Protein AF-A0A6P0KBT5-F1 (afdb_monomer)

Mean predicted aligned error: 14.01 Å

Foldseek 3Di:
DDDDDDDDDDDDDDDDDDDDDDPDPPPPDPDDAFDFAFPPQFVWDWDDDPQEIEIDGGDAALVRQEGEGETCTAEHDASHEYEYEDAASYAAYEYAHQNLDEYHYQEEYYYDHYQYEYEYEAQQEYFHFANYEYHHNAAYAYENFQWWDAPHATDGNYDHGPRHNNDDDTWKGFQQFQFTYEYEANYAYEDDECHEYYYETQEYAHPYADYHANYEYEYFHDGHGWMWGDPDPRDTDDTDDDPDDDPPTDDDDHDDPLCVCVVPPNPGRQQWDQDPVRFIAGPPPRHTGDGQEYEAAYYYYQEYAHETAAEYEYELHDYEHLAEYHAYHQAEYAYEYALVGFAEDEHLHEYYHEGAAEYHYQTQRYPPHAAEHLAEYEYEYPHEYEQNAEHAHNEEYAYYYPVRHADEYEYQAEHAYHYAAEYGHEEYEYAAYHYAYLAAYAYEEYAHAFAHDLRRDPPPDPCSCLRRQFRAYHYHYNDPDTPDHGPDPHPDDYPDHGDPQYEYAYEEYEQEYPDFPGAGGAYHEYTLAEYEYEAYHQEFDDPPVGKHFGYEYHYEYNAEYEYDDDADARYETEILWFYEYAYEYQAEYEGAHHEFENANAEGYEYHEAYLAEYEYQEEETEYAQAYEEYHEYHVAEYANADAHQQTFYEQAYDDPLAHDPRWYEYAYAHQEYEQAYDLDDPNDSSSFSEAYTAEYHAHYQYYERAEAGEHEHQEEYAAHYEYEYPLHAYHYEYAEEYEHQAYEDCNYAYYYYYQYAYEHNHADVPDQHRYEPQEDYAYAHEYQQHDPDLVDRNWEWADCPDRDGHYYNGWHDYDPWIDGGDTGSAWDDTPRYTYHHPRDDDDDDDDDDDDDYDDDDDDDDDDDDDDDDDDDDDDDDDDDDDDDDDDDDDDDDDDDDDDDDDDDDDDDDDDDDDD

Secondary structure (DSSP, 8-state):
----------------------------PPP-----EE-SSS--EEEEETTEEEEE--EE-TTS-EEEEEEEE--B-TT-EEEEE--TT-SEEEEEE-SS--EEE-SEEEEESS--EEEEE-TT-EEE-TT-EEE-SS-EEEE--SEEEETTEEEESSS---GGG--S---EEEE-SSSPPEEEE-SEEE--TT--EEEEESEEEEEEEEEEEEEEEEEEE--TTEEEEESSSS-EEEEE----------PPPPPPHHHHHHSS-GGG-TTEEE-TTS-EEETTT--B--TT-EEEEEEEEEEEEEEESS-EEEES-EEEESS-EEEEESSEEEEE--SSS--EEEESS-EEEEETTEEEEE--SSTT-EEEESS-EEEE-SSEEEEES-EEESS-EEEE-TTSSBPPEEESS--EEEESS-EE---EEES--EEEESS-EE---EEE-SPPPTTTS-TT-TTHHHHHHS--EEEE-S-SS-TT-------S--SS---SS--EE---EE--B-STT-PPPPEEEEESS-EEE--EE--B---TTTPPPPPPEEEEESS-EEE--SSS-SEEEEESSPPPEEEEESS-EE-SEEEEEESSSB---EEEEESS-EE-SEEEEEESSB---EEEEESSEEE---SSTT-EEEE--SSSSS--TTPPPEEEE-SEEEE------TTSTT--SSEEESSEEEEEEEEEE-S-EEEEESS-EEEEEEEEESSPPEEEE-SS-EEEEEEE-TTS-EEEEESS-EEE-S-STTSSEEEE-SSS--EEEEE--S-S-GGGPPPEEESTT-TTSSEESSEEEETTEEE-SEEE-S-EEETTEEEEETT----PPP-PPP-----------------------------------------------------------------

Sequence (915 aa):
MTHNRQSNIGRKSCLVLAAFSLSGAMAIAPALAQTITPDGSTGTTVAPDGNRIDINGGQLSGDGANLFHSFSEFGIDSGQIANFLSSPELQNILSRVTGGNLSVINGLLQVTGGNPNLFLLNPAGIVFGPNAQLNLPASFTATTATGIGFDGNWFNAFGANDYATLVGSPNTFAFNTSEPGAIINSGQLSVNSGQNLSLLGGTVVSNGQLEASEGQITVASVEGNKLVRLSQEGLLLNLEIEPTTSQNTSVPNPLTLPELLTGGNAEHASSLQVNANGEVVITGSGVTVENGDVVANRVDSETALLSAANDLTLIESQLTTTRDLQLLAQDKVFVRDSVANPFVAQAGDSLYIQGNNGIDILALNHPQTAFQSGGELSLVSDGNISGDAHFASGGNFSILNLSGEPGNFFSLFDPIISVDGDVTFGPYTGVALKVEATGSITGGNITITGPDEAASIPATDPHFNELTTSPSLILQAGKTTLDNAPNLVNGFTPSGGPSLPASINVGSINTSSTIADINAGSVILGAPGNIAIGPIDANGFGDDQNITDGGQIFIDAGGNITVNNIGGVAIQSRGRNGGDITITAGGSMNLVDVFSVGNAGMGGNVTINAGGNISSDGIATRGNQGTGNIIITSGGSLDTSGNGDNGGIASCTNDTGFCVSGSGDITITAESLVLGGPTNNPNNPIDTGTLKGRNIILNSDSIQLTTAGPITSTGSTTINGNLTTQGQDLTINAQDDIQVSSIDAAGGNIAIETEGLFRATDTIDGTDNSISTNGVGSITITHGGGNEDPEEATPFTVGPNYNEENGTVGAIATGTTVIDEGVFFDEVQEGNIGLITQGNAPLQPPVNPPVEPPAETPGNETPVVENPGNETPVVENPGNETPVVENPGNETPVVENPGNETPVVENPGNETPVV

Structure (mmCIF, N/CA/C/O backbone):
data_AF-A0A6P0KBT5-F1
#
_entry.id   AF-A0A6P0KBT5-F1
#
loop_
_atom_site.group_PDB
_atom_site.id
_atom_site.type_symbol
_atom_site.label_atom_id
_atom_site.label_alt_id
_atom_site.label_comp_id
_atom_site.label_asym_id
_atom_site.label_entity_id
_atom_site.label_seq_id
_atom_site.pdbx_PDB_ins_code
_atom_site.Cartn_x
_atom_site.Cartn_y
_atom_site.Cartn_z
_atom_site.occupancy
_atom_site.B_iso_or_equiv
_atom_site.auth_seq_id
_atom_site.auth_comp_id
_atom_site.auth_asym_id
_atom_site.auth_atom_id
_atom_site.pdbx_PDB_model_num
ATOM 1 N N . MET A 1 1 ? -43.183 7.936 -41.997 1.00 39.72 1 MET A N 1
ATOM 2 C CA . MET A 1 1 ? -44.642 7.660 -41.918 1.00 39.72 1 MET A CA 1
ATOM 3 C C . MET A 1 1 ? -45.072 7.742 -40.458 1.00 39.72 1 MET A C 1
ATOM 5 O O . MET A 1 1 ? -44.205 7.727 -39.596 1.00 39.72 1 MET A O 1
ATOM 9 N N . THR A 1 2 ? -46.363 7.888 -40.165 1.00 34.88 2 THR A N 1
ATOM 10 C CA . THR A 1 2 ? -46.865 8.040 -38.789 1.00 34.88 2 THR A CA 1
ATOM 11 C C . THR A 1 2 ? -46.913 6.715 -38.026 1.00 34.88 2 THR A C 1
ATOM 13 O O . THR A 1 2 ? -47.413 5.724 -38.550 1.00 34.88 2 THR A O 1
ATOM 16 N N . HIS A 1 3 ? -46.530 6.739 -36.748 1.00 34.53 3 HIS A N 1
ATOM 17 C CA . HIS A 1 3 ? -47.453 6.456 -35.641 1.00 34.53 3 HIS A CA 1
ATOM 18 C C . HIS A 1 3 ? -46.965 7.152 -34.363 1.00 34.53 3 HIS A C 1
ATOM 20 O O . HIS A 1 3 ? -45.769 7.308 -34.154 1.00 34.53 3 HIS A O 1
ATOM 26 N N . ASN A 1 4 ? -47.901 7.640 -33.549 1.00 37.91 4 ASN A N 1
AT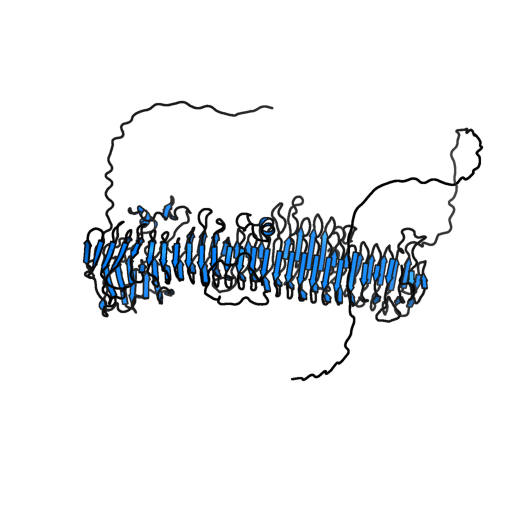OM 27 C CA . ASN A 1 4 ? -47.634 8.521 -32.412 1.00 37.91 4 ASN A CA 1
ATOM 28 C C . ASN A 1 4 ? -48.591 8.161 -31.265 1.00 37.91 4 ASN A C 1
ATOM 30 O O . ASN A 1 4 ? -49.785 7.988 -31.523 1.00 37.91 4 ASN A O 1
ATOM 34 N N . ARG A 1 5 ? -48.097 8.054 -30.023 1.00 33.75 5 ARG A N 1
ATOM 35 C CA . ARG A 1 5 ? -48.923 7.930 -28.807 1.00 33.75 5 ARG A CA 1
ATOM 36 C C . ARG A 1 5 ? -48.245 8.553 -27.585 1.00 33.75 5 ARG A C 1
ATOM 38 O O . ARG A 1 5 ? -47.552 7.876 -26.836 1.00 33.75 5 ARG A O 1
ATOM 45 N N . GLN A 1 6 ? -48.569 9.815 -27.320 1.00 38.72 6 GLN A N 1
ATOM 46 C CA . GLN A 1 6 ? -48.737 10.258 -25.933 1.00 38.72 6 GLN A CA 1
ATOM 47 C C . GLN A 1 6 ? -50.067 9.716 -25.378 1.00 38.72 6 GLN A C 1
ATOM 49 O O . GLN A 1 6 ? -50.999 9.444 -26.138 1.00 38.72 6 GLN A O 1
ATOM 54 N N . SER A 1 7 ? -50.179 9.622 -24.053 1.00 30.38 7 SER A N 1
ATOM 55 C CA . SER A 1 7 ? -51.456 9.481 -23.345 1.00 30.38 7 SER A CA 1
ATOM 56 C C . SER A 1 7 ? -51.443 10.374 -22.106 1.00 30.38 7 SER A C 1
ATOM 58 O O . SER A 1 7 ? -50.417 10.497 -21.443 1.00 30.38 7 SER A O 1
ATOM 60 N N . ASN A 1 8 ? -52.562 11.035 -21.823 1.00 33.28 8 ASN A N 1
ATOM 61 C CA . ASN A 1 8 ? -52.721 12.018 -20.749 1.00 33.28 8 ASN A CA 1
ATOM 62 C C . ASN A 1 8 ? -54.199 12.006 -20.287 1.00 33.28 8 ASN A C 1
ATOM 64 O O . ASN A 1 8 ? -55.031 11.402 -20.962 1.00 33.28 8 ASN A O 1
ATOM 68 N N . ILE A 1 9 ? -54.535 12.741 -19.215 1.00 32.25 9 ILE A N 1
ATOM 69 C CA . ILE A 1 9 ? -55.876 12.914 -18.601 1.00 32.25 9 ILE A CA 1
ATOM 70 C C . ILE A 1 9 ? -56.306 11.763 -17.662 1.00 32.25 9 ILE A C 1
ATOM 72 O O . ILE A 1 9 ? -56.277 10.595 -18.030 1.00 32.25 9 ILE A O 1
ATOM 76 N N . GLY A 1 10 ? -56.796 12.104 -16.454 1.00 30.20 10 GLY A N 1
ATOM 77 C CA . GLY A 1 10 ? -57.343 11.105 -15.509 1.00 30.20 10 GLY A CA 1
ATOM 78 C C . GLY A 1 10 ? -58.035 11.583 -14.213 1.00 30.20 10 GLY A C 1
ATOM 79 O O . GLY A 1 10 ? -58.545 10.753 -13.468 1.00 30.20 10 GLY A O 1
ATOM 80 N N . ARG A 1 11 ? -58.099 12.888 -13.901 1.00 38.94 11 ARG A N 1
ATOM 81 C CA . ARG A 1 11 ? -58.652 13.396 -12.619 1.00 38.94 11 ARG A CA 1
ATOM 82 C C . ARG A 1 11 ? -60.174 13.152 -12.484 1.00 38.94 11 ARG A C 1
ATOM 84 O O . ARG A 1 11 ? -60.944 13.805 -13.187 1.00 38.94 11 ARG A O 1
ATOM 91 N N . LYS A 1 12 ? -60.619 12.319 -11.529 1.00 30.83 12 LYS A N 1
ATOM 92 C CA . LYS A 1 12 ? -62.001 12.304 -10.986 1.00 30.83 12 LYS A CA 1
ATOM 93 C C . LYS A 1 12 ? -62.038 11.918 -9.502 1.00 30.83 12 LYS A C 1
ATOM 95 O O . LYS A 1 12 ? -61.217 11.135 -9.043 1.00 30.83 12 LYS A O 1
ATOM 100 N N . SER A 1 13 ? -63.006 12.474 -8.774 1.00 36.91 13 SER A N 1
ATOM 101 C CA . SER A 1 13 ? -63.163 12.325 -7.319 1.00 36.91 13 SER A CA 1
ATOM 102 C C . SER A 1 13 ? -64.113 11.185 -6.926 1.00 36.91 13 SER A C 1
ATOM 104 O O . SER A 1 13 ? -65.136 10.983 -7.580 1.00 36.91 13 SER A O 1
ATOM 106 N N . CYS A 1 14 ? -63.854 10.544 -5.783 1.00 29.83 14 CYS A N 1
ATOM 107 C CA . CYS A 1 14 ? -64.858 9.881 -4.939 1.00 29.83 14 CYS A CA 1
ATOM 108 C C . CYS A 1 14 ? -64.533 10.224 -3.476 1.00 29.83 14 CYS A C 1
ATOM 110 O O . CYS A 1 14 ? -63.399 10.063 -3.048 1.00 29.83 14 CYS A O 1
ATOM 112 N N . LEU A 1 15 ? -65.386 10.992 -2.799 1.00 28.94 15 LEU A N 1
ATOM 113 C CA . LEU A 1 15 ? -66.577 10.559 -2.049 1.00 28.94 15 LEU A CA 1
ATOM 114 C C . LEU A 1 15 ? -66.202 10.084 -0.633 1.00 28.94 15 LEU A C 1
ATOM 116 O O . LEU A 1 15 ? -65.696 8.984 -0.443 1.00 28.94 15 LEU A O 1
ATOM 120 N N . VAL A 1 16 ? -66.461 10.940 0.358 1.00 37.16 16 VAL A N 1
ATOM 121 C CA . VAL A 1 16 ? -66.246 10.639 1.781 1.00 37.16 16 VAL A CA 1
ATOM 122 C C . VAL A 1 16 ? -67.293 9.632 2.251 1.00 37.16 16 VAL A C 1
ATOM 124 O O . VAL A 1 16 ? -68.490 9.884 2.111 1.00 37.16 16 VAL A O 1
ATOM 127 N N . LEU A 1 17 ? -66.849 8.537 2.869 1.00 32.81 17 LEU A N 1
ATOM 128 C CA . LEU A 1 17 ? -67.711 7.629 3.621 1.00 32.81 17 LEU A CA 1
ATOM 129 C C . LEU A 1 17 ? -67.201 7.549 5.064 1.00 32.81 17 LEU A C 1
ATOM 131 O O . LEU A 1 17 ? -66.098 7.072 5.313 1.00 32.81 17 LEU A O 1
ATOM 135 N N . ALA A 1 18 ? -67.988 8.057 6.012 1.00 40.16 18 ALA A N 1
ATOM 136 C CA . ALA A 1 18 ? -67.625 8.035 7.424 1.00 40.16 18 ALA A CA 1
ATOM 137 C C . ALA A 1 18 ? -67.914 6.650 8.024 1.00 40.16 18 ALA A C 1
ATOM 139 O O . ALA A 1 18 ? -69.074 6.249 8.127 1.00 40.16 18 ALA A O 1
ATOM 140 N N . ALA A 1 19 ? -66.866 5.943 8.445 1.00 35.03 19 ALA A N 1
ATOM 141 C CA . ALA A 1 19 ? -66.969 4.715 9.224 1.00 35.03 19 ALA A CA 1
ATOM 142 C C . ALA A 1 19 ? -66.532 4.989 10.671 1.00 35.03 19 ALA A C 1
ATOM 144 O O . ALA A 1 19 ? -65.426 5.469 10.907 1.00 35.03 19 ALA A O 1
ATOM 145 N N . PHE A 1 20 ? -67.398 4.683 11.638 1.00 41.34 20 PHE A N 1
ATOM 146 C CA . PHE A 1 20 ? -67.051 4.710 13.061 1.00 41.34 20 PHE A CA 1
ATOM 147 C C . PHE A 1 20 ? -66.106 3.538 13.376 1.00 41.34 20 PHE A C 1
ATOM 149 O O . PHE A 1 20 ? -66.564 2.412 13.573 1.00 41.34 20 PHE A O 1
ATOM 156 N N . SER A 1 21 ? -64.799 3.790 13.451 1.00 36.00 21 SER A N 1
ATOM 157 C CA . SER A 1 21 ? -63.863 2.891 14.131 1.00 36.00 21 SER A CA 1
ATOM 158 C C . SER A 1 21 ? -63.903 3.174 15.635 1.00 36.00 21 SER A C 1
ATOM 160 O O . SER A 1 21 ? -63.678 4.293 16.092 1.00 36.00 21 SER A O 1
ATOM 162 N N . LEU A 1 22 ? -64.264 2.153 16.413 1.00 37.38 22 LEU A N 1
ATOM 163 C CA . LEU A 1 22 ? -64.411 2.250 17.862 1.00 37.38 22 LEU A CA 1
ATOM 164 C C . LEU A 1 22 ? -63.055 2.564 18.511 1.00 37.38 22 LEU A C 1
ATOM 166 O O . LEU A 1 22 ? -62.085 1.841 18.286 1.00 37.38 22 LEU A O 1
ATOM 170 N N . SER A 1 23 ? -62.994 3.610 19.337 1.00 38.59 23 SER A N 1
ATOM 171 C CA . SER A 1 23 ? -61.781 4.031 20.046 1.00 38.59 23 SER A CA 1
ATOM 172 C C . SER A 1 23 ? -61.433 3.067 21.188 1.00 38.59 23 SER A C 1
ATOM 174 O O . SER A 1 23 ? -61.650 3.362 22.365 1.00 38.59 23 SER A O 1
ATOM 176 N N . GLY A 1 24 ? -60.907 1.896 20.834 1.00 37.31 24 GLY A N 1
ATOM 177 C CA . GLY A 1 24 ? -60.247 1.001 21.773 1.00 37.31 24 GLY A CA 1
ATOM 178 C C . GLY A 1 24 ? -58.935 1.629 22.224 1.00 37.31 24 GLY A C 1
ATOM 179 O O . GLY A 1 24 ? -57.944 1.565 21.503 1.00 37.31 24 GLY A O 1
ATOM 180 N N . ALA A 1 25 ? -58.930 2.242 23.406 1.00 37.50 25 ALA A N 1
ATOM 181 C CA . ALA A 1 25 ? -57.693 2.653 24.050 1.00 37.50 25 ALA A CA 1
ATOM 182 C C . ALA A 1 25 ? -56.897 1.390 24.408 1.00 37.50 25 ALA A C 1
ATOM 184 O O . ALA A 1 25 ? -57.205 0.716 25.393 1.00 37.50 25 ALA A O 1
ATOM 185 N N . MET A 1 26 ? -55.889 1.059 23.597 1.00 36.88 26 MET A N 1
ATOM 186 C CA . MET A 1 26 ? -54.839 0.148 24.032 1.00 36.88 26 MET A CA 1
ATOM 187 C C . MET A 1 26 ? -54.154 0.802 25.227 1.00 36.88 26 MET A C 1
ATOM 189 O O . MET A 1 26 ? -53.477 1.820 25.087 1.00 36.88 26 MET A O 1
ATOM 193 N N . ALA A 1 27 ? -54.374 0.236 26.412 1.00 34.03 27 ALA A N 1
ATOM 194 C CA . ALA A 1 27 ? -53.553 0.550 27.562 1.00 34.03 27 ALA A CA 1
ATOM 195 C C . ALA A 1 27 ? -52.147 0.037 27.248 1.00 34.03 27 ALA A C 1
ATOM 197 O O . ALA A 1 27 ? -51.904 -1.168 27.296 1.00 34.03 27 ALA A O 1
ATOM 198 N N . ILE A 1 28 ? -51.250 0.955 26.886 1.00 34.72 28 ILE A N 1
ATOM 199 C CA . ILE A 1 28 ? -49.814 0.690 26.876 1.00 34.72 28 ILE A CA 1
ATOM 200 C C . ILE A 1 28 ? -49.486 0.258 28.305 1.00 34.72 28 ILE A C 1
ATOM 202 O O . ILE A 1 28 ? -49.637 1.048 29.241 1.00 34.72 28 ILE A O 1
ATOM 206 N N . ALA A 1 29 ? -49.137 -1.015 28.488 1.00 33.00 29 ALA A N 1
ATOM 207 C CA . ALA A 1 29 ? -48.610 -1.467 29.763 1.00 33.00 29 ALA A CA 1
ATOM 208 C C . ALA A 1 29 ? -47.319 -0.673 30.012 1.00 33.00 29 ALA A C 1
ATOM 210 O O . ALA A 1 29 ? -46.499 -0.596 29.094 1.00 33.00 29 ALA A O 1
ATOM 211 N N . PRO A 1 30 ? -47.138 -0.039 31.184 1.00 34.47 30 PRO A N 1
ATOM 212 C CA . PRO A 1 30 ? -45.896 0.663 31.459 1.00 34.47 30 PRO A CA 1
ATOM 213 C C . PRO A 1 30 ? -44.746 -0.340 31.357 1.00 34.47 30 PRO A C 1
ATOM 215 O O . PRO A 1 30 ? -44.825 -1.418 31.954 1.00 34.47 30 PRO A O 1
ATOM 218 N N . ALA A 1 31 ? -43.705 0.011 30.599 1.00 37.72 31 ALA A N 1
ATOM 219 C CA . ALA A 1 31 ? -42.464 -0.749 30.600 1.00 37.72 31 ALA A CA 1
ATOM 220 C C . ALA A 1 31 ? -41.984 -0.866 32.052 1.00 37.72 31 ALA A C 1
ATOM 222 O O . ALA A 1 31 ? -41.931 0.130 32.781 1.00 37.72 31 ALA A O 1
ATOM 223 N N . LEU A 1 32 ? -41.727 -2.094 32.501 1.00 39.34 32 LEU A N 1
ATOM 224 C CA . LEU A 1 32 ? -41.279 -2.331 33.865 1.00 39.34 32 LEU A CA 1
ATOM 225 C C . LEU A 1 32 ? -39.788 -2.007 33.931 1.00 39.34 32 LEU A C 1
ATOM 227 O O . LEU A 1 32 ? -38.974 -2.729 33.362 1.00 39.34 32 LEU A O 1
ATOM 231 N N . ALA A 1 33 ? -39.471 -0.906 34.614 1.00 51.06 33 ALA A N 1
ATOM 232 C CA . ALA A 1 33 ? -38.114 -0.490 34.953 1.00 51.06 33 ALA A CA 1
ATOM 233 C C . ALA A 1 33 ? -37.288 -1.664 35.499 1.00 51.06 33 ALA A C 1
ATOM 235 O O . ALA A 1 33 ? -37.761 -2.397 36.376 1.00 51.06 33 ALA A O 1
ATOM 236 N N . GLN A 1 34 ? -36.056 -1.830 35.012 1.00 65.31 34 GLN A N 1
ATOM 237 C CA . GLN A 1 34 ? -35.183 -2.891 35.503 1.00 65.31 34 GLN A CA 1
ATOM 238 C C . GLN A 1 34 ? -34.509 -2.449 36.804 1.00 65.31 34 GLN A C 1
ATOM 240 O O . GLN A 1 34 ? -33.591 -1.635 36.808 1.00 65.31 34 GLN A O 1
ATOM 245 N N . THR A 1 35 ? -34.969 -3.001 37.924 1.00 83.50 35 THR A N 1
ATOM 246 C CA . THR A 1 35 ? -34.517 -2.588 39.258 1.00 83.50 35 THR A CA 1
ATOM 247 C C . THR A 1 35 ? -33.162 -3.174 39.654 1.00 83.50 35 THR A C 1
ATOM 249 O O . THR A 1 35 ? -32.861 -4.326 39.351 1.00 83.50 35 THR A O 1
ATOM 252 N N . ILE A 1 36 ? -32.382 -2.424 40.440 1.00 93.12 36 ILE A N 1
ATOM 253 C CA . ILE A 1 36 ? -31.223 -2.965 41.164 1.00 93.12 36 ILE A CA 1
ATOM 254 C C . ILE A 1 36 ? -31.722 -3.763 42.376 1.00 93.12 36 ILE A C 1
ATOM 256 O O . ILE A 1 36 ? -32.193 -3.183 43.355 1.00 93.12 36 ILE A O 1
ATOM 260 N N . THR A 1 37 ? -31.594 -5.089 42.330 1.00 95.75 37 THR A N 1
ATOM 261 C CA . THR A 1 37 ? -32.063 -6.005 43.382 1.00 95.75 37 THR A CA 1
ATOM 262 C C . THR A 1 37 ? -30.922 -6.919 43.847 1.00 95.75 37 THR A C 1
ATOM 264 O O . THR A 1 37 ? -30.414 -7.696 43.038 1.00 95.75 37 THR A O 1
ATOM 267 N N . PRO A 1 38 ? -30.496 -6.876 45.128 1.00 96.06 38 PRO A N 1
ATOM 268 C CA . PRO A 1 38 ? -29.492 -7.794 45.678 1.00 96.06 38 PRO A CA 1
ATOM 269 C C . PRO A 1 38 ? -29.932 -9.263 45.625 1.00 96.06 38 PRO A C 1
ATOM 271 O O . PRO A 1 38 ? -31.089 -9.565 45.906 1.00 96.06 38 PRO A O 1
ATOM 274 N N . ASP A 1 39 ? -29.001 -10.192 45.387 1.00 93.38 39 ASP A N 1
ATOM 275 C CA . ASP A 1 39 ? -29.290 -11.638 45.492 1.00 93.38 39 ASP A CA 1
ATOM 276 C C . ASP A 1 39 ? -29.246 -12.164 46.945 1.00 93.38 39 ASP A C 1
ATOM 278 O O . ASP A 1 39 ? -29.591 -13.313 47.221 1.00 93.38 39 ASP A O 1
ATOM 282 N N . GLY A 1 40 ? -28.812 -11.320 47.888 1.00 92.31 40 GLY A N 1
ATOM 283 C CA . GLY A 1 40 ? -28.674 -11.633 49.311 1.00 92.31 40 GLY A CA 1
ATOM 284 C C . GLY A 1 40 ? -27.404 -12.408 49.695 1.00 92.31 40 GLY A C 1
ATOM 285 O O . GLY A 1 40 ? -27.125 -12.526 50.887 1.00 92.31 40 GLY A O 1
ATOM 286 N N . SER A 1 41 ? -26.596 -12.883 48.739 1.00 93.12 41 SER A N 1
ATOM 287 C CA . SER A 1 41 ? -25.416 -13.730 49.001 1.00 93.12 41 SER A CA 1
ATOM 288 C C . SER A 1 41 ? -24.237 -12.978 49.633 1.00 93.12 41 SER A C 1
ATOM 290 O O . SER A 1 41 ? -23.444 -13.575 50.358 1.00 93.12 41 SER A O 1
ATOM 292 N N . THR A 1 42 ? -24.135 -11.668 49.394 1.00 94.94 42 THR A N 1
ATOM 293 C CA . THR A 1 42 ? -23.050 -10.797 49.890 1.00 94.94 42 THR A CA 1
ATOM 294 C C . THR A 1 42 ? -23.459 -9.891 51.051 1.00 94.94 42 THR A C 1
ATOM 296 O O . THR A 1 42 ? -22.630 -9.153 51.570 1.00 94.94 42 THR A O 1
ATOM 299 N N . GLY A 1 43 ? -24.737 -9.868 51.444 1.00 94.75 43 GLY A N 1
ATOM 300 C CA . GLY A 1 43 ? -25.238 -8.827 52.352 1.00 94.75 43 GLY A CA 1
ATOM 301 C C . GLY A 1 43 ? -25.201 -7.414 51.745 1.00 94.75 43 GLY A C 1
ATOM 302 O O . GLY A 1 43 ? -25.178 -6.433 52.484 1.00 94.75 43 GLY A O 1
ATOM 303 N N . THR A 1 44 ? -25.174 -7.299 50.410 1.00 97.50 44 THR A N 1
ATOM 304 C CA . THR A 1 44 ? -25.343 -6.021 49.699 1.00 97.50 44 THR A CA 1
ATOM 305 C C . THR A 1 44 ? -26.696 -5.399 50.039 1.00 97.50 44 THR A C 1
ATOM 307 O O . THR A 1 44 ? -27.724 -6.077 50.015 1.00 97.50 44 THR A O 1
ATOM 310 N N . THR A 1 45 ? -26.698 -4.102 50.331 1.00 96.62 45 THR A N 1
ATOM 311 C CA . THR A 1 45 ? -27.896 -3.292 50.558 1.00 96.62 45 THR A CA 1
ATOM 312 C C . THR A 1 45 ? -28.042 -2.249 49.455 1.00 96.62 45 THR A C 1
ATOM 314 O O . THR A 1 45 ? -27.057 -1.759 48.908 1.00 96.62 45 THR A O 1
ATOM 317 N N . VAL A 1 46 ? -29.293 -1.942 49.113 1.00 96.25 46 VAL A N 1
ATOM 318 C CA . VAL A 1 46 ? -29.668 -0.986 48.066 1.00 96.25 46 VAL A CA 1
ATOM 319 C C . VAL A 1 46 ? -30.672 -0.009 48.669 1.00 96.25 46 VAL A C 1
ATOM 321 O O . VAL A 1 46 ? -31.697 -0.429 49.210 1.00 96.25 46 VAL A O 1
ATOM 324 N N . ALA A 1 47 ? -30.356 1.283 48.618 1.00 95.12 47 ALA A N 1
ATOM 325 C CA . ALA A 1 47 ? -31.094 2.353 49.279 1.00 95.12 47 ALA A CA 1
ATOM 326 C C . ALA A 1 47 ? -31.413 3.492 48.288 1.00 95.12 47 ALA A C 1
ATOM 328 O O . ALA A 1 47 ? -30.554 4.333 48.022 1.00 95.12 47 ALA A O 1
ATOM 329 N N . PRO A 1 48 ? -32.638 3.538 47.731 1.00 93.25 48 PRO A N 1
ATOM 330 C CA . PRO A 1 48 ? -33.071 4.642 46.876 1.00 93.25 48 PRO A CA 1
ATOM 331 C C . PRO A 1 48 ? -33.250 5.960 47.650 1.00 93.25 48 PRO A C 1
ATOM 333 O O . PRO A 1 48 ? -33.981 6.009 48.642 1.00 93.25 48 PRO A O 1
ATOM 336 N N . ASP A 1 49 ? -32.646 7.033 47.142 1.00 91.25 49 ASP A N 1
ATOM 337 C CA . ASP A 1 49 ? -32.838 8.431 47.537 1.00 91.25 49 ASP A CA 1
ATOM 338 C C . ASP A 1 49 ? -33.202 9.265 46.293 1.00 91.25 49 ASP A C 1
ATOM 340 O O . ASP A 1 49 ? -32.355 9.741 45.530 1.00 91.25 49 ASP A O 1
ATOM 344 N N . GLY A 1 50 ? -34.507 9.373 46.028 1.00 91.31 50 GLY A N 1
ATOM 345 C CA . GLY A 1 50 ? -35.027 9.981 44.802 1.00 91.31 50 GLY A CA 1
ATOM 346 C C . GLY A 1 50 ? -34.604 9.199 43.554 1.00 91.31 50 GLY A C 1
ATOM 347 O O . GLY A 1 50 ? -34.996 8.047 43.386 1.00 91.31 50 GLY A O 1
ATOM 348 N N . ASN A 1 51 ? -33.817 9.837 42.684 1.00 92.38 51 ASN A N 1
ATOM 349 C CA . ASN A 1 51 ? -33.250 9.223 41.477 1.00 92.38 51 ASN A CA 1
ATOM 350 C C . ASN A 1 51 ? -31.901 8.521 41.724 1.00 92.38 51 ASN A C 1
ATOM 352 O O . ASN A 1 51 ? -31.409 7.818 40.842 1.00 92.38 51 ASN A O 1
ATOM 356 N N . ARG A 1 52 ? -31.270 8.734 42.885 1.00 96.44 52 ARG A N 1
ATOM 357 C CA . ARG A 1 52 ? -30.013 8.079 43.254 1.00 96.44 52 ARG A CA 1
ATOM 358 C C . ARG A 1 52 ? -30.315 6.778 43.992 1.00 96.44 52 ARG A C 1
ATOM 360 O O . ARG A 1 52 ? -31.267 6.698 44.759 1.00 96.44 52 ARG A O 1
ATOM 367 N N . ILE A 1 53 ? -29.501 5.761 43.762 1.00 97.69 53 ILE A N 1
ATOM 368 C CA . ILE A 1 53 ? -29.618 4.435 44.356 1.00 97.69 53 ILE A CA 1
ATOM 369 C C . ILE A 1 53 ? -28.268 4.121 44.998 1.00 97.69 53 ILE A C 1
ATOM 371 O O . ILE A 1 53 ? -27.306 3.806 44.299 1.00 97.69 53 ILE A O 1
ATOM 375 N N . ASP A 1 54 ? -28.187 4.246 46.323 1.00 97.81 54 ASP A N 1
ATOM 376 C CA . ASP A 1 54 ? -26.962 3.957 47.068 1.00 97.81 54 ASP A CA 1
ATOM 377 C C . ASP A 1 54 ? -26.804 2.453 47.289 1.00 97.81 54 ASP A C 1
ATOM 379 O O . ASP A 1 54 ? -27.684 1.789 47.842 1.00 97.81 54 ASP A O 1
ATOM 383 N N . ILE A 1 55 ? -25.657 1.928 46.870 1.00 98.31 55 ILE A N 1
ATOM 384 C CA . ILE A 1 55 ? -25.250 0.533 47.012 1.00 98.31 55 ILE A CA 1
ATOM 385 C C . ILE A 1 55 ? -24.204 0.464 48.127 1.00 98.31 55 ILE A C 1
ATOM 387 O O . ILE A 1 55 ? -23.209 1.188 48.102 1.00 98.31 55 ILE A O 1
ATOM 391 N N . ASN A 1 56 ? -24.442 -0.382 49.128 1.00 96.19 56 ASN A N 1
ATOM 392 C CA . ASN A 1 56 ? -23.613 -0.506 50.331 1.00 96.19 56 ASN A CA 1
ATOM 393 C C . ASN A 1 56 ? -23.626 -1.970 50.830 1.00 96.19 56 ASN A C 1
ATOM 395 O O . ASN A 1 56 ? -24.159 -2.862 50.166 1.00 96.19 56 ASN A O 1
ATOM 399 N N . GLY A 1 57 ? -23.039 -2.254 51.993 1.00 95.81 57 GLY A N 1
ATOM 400 C CA . GLY A 1 57 ? -22.839 -3.620 52.476 1.00 95.81 57 GLY A CA 1
ATOM 401 C C . GLY A 1 57 ? -21.821 -4.353 51.603 1.00 95.81 57 GLY A C 1
ATOM 402 O O . GLY A 1 57 ? -20.809 -3.772 51.233 1.00 95.81 57 GLY A O 1
ATOM 403 N N . GLY A 1 58 ? -22.098 -5.611 51.261 1.00 96.25 58 GLY A N 1
ATOM 404 C CA . GLY A 1 58 ? -21.178 -6.460 50.495 1.00 96.25 58 GLY A CA 1
ATOM 405 C C . GLY A 1 58 ? -20.264 -7.309 51.388 1.00 96.25 58 GLY A C 1
ATOM 406 O O . GLY A 1 58 ? -20.408 -7.326 52.613 1.00 96.25 58 GLY A O 1
ATOM 407 N N . GLN A 1 59 ? -19.339 -8.052 50.775 1.00 97.81 59 GLN A N 1
ATOM 408 C CA . GLN A 1 59 ? -18.296 -8.822 51.474 1.00 97.81 59 GLN A CA 1
ATOM 409 C C . GLN A 1 59 ? -16.908 -8.302 51.118 1.00 97.81 59 GLN A C 1
ATOM 411 O O . GLN A 1 59 ? -16.669 -7.948 49.970 1.00 97.81 59 GLN A O 1
ATOM 416 N N . LEU A 1 60 ? -15.992 -8.296 52.086 1.00 97.62 60 LEU A N 1
ATOM 417 C CA . LEU A 1 60 ? -14.589 -7.941 51.869 1.00 97.62 60 LEU A CA 1
ATOM 418 C C . LEU A 1 60 ? -13.725 -9.190 51.661 1.00 97.62 60 LEU A C 1
ATOM 420 O O . LEU A 1 60 ? -14.018 -10.256 52.210 1.00 97.62 60 LEU A O 1
ATOM 424 N N . SER A 1 61 ? -12.634 -9.026 50.920 1.00 97.56 61 SER A N 1
ATOM 425 C CA . SER A 1 61 ? -11.517 -9.972 50.875 1.00 97.56 61 SER A CA 1
ATOM 426 C C . SER A 1 61 ? -10.775 -10.079 52.213 1.00 97.56 61 SER A C 1
ATOM 428 O O . SER A 1 61 ? -10.903 -9.224 53.091 1.00 97.56 61 SER A O 1
ATOM 430 N N . GLY A 1 62 ? -9.961 -11.129 52.382 1.00 95.81 62 GLY A N 1
ATOM 431 C CA . GLY A 1 62 ? -9.200 -11.368 53.618 1.00 95.81 62 GLY A CA 1
ATOM 432 C C . GLY A 1 62 ? -8.130 -10.312 53.941 1.00 95.81 62 GLY A C 1
ATOM 433 O O . GLY A 1 62 ? -7.714 -10.202 55.093 1.00 95.81 62 GLY A O 1
ATOM 434 N N . ASP A 1 63 ? -7.709 -9.528 52.945 1.00 94.62 63 ASP A N 1
ATOM 435 C CA . ASP A 1 63 ? -6.828 -8.358 53.066 1.00 94.62 63 ASP A CA 1
ATOM 436 C C . ASP A 1 63 ? -7.596 -7.023 53.185 1.00 94.62 63 ASP A C 1
ATOM 438 O O . ASP A 1 63 ? -7.000 -6.005 53.536 1.00 94.62 63 ASP A O 1
ATOM 442 N N . GLY A 1 64 ? -8.911 -7.024 52.937 1.00 95.69 64 GLY A N 1
ATOM 443 C CA . GLY A 1 64 ? -9.772 -5.841 52.924 1.00 95.69 64 GLY A CA 1
ATOM 444 C C . GLY A 1 64 ? -9.694 -4.978 51.658 1.00 95.69 64 GLY A C 1
ATOM 445 O O . GLY A 1 64 ? -10.365 -3.952 51.618 1.00 95.69 64 GLY A O 1
ATOM 446 N N . ALA A 1 65 ? -8.914 -5.360 50.640 1.00 96.19 65 ALA A N 1
ATOM 447 C CA . ALA A 1 65 ? -8.691 -4.544 49.440 1.00 96.19 65 ALA A CA 1
ATOM 448 C C . ALA A 1 65 ? -9.828 -4.623 48.401 1.00 96.19 65 ALA A C 1
ATOM 450 O O . ALA A 1 65 ? -10.019 -3.681 47.627 1.00 96.19 65 ALA A O 1
ATOM 451 N N . ASN A 1 66 ? -10.589 -5.722 48.378 1.00 97.75 66 ASN A N 1
ATOM 452 C CA . ASN A 1 66 ? -11.637 -5.984 47.392 1.00 97.75 66 ASN A CA 1
ATOM 453 C C . ASN A 1 66 ? -13.014 -6.053 48.064 1.00 97.75 66 ASN A C 1
ATOM 455 O O . ASN A 1 66 ? -13.194 -6.786 49.039 1.00 97.75 66 ASN A O 1
ATOM 459 N N . LEU A 1 67 ? -13.994 -5.332 47.513 1.00 98.19 67 LEU A N 1
ATOM 460 C CA . LEU A 1 67 ? -15.387 -5.339 47.964 1.00 98.19 67 LEU A CA 1
ATOM 461 C C . LEU A 1 67 ? -16.291 -6.017 46.929 1.00 98.19 67 LEU A C 1
ATOM 463 O O . LEU A 1 67 ? -16.359 -5.601 45.775 1.00 98.19 67 LEU A O 1
ATOM 467 N N . PHE A 1 68 ? -17.024 -7.043 47.355 1.00 98.44 68 PHE A N 1
ATOM 468 C CA . PHE A 1 68 ? -17.866 -7.874 46.501 1.00 98.44 68 PHE A CA 1
ATOM 469 C C . PHE A 1 68 ? -19.355 -7.603 46.726 1.00 98.44 68 PHE A C 1
ATOM 471 O O . PHE A 1 68 ? -19.881 -7.792 47.829 1.00 98.44 68 PHE A O 1
ATOM 478 N N . HIS A 1 69 ? -20.050 -7.247 45.646 1.00 98.50 69 HIS A N 1
ATOM 479 C CA . HIS A 1 69 ? -21.502 -7.110 45.579 1.00 98.50 69 HIS A CA 1
ATOM 480 C C . HIS A 1 69 ? -22.129 -8.200 44.709 1.00 98.50 69 HIS A C 1
ATOM 482 O O . HIS A 1 69 ? -21.486 -8.798 43.842 1.00 98.50 69 HIS A O 1
ATOM 488 N N . SER A 1 70 ? -23.405 -8.507 44.942 1.00 97.62 70 SER A N 1
ATOM 489 C CA . SER A 1 70 ? -24.127 -9.512 44.153 1.00 97.62 70 SER A CA 1
ATOM 490 C C . SER A 1 70 ? -25.614 -9.200 44.062 1.00 97.62 70 SER A C 1
ATOM 492 O O . SER A 1 70 ? -26.268 -8.904 45.066 1.00 97.62 70 SER A O 1
ATOM 494 N N . PHE A 1 71 ? -26.128 -9.274 42.840 1.00 97.75 71 PHE A N 1
ATOM 495 C CA . PHE A 1 71 ? -27.456 -8.825 42.451 1.00 97.75 71 PHE A CA 1
ATOM 496 C C . PHE A 1 71 ? -28.188 -9.933 41.703 1.00 97.75 71 PHE A C 1
ATOM 498 O O . PHE A 1 71 ? -27.585 -10.615 40.882 1.00 97.75 71 PHE A O 1
ATOM 505 N N . SER A 1 72 ? -29.488 -10.103 41.934 1.00 94.88 72 SER A N 1
ATOM 506 C CA . SER A 1 72 ? -30.318 -10.911 41.039 1.00 94.88 72 SER A CA 1
ATOM 507 C C . SER A 1 72 ? -30.595 -10.146 39.744 1.00 94.88 72 SER A C 1
ATOM 509 O O . SER A 1 72 ? -30.569 -10.737 38.669 1.00 94.88 72 SER A O 1
ATOM 511 N N . GLU A 1 73 ? -30.792 -8.829 39.847 1.00 94.19 73 GLU A N 1
ATOM 512 C CA . GLU A 1 73 ? -30.992 -7.910 38.724 1.00 94.19 73 GLU A CA 1
ATOM 513 C C . GLU A 1 73 ? -30.211 -6.616 38.957 1.00 94.19 73 GLU A C 1
ATOM 515 O O . GLU A 1 73 ? -30.144 -6.118 40.083 1.00 94.19 73 GLU A O 1
ATOM 520 N N . PHE A 1 74 ? -29.628 -6.064 37.894 1.00 96.44 74 PHE A N 1
ATOM 521 C CA . PHE A 1 74 ? -28.927 -4.784 37.925 1.00 96.44 74 PHE A CA 1
ATOM 522 C C . PHE A 1 74 ? -29.252 -4.018 36.643 1.00 96.44 74 PHE A C 1
ATOM 524 O O . PHE A 1 74 ? -28.764 -4.381 35.572 1.00 96.44 74 PHE A O 1
ATOM 531 N N . GLY A 1 75 ? -30.083 -2.985 36.766 1.00 94.62 75 GLY A N 1
ATOM 532 C CA . GLY A 1 75 ? -30.427 -2.049 35.699 1.00 94.62 75 GLY A CA 1
ATOM 533 C C . GLY A 1 75 ? -30.514 -0.618 36.233 1.00 94.62 75 GLY A C 1
ATOM 534 O O . GLY A 1 75 ? -30.603 -0.409 37.443 1.00 94.62 75 GLY A O 1
ATOM 535 N N . ILE A 1 76 ? -30.408 0.365 35.339 1.00 95.19 76 ILE A N 1
ATOM 536 C CA . ILE A 1 76 ? -30.382 1.799 35.662 1.00 95.19 76 ILE A CA 1
ATOM 537 C C . ILE A 1 76 ? -31.205 2.533 34.600 1.00 95.19 76 ILE A C 1
ATOM 539 O O . ILE A 1 76 ? -30.817 2.543 33.432 1.00 95.19 76 ILE A O 1
ATOM 543 N N . ASP A 1 77 ? -32.322 3.157 34.975 1.00 92.44 77 ASP A N 1
ATOM 544 C CA . ASP A 1 77 ? -33.157 3.899 34.020 1.00 92.44 77 ASP A CA 1
ATOM 545 C C . ASP A 1 77 ? -32.564 5.280 33.667 1.00 92.44 77 ASP A C 1
ATOM 547 O O . ASP A 1 77 ? -31.715 5.835 34.373 1.00 92.44 77 ASP A O 1
ATOM 551 N N . SER A 1 78 ? -33.091 5.896 32.604 1.00 92.69 78 SER A N 1
ATOM 552 C CA . SER A 1 78 ? -32.739 7.265 32.203 1.00 92.69 78 SER A CA 1
ATOM 553 C C . SER A 1 78 ? -32.948 8.279 33.328 1.00 92.69 78 SER A C 1
ATOM 555 O O . SER A 1 78 ? -34.057 8.475 33.829 1.00 92.69 78 SER A O 1
ATOM 557 N N . GLY A 1 79 ? -31.866 8.969 33.694 1.00 92.81 79 GLY A N 1
ATOM 558 C CA . GLY A 1 79 ? -31.845 9.955 34.775 1.00 92.81 79 GLY A CA 1
ATOM 559 C C . GLY A 1 79 ? -31.733 9.371 36.189 1.00 92.81 79 GLY A C 1
ATOM 560 O O . GLY A 1 79 ? -31.863 10.137 37.146 1.00 92.81 79 GLY A O 1
ATOM 561 N N . GLN A 1 80 ? -31.499 8.062 36.344 1.00 96.38 80 GLN A N 1
ATOM 562 C CA . GLN A 1 80 ? -31.078 7.461 37.614 1.00 96.38 80 GLN A CA 1
ATOM 563 C C . GLN A 1 80 ? -29.553 7.496 37.789 1.00 96.38 80 GLN A C 1
ATOM 565 O O . GLN A 1 80 ? -28.797 7.647 36.827 1.00 96.38 80 GLN A O 1
ATOM 570 N N . ILE A 1 81 ? -29.111 7.340 39.040 1.00 97.94 81 ILE A N 1
ATOM 571 C CA . ILE A 1 81 ? -27.700 7.210 39.422 1.00 97.94 81 ILE A CA 1
ATOM 572 C C . ILE A 1 81 ? -27.542 5.967 40.301 1.00 97.94 81 ILE A C 1
ATOM 574 O O . ILE A 1 81 ? -28.059 5.958 41.416 1.00 97.94 81 ILE A O 1
ATOM 578 N N . ALA A 1 82 ? -26.798 4.953 39.861 1.00 98.19 82 ALA A N 1
ATOM 579 C CA . ALA A 1 82 ? -26.358 3.867 40.737 1.00 98.19 82 ALA A CA 1
ATOM 580 C C . ALA A 1 82 ? -25.018 4.252 41.366 1.00 98.19 82 ALA A C 1
ATOM 582 O O . ALA A 1 82 ? -24.023 4.377 40.656 1.00 98.19 82 ALA A O 1
ATOM 583 N N . ASN A 1 83 ? -24.989 4.463 42.682 1.00 98.25 83 ASN A N 1
ATOM 584 C CA . ASN A 1 83 ? -23.809 4.944 43.394 1.00 98.25 83 ASN A CA 1
ATOM 585 C C . ASN A 1 83 ? -23.292 3.894 44.385 1.00 98.25 83 ASN A C 1
ATOM 587 O O . ASN A 1 83 ? -23.908 3.645 45.422 1.00 98.25 83 ASN A O 1
ATOM 591 N N . PHE A 1 84 ? -22.133 3.311 44.091 1.00 98.44 84 PHE A N 1
ATOM 592 C CA . PHE A 1 84 ? -21.418 2.432 45.010 1.00 98.44 84 PHE A CA 1
ATOM 593 C C . PHE A 1 84 ? -20.709 3.251 46.095 1.00 98.44 84 PHE A C 1
ATOM 595 O O . PHE A 1 84 ? -19.869 4.107 45.805 1.00 98.44 84 PHE A O 1
ATOM 602 N N . LEU A 1 85 ? -21.038 2.972 47.356 1.00 96.62 85 LEU A N 1
ATOM 603 C CA . LEU A 1 85 ? -20.407 3.593 48.516 1.00 96.62 85 LEU A CA 1
ATOM 604 C C . LEU A 1 85 ? -19.134 2.824 48.897 1.00 96.62 85 LEU A C 1
ATOM 606 O O . LEU A 1 85 ? -19.190 1.710 49.413 1.00 96.62 85 LEU A O 1
ATOM 610 N N . SER A 1 86 ? -17.992 3.455 48.643 1.00 94.94 86 SER A N 1
ATOM 611 C CA . SER A 1 86 ? -16.634 2.969 48.896 1.00 94.94 86 SER A CA 1
ATOM 612 C C . SER A 1 86 ? -16.039 3.584 50.166 1.00 94.94 86 SER A C 1
ATOM 614 O O . SER A 1 86 ? -16.477 4.637 50.633 1.00 94.94 86 SER A O 1
ATOM 616 N N . SER A 1 87 ? -14.961 2.983 50.666 1.00 92.56 87 SER A N 1
ATOM 617 C CA . SER A 1 87 ? -13.995 3.622 51.568 1.00 92.56 87 SER A CA 1
ATOM 618 C C . SER A 1 87 ? -12.610 3.762 50.899 1.00 92.56 87 SER A C 1
ATOM 620 O O . SER A 1 87 ? -12.401 3.175 49.832 1.00 92.56 87 SER A O 1
ATOM 622 N N . PRO A 1 88 ? -11.672 4.566 51.450 1.00 92.69 88 PRO A N 1
ATOM 623 C CA . PRO A 1 88 ? -10.371 4.837 50.822 1.00 92.69 88 PRO A CA 1
ATOM 624 C C . PRO A 1 88 ? -9.402 3.649 50.762 1.00 92.69 88 PRO A C 1
ATOM 626 O O . PRO A 1 88 ? -8.457 3.685 49.981 1.00 92.69 88 PRO A O 1
ATOM 629 N N . GLU A 1 89 ? -9.600 2.628 51.594 1.00 93.50 89 GLU A N 1
ATOM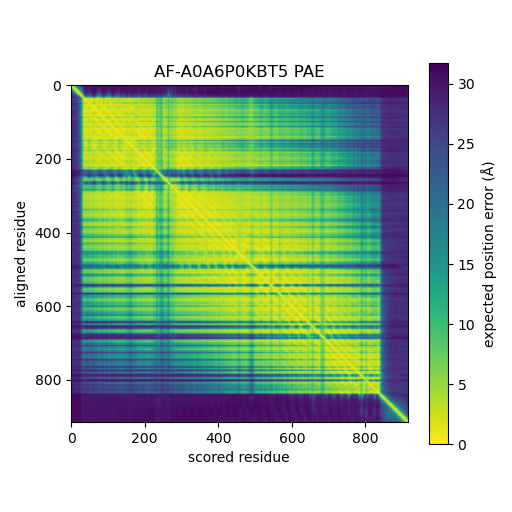 630 C CA . GLU A 1 89 ? -8.781 1.411 51.632 1.00 93.50 89 GLU A CA 1
ATOM 631 C C . GLU A 1 89 ? -9.113 0.381 50.534 1.00 93.50 89 GLU A C 1
ATOM 633 O O . GLU A 1 89 ? -8.356 -0.574 50.356 1.00 93.50 89 GLU A O 1
ATOM 638 N N . LEU A 1 90 ? -10.202 0.574 49.780 1.00 96.56 90 LEU A N 1
ATOM 639 C CA . LEU A 1 90 ? -10.596 -0.317 48.687 1.00 96.56 90 LEU A CA 1
ATOM 640 C C . LEU A 1 90 ? -9.810 -0.028 47.403 1.00 96.56 90 LEU A C 1
ATOM 642 O O . LEU A 1 90 ? -9.739 1.113 46.948 1.00 96.56 90 LEU A O 1
ATOM 646 N N . GLN A 1 91 ? -9.291 -1.092 46.790 1.00 96.31 91 GLN A N 1
ATOM 647 C CA . GLN A 1 91 ? -8.644 -1.079 45.475 1.00 96.31 91 GLN A CA 1
ATOM 648 C C . GLN A 1 91 ? -9.609 -1.493 44.362 1.00 96.31 91 GLN A C 1
ATOM 650 O O . GLN A 1 91 ? -9.537 -0.950 43.264 1.00 96.31 91 GLN A O 1
ATOM 655 N N . ASN A 1 92 ? -10.534 -2.423 44.631 1.00 97.50 92 ASN A N 1
ATOM 656 C CA . ASN A 1 92 ? -11.490 -2.905 43.633 1.00 97.50 92 ASN A CA 1
ATOM 657 C C . ASN A 1 92 ? -12.888 -3.105 44.238 1.00 97.50 92 ASN A C 1
ATOM 659 O O . ASN A 1 92 ? -13.041 -3.666 45.325 1.00 97.50 92 ASN A O 1
ATOM 663 N N . ILE A 1 93 ? -13.919 -2.712 43.493 1.00 98.50 93 ILE A N 1
ATOM 664 C CA . ILE A 1 93 ? -15.314 -3.094 43.715 1.00 98.50 93 ILE A CA 1
ATOM 665 C C . ILE A 1 93 ? -15.705 -4.067 42.604 1.00 98.50 93 ILE A C 1
ATOM 667 O O . ILE A 1 93 ? -15.619 -3.737 41.422 1.00 98.50 93 ILE A O 1
ATOM 671 N N . LEU A 1 94 ? -16.149 -5.267 42.971 1.00 98.50 94 LEU A N 1
ATOM 672 C CA . LEU A 1 94 ? -16.575 -6.302 42.034 1.00 98.50 94 LEU A CA 1
ATOM 673 C C . LEU A 1 94 ? -18.057 -6.616 42.222 1.00 98.50 94 LEU A C 1
ATOM 675 O O . LEU A 1 94 ? -18.493 -7.070 43.279 1.00 98.50 94 LEU A O 1
ATOM 679 N N . SER A 1 95 ? -18.841 -6.394 41.173 1.00 97.88 95 SER A N 1
ATOM 680 C CA . SER A 1 95 ? -20.277 -6.658 41.144 1.00 97.88 95 SER A CA 1
ATOM 681 C C . SER A 1 95 ? -20.595 -7.811 40.195 1.00 97.88 95 SER A C 1
ATOM 683 O O . SER A 1 95 ? -20.090 -7.848 39.075 1.00 97.88 95 SER A O 1
ATOM 685 N N . ARG A 1 96 ? -21.434 -8.759 40.636 1.00 97.00 96 ARG A N 1
ATOM 686 C CA . ARG A 1 96 ? -21.976 -9.834 39.784 1.00 97.00 96 ARG A CA 1
ATOM 687 C C . ARG A 1 96 ? -23.497 -9.802 39.710 1.00 97.00 96 ARG A C 1
ATOM 689 O O . ARG A 1 96 ? -24.153 -9.513 40.714 1.00 97.00 96 ARG A O 1
ATOM 696 N N . VAL A 1 97 ? -24.040 -10.172 38.555 1.00 96.38 97 VAL A N 1
ATOM 697 C CA . VAL A 1 97 ? -25.474 -10.410 38.343 1.00 96.38 97 VAL A CA 1
ATOM 698 C C . VAL A 1 97 ? -25.723 -11.912 38.212 1.00 96.38 97 VAL A C 1
ATOM 700 O O . VAL A 1 97 ? -25.026 -12.599 37.468 1.00 96.38 97 VAL A O 1
ATOM 703 N N . THR A 1 98 ? -26.686 -12.437 38.972 1.00 93.69 98 THR A N 1
ATOM 704 C CA . THR A 1 98 ? -26.859 -13.883 39.201 1.00 93.69 98 THR A CA 1
ATOM 705 C C . THR A 1 98 ? -28.237 -14.418 38.799 1.00 93.69 98 THR A C 1
ATOM 707 O O . THR A 1 98 ? -28.408 -15.632 38.700 1.00 93.69 98 THR A O 1
ATOM 710 N N . GLY A 1 99 ? -29.213 -13.545 38.513 1.00 87.62 99 GLY A N 1
ATOM 711 C CA . GLY A 1 99 ? -30.587 -13.934 38.159 1.00 87.62 99 GLY A CA 1
ATOM 712 C C . GLY A 1 99 ? -30.806 -14.370 36.705 1.00 87.62 99 GLY A C 1
ATOM 713 O O . GLY A 1 99 ? -31.908 -14.795 36.374 1.00 87.62 99 GLY A O 1
ATOM 714 N N . GLY A 1 100 ? -29.789 -14.277 35.840 1.00 85.44 100 GLY A N 1
ATOM 715 C CA . GLY A 1 100 ? -29.870 -14.672 34.424 1.00 85.44 100 GLY A CA 1
ATOM 716 C C . GLY A 1 100 ? -30.488 -13.630 33.481 1.00 85.44 100 GLY A C 1
ATOM 717 O O . GLY A 1 100 ? -30.541 -13.869 32.280 1.00 85.44 100 GLY A O 1
ATOM 718 N N . ASN A 1 101 ? -30.908 -12.471 33.996 1.00 87.12 101 ASN A N 1
ATOM 719 C CA . ASN A 1 101 ? -31.345 -11.332 33.188 1.00 87.12 101 ASN A CA 1
ATOM 720 C C . ASN A 1 101 ? -30.142 -10.447 32.808 1.00 87.12 101 ASN A C 1
ATOM 722 O O . ASN A 1 101 ? -29.276 -10.173 33.644 1.00 87.12 101 ASN A O 1
ATOM 726 N N . LEU A 1 102 ? -30.111 -9.969 31.559 1.00 88.62 102 LEU A N 1
ATOM 727 C CA . LEU A 1 102 ? -29.145 -8.973 31.068 1.00 88.62 102 LEU A CA 1
ATOM 728 C C . LEU A 1 102 ? -29.211 -7.659 31.870 1.00 88.62 102 LEU A C 1
ATOM 730 O O . LEU A 1 102 ? -30.225 -7.386 32.507 1.00 88.62 102 LEU A O 1
ATOM 734 N N . SER A 1 103 ? -28.174 -6.824 31.817 1.00 94.69 103 SER A N 1
ATOM 735 C CA . SER A 1 103 ? -28.150 -5.521 32.503 1.00 94.69 103 SER A CA 1
ATOM 736 C C . SER A 1 103 ? -28.377 -4.352 31.549 1.00 94.69 103 SER A C 1
ATOM 738 O O . SER A 1 103 ? -27.488 -4.036 30.763 1.00 94.69 103 SER A O 1
ATOM 740 N N . VAL A 1 104 ? -29.522 -3.668 31.647 1.00 93.25 104 VAL A N 1
ATOM 741 C CA . VAL A 1 104 ? -29.777 -2.404 30.934 1.00 93.25 104 VAL A CA 1
ATOM 742 C C . VAL A 1 104 ? -29.320 -1.227 31.794 1.00 93.25 104 VAL A C 1
ATOM 744 O O . VAL A 1 104 ? -29.928 -0.911 32.814 1.00 93.25 104 VAL A O 1
ATOM 747 N N . ILE A 1 105 ? -28.254 -0.553 31.373 1.00 95.75 105 ILE A N 1
ATOM 748 C CA . ILE A 1 105 ? -27.722 0.659 31.998 1.00 95.75 105 ILE A CA 1
ATOM 749 C C . ILE A 1 105 ? -27.991 1.823 31.050 1.00 95.75 105 ILE A C 1
ATOM 751 O O . ILE A 1 105 ? -27.331 1.962 30.033 1.00 95.75 105 ILE A O 1
ATOM 755 N N . ASN A 1 106 ? -28.958 2.674 31.364 1.00 94.38 106 ASN A N 1
ATOM 756 C CA . ASN A 1 106 ? -29.303 3.869 30.591 1.00 94.38 106 ASN A CA 1
ATOM 7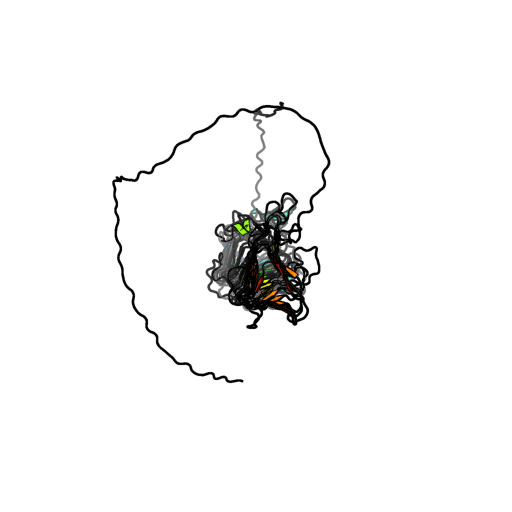57 C C . ASN A 1 106 ? -29.202 5.132 31.466 1.00 94.38 106 ASN A C 1
ATOM 759 O O . ASN A 1 106 ? -29.949 6.079 31.270 1.00 94.38 106 ASN A O 1
ATOM 763 N N . GLY A 1 107 ? -28.312 5.140 32.459 1.00 95.50 107 GLY A N 1
ATOM 764 C CA . GLY A 1 107 ? -28.109 6.255 33.385 1.00 95.50 107 GLY A CA 1
ATOM 765 C C . GLY A 1 107 ? -26.681 6.296 33.928 1.00 95.50 107 GLY A C 1
ATOM 766 O O . GLY A 1 107 ? -25.773 5.694 33.353 1.00 95.50 107 GLY A O 1
ATOM 767 N N . LEU A 1 108 ? -26.472 7.005 35.040 1.00 98.06 108 LEU A N 1
ATOM 768 C CA . LEU A 1 108 ? -25.135 7.232 35.589 1.00 98.06 108 LEU A CA 1
ATOM 769 C C . LEU A 1 108 ? -24.688 6.085 36.510 1.00 98.06 108 LEU A C 1
ATOM 771 O O . LEU A 1 108 ? -25.335 5.802 37.519 1.00 98.06 108 LEU A O 1
ATOM 775 N N . LEU A 1 109 ? -23.537 5.487 36.208 1.00 98.38 109 LEU A N 1
ATOM 776 C CA . LEU A 1 109 ? -22.824 4.567 37.092 1.00 98.38 109 LEU A CA 1
ATOM 777 C C . LEU A 1 109 ? -21.744 5.340 37.864 1.00 98.38 109 LEU A C 1
ATOM 779 O O . LEU A 1 109 ? -20.874 5.963 37.259 1.00 98.38 109 LEU A O 1
ATOM 783 N N . GLN A 1 110 ? -21.807 5.327 39.195 1.00 98.31 110 GLN A N 1
ATOM 784 C CA . GLN A 1 110 ? -20.978 6.159 40.068 1.00 98.31 110 GLN A CA 1
ATOM 785 C C . GLN A 1 110 ? -20.343 5.351 41.211 1.00 98.31 110 GLN A C 1
ATOM 787 O O . GLN A 1 110 ? -20.930 4.397 41.722 1.00 98.31 110 GLN A O 1
ATOM 792 N N . VAL A 1 111 ? -19.160 5.777 41.657 1.00 98.44 111 VAL A N 1
ATOM 793 C CA . VAL A 1 111 ? -18.540 5.352 42.924 1.00 98.44 111 VAL A CA 1
ATOM 794 C C . VAL A 1 111 ? -18.215 6.601 43.747 1.00 98.44 111 VAL A C 1
ATOM 796 O O . VAL A 1 111 ? -17.720 7.589 43.209 1.00 98.44 111 VAL A O 1
ATOM 799 N N . THR A 1 112 ? -18.459 6.575 45.059 1.00 97.06 112 THR A N 1
ATOM 800 C CA . THR A 1 112 ? -18.090 7.672 45.973 1.00 97.06 112 THR A CA 1
ATOM 801 C C . THR A 1 112 ? -17.475 7.162 47.276 1.00 97.06 112 THR A C 1
ATOM 803 O O . THR A 1 112 ? -17.864 6.120 47.786 1.00 97.06 112 THR A O 1
ATOM 806 N N . GLY A 1 113 ? -16.520 7.911 47.843 1.00 94.06 113 GLY A N 1
ATOM 807 C CA . GLY A 1 113 ? -15.913 7.625 49.158 1.00 94.06 113 GLY A CA 1
ATOM 808 C C . GLY A 1 113 ? -14.545 6.920 49.142 1.00 94.06 113 GLY A C 1
ATOM 809 O O . GLY A 1 113 ? -13.919 6.799 50.192 1.00 94.06 113 GLY A O 1
ATOM 810 N N . GLY A 1 114 ? -14.042 6.528 47.969 1.00 93.62 114 GLY A N 1
ATOM 811 C CA . GLY A 1 114 ? -12.713 5.937 47.773 1.00 93.62 114 GLY A CA 1
ATOM 812 C C . GLY A 1 114 ? -12.225 6.090 46.329 1.00 93.62 114 GLY A C 1
ATOM 813 O O . GLY A 1 114 ? -12.844 6.821 45.557 1.00 93.62 114 GLY A O 1
ATOM 814 N N . ASN A 1 115 ? -11.141 5.390 45.974 1.00 95.19 115 ASN A N 1
ATOM 815 C CA . ASN A 1 115 ? -10.595 5.332 44.610 1.00 95.19 115 ASN A CA 1
ATOM 816 C C . ASN A 1 115 ? -10.453 3.887 44.057 1.00 95.19 115 ASN A C 1
ATOM 818 O O . ASN A 1 115 ? -9.381 3.555 43.551 1.00 95.19 115 ASN A O 1
ATOM 822 N N . PRO A 1 116 ? -11.462 2.998 44.177 1.00 97.31 116 PRO A N 1
ATOM 823 C CA . PRO A 1 116 ? -11.360 1.650 43.636 1.00 97.31 116 PRO A CA 1
ATOM 824 C C . PRO A 1 116 ? -11.709 1.597 42.144 1.00 97.31 116 PRO A C 1
ATOM 826 O O . PRO A 1 116 ? -12.545 2.365 41.657 1.00 97.31 116 PRO A O 1
ATOM 829 N N . ASN A 1 117 ? -11.144 0.611 41.451 1.00 97.44 117 ASN A N 1
ATOM 830 C CA . ASN A 1 117 ? -11.626 0.164 40.144 1.00 97.44 117 ASN A CA 1
ATOM 831 C C . ASN A 1 117 ? -13.024 -0.466 40.281 1.00 97.44 117 ASN A C 1
ATOM 833 O O . ASN A 1 117 ? -13.337 -1.044 41.326 1.00 97.44 117 ASN A O 1
ATOM 837 N N . LEU A 1 118 ? -13.850 -0.423 39.232 1.00 98.19 118 LEU A N 1
ATOM 838 C CA . LEU A 1 118 ? -15.179 -1.050 39.224 1.00 98.19 118 LEU A CA 1
ATOM 839 C C . LEU A 1 118 ? -15.287 -2.146 38.154 1.00 98.19 118 LEU A C 1
ATOM 841 O O . LEU A 1 118 ? -15.142 -1.885 36.961 1.00 98.19 118 LEU A O 1
ATOM 845 N N . PHE A 1 119 ? -15.626 -3.361 38.588 1.00 98.31 119 PHE A N 1
ATOM 846 C CA . PHE A 1 119 ? -15.900 -4.513 37.729 1.00 98.31 119 PHE A CA 1
ATOM 847 C C . PHE A 1 119 ? -17.398 -4.849 37.739 1.00 98.31 119 PHE A C 1
ATOM 849 O O . PHE A 1 119 ? -18.003 -5.010 38.806 1.00 98.31 119 PHE A O 1
ATOM 856 N N . LEU A 1 120 ? -17.986 -5.007 36.552 1.00 98.50 120 LEU A N 1
ATOM 857 C CA . LEU A 1 120 ? -19.370 -5.427 36.332 1.00 98.50 120 LEU A CA 1
ATOM 858 C C . LEU A 1 120 ? -19.410 -6.742 35.542 1.00 98.50 120 LEU A C 1
ATOM 860 O O . LEU A 1 120 ? -19.091 -6.778 34.356 1.00 98.50 120 LEU A O 1
ATOM 864 N N . LEU A 1 121 ? -19.820 -7.814 36.219 1.00 98.19 121 LEU A N 1
ATOM 865 C CA . LEU A 1 121 ? -19.884 -9.183 35.709 1.00 98.19 121 LEU A CA 1
ATOM 866 C C . LEU A 1 121 ? -21.350 -9.596 35.485 1.00 98.19 121 LEU A C 1
ATOM 868 O O . LEU A 1 121 ? -22.052 -9.918 36.448 1.00 98.19 121 LEU A O 1
ATOM 872 N N . ASN A 1 122 ? -21.822 -9.617 34.234 1.00 96.62 122 ASN A N 1
ATOM 873 C CA . ASN A 1 122 ? -23.131 -10.191 33.890 1.00 96.62 122 ASN A CA 1
ATOM 874 C C . ASN A 1 122 ? -23.031 -11.142 32.681 1.00 96.62 122 ASN A C 1
ATOM 876 O O . ASN A 1 122 ? -23.049 -10.680 31.540 1.00 96.62 122 ASN A O 1
ATOM 880 N N . PRO A 1 123 ? -22.997 -12.470 32.905 1.00 95.25 123 PRO A N 1
ATOM 881 C CA . PRO A 1 123 ? -22.943 -13.467 31.834 1.00 95.25 123 PRO A CA 1
ATOM 882 C C . PRO A 1 123 ? -24.077 -13.371 30.808 1.00 95.25 123 PRO A C 1
ATOM 884 O O . PRO A 1 123 ? -23.876 -13.728 29.651 1.00 95.25 123 PRO A O 1
ATOM 887 N N . ALA A 1 124 ? -25.255 -12.878 31.208 1.00 91.81 124 ALA A N 1
ATOM 888 C CA . ALA A 1 124 ? -26.430 -12.774 30.343 1.00 91.81 124 ALA A CA 1
ATOM 889 C C . ALA A 1 124 ? -26.382 -11.588 29.357 1.00 91.81 124 ALA A C 1
ATOM 891 O O . ALA A 1 124 ? -27.254 -11.486 28.496 1.00 91.81 124 ALA A O 1
ATOM 892 N N . GLY A 1 125 ? -25.382 -10.706 29.468 1.00 93.38 125 GLY A N 1
ATOM 893 C CA . GLY A 1 125 ? -25.198 -9.543 28.597 1.00 93.38 125 GLY A CA 1
ATOM 894 C C . GLY A 1 125 ? -25.366 -8.197 29.305 1.00 93.38 125 GLY A C 1
ATOM 895 O O . GLY A 1 125 ? -25.973 -8.097 30.376 1.00 93.38 125 GLY A O 1
ATOM 896 N N . ILE A 1 126 ? -24.812 -7.143 28.701 1.00 95.31 126 ILE A N 1
ATOM 897 C CA . ILE A 1 126 ? -24.831 -5.768 29.226 1.00 95.31 126 ILE A CA 1
ATOM 898 C C . ILE A 1 126 ? -25.178 -4.802 28.084 1.00 95.31 126 ILE A C 1
ATOM 900 O O . ILE A 1 126 ? -24.574 -4.861 27.018 1.00 95.31 126 ILE A O 1
ATOM 904 N N . VAL A 1 127 ? -26.134 -3.900 28.304 1.00 94.56 127 VAL A N 1
ATOM 905 C CA . VAL A 1 127 ? -26.564 -2.880 27.337 1.00 94.56 127 VAL A CA 1
ATOM 906 C C . VAL A 1 127 ? -26.431 -1.499 27.969 1.00 94.56 127 VAL A C 1
ATOM 908 O O . VAL A 1 127 ? -27.245 -1.116 28.808 1.00 94.56 127 VAL A O 1
ATOM 911 N N . PHE A 1 128 ? -25.425 -0.738 27.547 1.00 95.94 128 PHE A N 1
ATOM 912 C CA . PHE A 1 128 ? -25.283 0.682 27.849 1.00 95.94 128 PHE A CA 1
ATOM 913 C C . PHE A 1 128 ? -26.109 1.493 26.836 1.00 95.94 128 PHE A C 1
ATOM 915 O O . PHE A 1 128 ? -25.721 1.637 25.678 1.00 95.94 128 PHE A O 1
ATOM 922 N N . GLY A 1 129 ? -27.278 1.979 27.253 1.00 93.19 129 GLY A N 1
ATOM 923 C CA . GLY A 1 129 ? -28.187 2.778 26.426 1.00 93.19 129 GLY A CA 1
ATOM 924 C C . GLY A 1 129 ? -27.708 4.223 26.192 1.00 93.19 129 GLY A C 1
ATOM 925 O O . GLY A 1 129 ? -26.698 4.638 26.759 1.00 93.19 129 GLY A O 1
ATOM 926 N N . PRO A 1 130 ? -28.439 5.032 25.401 1.00 91.50 130 PRO A N 1
ATOM 927 C CA . PRO A 1 130 ? -27.969 6.348 24.944 1.00 91.50 130 PRO A CA 1
ATOM 928 C C . PRO A 1 130 ? -27.674 7.397 26.029 1.00 91.50 130 PRO A C 1
ATOM 930 O O . PRO A 1 130 ? -26.972 8.365 25.756 1.00 91.50 130 PRO A O 1
ATOM 933 N N . ASN A 1 131 ? -28.189 7.229 27.252 1.00 94.38 131 ASN A N 1
ATOM 934 C CA . ASN A 1 131 ? -27.912 8.116 28.391 1.00 94.38 131 ASN A CA 1
ATOM 935 C C . ASN A 1 131 ? -26.963 7.467 29.422 1.00 94.38 131 ASN A C 1
ATOM 937 O O . ASN A 1 131 ? -26.821 7.979 30.533 1.00 94.38 131 ASN A O 1
ATOM 941 N N . ALA A 1 132 ? -26.337 6.333 29.084 1.00 96.94 132 ALA A N 1
ATOM 942 C CA . ALA A 1 132 ? -25.335 5.694 29.926 1.00 96.94 132 ALA A CA 1
ATOM 943 C C . ALA A 1 132 ? -24.098 6.586 30.066 1.00 96.94 132 ALA A C 1
ATOM 945 O O . ALA A 1 132 ? -23.540 7.051 29.069 1.00 96.94 132 ALA A O 1
ATOM 946 N N . GLN A 1 133 ? -23.680 6.800 31.312 1.00 98.06 133 GLN A N 1
ATOM 947 C CA . GLN A 1 133 ? -22.512 7.597 31.674 1.00 98.06 133 GLN A CA 1
ATOM 948 C C . GLN A 1 133 ? -21.771 6.949 32.843 1.00 98.06 133 GLN A C 1
ATOM 950 O O . GLN A 1 133 ? -22.370 6.245 33.662 1.00 98.06 133 GLN A O 1
ATOM 955 N N . LEU A 1 134 ? -20.477 7.235 32.951 1.00 98.50 134 LEU A N 1
ATOM 956 C CA . LEU A 1 134 ? -19.626 6.812 34.059 1.00 98.50 134 LEU A CA 1
ATOM 957 C C . LEU A 1 134 ? -19.177 8.042 34.867 1.00 98.50 134 LEU A C 1
ATOM 959 O O . LEU A 1 134 ? -18.902 9.104 34.316 1.00 98.50 134 LEU A O 1
ATOM 963 N N . ASN A 1 135 ? -19.105 7.902 36.188 1.00 97.7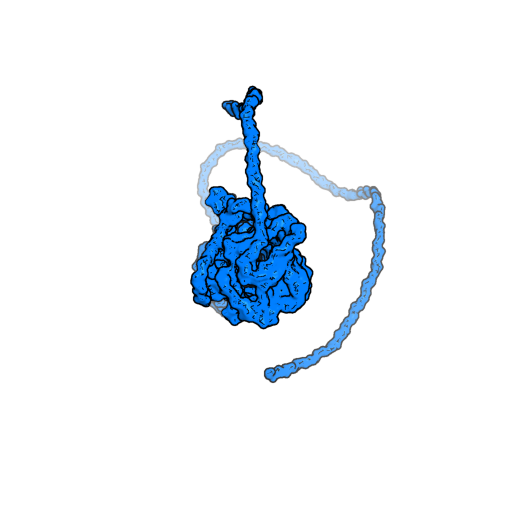5 135 ASN A N 1
ATOM 964 C CA . ASN A 1 135 ? -18.444 8.837 37.100 1.00 97.75 135 ASN A CA 1
ATOM 965 C C . ASN A 1 135 ? -17.697 8.004 38.144 1.00 97.75 135 ASN A C 1
ATOM 967 O O . ASN A 1 135 ? -18.160 7.786 39.268 1.00 97.75 135 ASN A O 1
ATOM 971 N N . LEU A 1 136 ? -16.586 7.437 37.685 1.00 97.50 136 LEU A N 1
ATOM 972 C CA . LEU A 1 136 ? -15.777 6.465 38.402 1.00 97.50 136 LEU A CA 1
ATOM 973 C C . LEU A 1 136 ? -14.416 7.096 38.722 1.00 97.50 136 LEU A C 1
ATOM 975 O O . LEU A 1 136 ? -13.886 7.831 37.891 1.00 97.50 136 LEU A O 1
ATOM 979 N N . PRO A 1 137 ? -13.862 6.874 39.925 1.00 95.69 137 PRO A N 1
ATOM 980 C CA . PRO A 1 137 ? -12.633 7.528 40.351 1.00 95.69 137 PRO A CA 1
ATOM 981 C C . PRO A 1 137 ? -11.398 6.873 39.706 1.00 95.69 137 PRO A C 1
ATOM 983 O O . PRO A 1 137 ? -10.474 7.586 39.317 1.00 95.69 137 PRO A O 1
ATOM 986 N N . ALA A 1 138 ? -11.440 5.549 39.513 1.00 96.62 138 ALA A N 1
ATOM 987 C CA . ALA A 1 138 ? -10.420 4.737 38.854 1.00 96.62 138 ALA A CA 1
ATOM 988 C C . ALA A 1 138 ? -11.006 3.933 37.663 1.00 96.62 138 ALA A C 1
ATOM 990 O O . ALA A 1 138 ? -12.064 4.285 37.135 1.00 96.62 138 ALA A O 1
ATOM 991 N N . SER A 1 139 ? -10.321 2.870 37.233 1.00 97.19 139 SER A N 1
ATOM 992 C CA . SER A 1 139 ? -10.598 2.119 35.996 1.00 97.19 139 SER A CA 1
ATOM 993 C C . SER A 1 139 ? -11.915 1.324 36.016 1.00 97.19 139 SER A C 1
ATOM 995 O O . SER A 1 139 ? -12.418 0.932 37.075 1.00 97.19 139 SER A O 1
ATOM 997 N N . PHE A 1 140 ? -12.468 1.040 34.829 1.00 98.19 140 PHE A N 1
ATOM 998 C CA . PHE A 1 140 ? -13.731 0.313 34.648 1.00 98.19 140 PHE A CA 1
ATOM 999 C C . PHE A 1 140 ? -13.573 -0.948 33.793 1.00 98.19 140 PHE A C 1
ATOM 1001 O O . PHE A 1 140 ? -12.889 -0.952 32.771 1.00 98.19 140 PHE A O 1
ATOM 1008 N N . THR A 1 141 ? -14.257 -2.027 34.175 1.00 97.94 141 THR A N 1
ATOM 1009 C CA . THR A 1 141 ? -14.355 -3.255 33.375 1.00 97.94 141 THR A CA 1
ATOM 1010 C C . THR A 1 141 ? -15.785 -3.785 33.368 1.00 97.94 141 THR A C 1
ATOM 1012 O O . THR A 1 141 ? -16.317 -4.160 34.412 1.00 97.94 141 THR A O 1
ATOM 1015 N N . ALA A 1 142 ? -16.390 -3.888 32.186 1.00 98.31 142 ALA A N 1
ATOM 1016 C CA . ALA A 1 142 ? -17.654 -4.587 31.973 1.00 98.31 142 ALA A CA 1
ATOM 1017 C C . ALA A 1 142 ? -17.398 -5.903 31.229 1.00 98.31 142 ALA A C 1
ATOM 1019 O O . ALA A 1 142 ? -16.678 -5.929 30.230 1.00 98.31 142 ALA A O 1
ATOM 1020 N N . THR A 1 143 ? -17.970 -7.009 31.707 1.00 97.69 143 THR A N 1
ATOM 1021 C CA . THR A 1 143 ? -17.717 -8.327 31.117 1.00 97.69 143 THR A CA 1
ATOM 1022 C C . THR A 1 143 ? -18.888 -9.302 31.245 1.00 97.69 143 THR A C 1
ATOM 1024 O O . THR A 1 143 ? -19.635 -9.294 32.227 1.00 97.69 143 THR A O 1
ATOM 1027 N N . THR A 1 144 ? -19.016 -10.179 30.246 1.00 96.81 144 THR A N 1
ATOM 1028 C CA . THR A 1 144 ? -19.966 -11.304 30.225 1.00 96.81 144 THR A CA 1
ATOM 1029 C C . THR A 1 144 ? -19.293 -12.653 30.503 1.00 96.81 144 THR A C 1
ATOM 1031 O O . THR A 1 144 ? -19.877 -13.717 30.290 1.00 96.81 144 THR A O 1
ATOM 1034 N N . ALA A 1 145 ? -18.071 -12.625 31.045 1.00 95.38 145 ALA A N 1
ATOM 1035 C CA . ALA A 1 145 ? -17.416 -13.800 31.600 1.00 95.38 145 ALA A CA 1
ATOM 1036 C C . ALA A 1 145 ? -18.281 -14.470 32.685 1.00 95.38 145 ALA A C 1
ATOM 1038 O O . ALA A 1 145 ? -19.068 -13.838 33.386 1.00 95.38 145 ALA A O 1
ATOM 1039 N N . THR A 1 146 ? -18.084 -15.770 32.882 1.00 94.06 146 THR A N 1
ATOM 1040 C CA . THR A 1 146 ? -18.716 -16.549 33.962 1.00 94.06 146 THR A CA 1
ATOM 1041 C C . THR A 1 146 ? -17.998 -16.411 35.310 1.00 94.06 146 THR A C 1
ATOM 1043 O O . THR A 1 146 ? -18.560 -16.780 36.344 1.00 94.06 146 THR A O 1
ATOM 1046 N N . GLY A 1 147 ? -16.775 -15.872 35.326 1.00 94.25 147 GLY A N 1
ATOM 1047 C CA . GLY A 1 147 ? -16.011 -15.614 36.544 1.00 94.25 147 GLY A CA 1
ATOM 1048 C C . GLY A 1 147 ? -14.727 -14.817 36.307 1.00 94.25 147 GLY A C 1
ATOM 1049 O O . GLY A 1 147 ? -14.213 -14.770 35.188 1.00 94.25 147 GLY A O 1
ATOM 1050 N N . ILE A 1 148 ? -14.227 -14.203 37.382 1.00 95.69 148 ILE A N 1
ATOM 1051 C CA . ILE A 1 148 ? -13.019 -13.363 37.427 1.00 95.69 148 ILE A CA 1
ATOM 1052 C C . ILE A 1 148 ? -11.999 -14.002 38.385 1.00 95.69 148 ILE A C 1
ATOM 1054 O O . ILE A 1 148 ? -12.358 -14.406 39.492 1.00 95.69 148 ILE A O 1
ATOM 1058 N N . GLY A 1 149 ? -10.746 -14.132 37.957 1.00 91.94 149 GLY A N 1
ATOM 1059 C CA . GLY A 1 149 ? -9.685 -14.873 38.641 1.00 91.94 149 GLY A CA 1
ATOM 1060 C C . GLY A 1 149 ? -8.738 -14.000 39.470 1.00 91.94 149 GLY A C 1
ATOM 1061 O O . GLY A 1 149 ? -8.366 -12.903 39.050 1.00 91.94 149 GLY A O 1
ATOM 1062 N N . PHE A 1 150 ? -8.336 -14.541 40.624 1.00 91.56 150 PHE A N 1
ATOM 1063 C CA . PHE A 1 150 ? -7.409 -13.974 41.612 1.00 91.56 150 PHE A CA 1
ATOM 1064 C C . PHE A 1 150 ? -6.388 -15.053 42.021 1.00 91.56 150 PHE A C 1
ATOM 1066 O O . PHE A 1 150 ? -6.665 -15.869 42.904 1.00 91.56 150 PHE A O 1
ATOM 1073 N N . ASP A 1 151 ? -5.240 -15.113 41.342 1.00 81.56 151 ASP A N 1
ATOM 1074 C CA . ASP A 1 151 ? -4.099 -16.002 41.648 1.00 81.56 151 ASP A CA 1
ATOM 1075 C C . ASP A 1 151 ? -4.473 -17.469 41.974 1.00 81.56 151 ASP A C 1
ATOM 1077 O O . ASP A 1 151 ? -3.960 -18.097 42.902 1.00 81.56 151 ASP A O 1
ATOM 1081 N N . GLY A 1 152 ? -5.395 -18.027 41.180 1.00 79.56 152 GLY A N 1
ATOM 1082 C CA . GLY A 1 152 ? -5.898 -19.404 41.296 1.00 79.56 152 GLY A CA 1
ATOM 1083 C C . GLY A 1 152 ? -7.237 -19.556 42.030 1.00 79.56 152 GLY A C 1
ATOM 1084 O O . GLY A 1 152 ? -7.837 -20.629 41.973 1.00 79.56 152 GLY A O 1
ATOM 1085 N N . ASN A 1 153 ? -7.739 -18.498 42.670 1.00 91.19 153 ASN A N 1
ATOM 1086 C CA . ASN A 1 153 ? -9.104 -18.407 43.197 1.00 91.19 153 ASN A CA 1
ATOM 1087 C C . ASN A 1 153 ? -10.039 -17.726 42.179 1.00 91.19 153 ASN A C 1
ATOM 1089 O O . ASN A 1 153 ? -9.577 -17.046 41.264 1.00 91.19 153 ASN A O 1
ATOM 1093 N N . TRP A 1 154 ? -11.357 -17.881 42.350 1.00 92.81 154 TRP A N 1
ATOM 1094 C CA . TRP A 1 154 ? -12.364 -17.403 41.392 1.00 92.81 154 TRP A CA 1
ATOM 1095 C C . TRP A 1 154 ? -13.545 -16.689 42.059 1.00 92.81 154 TRP A C 1
ATOM 1097 O O . TRP A 1 154 ? -14.227 -17.254 42.916 1.00 92.81 154 TRP A O 1
ATOM 1107 N N . PHE A 1 155 ? -13.836 -15.473 41.597 1.00 96.00 155 PHE A N 1
ATOM 1108 C CA . PHE A 1 155 ? -15.109 -14.781 41.781 1.00 96.00 155 PHE A CA 1
ATOM 1109 C C . PHE A 1 155 ? -16.075 -15.223 40.676 1.00 96.00 155 PHE A C 1
ATOM 1111 O O . PHE A 1 155 ? -16.082 -14.675 39.575 1.00 96.00 155 PHE A O 1
ATOM 1118 N N . ASN A 1 156 ? -16.872 -16.252 40.949 1.00 94.19 156 ASN A N 1
ATOM 1119 C CA . ASN A 1 156 ? -17.819 -16.825 39.995 1.00 94.19 156 ASN A CA 1
ATOM 1120 C C . ASN A 1 156 ? -19.120 -16.011 39.958 1.00 94.19 156 ASN A C 1
ATOM 1122 O O . ASN A 1 156 ? -19.650 -15.627 41.009 1.00 94.19 156 ASN A O 1
ATOM 1126 N N . ALA A 1 157 ? -19.697 -15.832 38.769 1.00 92.38 157 ALA A N 1
ATOM 1127 C CA . ALA A 1 157 ? -21.042 -15.284 38.608 1.00 92.38 157 ALA A CA 1
ATOM 1128 C C . ALA A 1 157 ? -22.097 -16.211 39.241 1.00 92.38 157 ALA A C 1
ATOM 1130 O O . ALA A 1 157 ? -22.972 -15.751 39.970 1.00 92.38 157 ALA A O 1
ATOM 1131 N N . PHE A 1 158 ? -21.963 -17.528 39.055 1.00 89.38 158 PHE A N 1
ATOM 1132 C CA . PHE A 1 158 ? -22.911 -18.527 39.557 1.00 89.38 158 PHE A CA 1
ATOM 1133 C C . PHE A 1 158 ? -22.318 -19.386 40.677 1.00 89.38 158 PHE A C 1
ATOM 1135 O O . PHE A 1 158 ? -21.153 -19.773 40.636 1.00 89.38 158 PHE A O 1
ATOM 1142 N N . GLY A 1 159 ? -23.146 -19.727 41.667 1.00 87.00 159 GLY A N 1
ATOM 1143 C CA . GLY A 1 159 ? -22.731 -20.497 42.841 1.00 87.00 159 GLY A CA 1
ATOM 1144 C C . GLY A 1 159 ? -22.183 -19.637 43.987 1.00 87.00 159 GLY A C 1
ATOM 1145 O O . GLY A 1 159 ? -22.376 -18.417 44.034 1.00 87.00 159 GLY A O 1
ATOM 1146 N N . ALA A 1 160 ? -21.543 -20.301 44.950 1.00 88.56 160 ALA A N 1
ATOM 1147 C CA . ALA A 1 160 ? -20.926 -19.671 46.115 1.00 88.56 160 ALA A CA 1
ATOM 1148 C C . ALA A 1 160 ? -19.454 -19.325 45.845 1.00 88.56 160 ALA A C 1
ATOM 1150 O O . ALA A 1 160 ? -18.755 -20.084 45.179 1.00 88.56 160 ALA A O 1
ATOM 1151 N N . ASN A 1 161 ? -18.988 -18.216 46.421 1.00 93.38 161 ASN A N 1
ATOM 1152 C CA . ASN A 1 161 ? -17.592 -17.781 46.393 1.00 93.38 161 ASN A CA 1
ATOM 1153 C C . ASN A 1 161 ? -17.041 -17.735 47.824 1.00 93.38 161 ASN A C 1
ATOM 1155 O O . ASN A 1 161 ? -17.771 -17.370 48.748 1.00 93.38 161 ASN A O 1
ATOM 1159 N N . ASP A 1 162 ? -15.761 -18.062 48.000 1.00 94.44 162 ASP A N 1
ATOM 1160 C CA . ASP A 1 162 ? -15.044 -17.831 49.258 1.00 94.44 162 ASP A CA 1
ATOM 1161 C C . ASP A 1 162 ? -14.369 -16.457 49.200 1.00 94.44 162 ASP A C 1
ATOM 1163 O O . ASP A 1 162 ? -13.213 -16.319 48.810 1.00 94.44 162 ASP A O 1
ATOM 1167 N N . TYR A 1 163 ? -15.129 -15.410 49.531 1.00 95.81 163 TYR A N 1
ATOM 1168 C CA . TYR A 1 163 ? -14.669 -14.022 49.405 1.00 95.81 163 TYR A CA 1
ATOM 1169 C C . TYR A 1 163 ? -13.351 -13.756 50.142 1.00 95.81 163 TYR A C 1
ATOM 1171 O O . TYR A 1 163 ? -12.543 -12.958 49.675 1.00 95.81 163 TYR A O 1
ATOM 1179 N N . ALA A 1 164 ? -13.086 -14.468 51.243 1.00 95.31 164 ALA A N 1
ATOM 1180 C CA . ALA A 1 164 ? -11.877 -14.288 52.035 1.00 95.31 164 ALA A CA 1
ATOM 1181 C C . ALA A 1 164 ? -10.587 -14.679 51.286 1.00 95.31 164 ALA A C 1
ATOM 1183 O O . ALA A 1 164 ? -9.527 -14.155 51.633 1.00 95.31 164 ALA A O 1
ATOM 1184 N N . THR A 1 165 ? -10.653 -15.550 50.268 1.00 94.94 165 THR A N 1
ATOM 1185 C CA . THR A 1 165 ? -9.483 -15.956 49.463 1.00 94.94 165 THR A CA 1
ATOM 1186 C C . THR A 1 165 ? -9.265 -15.106 48.209 1.00 94.94 165 THR A C 1
ATOM 1188 O O . THR A 1 165 ? -8.221 -15.228 47.573 1.00 94.94 165 THR A O 1
ATOM 1191 N N . LEU A 1 166 ? -10.202 -14.216 47.868 1.00 95.81 166 LEU A N 1
ATOM 1192 C CA . LEU A 1 166 ? -10.133 -13.326 46.702 1.00 95.81 166 LEU A CA 1
ATOM 1193 C C . LEU A 1 166 ? -9.327 -12.053 47.023 1.00 95.81 166 LEU A C 1
ATOM 1195 O O . LEU A 1 166 ? -9.848 -10.938 47.012 1.00 95.81 166 LEU A O 1
ATOM 1199 N N . VAL A 1 167 ? -8.061 -12.253 47.389 1.00 94.56 167 VAL A N 1
ATOM 1200 C CA . VAL A 1 167 ? -7.077 -11.216 47.750 1.00 94.56 167 VAL A CA 1
ATOM 1201 C C . VAL A 1 167 ? -6.234 -10.797 46.540 1.00 94.56 167 VAL A C 1
ATOM 1203 O O . VAL A 1 167 ? -6.108 -11.560 45.583 1.00 94.56 167 VAL A O 1
ATOM 1206 N N . GLY A 1 168 ? -5.637 -9.603 46.582 1.00 91.44 168 GLY A N 1
ATOM 1207 C CA . GLY A 1 168 ? -4.870 -9.054 45.450 1.00 91.44 168 GLY A CA 1
ATOM 1208 C C . GLY A 1 168 ? -5.736 -8.597 44.264 1.00 91.44 168 GLY A C 1
ATOM 1209 O O . GLY A 1 168 ? -6.940 -8.390 44.411 1.00 91.44 168 GLY A O 1
ATOM 1210 N N . SER A 1 169 ? -5.127 -8.404 43.091 1.00 89.75 169 SER A N 1
ATOM 1211 C CA . SER A 1 169 ? -5.800 -7.819 41.917 1.00 89.75 169 SER A CA 1
ATOM 1212 C C . SER A 1 169 ? -6.438 -8.867 40.988 1.00 89.75 169 SER A C 1
ATOM 1214 O O . SER A 1 169 ? -5.837 -9.920 40.762 1.00 89.75 169 SER A O 1
ATOM 1216 N N . PRO A 1 170 ? -7.599 -8.571 40.369 1.00 91.88 170 PRO A N 1
ATOM 1217 C CA . PRO A 1 170 ? -8.139 -9.356 39.257 1.00 91.88 170 PRO A CA 1
ATOM 1218 C C . PRO A 1 170 ? -7.164 -9.426 38.073 1.00 91.88 170 PRO A C 1
ATOM 1220 O O . PRO A 1 170 ? -6.632 -8.395 37.666 1.00 91.88 170 PRO A O 1
ATOM 1223 N N . ASN A 1 171 ? -6.956 -10.611 37.485 1.00 86.44 171 ASN A N 1
ATOM 1224 C CA . ASN A 1 171 ? -6.053 -10.765 36.326 1.00 86.44 171 ASN A CA 1
ATOM 1225 C C . ASN A 1 171 ? -6.526 -11.735 35.225 1.00 86.44 171 ASN A C 1
ATOM 1227 O O . ASN A 1 171 ? -5.938 -11.765 34.142 1.00 86.44 171 ASN A O 1
ATOM 1231 N N . THR A 1 172 ? -7.583 -12.517 35.465 1.00 89.94 172 THR A N 1
ATOM 1232 C CA . THR A 1 172 ? -8.066 -13.541 34.522 1.00 89.94 172 THR A CA 1
ATOM 1233 C C . THR A 1 172 ? -9.592 -13.503 34.395 1.00 89.94 172 THR A C 1
ATOM 1235 O O . THR A 1 172 ? -10.284 -13.255 35.379 1.00 89.94 172 THR A O 1
ATOM 1238 N N . PHE A 1 173 ? -10.132 -13.804 33.216 1.00 92.56 173 PHE A N 1
ATOM 1239 C CA . PHE A 1 173 ? -11.567 -13.913 32.938 1.00 92.56 173 PHE A CA 1
ATOM 1240 C C . PHE A 1 173 ? -11.876 -15.281 32.317 1.00 92.56 173 PHE A C 1
ATOM 1242 O O . PHE A 1 173 ? -11.154 -15.735 31.429 1.00 92.56 173 PHE A O 1
ATOM 1249 N N . ALA A 1 174 ? -12.936 -15.948 32.782 1.00 91.75 174 ALA A N 1
ATOM 1250 C CA . ALA A 1 174 ? -13.316 -17.284 32.314 1.00 91.75 174 ALA A CA 1
ATOM 1251 C C . ALA A 1 174 ? -14.688 -17.290 31.636 1.00 91.75 174 ALA A C 1
ATOM 1253 O O . ALA A 1 174 ? -15.709 -17.017 32.272 1.00 91.75 174 ALA A O 1
ATOM 1254 N N . PHE A 1 175 ? -14.729 -17.670 30.363 1.00 91.31 175 PHE A N 1
ATOM 1255 C CA . PHE A 1 175 ? -15.929 -17.683 29.528 1.00 91.31 175 PHE A CA 1
ATOM 1256 C C . PHE A 1 175 ? -16.461 -19.120 29.392 1.00 91.31 175 PHE A C 1
ATOM 1258 O O . PHE A 1 175 ? -16.443 -19.704 28.319 1.00 91.31 175 PHE A O 1
ATOM 1265 N N . ASN A 1 176 ? -16.914 -19.729 30.497 1.00 86.31 176 ASN A N 1
ATOM 1266 C CA . ASN A 1 176 ? -17.303 -21.151 30.560 1.00 86.31 176 ASN A CA 1
ATOM 1267 C C . ASN A 1 176 ? -18.688 -21.485 29.943 1.00 86.31 176 ASN A C 1
ATOM 1269 O O . ASN A 1 176 ? -19.293 -22.493 30.308 1.00 86.31 176 ASN A O 1
ATOM 1273 N N . THR A 1 177 ? -19.222 -20.649 29.049 1.00 84.00 177 THR A N 1
ATOM 1274 C CA . THR A 1 177 ? -20.381 -20.975 28.194 1.00 84.00 177 THR A CA 1
ATOM 1275 C C . THR A 1 177 ? -19.909 -21.336 26.784 1.00 84.00 177 THR A C 1
ATOM 1277 O O . THR A 1 177 ? -18.777 -21.036 26.420 1.00 84.00 177 THR A O 1
ATOM 1280 N N . SER A 1 178 ? -20.760 -21.968 25.968 1.00 84.50 178 SER A N 1
ATOM 1281 C CA . SER A 1 178 ? -20.495 -22.137 24.526 1.00 84.50 178 SER A CA 1
ATOM 1282 C C . SER A 1 178 ? -20.622 -20.823 23.753 1.00 84.50 178 SER A C 1
ATOM 1284 O O . SER A 1 178 ? -19.845 -20.566 22.843 1.00 84.50 178 SER A O 1
ATOM 1286 N N . GLU A 1 179 ? -21.578 -19.993 24.158 1.00 86.19 179 GLU A N 1
ATOM 1287 C CA . GLU A 1 179 ? -21.871 -18.664 23.625 1.00 86.19 179 GLU A CA 1
ATOM 1288 C C . GLU A 1 179 ? -21.934 -17.713 24.835 1.00 86.19 179 GLU A C 1
ATOM 1290 O O . GLU A 1 179 ? -22.780 -17.909 25.718 1.00 86.19 179 GLU A O 1
ATOM 1295 N N . PRO A 1 180 ? -20.993 -16.767 24.999 1.00 91.50 180 PRO A N 1
ATOM 1296 C CA . PRO A 1 180 ? -21.065 -15.764 26.063 1.00 91.50 180 PRO A CA 1
ATOM 1297 C C . PRO A 1 180 ? -21.943 -14.570 25.674 1.00 91.50 180 PRO A C 1
ATOM 1299 O O . PRO A 1 180 ? -22.102 -14.261 24.498 1.00 91.50 180 PRO A O 1
ATOM 1302 N N . GLY A 1 181 ? -22.506 -13.869 26.663 1.00 92.00 181 GLY A N 1
ATOM 1303 C CA . GLY A 1 181 ? -23.417 -12.752 26.402 1.00 92.00 181 GLY A CA 1
ATOM 1304 C C . GLY A 1 181 ? -22.760 -11.600 25.632 1.00 92.00 181 GLY A C 1
ATOM 1305 O O . GLY A 1 181 ? -21.549 -11.373 25.728 1.00 92.00 181 GLY A O 1
ATOM 1306 N N . ALA A 1 182 ? -23.567 -10.832 24.904 1.00 93.69 182 ALA A N 1
ATOM 1307 C CA . ALA A 1 182 ? -23.104 -9.642 24.196 1.00 93.69 182 ALA A CA 1
ATOM 1308 C C . ALA A 1 182 ? -22.966 -8.416 25.122 1.00 93.69 182 ALA A C 1
ATOM 1310 O O . ALA A 1 182 ? -23.686 -8.280 26.117 1.00 93.69 182 ALA A O 1
ATOM 1311 N N . ILE A 1 183 ? -22.075 -7.494 24.754 1.00 96.06 183 ILE A N 1
ATOM 1312 C CA . ILE A 1 183 ? -22.030 -6.129 25.293 1.00 96.06 183 ILE A CA 1
ATOM 1313 C C . ILE A 1 183 ? -22.440 -5.165 24.178 1.00 96.06 183 ILE A C 1
ATOM 1315 O O . ILE A 1 183 ? -21.818 -5.148 23.119 1.00 96.06 183 ILE A O 1
ATOM 1319 N N . ILE A 1 184 ? -23.458 -4.340 24.412 1.00 94.50 184 ILE A N 1
ATOM 1320 C CA . ILE A 1 184 ? -23.859 -3.256 23.504 1.00 94.50 184 ILE A CA 1
ATOM 1321 C C . ILE A 1 184 ? -23.618 -1.921 24.212 1.00 94.50 184 ILE A C 1
ATOM 1323 O O . ILE A 1 184 ? -24.036 -1.749 25.355 1.00 94.50 184 ILE A O 1
ATOM 1327 N N . ASN A 1 185 ? -22.982 -0.963 23.540 1.00 95.31 185 ASN A N 1
ATOM 1328 C CA . ASN A 1 185 ? -22.845 0.418 23.992 1.00 95.31 185 ASN A CA 1
ATOM 1329 C C . ASN A 1 185 ? -23.370 1.403 22.941 1.00 95.31 185 ASN A C 1
ATOM 1331 O O . ASN A 1 185 ? -22.949 1.388 21.787 1.00 95.31 185 ASN A O 1
ATOM 1335 N N . SER A 1 186 ? -24.275 2.280 23.370 1.00 93.50 186 SER A N 1
ATOM 1336 C CA . SER A 1 186 ? -24.811 3.436 22.640 1.00 93.50 186 SER A CA 1
ATOM 1337 C C . SER A 1 186 ? -24.657 4.753 23.426 1.00 93.50 186 SER A C 1
ATOM 1339 O O . SER A 1 186 ? -25.142 5.783 22.967 1.00 93.50 186 SER A O 1
ATOM 1341 N N . GLY A 1 187 ? -24.024 4.730 24.606 1.00 94.06 187 GLY A N 1
ATOM 1342 C CA . GLY A 1 187 ? -23.829 5.889 25.486 1.00 94.06 187 GLY A CA 1
ATOM 1343 C C . GLY A 1 187 ? -22.427 6.505 25.401 1.00 94.06 187 GLY A C 1
ATOM 1344 O O . GLY A 1 187 ? -21.710 6.328 24.414 1.00 94.06 187 GLY A O 1
ATOM 1345 N N . GLN A 1 188 ? -22.025 7.230 26.450 1.00 95.94 188 GLN A N 1
ATOM 1346 C CA . GLN A 1 188 ? -20.695 7.837 26.571 1.00 95.94 188 GLN A CA 1
ATOM 1347 C C . GLN A 1 188 ? -19.969 7.251 27.787 1.00 95.94 188 GLN A C 1
ATOM 1349 O O . GLN A 1 188 ? -20.225 7.630 28.932 1.00 95.94 188 GLN A O 1
ATOM 1354 N N . LEU A 1 189 ? -19.060 6.309 27.535 1.00 98.44 189 LEU A N 1
ATOM 1355 C CA . LEU A 1 189 ? -18.269 5.647 28.568 1.00 98.44 189 LEU A CA 1
ATOM 1356 C C . LEU A 1 189 ? -16.896 6.328 28.643 1.00 98.44 189 LEU A C 1
ATOM 1358 O O . LEU A 1 189 ? -16.012 6.024 27.849 1.00 98.44 189 LEU A O 1
ATOM 1362 N N . SER A 1 190 ? -16.755 7.271 29.577 1.00 98.19 190 SER A N 1
ATOM 1363 C CA . SER A 1 190 ? -15.519 8.027 29.837 1.00 98.19 190 SER A CA 1
ATOM 1364 C C . SER A 1 190 ? -14.978 7.710 31.235 1.00 98.19 190 SER A C 1
ATOM 1366 O O . SER A 1 190 ? -15.752 7.619 32.192 1.00 98.19 190 SER A O 1
ATOM 1368 N N . VAL A 1 191 ? -13.666 7.515 31.361 1.00 98.00 191 VAL A N 1
ATOM 1369 C CA . VAL A 1 191 ? -12.957 7.353 32.645 1.00 98.00 191 VAL A CA 1
ATOM 1370 C C . VAL A 1 191 ? -11.971 8.506 32.867 1.00 98.00 191 VAL A C 1
ATOM 1372 O O . VAL A 1 191 ? -11.606 9.214 31.933 1.00 98.00 191 VAL A O 1
ATOM 1375 N N . ASN A 1 192 ? -11.554 8.731 34.117 1.00 96.00 192 ASN A N 1
ATOM 1376 C CA . ASN A 1 192 ? -10.607 9.807 34.441 1.00 96.00 192 ASN A CA 1
ATOM 1377 C C . ASN A 1 192 ? -9.247 9.618 33.745 1.00 96.00 192 ASN A C 1
ATOM 1379 O O . ASN A 1 192 ? -8.854 8.495 33.437 1.00 96.00 192 ASN A O 1
ATOM 1383 N N . SER A 1 193 ? -8.490 10.714 33.610 1.00 96.38 193 SER A N 1
ATOM 1384 C CA . SER A 1 193 ? -7.111 10.687 33.100 1.00 96.38 193 SER A CA 1
ATOM 1385 C C . SER A 1 193 ? -6.255 9.628 33.806 1.00 96.38 193 SER A C 1
ATOM 1387 O O . SER A 1 193 ? -6.254 9.551 35.041 1.00 96.38 193 SER A O 1
ATOM 1389 N N . GLY A 1 194 ? -5.523 8.822 33.038 1.00 95.44 194 GLY A N 1
ATOM 1390 C CA . GLY A 1 194 ? -4.665 7.765 33.576 1.00 95.44 194 GLY A CA 1
ATOM 1391 C C . GLY A 1 194 ? -5.399 6.485 33.984 1.00 95.44 194 GLY A C 1
ATOM 1392 O O . GLY A 1 194 ? -4.838 5.706 34.752 1.00 95.44 194 GLY A O 1
ATOM 1393 N N . GLN A 1 195 ? -6.657 6.292 33.568 1.00 96.75 195 GLN A N 1
ATOM 1394 C CA . GLN A 1 195 ? -7.478 5.125 33.913 1.00 96.75 195 GLN A CA 1
ATOM 1395 C C . GLN A 1 195 ? -7.898 4.335 32.674 1.00 96.75 195 GLN A C 1
ATOM 1397 O O . GLN A 1 195 ? -8.033 4.883 31.585 1.00 96.75 195 GLN A O 1
ATOM 1402 N N . ASN A 1 196 ? -8.146 3.041 32.862 1.00 96.19 196 ASN A N 1
ATOM 1403 C CA . ASN A 1 196 ? -8.430 2.100 31.785 1.00 96.19 196 ASN A CA 1
ATOM 1404 C C . ASN A 1 196 ? -9.926 1.768 31.679 1.00 96.19 196 ASN A C 1
ATOM 1406 O O . ASN A 1 196 ? -10.664 1.765 32.672 1.00 96.19 196 ASN A O 1
ATOM 1410 N N . LEU A 1 197 ? -10.361 1.436 30.464 1.00 97.75 197 LEU A N 1
ATOM 1411 C CA . LEU A 1 197 ? -11.739 1.092 30.119 1.00 97.75 197 LEU A CA 1
ATOM 1412 C C . LEU A 1 197 ? -11.762 -0.225 29.332 1.00 97.75 197 LEU A C 1
ATOM 1414 O O . LEU A 1 197 ? -11.273 -0.298 28.208 1.00 97.75 197 LEU A O 1
ATOM 1418 N N . SER A 1 198 ? -12.326 -1.281 29.921 1.00 97.19 198 SER A N 1
ATOM 1419 C CA . SER A 1 198 ? -12.349 -2.624 29.324 1.00 97.19 198 SER A CA 1
ATOM 1420 C C . SER A 1 198 ? -13.768 -3.156 29.100 1.00 97.19 198 SER A C 1
ATOM 1422 O O . SER A 1 198 ? -14.575 -3.196 30.031 1.00 97.19 198 SER A O 1
ATOM 1424 N N . LEU A 1 199 ? -14.058 -3.618 27.880 1.00 98.06 199 LEU A N 1
ATOM 1425 C CA . LEU A 1 199 ? -15.311 -4.275 27.489 1.00 98.06 199 LEU A CA 1
ATOM 1426 C C . LEU A 1 199 ? -14.997 -5.684 26.960 1.00 98.06 199 LEU A C 1
ATOM 1428 O O . LEU A 1 199 ? -14.476 -5.825 25.856 1.00 98.06 199 LEU A O 1
ATOM 1432 N N . LEU A 1 200 ? -15.297 -6.720 27.750 1.00 96.62 200 LEU A N 1
ATOM 1433 C CA . LEU A 1 200 ? -14.903 -8.113 27.476 1.00 96.62 200 LEU A CA 1
ATOM 1434 C C . LEU A 1 200 ? -16.143 -9.021 27.358 1.00 96.62 200 LEU A C 1
ATOM 1436 O O . LEU A 1 200 ? -16.644 -9.530 28.370 1.00 96.62 200 LEU A O 1
ATOM 1440 N N . GLY A 1 201 ? -16.666 -9.182 26.140 1.00 95.69 201 GLY A N 1
ATOM 1441 C CA . GLY A 1 201 ? -17.922 -9.893 25.849 1.00 95.69 201 GLY A CA 1
ATOM 1442 C C . GLY A 1 201 ? -17.745 -11.189 25.047 1.00 95.69 201 GLY A C 1
ATOM 1443 O O . GLY A 1 201 ? -16.635 -11.543 24.676 1.00 95.69 201 GLY A O 1
ATOM 1444 N N . GLY A 1 202 ? -18.844 -11.878 24.719 1.00 93.88 202 GLY A N 1
ATOM 1445 C CA . GLY A 1 202 ? -18.857 -12.885 23.640 1.00 93.88 202 GLY A CA 1
ATOM 1446 C C . GLY A 1 202 ? -18.977 -12.247 22.251 1.00 93.88 202 GLY A C 1
ATOM 1447 O O . GLY A 1 202 ? -18.497 -12.778 21.260 1.00 93.88 202 GLY A O 1
ATOM 1448 N N . THR A 1 203 ? -19.586 -11.063 22.195 1.00 94.81 203 THR A N 1
ATOM 1449 C CA . THR A 1 203 ? -19.684 -10.144 21.047 1.00 94.81 203 THR A CA 1
ATOM 1450 C C . THR A 1 203 ? -19.735 -8.731 21.628 1.00 94.81 203 THR A C 1
ATOM 1452 O O . THR A 1 203 ? -20.357 -8.552 22.684 1.00 94.81 203 THR A O 1
ATOM 1455 N N . VAL A 1 204 ? -19.099 -7.731 21.009 1.00 96.75 204 VAL A N 1
ATOM 1456 C CA . VAL A 1 204 ? -19.108 -6.353 21.542 1.00 96.75 204 VAL A CA 1
ATOM 1457 C C . VAL A 1 204 ? -19.430 -5.323 20.463 1.00 96.75 204 VAL A C 1
ATOM 1459 O O . VAL A 1 204 ? -18.675 -5.155 19.516 1.00 96.75 204 VAL A O 1
ATOM 1462 N N . VAL A 1 205 ? -20.527 -4.580 20.632 1.00 95.19 205 VAL A N 1
ATOM 1463 C CA . VAL A 1 205 ? -20.966 -3.527 19.702 1.00 95.19 205 VAL A CA 1
ATOM 1464 C C . VAL A 1 205 ? -20.992 -2.178 20.414 1.00 95.19 205 VAL A C 1
ATOM 1466 O O . VAL A 1 205 ? -21.948 -1.864 21.119 1.00 95.19 205 VAL A O 1
ATOM 1469 N N . SER A 1 206 ? -19.962 -1.356 20.221 1.00 95.06 206 SER A N 1
ATOM 1470 C CA . SER A 1 206 ? -19.879 0.012 20.743 1.00 95.06 206 SER A CA 1
ATOM 1471 C C . SER A 1 206 ? -20.092 1.053 19.645 1.00 95.06 206 SER A C 1
ATOM 1473 O O . SER A 1 206 ? -19.141 1.582 19.073 1.00 95.06 206 SER A O 1
ATOM 1475 N N . ASN A 1 207 ? -21.357 1.394 19.396 1.00 88.25 207 ASN A N 1
ATOM 1476 C CA . ASN A 1 207 ? -21.740 2.542 18.568 1.00 88.25 207 ASN A CA 1
ATOM 1477 C C . ASN A 1 207 ? -21.837 3.854 19.382 1.00 88.25 207 ASN A C 1
ATOM 1479 O O . ASN A 1 207 ? -22.077 4.923 18.825 1.00 88.25 207 ASN A O 1
ATOM 1483 N N . GLY A 1 208 ? -21.689 3.773 20.706 1.00 90.94 208 GLY A N 1
ATOM 1484 C CA . GLY A 1 208 ? -21.411 4.910 21.578 1.00 90.94 208 GLY A CA 1
ATOM 1485 C C . GLY A 1 208 ? -19.929 5.301 21.571 1.00 90.94 208 GLY A C 1
ATOM 1486 O O . GLY A 1 208 ? -19.110 4.690 20.882 1.00 90.94 208 GLY A O 1
ATOM 1487 N N . GLN A 1 209 ? -19.576 6.296 22.385 1.00 95.94 209 GLN A N 1
ATOM 1488 C CA . GLN A 1 209 ? -18.186 6.710 22.589 1.00 95.94 209 GLN A CA 1
ATOM 1489 C C . GLN A 1 209 ? -17.537 5.934 23.740 1.00 95.94 209 GLN A C 1
ATOM 1491 O O . GLN A 1 209 ? -18.154 5.748 24.794 1.00 95.94 209 GLN A O 1
ATOM 1496 N N . LEU A 1 210 ? -16.273 5.562 23.539 1.00 98.56 210 LEU A N 1
ATOM 1497 C CA . LEU A 1 210 ? -15.327 5.114 24.558 1.00 98.56 210 LEU A CA 1
ATOM 1498 C C . LEU A 1 210 ? -14.219 6.174 24.699 1.00 98.56 210 LEU A C 1
ATOM 1500 O O . LEU A 1 210 ? -13.699 6.645 23.689 1.00 98.56 210 LEU A O 1
ATOM 1504 N N . GLU A 1 211 ? -13.885 6.572 25.926 1.00 98.44 211 GLU A N 1
ATOM 1505 C CA . GLU A 1 211 ? -12.945 7.669 26.211 1.00 98.44 211 GLU A CA 1
ATOM 1506 C C . GLU A 1 211 ? -12.083 7.335 27.447 1.00 98.44 211 GLU A C 1
ATOM 1508 O O . GLU A 1 211 ? -12.613 7.033 28.519 1.00 98.44 211 GLU A O 1
ATOM 1513 N N . ALA A 1 212 ? -10.756 7.351 27.297 1.00 97.81 212 ALA A N 1
ATOM 1514 C CA . ALA A 1 212 ? -9.788 7.041 28.354 1.00 97.81 212 ALA A CA 1
ATOM 1515 C C . ALA A 1 212 ? -8.490 7.847 28.158 1.00 97.81 212 ALA A C 1
ATOM 1517 O O . ALA A 1 212 ? -7.447 7.316 27.765 1.00 97.81 212 ALA A O 1
ATOM 1518 N N . SER A 1 213 ? -8.563 9.160 28.385 1.00 95.50 213 SER A N 1
ATOM 1519 C CA . SER A 1 213 ? -7.418 10.072 28.252 1.00 95.50 213 SER A CA 1
ATOM 1520 C C . SER A 1 213 ? -6.230 9.612 29.110 1.00 95.50 213 SER A C 1
ATOM 1522 O O . SER A 1 213 ? -6.413 9.230 30.263 1.00 95.50 213 SER A O 1
ATOM 1524 N N . GLU A 1 214 ? -5.008 9.643 28.565 1.00 94.81 214 GLU A N 1
ATOM 1525 C CA . GLU A 1 214 ? -3.790 9.158 29.257 1.00 94.81 214 GLU A CA 1
ATOM 1526 C C . GLU A 1 214 ? -3.895 7.690 29.759 1.00 94.81 214 GLU A C 1
ATOM 1528 O O . GLU A 1 214 ? -3.185 7.302 30.681 1.00 94.81 214 GLU A O 1
ATOM 1533 N N . GLY A 1 215 ? -4.807 6.882 29.200 1.00 95.75 215 GLY A N 1
ATOM 1534 C CA . GLY A 1 215 ? -5.071 5.496 29.603 1.00 95.75 215 GLY A CA 1
ATOM 1535 C C . GLY A 1 215 ? -5.409 4.573 28.425 1.00 95.75 215 GLY A C 1
ATOM 1536 O O . GLY A 1 215 ? -5.298 4.956 27.258 1.00 95.75 215 GLY A O 1
ATOM 1537 N N . GLN A 1 216 ? -5.797 3.329 28.720 1.00 95.94 216 GLN A N 1
ATOM 1538 C CA . GLN A 1 216 ? -6.011 2.277 27.719 1.00 95.94 216 GLN A CA 1
ATOM 1539 C C . GLN A 1 216 ? -7.487 1.883 27.550 1.00 95.94 216 GLN A C 1
ATOM 1541 O O . GLN A 1 216 ? -8.204 1.641 28.526 1.00 95.94 216 GLN A O 1
ATOM 1546 N N . ILE A 1 217 ? -7.919 1.739 26.292 1.00 98.06 217 ILE A N 1
ATOM 1547 C CA . ILE A 1 217 ? -9.198 1.121 25.911 1.00 98.06 217 ILE A CA 1
ATOM 1548 C C . ILE A 1 217 ? -8.946 -0.302 25.403 1.00 98.06 217 ILE A C 1
ATOM 1550 O O . ILE A 1 217 ? -8.215 -0.494 24.435 1.00 98.06 217 ILE A O 1
ATOM 1554 N N . THR A 1 218 ? -9.605 -1.292 26.005 1.00 96.75 218 THR A N 1
ATOM 1555 C CA . THR A 1 218 ? -9.547 -2.696 25.562 1.00 96.75 218 THR A CA 1
ATOM 1556 C C . THR A 1 218 ? -10.958 -3.194 25.259 1.00 96.75 218 THR A C 1
ATOM 1558 O O . THR A 1 218 ? -11.766 -3.386 26.169 1.00 96.75 218 THR A O 1
ATOM 1561 N N . VAL A 1 219 ? -11.268 -3.423 23.984 1.00 97.94 219 VAL A N 1
ATOM 1562 C CA . VAL A 1 219 ? -12.541 -4.006 23.537 1.00 97.94 219 VAL A CA 1
ATOM 1563 C C . VAL A 1 219 ? -12.250 -5.370 22.936 1.00 97.94 219 VAL A C 1
ATOM 1565 O O . VAL A 1 219 ? -11.568 -5.459 21.918 1.00 97.94 219 VAL A O 1
ATOM 1568 N N . ALA A 1 220 ? -12.767 -6.431 23.550 1.00 96.25 220 ALA A N 1
ATOM 1569 C CA . ALA A 1 220 ? -12.564 -7.784 23.052 1.00 96.25 220 ALA A CA 1
ATOM 1570 C C . ALA A 1 220 ? -13.845 -8.616 23.091 1.00 96.25 220 ALA A C 1
ATOM 1572 O O . ALA A 1 220 ? -14.555 -8.653 24.103 1.00 96.25 220 ALA A O 1
ATOM 1573 N N . SER A 1 221 ? -14.102 -9.328 21.999 1.00 95.75 221 SER A N 1
ATOM 1574 C CA . SER A 1 221 ? -14.971 -10.500 22.006 1.00 95.75 221 SER A CA 1
ATOM 1575 C C . SER A 1 221 ? -14.141 -11.756 22.291 1.00 95.75 221 SER A C 1
ATOM 1577 O O . SER A 1 221 ? -12.950 -11.831 21.988 1.00 95.75 221 SER A O 1
ATOM 1579 N N . VAL A 1 222 ? -14.757 -12.742 22.937 1.00 92.50 222 VAL A N 1
ATOM 1580 C CA . VAL A 1 222 ? -14.080 -13.942 23.434 1.00 92.50 222 VAL A CA 1
ATOM 1581 C C . VAL A 1 222 ? -14.933 -15.165 23.120 1.00 92.50 222 VAL A C 1
ATOM 1583 O O . VAL A 1 222 ? -16.108 -15.219 23.484 1.00 92.50 222 VAL A O 1
ATOM 1586 N N . GLU A 1 223 ? -14.340 -16.165 22.467 1.00 88.81 223 GLU A N 1
ATOM 1587 C CA . GLU A 1 223 ? -15.022 -17.433 22.196 1.00 88.81 223 GLU A CA 1
ATOM 1588 C C . GLU A 1 223 ? -15.451 -18.147 23.489 1.00 88.81 223 GLU A C 1
ATOM 1590 O O . GLU A 1 223 ? -14.819 -18.042 24.547 1.00 88.81 223 GLU A O 1
ATOM 1595 N N . GLY A 1 224 ? -16.494 -18.968 23.382 1.00 86.81 224 GLY A N 1
ATOM 1596 C CA . GLY A 1 224 ? -16.906 -19.848 24.464 1.00 86.81 224 GLY A CA 1
ATOM 1597 C C . GLY A 1 224 ? -15.851 -20.893 24.848 1.00 86.81 224 GLY A C 1
ATOM 1598 O O . GLY A 1 224 ? -15.105 -21.415 24.019 1.00 86.81 224 GLY A O 1
ATOM 1599 N N . ASN A 1 225 ? -15.850 -21.266 26.127 1.00 86.50 225 ASN A N 1
ATOM 1600 C CA . ASN A 1 225 ? -14.933 -22.202 26.786 1.00 86.50 225 ASN A CA 1
ATOM 1601 C C . ASN A 1 225 ? -13.459 -21.743 26.836 1.00 86.50 225 ASN A C 1
ATOM 1603 O O . ASN A 1 225 ? -12.559 -22.582 26.917 1.00 86.50 225 ASN A O 1
ATOM 1607 N N . LYS A 1 226 ? -13.197 -20.427 26.812 1.00 86.06 226 LYS A N 1
ATOM 1608 C CA . LYS A 1 226 ? -11.839 -19.851 26.861 1.00 86.06 226 LYS A CA 1
ATOM 1609 C C . LYS A 1 226 ? -11.491 -19.166 28.186 1.00 86.06 226 LYS A C 1
ATOM 1611 O O . LYS A 1 226 ? -12.361 -18.730 28.947 1.00 86.06 226 LYS A O 1
ATOM 1616 N N . LEU A 1 227 ? -10.183 -19.052 28.426 1.00 84.94 227 LEU A N 1
ATOM 1617 C CA . LEU A 1 227 ? -9.574 -18.239 29.478 1.00 84.94 227 LEU A CA 1
ATOM 1618 C C . LEU A 1 227 ? -8.820 -17.063 28.847 1.00 84.94 227 LEU A C 1
ATOM 1620 O O . LEU A 1 227 ? -8.022 -17.248 27.927 1.00 84.94 227 LEU A O 1
ATOM 1624 N N . VAL A 1 228 ? -9.049 -15.864 29.379 1.00 85.25 228 VAL A N 1
ATOM 1625 C CA . VAL A 1 228 ? -8.374 -14.626 28.969 1.00 85.25 228 VAL A CA 1
ATOM 1626 C C . VAL A 1 228 ? -7.575 -14.083 30.146 1.00 85.25 228 VAL A C 1
ATOM 1628 O O . VAL A 1 228 ? -8.136 -13.873 31.221 1.00 85.25 228 VAL A O 1
ATOM 1631 N N . ARG A 1 229 ? -6.274 -13.842 29.949 1.00 82.38 229 ARG A N 1
ATOM 1632 C CA . ARG A 1 229 ? -5.379 -13.255 30.958 1.00 82.38 229 ARG A CA 1
ATOM 1633 C C . ARG A 1 229 ? -4.916 -11.859 30.546 1.00 82.38 229 ARG A C 1
ATOM 1635 O O . ARG A 1 229 ? -4.434 -11.677 29.427 1.00 82.38 229 ARG A O 1
ATOM 1642 N N . LEU A 1 230 ? -4.977 -10.923 31.490 1.00 72.44 230 LEU A N 1
ATOM 1643 C CA . LEU A 1 230 ? -4.263 -9.648 31.420 1.00 72.44 230 LEU A CA 1
ATOM 1644 C C . LEU A 1 230 ? -2.882 -9.833 32.066 1.00 72.44 230 LEU A C 1
ATOM 1646 O O . LEU A 1 230 ? -2.795 -10.315 33.196 1.00 72.44 230 LEU A O 1
ATOM 1650 N N . SER A 1 231 ? -1.793 -9.490 31.371 1.00 58.19 231 SER A N 1
ATOM 1651 C CA . SER A 1 231 ? -0.427 -9.642 31.923 1.00 58.19 231 SER A CA 1
ATOM 1652 C C . SER A 1 231 ? 0.085 -8.421 32.679 1.00 58.19 231 SER A C 1
ATOM 1654 O O . SER A 1 231 ? 1.036 -8.518 33.453 1.00 58.19 231 SER A O 1
ATOM 1656 N N . GLN A 1 232 ? -0.527 -7.278 32.398 1.00 50.50 232 GLN A N 1
ATOM 1657 C CA . GLN A 1 232 ? -0.384 -5.965 33.016 1.00 50.50 232 GLN A CA 1
ATOM 1658 C C . GLN A 1 232 ? -1.708 -5.223 32.768 1.00 50.50 232 GLN A C 1
ATOM 1660 O O . GLN A 1 232 ? -2.595 -5.756 32.100 1.00 50.50 232 GLN A O 1
ATOM 1665 N N . GLU A 1 233 ? -1.889 -4.040 33.351 1.00 46.41 233 GLU A N 1
ATOM 1666 C CA . GLU A 1 233 ? -3.179 -3.339 33.356 1.00 46.41 233 GLU A CA 1
ATOM 1667 C C . GLU A 1 233 ? -3.644 -2.980 31.929 1.00 46.41 233 GLU A C 1
ATOM 1669 O O . GLU A 1 233 ? -3.163 -2.021 31.337 1.00 46.41 233 GLU A O 1
ATOM 1674 N N . GLY A 1 234 ? -4.582 -3.772 31.390 1.00 44.94 234 GLY A N 1
ATOM 1675 C CA . GLY A 1 234 ? -5.229 -3.590 30.080 1.00 44.94 234 GLY A CA 1
ATOM 1676 C C . GLY A 1 234 ? -4.740 -4.520 28.952 1.00 44.94 234 GLY A C 1
ATOM 1677 O O . GLY A 1 234 ? -5.547 -4.911 28.102 1.00 44.94 234 GLY A O 1
ATOM 1678 N N . LEU A 1 235 ? -3.473 -4.956 28.980 1.00 53.28 235 LEU A N 1
ATOM 1679 C CA . LEU A 1 235 ? -2.859 -5.746 27.901 1.00 53.28 235 LEU A CA 1
ATOM 1680 C C . LEU A 1 235 ? -3.222 -7.242 27.955 1.00 53.28 235 LEU A C 1
ATOM 1682 O O . LEU A 1 235 ? -2.873 -7.957 28.901 1.00 53.28 235 LEU A O 1
ATOM 1686 N N . LEU A 1 236 ? -3.863 -7.724 26.885 1.00 57.41 236 LEU A N 1
ATOM 1687 C CA . LEU A 1 236 ? -4.159 -9.137 26.619 1.00 57.41 236 LEU A CA 1
ATOM 1688 C C . LEU A 1 236 ? -2.887 -9.861 26.143 1.00 57.41 236 LEU A C 1
ATOM 1690 O O . LEU A 1 236 ? -2.338 -9.492 25.110 1.00 57.41 236 LEU A O 1
ATOM 1694 N N . LEU A 1 237 ? -2.423 -10.897 26.859 1.00 55.00 237 LEU A N 1
ATOM 1695 C CA . LEU A 1 237 ? -1.147 -11.568 26.522 1.00 55.00 237 LEU A CA 1
ATOM 1696 C C . LEU A 1 237 ? -1.285 -12.976 25.928 1.00 55.00 237 LEU A C 1
ATOM 1698 O O . LEU A 1 237 ? -0.377 -13.424 25.237 1.00 55.00 237 LEU A O 1
ATOM 1702 N N . ASN A 1 238 ? -2.365 -13.709 26.213 1.00 51.44 238 ASN A N 1
ATOM 1703 C CA . ASN A 1 238 ? -2.616 -15.018 25.601 1.00 51.44 238 ASN A CA 1
ATOM 1704 C C . ASN A 1 238 ? -4.075 -15.468 25.762 1.00 51.44 238 ASN A C 1
ATOM 1706 O O . ASN A 1 238 ? -4.690 -15.252 26.811 1.00 51.44 238 ASN A O 1
ATOM 1710 N N . LEU A 1 239 ? -4.571 -16.176 24.744 1.00 54.84 239 LEU A N 1
ATOM 1711 C CA . LEU A 1 239 ? -5.800 -16.967 24.787 1.00 54.84 239 LEU A CA 1
ATOM 1712 C C . LEU A 1 239 ? -5.439 -18.398 25.214 1.00 54.84 239 LEU A C 1
ATOM 1714 O O . LEU A 1 239 ? -4.895 -19.169 24.427 1.00 54.84 239 LEU A O 1
ATOM 1718 N N . GLU A 1 240 ? -5.694 -18.754 26.472 1.00 54.19 240 GLU A N 1
ATOM 1719 C CA . GLU A 1 240 ? -5.267 -20.044 27.028 1.00 54.19 240 GLU A CA 1
ATOM 1720 C C . GLU A 1 240 ? -6.377 -21.102 26.916 1.00 54.19 240 GLU A C 1
ATOM 1722 O O . GLU A 1 240 ? -7.548 -20.836 27.207 1.00 54.19 240 GLU A O 1
ATOM 1727 N N . ILE A 1 241 ? -6.006 -22.323 26.511 1.00 50.41 241 ILE A N 1
ATOM 1728 C CA . ILE A 1 241 ? -6.922 -23.463 26.383 1.00 50.41 241 ILE A CA 1
ATOM 1729 C C . ILE A 1 241 ? -6.604 -24.506 27.455 1.00 50.41 241 ILE A C 1
ATOM 1731 O O . ILE A 1 241 ? -5.626 -25.240 27.343 1.00 50.41 241 ILE A O 1
ATOM 1735 N N . GLU A 1 242 ? -7.453 -24.546 28.480 1.00 46.31 242 GLU A N 1
ATOM 1736 C CA . GLU A 1 242 ? -8.104 -25.733 29.067 1.00 46.31 242 GLU A CA 1
ATOM 1737 C C . GLU A 1 242 ? -8.811 -25.262 30.358 1.00 46.31 242 GLU A C 1
ATOM 1739 O O . GLU A 1 242 ? -8.135 -24.858 31.311 1.00 46.31 242 GLU A O 1
ATOM 1744 N N . PRO A 1 243 ? -10.157 -25.247 30.431 1.00 46.44 243 PRO A N 1
ATOM 1745 C CA . PRO A 1 243 ? -10.858 -24.733 31.604 1.00 46.44 243 PRO A CA 1
ATOM 1746 C C . PRO A 1 243 ? -10.593 -25.618 32.831 1.00 46.44 243 PRO A C 1
ATOM 1748 O O . PRO A 1 243 ? -10.840 -26.827 32.820 1.00 46.44 243 PRO A O 1
ATOM 1751 N N . THR A 1 244 ? -10.128 -25.016 33.930 1.00 43.56 244 THR A N 1
ATOM 1752 C CA . THR A 1 244 ? -9.782 -25.732 35.168 1.00 43.56 244 THR A CA 1
ATOM 1753 C C . THR A 1 244 ? -11.020 -26.295 35.873 1.00 43.56 244 THR A C 1
ATOM 1755 O O . THR A 1 244 ? -11.550 -25.677 36.792 1.00 43.56 244 THR A O 1
ATOM 1758 N N . THR A 1 245 ? -11.455 -27.484 35.442 1.00 41.94 245 THR A N 1
ATOM 1759 C CA . THR A 1 245 ? -12.478 -28.354 36.052 1.00 41.94 245 THR A CA 1
ATOM 1760 C C . THR A 1 245 ? -13.697 -27.614 36.603 1.00 41.94 245 THR A C 1
ATOM 1762 O O . THR A 1 245 ? -13.742 -27.248 37.779 1.00 41.94 245 THR A O 1
ATOM 1765 N N . SER A 1 246 ? -14.717 -27.459 35.761 1.00 41.22 246 SER A N 1
ATOM 1766 C CA . SER A 1 246 ? -15.990 -26.829 36.109 1.00 41.22 246 SER A CA 1
ATOM 1767 C C . SER A 1 246 ? -16.569 -27.330 37.441 1.00 41.22 246 SER A C 1
ATOM 1769 O O . SER A 1 246 ? -16.902 -28.506 37.617 1.00 41.22 246 SER A O 1
ATOM 1771 N N . GLN A 1 247 ? -16.765 -26.393 38.376 1.00 45.03 247 GLN A N 1
ATOM 1772 C CA . GLN A 1 247 ? -17.799 -26.542 39.400 1.00 45.03 247 GLN A CA 1
ATOM 1773 C C . GLN A 1 247 ? -19.119 -26.823 38.673 1.00 45.03 247 GLN A C 1
ATOM 1775 O O . GLN A 1 247 ? -19.442 -26.157 37.693 1.00 45.03 247 GLN A O 1
ATOM 1780 N N . ASN A 1 248 ? -19.862 -27.833 39.123 1.00 42.34 248 ASN A N 1
ATOM 1781 C CA . ASN A 1 248 ? -21.000 -28.382 38.380 1.00 42.34 248 ASN A CA 1
ATOM 1782 C C . ASN A 1 248 ? -22.278 -27.540 38.583 1.00 42.34 248 ASN A C 1
ATOM 1784 O O . ASN A 1 248 ? -23.303 -28.032 39.060 1.00 42.34 248 ASN A O 1
ATOM 1788 N N . THR A 1 249 ? -22.180 -26.240 38.303 1.00 54.16 249 THR A N 1
ATOM 1789 C CA . THR A 1 249 ? -23.268 -25.263 38.343 1.00 54.16 249 THR A CA 1
ATOM 1790 C C . THR A 1 249 ? -23.924 -25.159 36.969 1.00 54.16 249 THR A C 1
ATOM 1792 O O . THR A 1 249 ? -23.259 -25.032 35.945 1.00 54.16 249 THR A O 1
ATOM 1795 N N . SER A 1 250 ? -25.256 -25.194 36.935 1.00 60.06 250 SER A N 1
ATOM 1796 C CA . SER A 1 250 ? -26.022 -24.945 35.714 1.00 60.06 250 SER A CA 1
ATOM 1797 C C . SER A 1 250 ? -25.972 -23.456 35.369 1.00 60.06 250 SER A C 1
ATOM 1799 O O . SER A 1 250 ? -26.777 -22.675 35.881 1.00 60.06 250 SER A O 1
ATOM 1801 N N . VAL A 1 251 ? -25.010 -23.068 34.535 1.00 67.31 251 VAL A N 1
ATOM 1802 C CA . VAL A 1 251 ? -24.942 -21.729 33.942 1.00 67.31 251 VAL A CA 1
ATOM 1803 C C . VAL A 1 251 ? -26.151 -21.545 33.009 1.00 67.31 251 VAL A C 1
ATOM 1805 O O . VAL A 1 251 ? -26.361 -22.396 32.144 1.00 67.31 251 VAL A O 1
ATOM 1808 N N . PRO A 1 252 ? -26.972 -20.490 33.168 1.00 70.06 252 PRO A N 1
ATOM 1809 C CA . PRO A 1 252 ? -27.992 -20.139 32.185 1.00 70.06 252 PRO A CA 1
ATOM 1810 C C . PRO A 1 252 ? -27.334 -19.727 30.865 1.00 70.06 252 PRO A C 1
ATOM 1812 O O . PRO A 1 252 ? -26.384 -18.943 30.876 1.00 70.06 252 PRO A O 1
ATOM 1815 N N . ASN A 1 253 ? -27.857 -20.205 29.734 1.00 74.31 253 ASN A N 1
ATOM 1816 C CA . ASN A 1 253 ? -27.473 -19.661 28.434 1.00 74.31 253 ASN A CA 1
ATOM 1817 C C . ASN A 1 253 ? -27.898 -18.178 28.355 1.00 74.31 253 ASN A C 1
ATOM 1819 O O . ASN A 1 253 ? -29.022 -17.864 28.764 1.00 74.31 253 ASN A O 1
ATOM 1823 N N . PRO A 1 254 ? -27.046 -17.280 27.829 1.00 79.44 254 PRO A N 1
ATOM 1824 C CA . PRO A 1 254 ? -27.443 -15.916 27.482 1.00 79.44 254 PRO A CA 1
ATOM 1825 C C . PRO A 1 254 ? -28.538 -15.894 26.404 1.00 79.44 254 PRO A C 1
ATOM 1827 O O . PRO A 1 254 ? -28.784 -16.896 25.732 1.00 79.44 254 PRO A O 1
ATOM 1830 N N . LEU A 1 255 ? -29.176 -14.736 26.218 1.00 78.06 255 LEU A N 1
ATOM 1831 C CA . LEU A 1 255 ? -30.029 -14.496 25.050 1.00 78.06 255 LEU A CA 1
ATOM 1832 C C . LEU A 1 255 ? -29.165 -14.311 23.797 1.00 78.06 255 LEU A C 1
ATOM 1834 O O . LEU A 1 255 ? -28.107 -13.682 23.864 1.00 78.06 255 LEU A O 1
ATOM 1838 N N . THR A 1 256 ? -29.642 -14.795 22.651 1.00 80.12 256 THR A N 1
ATOM 1839 C CA . THR A 1 256 ? -28.989 -14.528 21.359 1.00 80.12 256 THR A CA 1
ATOM 1840 C C . THR A 1 256 ? -29.112 -13.048 20.971 1.00 80.12 256 THR A C 1
ATOM 1842 O O . THR A 1 256 ? -30.004 -12.339 21.442 1.00 80.12 256 THR A O 1
ATOM 1845 N N . LEU A 1 257 ? -28.243 -12.553 20.081 1.00 79.56 257 LEU A N 1
ATOM 1846 C CA . LEU A 1 257 ? -28.262 -11.143 19.661 1.00 79.56 257 LEU A CA 1
ATOM 1847 C C . LEU A 1 257 ? -29.613 -10.706 19.025 1.00 79.56 257 LEU A C 1
ATOM 1849 O O . LEU A 1 257 ? -30.098 -9.628 19.380 1.00 79.56 257 LEU A O 1
ATOM 1853 N N . PRO A 1 258 ? -30.308 -11.523 18.196 1.00 79.12 258 PRO A N 1
ATOM 1854 C CA . PRO A 1 258 ? -31.676 -11.220 17.759 1.00 79.12 258 PRO A CA 1
ATOM 1855 C C . PRO A 1 258 ? -32.700 -11.176 18.903 1.00 79.12 258 PRO A C 1
ATOM 1857 O O . PRO A 1 258 ? -33.589 -10.323 18.896 1.00 79.12 258 PRO A O 1
ATOM 1860 N N . GLU A 1 259 ? -32.603 -12.063 19.899 1.00 78.06 259 GLU A N 1
ATOM 1861 C CA . GLU A 1 259 ? -33.499 -12.069 21.067 1.00 78.06 259 GLU A CA 1
ATOM 1862 C C . GLU A 1 259 ? -33.254 -10.862 21.980 1.00 78.06 259 GLU A C 1
ATOM 1864 O O . GLU A 1 259 ? -34.208 -10.279 22.488 1.00 78.06 259 GLU A O 1
ATOM 1869 N N . LEU A 1 260 ? -32.002 -10.423 22.131 1.00 75.56 260 LEU A N 1
ATOM 1870 C CA . LEU A 1 260 ? -31.643 -9.199 22.850 1.00 75.56 260 LEU A CA 1
ATOM 1871 C C . LEU A 1 260 ? -32.272 -7.953 22.199 1.00 75.56 260 LEU A C 1
ATOM 1873 O O . LEU A 1 260 ? -32.783 -7.078 22.898 1.00 75.56 260 LEU A O 1
ATOM 1877 N N . LEU A 1 261 ? -32.294 -7.900 20.863 1.00 72.62 261 LEU A N 1
ATOM 1878 C CA . LEU A 1 261 ? -32.869 -6.791 20.090 1.00 72.62 261 LEU A CA 1
ATOM 1879 C C . LEU A 1 261 ? -34.397 -6.857 19.928 1.00 72.62 261 LEU A C 1
ATOM 1881 O O . LEU A 1 261 ? -35.019 -5.836 19.645 1.00 72.62 261 LEU A O 1
ATOM 1885 N N . THR A 1 262 ? -35.029 -8.020 20.112 1.00 66.50 262 THR A N 1
ATOM 1886 C CA . THR A 1 262 ? -36.490 -8.194 19.942 1.00 66.50 262 THR A CA 1
ATOM 1887 C C . THR A 1 262 ? -37.249 -8.462 21.247 1.00 66.50 262 THR A C 1
ATOM 1889 O O . THR A 1 262 ? -38.467 -8.287 21.292 1.00 66.50 262 THR A O 1
ATOM 1892 N N . GLY A 1 263 ? -36.553 -8.807 22.334 1.00 55.31 263 GLY A N 1
ATOM 1893 C CA . GLY A 1 263 ? -37.092 -9.289 23.613 1.00 55.31 263 GLY A CA 1
ATOM 1894 C C . GLY A 1 263 ? -37.847 -8.279 24.490 1.00 55.31 263 GLY A C 1
ATOM 1895 O O . GLY A 1 263 ? -38.049 -8.536 25.674 1.00 55.31 263 GLY A O 1
ATOM 1896 N N . GLY A 1 264 ? -38.284 -7.141 23.942 1.00 51.72 264 GLY A N 1
ATOM 1897 C CA . GLY A 1 264 ? -39.252 -6.241 24.589 1.00 51.72 264 GLY A CA 1
ATOM 1898 C C . GLY A 1 264 ? -38.713 -4.937 25.193 1.00 51.72 264 GLY A C 1
ATOM 1899 O O . GLY A 1 264 ? -39.526 -4.070 25.493 1.00 51.72 264 GLY A O 1
ATOM 1900 N N . ASN A 1 265 ? -37.391 -4.745 25.298 1.00 48.69 265 ASN A N 1
ATOM 1901 C CA . ASN A 1 265 ? -36.756 -3.490 25.766 1.00 48.69 265 ASN A CA 1
ATOM 1902 C C . ASN A 1 265 ? -35.927 -2.777 24.667 1.00 48.69 265 ASN A C 1
ATOM 1904 O O . ASN A 1 265 ? -35.024 -1.990 24.957 1.00 48.69 265 ASN A O 1
ATOM 1908 N N . ALA A 1 266 ? -36.257 -3.043 23.398 1.00 45.38 266 ALA A N 1
ATOM 1909 C CA . ALA A 1 266 ? -35.474 -2.733 22.195 1.00 45.38 266 ALA A CA 1
ATOM 1910 C C . ALA A 1 266 ? -35.117 -1.249 21.941 1.00 45.38 266 ALA A C 1
ATOM 1912 O O . ALA A 1 266 ? -34.242 -0.969 21.127 1.00 45.38 266 ALA A O 1
ATOM 1913 N N . GLU A 1 267 ? -35.741 -0.286 22.630 1.00 52.09 267 GLU A N 1
ATOM 1914 C CA . GLU A 1 267 ? -35.529 1.161 22.408 1.00 52.09 267 GLU A CA 1
ATOM 1915 C C . GLU A 1 267 ? -34.106 1.668 22.756 1.00 52.09 267 GLU A C 1
ATOM 1917 O O . GLU A 1 267 ? -33.803 2.843 22.565 1.00 52.09 267 GLU A O 1
ATOM 1922 N N . HIS A 1 268 ? -33.224 0.796 23.257 1.00 53.00 268 HIS A N 1
ATOM 1923 C CA . HIS A 1 268 ? -31.905 1.145 23.797 1.00 53.00 268 HIS A CA 1
ATOM 1924 C C . HIS A 1 268 ? -30.717 0.884 22.855 1.00 53.00 268 HIS A C 1
ATOM 1926 O O . HIS A 1 268 ? -29.616 1.334 23.160 1.00 53.00 268 HIS A O 1
ATOM 1932 N N . ALA A 1 269 ? -30.916 0.173 21.740 1.00 55.50 269 ALA A N 1
ATOM 1933 C CA . ALA A 1 269 ? -29.847 -0.275 20.839 1.00 55.50 269 ALA A CA 1
ATOM 1934 C C . ALA A 1 269 ? -30.064 0.220 19.396 1.00 55.50 269 ALA A C 1
ATOM 1936 O O . ALA A 1 269 ? -30.062 -0.561 18.450 1.00 55.50 269 ALA A O 1
ATOM 1937 N N . SER A 1 270 ? -30.281 1.528 19.212 1.00 61.53 270 SER A N 1
ATOM 1938 C CA . SER A 1 270 ? -30.693 2.120 17.924 1.00 61.53 270 SER A CA 1
ATOM 1939 C C . SER A 1 270 ? -29.702 1.935 16.760 1.00 61.53 270 SER A C 1
ATOM 1941 O O . SER A 1 270 ? -30.072 2.139 15.604 1.00 61.53 270 SER A O 1
ATOM 1943 N N . SER A 1 271 ? -28.457 1.550 17.046 1.00 67.94 271 SER A N 1
ATOM 1944 C CA . SER A 1 271 ? -27.427 1.219 16.054 1.00 67.94 271 SER A CA 1
ATOM 1945 C C . SER A 1 271 ? -27.553 -0.179 15.441 1.00 67.94 271 SER A C 1
ATOM 1947 O O . SER A 1 271 ? -26.860 -0.461 14.467 1.00 67.94 271 SER A O 1
ATOM 1949 N N . LEU A 1 272 ? -28.408 -1.051 15.982 1.00 79.69 272 LEU A N 1
ATOM 1950 C CA . LEU A 1 272 ? -28.649 -2.398 15.467 1.00 79.69 272 LEU A CA 1
ATOM 1951 C C . LEU A 1 272 ? -30.132 -2.606 15.146 1.00 79.69 272 LEU A C 1
ATOM 1953 O O . LEU A 1 272 ? -31.021 -2.097 15.827 1.00 79.69 272 LEU A O 1
ATOM 1957 N N . GLN A 1 273 ? -30.400 -3.431 14.139 1.00 81.94 273 GLN A N 1
ATOM 1958 C CA . GLN A 1 273 ? -31.743 -3.870 13.770 1.00 81.94 273 GLN A CA 1
ATOM 1959 C C . GLN A 1 273 ? -31.724 -5.349 13.365 1.00 81.94 273 GLN A C 1
ATOM 1961 O O . GLN A 1 273 ? -30.730 -5.844 12.839 1.00 81.94 273 GLN A O 1
ATOM 1966 N N . VAL A 1 274 ? -32.837 -6.055 13.573 1.00 83.50 274 VAL A N 1
ATOM 1967 C CA . VAL A 1 274 ? -33.035 -7.400 13.011 1.00 83.50 274 VAL A CA 1
ATOM 1968 C C . VAL A 1 274 ? -33.711 -7.255 11.651 1.00 83.50 274 VAL A C 1
ATOM 1970 O O . VAL A 1 274 ? -34.762 -6.617 11.542 1.00 83.50 274 VAL A O 1
ATOM 1973 N N . ASN A 1 275 ? -33.099 -7.807 10.605 1.00 82.06 275 ASN A N 1
ATOM 1974 C CA . ASN A 1 275 ? -33.580 -7.672 9.234 1.00 82.06 275 ASN A CA 1
ATOM 1975 C C . ASN A 1 275 ? -34.719 -8.669 8.907 1.00 82.06 275 ASN A C 1
ATOM 1977 O O . ASN A 1 275 ? -35.165 -9.453 9.746 1.00 82.06 275 ASN A O 1
ATOM 1981 N N . ALA A 1 276 ? -35.207 -8.656 7.661 1.00 81.81 276 ALA A N 1
ATOM 1982 C CA . ALA A 1 276 ? -36.319 -9.510 7.227 1.00 81.81 276 ALA A CA 1
ATOM 1983 C C . ALA A 1 276 ? -36.008 -11.025 7.195 1.00 81.81 276 ALA A C 1
ATOM 1985 O O . ALA A 1 276 ? -36.945 -11.823 7.136 1.00 81.81 276 ALA A O 1
ATOM 1986 N N . ASN A 1 277 ? -34.730 -11.417 7.244 1.00 82.50 277 ASN A N 1
ATOM 1987 C CA . ASN A 1 277 ? -34.279 -12.809 7.312 1.00 82.50 277 ASN A CA 1
ATOM 1988 C C . ASN A 1 277 ? -34.141 -13.305 8.766 1.00 82.50 277 ASN A C 1
ATOM 1990 O O . ASN A 1 277 ? -34.111 -14.512 8.995 1.00 82.50 277 ASN A O 1
ATOM 1994 N N . GLY A 1 278 ? -34.079 -12.388 9.740 1.00 80.19 278 GLY A N 1
ATOM 1995 C CA . GLY A 1 278 ? -33.768 -12.675 11.145 1.00 80.19 278 GLY A CA 1
ATOM 1996 C C . GLY A 1 278 ? -32.306 -12.420 11.536 1.00 80.19 278 GLY A C 1
ATOM 1997 O O . GLY A 1 278 ? -31.941 -12.665 12.683 1.00 80.19 278 GLY A O 1
ATOM 1998 N N . GLU A 1 279 ? -31.482 -11.917 10.614 1.00 85.56 279 GLU A N 1
ATOM 1999 C CA . GLU A 1 279 ? -30.074 -11.580 10.857 1.00 85.56 279 GLU A CA 1
ATOM 2000 C C . GLU A 1 279 ? -29.977 -10.225 11.580 1.00 85.56 279 GLU A C 1
ATOM 2002 O O . GLU A 1 279 ? -30.764 -9.310 11.309 1.00 85.56 279 GLU A O 1
ATOM 2007 N N . VAL A 1 280 ? -29.010 -10.072 12.490 1.00 84.56 280 VAL A N 1
ATOM 2008 C CA . VAL A 1 280 ? -28.690 -8.765 13.084 1.00 84.56 280 VAL A CA 1
ATOM 2009 C C . VAL A 1 280 ? -27.825 -7.989 12.106 1.00 84.56 280 VAL A C 1
ATOM 2011 O O . VAL A 1 280 ? -26.829 -8.521 11.624 1.00 84.56 280 VAL A O 1
ATOM 2014 N N . VAL A 1 281 ? -28.183 -6.735 11.836 1.00 85.94 281 VAL A N 1
ATOM 2015 C CA . VAL A 1 281 ? -27.390 -5.829 11.002 1.00 85.94 281 VAL A CA 1
ATOM 2016 C C . VAL A 1 281 ? -27.226 -4.459 11.655 1.00 85.94 281 VAL A C 1
ATOM 2018 O O . VAL A 1 281 ? -28.098 -3.998 12.399 1.00 85.94 281 VAL A O 1
ATOM 2021 N N . ILE A 1 282 ? -26.131 -3.778 11.327 1.00 81.38 282 ILE A N 1
ATOM 2022 C CA . ILE A 1 282 ? -25.896 -2.379 11.687 1.00 81.38 282 ILE A CA 1
ATOM 2023 C C . ILE A 1 282 ? -26.915 -1.490 10.956 1.00 81.38 282 ILE A C 1
ATOM 2025 O O . ILE A 1 282 ? -27.141 -1.607 9.745 1.00 81.38 282 ILE A O 1
ATOM 2029 N N . THR A 1 283 ? -27.565 -0.596 11.702 1.00 75.56 283 THR A N 1
ATOM 2030 C CA . THR A 1 283 ? -28.546 0.359 11.176 1.00 75.56 283 THR A CA 1
ATOM 2031 C C . THR A 1 283 ? -27.868 1.321 10.199 1.00 75.56 283 THR A C 1
ATOM 2033 O O . THR A 1 283 ? -26.913 2.003 10.550 1.00 75.56 283 THR A O 1
ATOM 2036 N N . GLY A 1 284 ? -28.385 1.409 8.971 1.00 72.88 284 GLY A N 1
ATOM 2037 C CA . GLY A 1 284 ? -27.860 2.290 7.920 1.00 72.88 284 GLY A CA 1
ATOM 2038 C C . GLY A 1 284 ? -26.987 1.563 6.898 1.00 72.88 284 GLY A C 1
ATOM 2039 O O . GLY A 1 284 ? -27.315 1.603 5.715 1.00 72.88 284 GLY A O 1
ATOM 2040 N N . SER A 1 285 ? -25.940 0.853 7.334 1.00 75.06 285 SER A N 1
ATOM 2041 C CA . SER A 1 285 ? -25.042 0.119 6.425 1.00 75.06 285 SER A CA 1
ATOM 2042 C C . SER A 1 285 ? -25.581 -1.249 5.995 1.00 75.06 285 SER A C 1
ATOM 2044 O O . SER A 1 285 ? -25.310 -1.691 4.883 1.00 75.06 285 SER A O 1
ATOM 2046 N N . GLY A 1 286 ? -26.355 -1.927 6.852 1.00 77.25 286 GLY A N 1
ATOM 2047 C CA . GLY A 1 286 ? -26.881 -3.267 6.572 1.00 77.25 286 GLY A CA 1
ATOM 2048 C C . GLY A 1 286 ? -25.857 -4.403 6.696 1.00 77.25 286 GLY A C 1
ATOM 2049 O O . GLY A 1 286 ? -26.204 -5.542 6.396 1.00 77.25 286 GLY A O 1
ATOM 2050 N N . VAL A 1 287 ? -24.636 -4.110 7.158 1.00 84.50 287 VAL A N 1
ATOM 2051 C CA . VAL A 1 287 ? -23.596 -5.105 7.475 1.00 84.50 287 VAL A CA 1
ATOM 2052 C C . VAL A 1 287 ? -24.065 -5.975 8.642 1.00 84.50 287 VAL A C 1
ATOM 2054 O O . VAL A 1 287 ? -24.580 -5.442 9.628 1.00 84.50 287 VAL A O 1
ATOM 2057 N N . THR A 1 288 ? -23.923 -7.294 8.523 1.00 88.25 288 THR A N 1
ATOM 2058 C CA . THR A 1 288 ? -24.296 -8.270 9.558 1.00 88.25 288 THR A CA 1
ATOM 2059 C C . THR A 1 288 ? -23.397 -8.194 10.789 1.00 88.25 288 THR A C 1
ATOM 2061 O O . THR A 1 288 ? -22.253 -7.766 10.694 1.00 88.25 288 THR A O 1
ATOM 2064 N N . VAL A 1 289 ? -23.925 -8.612 11.942 1.00 90.06 289 VAL A N 1
ATOM 2065 C CA . VAL A 1 289 ? -23.150 -8.819 13.175 1.00 90.06 289 VAL A CA 1
ATOM 2066 C C . VAL A 1 289 ? -23.413 -10.234 13.682 1.00 90.06 289 VAL A C 1
ATOM 2068 O O . VAL A 1 289 ? -24.548 -10.569 14.039 1.00 90.06 289 VAL A O 1
ATOM 2071 N N . GLU A 1 290 ? -22.372 -11.056 13.704 1.00 91.56 290 GLU A N 1
ATOM 2072 C CA . GLU A 1 290 ? -22.385 -12.446 14.155 1.00 91.56 290 GLU A CA 1
ATOM 2073 C C . GLU A 1 290 ? -21.799 -12.603 15.572 1.00 91.56 290 GLU A C 1
ATOM 2075 O O . GLU A 1 290 ? -21.372 -11.644 16.223 1.00 91.56 290 GLU A O 1
ATOM 2080 N N . ASN A 1 291 ? -21.838 -13.829 16.108 1.00 90.19 291 ASN A N 1
ATOM 2081 C CA . ASN A 1 291 ? -21.290 -14.101 17.432 1.00 90.19 291 ASN A CA 1
ATOM 2082 C C . ASN A 1 291 ? -19.764 -14.239 17.375 1.00 90.19 291 ASN A C 1
ATOM 2084 O O . ASN A 1 291 ? -19.250 -15.190 16.791 1.00 90.19 291 ASN A O 1
ATOM 2088 N N . GLY A 1 292 ? -19.067 -13.355 18.084 1.00 92.69 292 GLY A N 1
ATOM 2089 C CA . GLY A 1 292 ? -17.609 -13.244 18.053 1.00 92.69 292 GLY A CA 1
ATOM 2090 C C . GLY A 1 292 ? -17.130 -11.920 17.464 1.00 92.69 292 GLY A C 1
ATOM 2091 O O . GLY A 1 292 ? -15.938 -11.631 17.530 1.00 92.69 292 GLY A O 1
ATOM 2092 N N . ASP A 1 293 ? -18.025 -11.080 16.952 1.00 96.00 293 ASP A N 1
ATOM 2093 C CA . ASP A 1 293 ? -17.641 -9.812 16.336 1.00 96.00 293 ASP A CA 1
ATOM 2094 C C . ASP A 1 293 ? -17.294 -8.721 17.360 1.00 96.00 293 ASP A C 1
ATOM 2096 O O . ASP A 1 293 ? -17.787 -8.698 18.500 1.00 96.00 293 ASP A O 1
ATOM 2100 N N . VAL A 1 294 ? -16.483 -7.763 16.907 1.00 97.62 294 VAL A N 1
ATOM 2101 C CA . VAL A 1 294 ? -16.350 -6.440 17.524 1.00 97.62 294 VAL A CA 1
ATOM 2102 C C . VAL A 1 294 ? -16.770 -5.367 16.523 1.00 97.62 294 VAL A C 1
ATOM 2104 O O . VAL A 1 294 ? -16.291 -5.323 15.394 1.00 97.62 294 VAL A O 1
ATOM 2107 N N . VAL A 1 295 ? -17.633 -4.455 16.966 1.00 96.25 295 VAL A N 1
ATOM 2108 C CA . VAL A 1 295 ? -17.988 -3.222 16.255 1.00 96.25 295 VAL A CA 1
ATOM 2109 C C . VAL A 1 295 ? -17.631 -2.039 17.148 1.00 96.25 295 VAL A C 1
ATOM 2111 O O . VAL A 1 295 ? -18.048 -1.997 18.307 1.00 96.25 295 VAL A O 1
ATOM 2114 N N . ALA A 1 296 ? -16.896 -1.057 16.628 1.00 96.06 296 ALA A N 1
ATOM 2115 C CA . ALA A 1 296 ? -16.511 0.141 17.378 1.00 96.06 296 ALA A CA 1
ATOM 2116 C C . ALA A 1 296 ? -16.620 1.397 16.504 1.00 96.06 296 ALA A C 1
ATOM 2118 O O . ALA A 1 296 ? -15.975 1.474 15.461 1.00 96.06 296 ALA A O 1
ATOM 2119 N N . ASN A 1 297 ? -17.416 2.387 16.926 1.00 92.81 297 ASN A N 1
ATOM 2120 C CA . ASN A 1 297 ? -17.587 3.639 16.181 1.00 92.81 297 ASN A CA 1
ATOM 2121 C C . ASN A 1 297 ? -16.732 4.804 16.708 1.00 92.81 297 ASN A C 1
ATOM 2123 O O . ASN A 1 297 ? -16.181 5.518 15.882 1.00 92.81 297 ASN A O 1
ATOM 2127 N N . ARG A 1 298 ? -16.567 5.020 18.026 1.00 97.00 298 ARG A N 1
ATOM 2128 C CA . ARG A 1 298 ? -15.702 6.116 18.517 1.00 97.00 298 ARG A CA 1
ATOM 2129 C C . ARG A 1 298 ? -14.850 5.758 19.733 1.00 97.00 298 ARG A C 1
ATOM 2131 O O . ARG A 1 298 ? -15.388 5.336 20.758 1.00 97.00 298 ARG A O 1
ATOM 2138 N N . VAL A 1 299 ? -13.539 5.971 19.605 1.00 98.44 299 VAL A N 1
ATOM 2139 C CA . VAL A 1 299 ? -12.488 5.607 20.571 1.00 98.44 299 VAL A CA 1
ATOM 2140 C C . VAL A 1 299 ? -11.478 6.755 20.673 1.00 98.44 299 VAL A C 1
ATOM 2142 O O . VAL A 1 299 ? -10.954 7.188 19.650 1.00 98.44 299 VAL A O 1
ATOM 2145 N N . ASP A 1 300 ? -11.216 7.225 21.894 1.00 98.00 300 ASP A N 1
ATOM 2146 C CA . ASP A 1 300 ? -10.251 8.290 22.218 1.00 98.00 300 ASP A CA 1
ATOM 2147 C C . ASP A 1 300 ? -9.458 7.891 23.481 1.00 98.00 300 ASP A C 1
ATOM 2149 O O . ASP A 1 300 ? -10.054 7.705 24.549 1.00 98.00 300 ASP A O 1
ATOM 2153 N N . SER A 1 301 ? -8.143 7.673 23.369 1.00 97.56 301 SER A N 1
ATOM 2154 C CA . SER A 1 301 ? -7.302 7.199 24.485 1.00 97.56 301 SER A CA 1
ATOM 2155 C C . SER A 1 301 ? -5.795 7.438 24.290 1.00 97.56 301 SER A C 1
ATOM 2157 O O . SER A 1 301 ? -5.358 7.998 23.286 1.00 97.56 301 SER A O 1
ATOM 2159 N N . GLU A 1 302 ? -4.958 7.013 25.248 1.00 95.75 302 GLU A N 1
ATOM 2160 C CA . GLU A 1 302 ? -3.511 6.909 25.000 1.00 95.75 302 GLU A CA 1
ATOM 2161 C C . GLU A 1 302 ? -3.186 5.697 24.123 1.00 95.75 302 GLU A C 1
ATOM 2163 O O . GLU A 1 302 ? -2.476 5.831 23.133 1.00 95.75 302 GLU A O 1
ATOM 2168 N N . THR A 1 303 ? -3.744 4.528 24.443 1.00 96.38 303 THR A N 1
ATOM 2169 C CA . THR A 1 303 ? -3.629 3.310 23.618 1.00 96.38 303 THR A CA 1
ATOM 2170 C C . THR A 1 303 ? -4.979 2.622 23.474 1.00 96.38 303 THR A C 1
ATOM 2172 O O . THR A 1 303 ? -5.837 2.729 24.361 1.00 96.38 303 THR A O 1
ATOM 2175 N N . ALA A 1 304 ? -5.190 1.902 22.374 1.00 97.62 304 ALA A N 1
ATOM 2176 C CA . ALA A 1 304 ? -6.401 1.112 22.184 1.00 97.62 304 ALA A CA 1
ATOM 2177 C C . ALA A 1 304 ? -6.126 -0.243 21.527 1.00 97.62 304 ALA A C 1
ATOM 2179 O O . ALA A 1 304 ? -5.371 -0.345 20.562 1.00 97.62 304 ALA A O 1
ATOM 2180 N N . LEU A 1 305 ? -6.800 -1.272 22.040 1.00 97.19 305 LEU A N 1
ATOM 2181 C CA . LEU A 1 305 ? -6.817 -2.626 21.499 1.00 97.19 305 LEU A CA 1
ATOM 2182 C C . LEU A 1 305 ? -8.266 -3.040 21.230 1.00 97.19 305 LEU A C 1
ATOM 2184 O O . LEU A 1 305 ? -9.051 -3.230 22.163 1.00 97.19 305 LEU A O 1
ATOM 2188 N N . LEU A 1 306 ? -8.610 -3.189 19.951 1.00 98.00 306 LEU A N 1
ATOM 2189 C CA . LEU A 1 306 ? -9.867 -3.772 19.486 1.00 98.00 306 LEU A CA 1
ATOM 2190 C C . LEU A 1 306 ? -9.553 -5.177 18.957 1.00 98.00 306 LEU A C 1
ATOM 2192 O O . LEU A 1 306 ? -8.731 -5.311 18.056 1.00 98.00 306 LEU A O 1
ATOM 2196 N N . SER A 1 307 ? -10.154 -6.221 19.533 1.00 96.75 307 SER A N 1
ATOM 2197 C CA . SER A 1 307 ? -9.807 -7.617 19.227 1.00 96.75 307 SER A CA 1
ATOM 2198 C C . SER A 1 307 ? -11.047 -8.491 19.048 1.00 96.75 307 SER A C 1
ATOM 2200 O O . SER A 1 307 ? -11.771 -8.762 20.008 1.00 96.75 307 SER A O 1
ATOM 2202 N N . ALA A 1 308 ? -11.301 -8.920 17.813 1.00 97.12 308 ALA A N 1
ATOM 2203 C CA . ALA A 1 308 ? -12.432 -9.765 17.458 1.00 97.12 308 ALA A CA 1
ATOM 2204 C C . ALA A 1 308 ? -12.061 -11.254 17.407 1.00 97.12 308 ALA A C 1
ATOM 2206 O O . ALA A 1 308 ? -11.118 -11.654 16.727 1.00 97.12 308 ALA A O 1
ATOM 2207 N N . ALA A 1 309 ? -12.861 -12.083 18.078 1.00 94.69 309 ALA A N 1
ATOM 2208 C CA . ALA A 1 309 ? -12.874 -13.539 17.950 1.00 94.69 309 ALA A CA 1
ATOM 2209 C C . ALA A 1 309 ? -13.447 -14.039 16.604 1.00 94.69 309 ALA A C 1
ATOM 2211 O O . ALA A 1 309 ? -13.224 -15.194 16.253 1.00 94.69 309 ALA A O 1
ATOM 2212 N N . ASN A 1 310 ? -14.163 -13.181 15.871 1.00 95.81 310 ASN A N 1
ATOM 2213 C CA . ASN A 1 310 ? -14.568 -13.358 14.476 1.00 95.81 310 ASN A CA 1
ATOM 2214 C C . ASN A 1 310 ? -14.154 -12.105 13.672 1.00 95.81 310 ASN A C 1
ATOM 2216 O O . ASN A 1 310 ? -12.949 -11.913 13.484 1.00 95.81 310 ASN A O 1
ATOM 2220 N N . ASP A 1 311 ? -15.092 -11.232 13.280 1.00 97.31 311 ASP A N 1
ATOM 2221 C CA . ASP A 1 311 ? -14.821 -10.037 12.467 1.00 97.31 311 ASP A CA 1
ATOM 2222 C C . ASP A 1 311 ? -14.728 -8.741 13.295 1.00 97.31 311 ASP A C 1
ATOM 2224 O O . ASP A 1 311 ? -15.486 -8.509 14.243 1.00 97.31 311 ASP A O 1
ATOM 2228 N N . LEU A 1 312 ? -13.813 -7.849 12.901 1.00 98.00 312 LEU A N 1
ATOM 2229 C CA . LEU A 1 312 ? -13.707 -6.478 13.412 1.00 98.00 312 LEU A CA 1
ATOM 2230 C C . LEU A 1 312 ? -14.301 -5.504 12.386 1.00 98.00 312 LEU A C 1
ATOM 2232 O O . LEU A 1 312 ? -13.659 -5.162 11.393 1.00 98.00 312 LEU A O 1
ATOM 2236 N N . THR A 1 313 ? -15.528 -5.047 12.634 1.00 96.25 313 THR A N 1
ATOM 2237 C CA . THR A 1 313 ? -16.291 -4.188 11.717 1.00 96.25 313 THR A CA 1
ATOM 2238 C C . THR A 1 313 ? -16.254 -2.720 12.154 1.00 96.25 313 THR A C 1
ATOM 2240 O O . THR A 1 313 ? -16.699 -2.354 13.244 1.00 96.25 313 THR A O 1
ATOM 2243 N N . LEU A 1 314 ? -15.746 -1.858 11.273 1.00 96.38 314 LEU A N 1
ATOM 2244 C CA . LEU A 1 314 ? -15.465 -0.444 11.520 1.00 96.38 314 LEU A CA 1
ATOM 2245 C C . LEU A 1 314 ? -16.138 0.431 10.447 1.00 96.38 314 LEU A C 1
ATOM 2247 O O . LEU A 1 314 ? -15.572 0.719 9.392 1.00 96.38 314 LEU A O 1
ATOM 2251 N N . ILE A 1 315 ? -17.384 0.825 10.715 1.00 92.56 315 ILE A N 1
ATOM 2252 C CA . ILE A 1 315 ? -18.222 1.626 9.812 1.00 92.56 315 ILE A CA 1
ATOM 2253 C C . ILE A 1 315 ? -18.271 3.072 10.308 1.00 92.56 315 ILE A C 1
ATOM 2255 O O . ILE A 1 315 ? -18.726 3.323 11.428 1.00 92.56 315 ILE A O 1
ATOM 2259 N N . GLU A 1 316 ? -17.818 4.010 9.469 1.00 93.19 316 GLU A N 1
ATOM 2260 C CA . GLU A 1 316 ? -17.753 5.454 9.761 1.00 93.19 316 GLU A CA 1
ATOM 2261 C C . GLU A 1 316 ? -17.031 5.755 11.094 1.00 93.19 316 GLU A C 1
ATOM 2263 O O . GLU A 1 316 ? -17.358 6.701 11.817 1.00 93.19 316 GLU A O 1
ATOM 2268 N N . SER A 1 317 ? -16.084 4.884 11.461 1.00 95.88 317 SER A N 1
ATOM 2269 C CA . SER A 1 317 ? -15.441 4.884 12.773 1.00 95.88 317 SER A CA 1
ATOM 2270 C C . SER A 1 317 ? -14.399 5.990 12.915 1.00 95.88 317 SER A C 1
ATOM 2272 O O . SER A 1 317 ? -13.731 6.374 11.961 1.00 95.88 317 SER A O 1
ATOM 2274 N N . GLN A 1 318 ? -14.25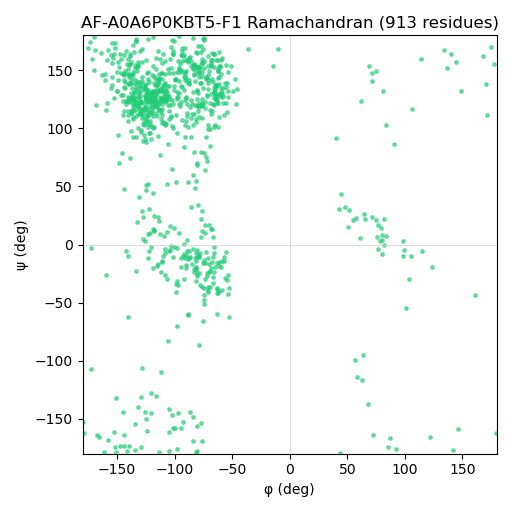3 6.480 14.140 1.00 97.19 318 GLN A N 1
ATOM 2275 C CA . GLN A 1 318 ? -13.387 7.579 14.546 1.00 97.19 318 GLN A CA 1
ATOM 2276 C C . GLN A 1 318 ? -12.509 7.086 15.702 1.00 97.19 318 GLN A C 1
ATOM 2278 O O . GLN A 1 318 ? -12.942 7.056 16.857 1.00 97.19 318 GLN A O 1
ATOM 2283 N N . LEU A 1 319 ? -11.311 6.611 15.366 1.00 98.00 319 LEU A N 1
ATOM 2284 C CA . LEU A 1 319 ? -10.375 5.953 16.273 1.00 98.00 319 LEU A CA 1
ATOM 2285 C C . LEU A 1 319 ? -9.104 6.805 16.387 1.00 98.00 319 LEU A C 1
ATOM 2287 O O . LEU A 1 319 ? -8.360 6.948 15.414 1.00 98.00 319 LEU A O 1
ATOM 2291 N N . THR A 1 320 ? -8.854 7.360 17.571 1.00 96.75 320 THR A N 1
ATOM 2292 C CA . THR A 1 320 ? -7.694 8.220 17.838 1.00 96.75 320 THR A CA 1
ATOM 2293 C C . THR A 1 320 ? -6.970 7.755 19.097 1.00 96.75 320 THR A C 1
ATOM 2295 O O . THR A 1 320 ? -7.578 7.623 20.159 1.00 96.75 320 THR A O 1
ATOM 2298 N N . THR A 1 321 ? -5.660 7.543 18.992 1.00 96.62 321 THR A N 1
ATOM 2299 C CA . THR A 1 321 ? -4.778 7.216 20.120 1.00 96.62 321 THR A CA 1
ATOM 2300 C C . THR A 1 321 ? -3.566 8.140 20.130 1.00 96.62 321 THR A C 1
ATOM 2302 O O . THR A 1 321 ? -2.978 8.415 19.085 1.00 96.62 321 THR A O 1
ATOM 2305 N N . THR A 1 322 ? -3.138 8.619 21.303 1.00 95.06 322 THR A N 1
ATOM 2306 C CA . THR A 1 322 ? -1.886 9.401 21.385 1.00 95.06 322 THR A CA 1
ATOM 2307 C C . THR A 1 322 ? -0.632 8.531 21.267 1.00 95.06 322 THR A C 1
ATOM 2309 O O . THR A 1 322 ? 0.445 9.066 21.022 1.00 95.06 322 THR A O 1
ATOM 2312 N N . ARG A 1 323 ? -0.771 7.205 21.388 1.00 93.62 323 ARG A N 1
ATOM 2313 C CA . ARG A 1 323 ? 0.222 6.168 21.078 1.00 93.62 323 ARG A CA 1
ATOM 2314 C C . ARG A 1 323 ? -0.404 5.097 20.174 1.00 93.62 323 ARG A C 1
ATOM 2316 O O . ARG A 1 323 ? -1.042 5.451 19.186 1.00 93.62 323 ARG A O 1
ATOM 2323 N N . ASP A 1 324 ? -0.233 3.818 20.508 1.00 94.94 324 ASP A N 1
ATOM 2324 C CA . ASP A 1 324 ? -0.577 2.669 19.674 1.00 94.94 324 ASP A CA 1
ATOM 2325 C C . ASP A 1 324 ? -2.084 2.416 19.515 1.00 94.94 324 ASP A C 1
ATOM 2327 O O . ASP A 1 324 ? -2.843 2.425 20.493 1.00 94.94 324 ASP A O 1
ATOM 2331 N N . LEU A 1 325 ? -2.479 2.068 18.288 1.00 97.44 325 LEU A N 1
ATOM 2332 C CA . LEU A 1 325 ? -3.801 1.549 17.931 1.00 97.44 325 LEU A CA 1
ATOM 2333 C C . LEU A 1 325 ? -3.654 0.152 17.315 1.00 97.44 325 LEU A C 1
ATOM 2335 O O . LEU A 1 325 ? -3.037 -0.011 16.262 1.00 97.44 325 LEU A O 1
ATOM 2339 N N . GLN A 1 326 ? -4.239 -0.856 17.965 1.00 98.00 326 GLN A N 1
ATOM 2340 C CA . GLN A 1 326 ? -4.213 -2.253 17.526 1.00 98.00 326 GLN A CA 1
ATOM 2341 C C . GLN A 1 326 ? -5.622 -2.731 17.159 1.00 98.00 326 GLN A C 1
ATOM 2343 O O . GLN A 1 326 ? -6.537 -2.696 17.986 1.00 98.00 326 GLN A O 1
ATOM 2348 N N . LEU A 1 327 ? -5.785 -3.180 15.914 1.00 98.44 327 LEU A N 1
ATOM 2349 C CA . LEU A 1 327 ? -7.047 -3.597 15.302 1.00 98.44 327 LEU A CA 1
ATOM 2350 C C . LEU A 1 327 ? -6.923 -5.055 14.840 1.00 98.44 327 LEU A C 1
ATOM 2352 O O . LEU A 1 327 ? -6.376 -5.320 13.772 1.00 98.44 327 LEU A O 1
ATOM 2356 N N . LEU A 1 328 ? -7.383 -6.002 15.660 1.00 97.88 328 LEU A N 1
ATOM 2357 C CA . LEU A 1 328 ? -7.179 -7.442 15.468 1.00 97.88 328 LEU A CA 1
ATOM 2358 C C . LEU A 1 328 ? -8.500 -8.179 15.196 1.00 97.88 328 LEU A C 1
ATOM 2360 O O . LEU A 1 328 ? -9.505 -7.920 15.859 1.00 97.88 328 LEU A O 1
ATOM 2364 N N . ALA A 1 329 ? -8.481 -9.158 14.292 1.00 97.50 329 ALA A N 1
ATOM 2365 C CA . ALA A 1 329 ? -9.595 -10.062 14.006 1.00 97.50 329 ALA A CA 1
ATOM 2366 C C . ALA A 1 329 ? -9.117 -11.486 13.677 1.00 97.50 329 ALA A C 1
ATOM 2368 O O . ALA A 1 329 ? -8.107 -11.670 12.990 1.00 97.50 329 ALA A O 1
ATOM 2369 N N . GLN A 1 330 ? -9.854 -12.501 14.143 1.00 95.44 330 GLN A N 1
ATOM 2370 C CA . GLN A 1 330 ? -9.542 -13.901 13.831 1.00 95.44 330 GLN A CA 1
ATOM 2371 C C . GLN A 1 330 ? -10.051 -14.353 12.452 1.00 95.44 330 G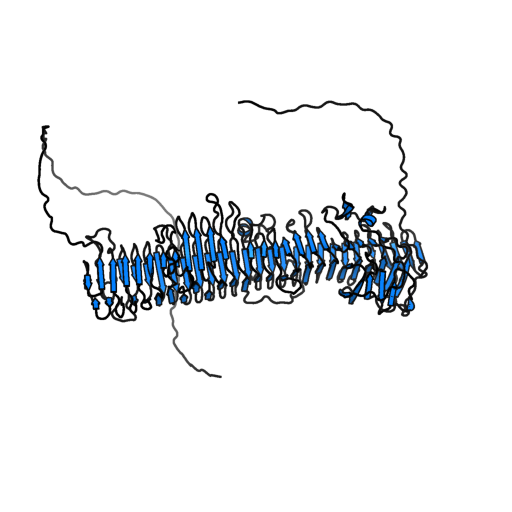LN A C 1
ATOM 2373 O O . GLN A 1 330 ? -9.480 -15.304 11.917 1.00 95.44 330 GLN A O 1
ATOM 2378 N N . ASP A 1 331 ? -11.052 -13.679 11.865 1.00 96.19 331 ASP A N 1
ATOM 2379 C CA . ASP A 1 331 ? -11.377 -13.787 10.433 1.00 96.19 331 ASP A CA 1
ATOM 2380 C C . ASP A 1 331 ? -10.928 -12.522 9.681 1.00 96.19 331 ASP A C 1
ATOM 2382 O O . ASP A 1 331 ? -9.812 -12.529 9.149 1.00 96.19 331 ASP A O 1
ATOM 2386 N N . LYS A 1 332 ? -11.711 -11.428 9.663 1.00 97.00 332 LYS A N 1
ATOM 2387 C CA . LYS A 1 332 ? -11.376 -10.204 8.907 1.00 97.00 332 LYS A CA 1
ATOM 2388 C C . LYS A 1 332 ? -11.510 -8.897 9.684 1.00 97.00 332 LYS A C 1
ATOM 2390 O O . LYS A 1 332 ? -12.325 -8.744 10.590 1.00 97.00 332 LYS A O 1
ATOM 2395 N N . VAL A 1 333 ? -10.748 -7.896 9.238 1.00 98.25 333 VAL A N 1
ATOM 2396 C CA . VAL A 1 333 ? -11.017 -6.482 9.549 1.00 98.25 333 VAL A CA 1
ATOM 2397 C C . VAL A 1 333 ? -11.760 -5.862 8.366 1.00 98.25 333 VAL A C 1
ATOM 2399 O O . VAL A 1 333 ? -11.270 -5.920 7.241 1.00 98.25 333 VAL A O 1
ATOM 2402 N N . PHE A 1 334 ? -12.928 -5.270 8.615 1.00 95.50 334 PHE A N 1
ATOM 2403 C CA . PHE A 1 334 ? -13.809 -4.686 7.601 1.00 95.50 334 PHE A CA 1
ATOM 2404 C C . PHE A 1 334 ? -14.009 -3.192 7.875 1.00 95.50 334 PHE A C 1
ATOM 2406 O O . PHE A 1 334 ? -14.582 -2.823 8.901 1.00 95.50 334 PHE A O 1
ATOM 2413 N N . VAL A 1 335 ? -13.547 -2.323 6.972 1.00 96.31 335 VAL A N 1
ATOM 2414 C CA . VAL A 1 335 ? -13.535 -0.862 7.167 1.00 96.31 335 VAL A CA 1
ATOM 2415 C C . VAL A 1 335 ? -14.301 -0.151 6.059 1.00 96.31 335 VAL A C 1
ATOM 2417 O O . VAL A 1 335 ? -14.064 -0.417 4.879 1.00 96.31 335 VAL A O 1
ATOM 2420 N N . ARG A 1 336 ? -15.203 0.771 6.421 1.00 92.69 336 ARG A N 1
ATOM 2421 C CA . ARG A 1 336 ? -15.981 1.585 5.470 1.00 92.69 336 ARG A CA 1
ATOM 2422 C C . ARG A 1 336 ? -16.110 3.039 5.916 1.00 92.69 336 ARG A C 1
ATOM 2424 O O . ARG A 1 336 ? -16.419 3.297 7.080 1.00 92.69 336 ARG A O 1
ATOM 2431 N N . ASP A 1 337 ? -15.965 3.967 4.974 1.00 91.75 337 ASP A N 1
ATOM 2432 C CA . ASP A 1 337 ? -16.379 5.368 5.120 1.00 91.75 337 ASP A CA 1
ATOM 2433 C C . ASP A 1 337 ? -17.674 5.663 4.337 1.00 91.75 337 ASP A C 1
ATOM 2435 O O . ASP A 1 337 ? -18.283 4.770 3.739 1.00 91.75 337 ASP A O 1
ATOM 2439 N N . SER A 1 338 ? -18.127 6.919 4.346 1.00 90.75 338 SER A N 1
ATOM 2440 C CA . SER A 1 338 ? -19.170 7.388 3.435 1.00 90.75 338 SER A CA 1
ATOM 2441 C C . SER A 1 338 ? -18.989 8.854 3.049 1.00 90.75 338 SER A C 1
ATOM 2443 O O . SER A 1 338 ? -18.338 9.633 3.739 1.00 90.75 338 SER A O 1
ATOM 2445 N N . VAL A 1 339 ? -19.677 9.273 1.984 1.00 87.94 339 VAL A N 1
ATOM 2446 C CA . VAL A 1 339 ? -19.736 10.676 1.520 1.00 87.94 339 VAL A CA 1
ATOM 2447 C C . VAL A 1 339 ? -20.252 11.648 2.607 1.00 87.94 339 VAL A C 1
ATOM 2449 O O . VAL A 1 339 ? -20.119 12.861 2.460 1.00 87.94 339 VAL A O 1
ATOM 2452 N N . ALA A 1 340 ? -20.851 11.145 3.695 1.00 88.81 340 ALA A N 1
ATOM 2453 C CA . ALA A 1 340 ? -21.297 11.949 4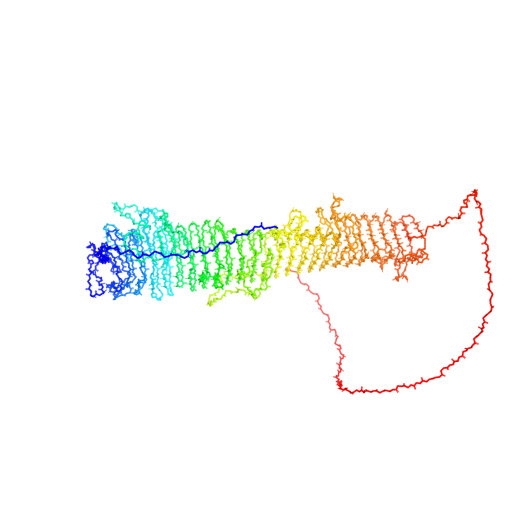.832 1.00 88.81 340 ALA A CA 1
ATOM 2454 C C . ALA A 1 340 ? -20.318 11.948 6.021 1.00 88.81 340 ALA A C 1
ATOM 2456 O O . ALA A 1 340 ? -20.230 12.967 6.705 1.00 88.81 340 ALA A O 1
ATOM 2457 N N . ASN A 1 341 ? -19.619 10.835 6.275 1.00 90.19 341 ASN A N 1
ATOM 2458 C CA . ASN A 1 341 ? -18.761 10.640 7.445 1.00 90.19 341 ASN A CA 1
ATOM 2459 C C . ASN A 1 341 ? -17.465 9.891 7.050 1.00 90.19 341 ASN A C 1
ATOM 2461 O O . ASN A 1 341 ? -17.554 8.771 6.539 1.00 90.19 341 ASN A O 1
ATOM 2465 N N . PRO A 1 342 ? -16.263 10.441 7.317 1.00 93.12 342 PRO A N 1
ATOM 2466 C CA . PRO A 1 342 ? -15.010 9.726 7.086 1.00 93.12 342 PRO A CA 1
ATOM 2467 C C . PRO A 1 342 ? -14.837 8.535 8.032 1.00 93.12 342 PRO A C 1
ATOM 2469 O O . PRO A 1 342 ? -15.368 8.523 9.146 1.00 93.12 342 PRO A O 1
ATOM 2472 N N . PHE A 1 343 ? -13.991 7.591 7.626 1.00 95.44 343 PHE A N 1
ATOM 2473 C CA . PHE A 1 343 ? -13.306 6.704 8.563 1.00 95.44 343 PHE A CA 1
ATOM 2474 C C . PHE A 1 343 ? -11.995 7.360 9.023 1.00 95.44 343 PHE A C 1
ATOM 2476 O O . PHE A 1 343 ? -11.297 7.993 8.234 1.00 95.44 343 PHE A O 1
ATOM 2483 N N . VAL A 1 344 ? -11.632 7.217 10.294 1.00 95.94 344 VAL A N 1
ATOM 2484 C CA . VAL A 1 344 ? -10.373 7.732 10.844 1.00 95.94 344 VAL A CA 1
ATOM 2485 C C . VAL A 1 344 ? -9.742 6.679 11.752 1.00 95.94 344 VAL A C 1
ATOM 2487 O O . VAL A 1 344 ? -10.359 6.247 12.725 1.00 95.94 344 VAL A O 1
ATOM 2490 N N . ALA A 1 345 ? -8.491 6.328 11.457 1.00 97.12 345 ALA A N 1
ATOM 2491 C CA . ALA A 1 345 ? -7.563 5.637 12.342 1.00 97.12 345 ALA A CA 1
ATOM 2492 C C . ALA A 1 345 ? -6.282 6.474 12.449 1.00 97.12 345 ALA A C 1
ATOM 2494 O O . ALA A 1 345 ? -5.507 6.569 11.497 1.00 97.12 345 ALA A O 1
ATOM 2495 N N . GLN A 1 346 ? -6.082 7.108 13.604 1.00 96.12 346 GLN A N 1
ATOM 2496 C CA . GLN A 1 346 ? -4.931 7.966 13.887 1.00 96.12 346 GLN A CA 1
ATOM 2497 C C . GLN A 1 346 ? -4.207 7.471 15.137 1.00 96.12 346 GLN A C 1
ATOM 2499 O O . GLN A 1 346 ? -4.734 7.602 16.241 1.00 96.12 346 GLN A O 1
ATOM 2504 N N . ALA A 1 347 ? -3.000 6.936 14.954 1.00 95.81 347 ALA A N 1
ATOM 2505 C CA . ALA A 1 347 ? -2.113 6.524 16.037 1.00 95.81 347 ALA A CA 1
ATOM 2506 C C . ALA A 1 347 ? -0.940 7.500 16.162 1.00 95.81 347 ALA A C 1
ATOM 2508 O O . ALA A 1 347 ? -0.237 7.751 15.187 1.00 95.81 347 ALA A O 1
ATOM 2509 N N . GLY A 1 348 ? -0.709 8.053 17.353 1.00 93.62 348 GLY A N 1
ATOM 2510 C CA . GLY A 1 348 ? 0.446 8.919 17.611 1.00 93.62 348 GLY A CA 1
ATOM 2511 C C . GLY A 1 348 ? 1.780 8.164 17.667 1.00 93.62 348 GLY A C 1
ATOM 2512 O O . GLY A 1 348 ? 2.819 8.755 17.388 1.00 93.62 348 GLY A O 1
ATOM 2513 N N . ASP A 1 349 ? 1.745 6.866 17.977 1.00 92.19 349 ASP A N 1
ATOM 2514 C CA . ASP A 1 349 ? 2.888 5.952 17.863 1.00 92.19 349 ASP A CA 1
ATOM 2515 C C . ASP A 1 349 ? 2.594 4.939 16.740 1.00 92.19 349 ASP A C 1
ATOM 2517 O O . ASP A 1 349 ? 2.528 5.379 15.595 1.00 92.19 349 ASP A O 1
ATOM 2521 N N . SER A 1 350 ? 2.352 3.648 17.006 1.00 93.69 350 SER A N 1
ATOM 2522 C CA . SER A 1 350 ? 2.178 2.639 15.940 1.00 93.69 350 SER A CA 1
ATOM 2523 C C . SER A 1 350 ? 0.713 2.283 15.611 1.00 93.69 350 SER A C 1
ATOM 2525 O O . SER A 1 350 ? -0.122 2.118 16.503 1.00 93.69 350 SER A O 1
ATOM 2527 N N . LEU A 1 351 ? 0.394 2.077 14.326 1.00 96.88 351 LEU A N 1
ATOM 2528 C CA . LEU A 1 351 ? -0.912 1.598 13.841 1.00 96.88 351 LEU A CA 1
ATOM 2529 C C . LEU A 1 351 ? -0.784 0.177 13.276 1.00 96.88 351 LEU A C 1
ATOM 2531 O O . LEU A 1 351 ? -0.187 -0.033 12.220 1.00 96.88 351 LEU A O 1
ATOM 2535 N N . TYR A 1 352 ? -1.376 -0.800 13.962 1.00 97.94 352 TYR A N 1
ATOM 2536 C CA . TYR A 1 352 ? -1.293 -2.216 13.598 1.00 97.94 352 TYR A CA 1
ATOM 2537 C C . TYR A 1 352 ? -2.679 -2.798 13.306 1.00 97.94 352 TYR A C 1
ATOM 2539 O O . TYR A 1 352 ? -3.550 -2.807 14.178 1.00 97.94 352 TYR A O 1
ATOM 2547 N N . ILE A 1 353 ? -2.879 -3.306 12.089 1.00 98.56 353 ILE A N 1
ATOM 2548 C CA . ILE A 1 353 ? -4.139 -3.897 11.627 1.00 98.56 353 ILE A CA 1
ATOM 2549 C C . ILE A 1 353 ? -3.885 -5.342 11.191 1.00 98.56 353 ILE A C 1
ATOM 2551 O O . ILE A 1 353 ? -3.078 -5.587 10.298 1.00 98.56 353 ILE A O 1
ATOM 2555 N N . GLN A 1 354 ? -4.594 -6.298 11.789 1.00 98.44 354 GLN A N 1
ATOM 2556 C CA . GLN A 1 354 ? -4.490 -7.720 11.465 1.00 98.44 354 GLN A CA 1
ATOM 2557 C C . GLN A 1 354 ? -5.875 -8.355 11.351 1.00 98.44 354 GLN A C 1
ATOM 2559 O O . GLN A 1 354 ? -6.642 -8.353 12.310 1.00 98.44 354 GLN A O 1
ATOM 2564 N N . GLY A 1 355 ? -6.157 -8.985 10.213 1.00 98.06 355 GLY A N 1
ATOM 2565 C CA . GLY A 1 355 ? -7.284 -9.906 10.053 1.00 98.06 355 GLY A CA 1
ATOM 2566 C C . GLY A 1 355 ? -6.769 -11.187 9.421 1.00 98.06 355 GLY A C 1
ATOM 2567 O O . GLY A 1 355 ? -6.306 -11.147 8.282 1.00 98.06 355 GLY A O 1
ATOM 2568 N N . ASN A 1 356 ? -6.778 -12.306 10.150 1.00 96.94 356 ASN A N 1
ATOM 2569 C CA . ASN A 1 356 ? -6.037 -13.510 9.745 1.00 96.94 356 ASN A CA 1
ATOM 2570 C C . ASN A 1 356 ? -6.372 -13.984 8.319 1.00 96.94 356 ASN A C 1
ATOM 2572 O O . ASN A 1 356 ? -5.465 -14.316 7.561 1.00 96.94 356 ASN A O 1
ATOM 2576 N N . ASN A 1 357 ? -7.659 -13.977 7.958 1.00 96.38 357 ASN A N 1
ATOM 2577 C CA . ASN A 1 357 ? -8.185 -14.465 6.681 1.00 96.38 357 ASN A CA 1
ATOM 2578 C C . ASN A 1 357 ? -8.538 -13.333 5.694 1.00 96.38 357 ASN A C 1
ATOM 2580 O O . ASN A 1 357 ? -8.965 -13.610 4.569 1.00 96.38 357 ASN A O 1
ATOM 2584 N N . GLY A 1 358 ? -8.361 -12.068 6.084 1.00 96.75 358 GLY A N 1
ATOM 2585 C CA . GLY A 1 358 ? -8.406 -10.927 5.170 1.00 96.75 358 GLY A CA 1
ATOM 2586 C C . GLY A 1 358 ? -8.463 -9.563 5.858 1.00 96.75 358 GLY A C 1
ATOM 2587 O O . GLY A 1 358 ? -8.845 -9.436 7.020 1.00 96.75 358 GLY A O 1
ATOM 2588 N N . ILE A 1 359 ? -8.137 -8.521 5.100 1.00 98.00 359 ILE A N 1
ATOM 2589 C CA . ILE A 1 359 ? -8.427 -7.124 5.439 1.00 98.00 359 ILE A CA 1
ATOM 2590 C C . ILE A 1 359 ? -9.210 -6.541 4.260 1.00 98.00 359 ILE A C 1
ATOM 2592 O O . ILE A 1 359 ? -8.795 -6.675 3.113 1.00 98.00 359 ILE A O 1
ATOM 2596 N N . ASP A 1 360 ? -10.359 -5.933 4.537 1.00 95.88 360 ASP A N 1
ATOM 2597 C CA . ASP A 1 360 ? -11.270 -5.358 3.547 1.00 95.88 360 ASP A CA 1
ATOM 2598 C C . ASP A 1 360 ? -11.514 -3.883 3.899 1.00 95.88 360 ASP A C 1
ATOM 2600 O O . ASP A 1 360 ? -12.435 -3.541 4.647 1.00 95.88 360 ASP A O 1
ATOM 2604 N N . ILE A 1 361 ? -10.650 -3.003 3.390 1.00 95.69 361 ILE A N 1
ATOM 2605 C CA . ILE A 1 361 ? -10.796 -1.551 3.495 1.00 95.69 361 ILE A CA 1
ATOM 2606 C C . ILE A 1 361 ? -11.424 -1.032 2.202 1.00 95.69 361 ILE A C 1
ATOM 2608 O O . ILE A 1 361 ? -10.888 -1.277 1.131 1.00 95.69 361 ILE A O 1
ATOM 2612 N N . LEU A 1 362 ? -12.522 -0.277 2.317 1.00 91.88 362 LEU A N 1
ATOM 2613 C CA . LEU A 1 362 ? -13.078 0.551 1.241 1.00 91.88 362 LEU A CA 1
ATOM 2614 C C . LEU A 1 362 ? -13.478 1.905 1.820 1.00 91.88 362 LEU A C 1
ATOM 2616 O O . LEU A 1 362 ? -14.566 2.065 2.379 1.00 91.88 362 LEU A O 1
ATOM 2620 N N . ALA A 1 363 ? -12.546 2.850 1.741 1.00 90.88 363 ALA A N 1
ATOM 2621 C CA . ALA A 1 363 ? -12.557 4.072 2.527 1.00 90.88 363 ALA A CA 1
ATOM 2622 C C . ALA A 1 363 ? -12.014 5.280 1.724 1.00 90.88 363 ALA A C 1
ATOM 2624 O O . ALA A 1 363 ? -11.155 6.030 2.186 1.00 90.88 363 ALA A O 1
ATOM 2625 N N . LEU A 1 364 ? -12.513 5.445 0.494 1.00 86.06 364 LEU A N 1
ATOM 2626 C CA . LEU A 1 364 ? -12.192 6.553 -0.422 1.00 86.06 364 LEU A CA 1
ATOM 2627 C C . LEU A 1 364 ? -13.419 7.418 -0.774 1.00 86.06 364 LEU A C 1
ATOM 2629 O O . LEU A 1 364 ? -13.364 8.243 -1.683 1.00 86.06 364 LEU A O 1
ATOM 2633 N N . ASN A 1 365 ? -14.541 7.268 -0.061 1.00 85.25 365 ASN A N 1
ATOM 2634 C CA . ASN A 1 365 ? -15.751 8.057 -0.321 1.00 85.25 365 ASN A CA 1
ATOM 2635 C C . ASN A 1 365 ? -15.710 9.446 0.346 1.00 85.25 365 ASN A C 1
ATOM 2637 O O . ASN A 1 365 ? -16.569 10.283 0.050 1.00 85.25 365 ASN A O 1
ATOM 2641 N N . HIS A 1 366 ? -14.750 9.703 1.246 1.00 86.88 366 HIS A N 1
ATOM 2642 C CA . HIS A 1 366 ? -14.612 10.971 1.959 1.00 86.88 366 HIS A CA 1
ATOM 2643 C C . HIS A 1 366 ? -13.174 11.539 1.923 1.00 86.88 366 HIS A C 1
ATOM 2645 O O . HIS A 1 366 ? -12.246 10.901 2.419 1.00 86.88 366 HIS A O 1
ATOM 2651 N N . PRO A 1 367 ? -12.959 12.802 1.494 1.00 80.69 367 PRO A N 1
ATOM 2652 C CA . PRO A 1 367 ? -11.624 13.414 1.356 1.00 80.69 367 PRO A CA 1
ATOM 2653 C C . PRO A 1 367 ? -10.954 13.796 2.694 1.00 80.69 367 PRO A C 1
ATOM 2655 O O . PRO A 1 367 ? -9.966 14.525 2.720 1.00 80.69 367 PRO A O 1
ATOM 2658 N N . GLN A 1 368 ? -11.525 13.360 3.819 1.00 83.00 368 GLN A N 1
ATOM 2659 C CA . GLN A 1 368 ? -10.929 13.468 5.157 1.00 83.00 368 GLN A CA 1
ATOM 2660 C C . GLN A 1 368 ? -10.752 12.098 5.824 1.00 83.00 368 GLN A C 1
ATOM 2662 O O . GLN A 1 368 ? -10.477 12.048 7.022 1.00 83.00 368 GLN A O 1
ATOM 2667 N N . THR A 1 369 ? -10.954 11.000 5.087 1.00 83.69 369 THR A N 1
ATOM 2668 C CA . THR A 1 369 ? -10.603 9.673 5.586 1.00 83.69 369 THR A CA 1
ATOM 2669 C C . THR A 1 369 ? -9.091 9.597 5.792 1.00 83.69 369 THR A C 1
ATOM 2671 O O . THR A 1 369 ? -8.315 10.138 5.003 1.00 83.69 369 THR A O 1
ATOM 2674 N N . ALA A 1 370 ? -8.674 8.996 6.905 1.00 87.75 370 ALA A N 1
ATOM 2675 C CA . ALA A 1 370 ? -7.296 9.066 7.369 1.00 87.75 370 ALA A CA 1
ATOM 2676 C C . ALA A 1 370 ? -6.860 7.755 8.030 1.00 87.75 370 ALA A C 1
ATOM 2678 O O . ALA A 1 370 ? -7.304 7.453 9.137 1.00 87.75 370 ALA A O 1
ATOM 2679 N N . PHE A 1 371 ? -5.946 7.028 7.385 1.00 95.06 371 PHE A N 1
ATOM 2680 C CA . PHE A 1 371 ? -5.119 5.999 8.018 1.00 95.06 371 PHE A CA 1
ATOM 2681 C C . PHE A 1 371 ? -3.743 6.616 8.257 1.00 95.06 371 PHE A C 1
ATOM 2683 O O . PHE A 1 371 ? -2.964 6.767 7.316 1.00 95.06 371 PHE A O 1
ATOM 2690 N N . GLN A 1 372 ? -3.473 7.058 9.487 1.00 95.25 372 GLN A N 1
ATOM 2691 C CA . GLN A 1 372 ? -2.234 7.766 9.815 1.00 95.25 372 GLN A CA 1
ATOM 2692 C C . GLN A 1 372 ? -1.556 7.178 11.049 1.00 95.25 372 GLN A C 1
ATOM 2694 O O . GLN A 1 372 ? -2.185 7.013 12.096 1.00 95.25 372 GLN A O 1
ATOM 2699 N N . SER A 1 373 ? -0.259 6.918 10.919 1.00 95.12 373 SER A N 1
ATOM 2700 C CA . SER A 1 373 ? 0.622 6.514 12.012 1.00 95.12 373 SER A CA 1
ATOM 2701 C C . SER A 1 373 ? 1.706 7.566 12.228 1.00 95.12 373 SER A C 1
ATOM 2703 O O . SER A 1 373 ? 2.262 8.091 11.263 1.00 95.12 373 SER A O 1
ATOM 2705 N N . GLY A 1 374 ? 2.002 7.897 13.484 1.00 93.62 374 GLY A N 1
ATOM 2706 C CA . GLY A 1 374 ? 3.116 8.772 13.850 1.00 93.62 374 GLY A CA 1
ATOM 2707 C C . GLY A 1 374 ? 4.463 8.045 13.835 1.00 93.62 374 GLY A C 1
ATOM 2708 O O . GLY A 1 374 ? 5.498 8.689 13.662 1.00 93.62 374 GLY A O 1
ATOM 2709 N N . GLY A 1 375 ? 4.434 6.724 14.003 1.00 93.12 375 GLY A N 1
ATOM 2710 C CA . GLY A 1 375 ? 5.523 5.780 13.795 1.00 93.12 375 GLY A CA 1
ATOM 2711 C C . GLY A 1 375 ? 5.123 4.746 12.741 1.00 93.12 375 GLY A C 1
ATOM 2712 O O . GLY A 1 375 ? 4.694 5.109 11.649 1.00 93.12 375 GLY A O 1
ATOM 2713 N N . GLU A 1 376 ? 5.266 3.462 13.062 1.00 93.94 376 GLU A N 1
ATOM 2714 C CA . GLU A 1 376 ? 5.097 2.347 12.120 1.00 93.94 376 GLU A CA 1
ATOM 2715 C C . GLU A 1 376 ? 3.624 2.094 11.753 1.00 93.94 376 GLU A C 1
ATOM 2717 O O . GLU A 1 376 ? 2.745 2.149 12.618 1.00 93.94 376 GLU A O 1
ATOM 2722 N N . LEU A 1 377 ? 3.340 1.747 10.494 1.00 96.69 377 LEU A N 1
ATOM 2723 C CA . LEU A 1 377 ? 2.015 1.303 10.037 1.00 96.69 377 LEU A CA 1
ATOM 2724 C C . LEU A 1 377 ? 2.124 -0.108 9.439 1.00 96.69 377 LEU A C 1
ATOM 2726 O O . LEU A 1 377 ? 2.960 -0.359 8.571 1.00 96.69 377 LEU A O 1
ATOM 2730 N N . SER A 1 378 ? 1.301 -1.051 9.902 1.00 97.56 378 SER A N 1
ATOM 2731 C CA . SER A 1 378 ? 1.289 -2.431 9.393 1.00 97.56 378 SER A CA 1
ATOM 2732 C C . SER A 1 378 ? -0.114 -2.965 9.108 1.00 97.56 378 SER A C 1
ATOM 2734 O O . SER A 1 378 ? -1.006 -2.850 9.949 1.00 97.56 378 SER A O 1
ATOM 2736 N N . LEU A 1 379 ? -0.273 -3.613 7.949 1.00 98.44 379 LEU A N 1
ATOM 2737 C CA . LEU A 1 379 ? -1.436 -4.416 7.558 1.00 98.44 379 LEU A CA 1
ATOM 2738 C C . LEU A 1 379 ? -1.002 -5.888 7.460 1.00 98.44 379 LEU A C 1
ATOM 2740 O O . LEU A 1 379 ? -0.050 -6.193 6.741 1.00 98.44 379 LEU A O 1
ATOM 2744 N N . VAL A 1 380 ? -1.665 -6.802 8.176 1.00 98.44 380 VAL A N 1
ATOM 2745 C CA . VAL A 1 380 ? -1.205 -8.197 8.316 1.00 98.44 380 VAL A CA 1
ATOM 2746 C C . VAL A 1 380 ? -2.325 -9.217 8.071 1.00 98.44 380 VAL A C 1
ATOM 2748 O O . VAL A 1 380 ? -3.350 -9.209 8.755 1.00 98.44 380 VAL A O 1
ATOM 2751 N N . SER A 1 381 ? -2.134 -10.124 7.107 1.00 98.19 381 SER A N 1
ATOM 2752 C CA . SER A 1 381 ? -3.102 -11.181 6.774 1.00 98.19 381 SER A CA 1
ATOM 2753 C C . SER A 1 381 ? -2.477 -12.346 5.998 1.00 98.19 381 SER A C 1
ATOM 2755 O O . SER A 1 381 ? -1.688 -12.123 5.082 1.00 98.19 381 SER A O 1
ATOM 2757 N N . ASP A 1 382 ? -2.887 -13.584 6.292 1.00 96.31 382 ASP A N 1
ATOM 2758 C CA . ASP A 1 382 ? -2.629 -14.738 5.411 1.00 96.31 382 ASP A CA 1
ATOM 2759 C C . ASP A 1 382 ? -3.633 -14.798 4.235 1.00 96.31 382 ASP A C 1
ATOM 2761 O O . ASP A 1 382 ? -3.454 -15.579 3.296 1.00 96.31 382 ASP A O 1
ATOM 2765 N N . GLY A 1 383 ? -4.691 -13.979 4.278 1.00 94.25 383 GLY A N 1
ATOM 2766 C CA . GLY A 1 383 ? -5.677 -13.809 3.214 1.00 94.25 383 GLY A CA 1
ATOM 2767 C C . GLY A 1 383 ? -5.355 -12.668 2.242 1.00 94.25 383 GLY A C 1
ATOM 2768 O O . GLY A 1 383 ? -4.201 -12.301 2.020 1.00 94.25 383 GLY A O 1
ATOM 2769 N N . ASN A 1 384 ? -6.404 -12.105 1.639 1.00 90.12 384 ASN A N 1
ATOM 2770 C CA . ASN A 1 384 ? -6.292 -10.930 0.774 1.00 90.12 384 ASN A CA 1
ATOM 2771 C C . ASN A 1 384 ? -6.377 -9.644 1.606 1.00 90.12 384 ASN A C 1
ATOM 2773 O O . ASN A 1 384 ? -7.247 -9.526 2.471 1.00 90.12 384 ASN A O 1
ATOM 2777 N N . ILE A 1 385 ? -5.536 -8.661 1.283 1.00 96.19 385 ILE A N 1
ATOM 2778 C CA . ILE A 1 385 ? -5.602 -7.304 1.837 1.00 96.19 385 ILE A CA 1
ATOM 2779 C C . ILE A 1 385 ? -6.101 -6.371 0.726 1.00 96.19 385 ILE A C 1
ATOM 2781 O O . ILE A 1 385 ? -5.342 -6.071 -0.193 1.00 96.19 385 ILE A O 1
ATOM 2785 N N . SER A 1 386 ? -7.370 -5.950 0.791 1.00 94.38 386 SER A N 1
ATOM 2786 C CA . SER A 1 386 ? -7.905 -4.829 -0.000 1.00 94.38 386 SER A CA 1
ATOM 2787 C C . SER A 1 386 ? -7.598 -3.539 0.747 1.00 94.38 386 SER A C 1
ATOM 2789 O O . SER A 1 386 ? -7.987 -3.401 1.912 1.00 94.38 386 SER A O 1
ATOM 2791 N N . GLY A 1 387 ? -6.861 -2.632 0.111 1.00 90.50 387 GLY A N 1
ATOM 2792 C CA . GLY A 1 387 ? -6.382 -1.393 0.722 1.00 90.50 387 GLY A CA 1
ATOM 2793 C C . GLY A 1 387 ? -6.905 -0.146 0.030 1.00 90.50 387 GLY A C 1
ATOM 2794 O O . GLY A 1 387 ? -6.126 0.769 -0.195 1.00 90.50 387 GLY A O 1
ATOM 2795 N N . ASP A 1 388 ? -8.196 -0.099 -0.297 1.00 90.94 388 ASP A N 1
ATOM 2796 C CA . ASP A 1 388 ? -8.832 1.017 -1.001 1.00 90.94 388 ASP A CA 1
ATOM 2797 C C . ASP A 1 388 ? -8.970 2.253 -0.081 1.00 90.94 388 ASP A C 1
ATOM 2799 O O . ASP A 1 388 ? -10.055 2.573 0.419 1.00 90.94 388 ASP A O 1
ATOM 2803 N N . ALA A 1 389 ? -7.836 2.900 0.207 1.00 92.06 389 ALA A N 1
ATOM 2804 C CA . ALA A 1 389 ? -7.653 4.051 1.089 1.00 92.06 389 ALA A CA 1
ATOM 2805 C C . ALA A 1 389 ? -6.293 4.734 0.848 1.00 92.06 389 ALA A C 1
ATOM 2807 O O . ALA A 1 389 ? -5.375 4.148 0.279 1.00 92.06 389 ALA A O 1
ATOM 2808 N N . HIS A 1 390 ? -6.132 5.957 1.362 1.00 92.12 390 HIS A N 1
ATOM 2809 C CA . HIS A 1 390 ? -4.822 6.609 1.458 1.00 92.12 390 HIS A CA 1
ATOM 2810 C C . HIS A 1 390 ? -4.177 6.350 2.826 1.00 92.12 390 HIS A C 1
ATOM 2812 O O . HIS A 1 390 ? -4.827 6.510 3.867 1.00 92.12 390 HIS A O 1
ATOM 2818 N N . PHE A 1 391 ? -2.886 6.017 2.824 1.00 95.44 391 PHE A N 1
ATOM 2819 C CA . PHE A 1 391 ? -2.107 5.684 4.016 1.00 95.44 391 PHE A CA 1
ATOM 2820 C C . PHE A 1 391 ? -0.935 6.647 4.194 1.00 95.44 391 PHE A C 1
ATOM 2822 O O . PHE A 1 391 ? -0.155 6.854 3.265 1.00 95.44 391 PHE A O 1
ATOM 2829 N N . ALA A 1 392 ? -0.766 7.180 5.405 1.00 95.25 392 ALA A N 1
ATOM 2830 C CA . ALA A 1 392 ? 0.401 7.978 5.764 1.00 95.25 392 ALA A CA 1
ATOM 2831 C C . ALA A 1 392 ? 1.111 7.403 6.999 1.00 95.25 392 ALA A C 1
ATOM 2833 O O . ALA A 1 392 ? 0.473 7.127 8.017 1.00 95.25 392 ALA A O 1
ATOM 2834 N N . SER A 1 393 ? 2.430 7.234 6.924 1.00 95.12 393 SER A N 1
ATOM 2835 C CA . SER A 1 393 ? 3.240 6.654 8.003 1.00 95.12 393 SER A CA 1
ATOM 2836 C C . SER A 1 393 ? 4.407 7.568 8.357 1.00 95.12 393 SER A C 1
ATOM 2838 O O . SER A 1 393 ? 5.083 8.083 7.466 1.00 95.12 393 SER A O 1
ATOM 2840 N N . GLY A 1 394 ? 4.625 7.798 9.652 1.00 93.88 394 GLY A N 1
ATOM 2841 C CA . GLY A 1 394 ? 5.761 8.564 10.167 1.00 93.88 394 GLY A CA 1
ATOM 2842 C C . GLY A 1 394 ? 7.025 7.723 10.346 1.00 93.88 394 GLY A C 1
ATOM 2843 O O . GLY A 1 394 ? 8.102 8.286 10.472 1.00 93.88 394 GLY A O 1
ATOM 2844 N N . GLY A 1 395 ? 6.888 6.397 10.356 1.00 93.50 395 GLY A N 1
ATOM 2845 C CA . GLY A 1 395 ? 7.961 5.416 10.222 1.00 93.50 395 GLY A CA 1
ATOM 2846 C C . GLY A 1 395 ? 7.722 4.530 9.001 1.00 93.50 395 GLY A C 1
ATOM 2847 O O . GLY A 1 395 ? 7.179 4.985 7.994 1.00 93.50 395 GLY A O 1
ATOM 2848 N N . ASN A 1 396 ? 8.087 3.251 9.075 1.00 95.88 396 ASN A N 1
ATOM 2849 C CA . ASN A 1 396 ? 7.932 2.336 7.940 1.00 95.88 396 ASN A CA 1
ATOM 2850 C C . ASN A 1 396 ? 6.454 1.981 7.670 1.00 95.88 396 ASN A C 1
ATOM 2852 O O . ASN A 1 396 ? 5.581 2.132 8.533 1.00 95.88 396 ASN A O 1
ATOM 2856 N N . PHE A 1 397 ? 6.169 1.471 6.469 1.00 97.44 397 PHE A N 1
ATOM 2857 C CA . PHE A 1 397 ? 4.863 0.926 6.079 1.00 97.44 397 PHE A CA 1
ATOM 2858 C C . PHE A 1 397 ? 5.015 -0.511 5.573 1.00 97.44 397 PHE A C 1
ATOM 2860 O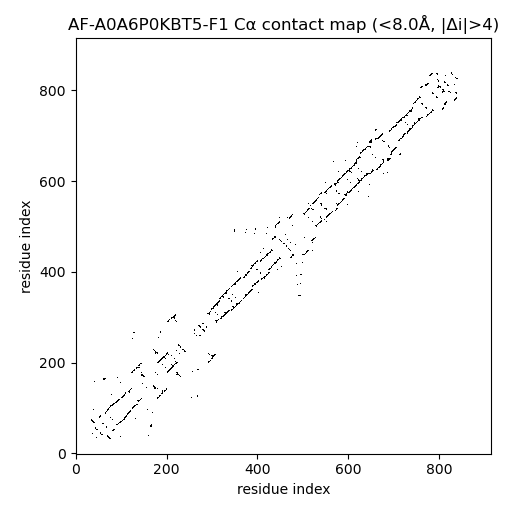 O . PHE A 1 397 ? 5.801 -0.769 4.659 1.00 97.44 397 PHE A O 1
ATOM 2867 N N . SER A 1 398 ? 4.267 -1.452 6.152 1.00 97.50 398 SER A N 1
ATOM 2868 C CA . SER A 1 398 ? 4.407 -2.885 5.853 1.00 97.50 398 SER A CA 1
ATOM 2869 C C . SER A 1 398 ? 3.072 -3.578 5.567 1.00 97.50 398 SER A C 1
ATOM 2871 O O . SER A 1 398 ? 2.144 -3.509 6.370 1.00 97.50 398 SER A O 1
ATOM 2873 N N . ILE A 1 399 ? 3.002 -4.316 4.457 1.00 98.00 399 ILE A N 1
ATOM 2874 C CA . ILE A 1 399 ? 1.915 -5.246 4.126 1.00 98.00 399 ILE A CA 1
ATOM 2875 C C . ILE A 1 399 ? 2.476 -6.669 4.176 1.00 98.00 399 ILE A C 1
ATOM 2877 O O . ILE A 1 399 ? 3.267 -7.068 3.316 1.00 98.00 399 ILE A O 1
ATOM 2881 N N . LEU A 1 400 ? 2.086 -7.426 5.201 1.00 97.88 400 LEU A N 1
ATOM 2882 C CA . LEU A 1 400 ? 2.691 -8.706 5.585 1.00 97.88 400 LEU A CA 1
ATOM 2883 C C . LEU A 1 400 ? 1.645 -9.820 5.728 1.00 97.88 400 LEU A C 1
ATOM 2885 O O . LEU A 1 400 ? 0.442 -9.575 5.787 1.00 97.88 400 LEU A O 1
ATOM 2889 N N . ASN A 1 401 ? 2.123 -11.054 5.840 1.00 96.94 401 ASN A N 1
ATOM 2890 C CA . ASN A 1 401 ? 1.353 -12.204 6.302 1.00 96.94 401 ASN A CA 1
ATOM 2891 C C . ASN A 1 401 ? 1.654 -12.535 7.776 1.00 96.94 401 ASN A C 1
ATOM 2893 O O . ASN A 1 401 ? 2.539 -11.934 8.389 1.00 96.94 401 ASN A O 1
ATOM 2897 N N . LEU A 1 402 ? 0.942 -13.499 8.369 1.00 95.44 402 LEU A N 1
ATOM 2898 C CA . LEU A 1 402 ? 1.089 -13.864 9.788 1.00 95.44 402 LEU A CA 1
ATOM 2899 C C . LEU A 1 402 ? 2.454 -14.498 10.121 1.00 95.44 402 LEU A C 1
ATOM 2901 O O . LEU A 1 402 ? 2.793 -14.649 11.295 1.00 95.44 402 LEU A O 1
ATOM 2905 N N . SER A 1 403 ? 3.251 -14.857 9.109 1.00 96.38 403 SER A N 1
ATOM 2906 C CA . SER A 1 403 ? 4.644 -15.300 9.272 1.00 96.38 403 SER A CA 1
ATOM 2907 C C . SER A 1 403 ? 5.661 -14.148 9.235 1.00 96.38 403 SER A C 1
ATOM 2909 O O . SER A 1 403 ? 6.842 -14.388 9.478 1.00 96.38 403 SER A O 1
ATOM 2911 N N . GLY A 1 404 ? 5.226 -12.913 8.952 1.00 94.88 404 GLY A N 1
ATOM 2912 C CA . GLY A 1 404 ? 6.086 -11.733 8.804 1.00 94.88 404 GLY A CA 1
ATOM 2913 C C . GLY A 1 404 ? 6.726 -11.573 7.419 1.00 94.88 404 GLY A C 1
ATOM 2914 O O . GLY A 1 404 ? 7.554 -10.686 7.238 1.00 94.88 404 GLY A O 1
ATOM 2915 N N . GLU A 1 405 ? 6.349 -12.406 6.447 1.00 96.69 405 GLU A N 1
ATOM 2916 C CA . GLU A 1 405 ? 6.783 -12.290 5.048 1.00 96.69 405 GLU A CA 1
ATOM 2917 C C . GLU A 1 405 ? 5.818 -11.370 4.262 1.00 96.69 405 GLU A C 1
ATOM 2919 O O . GLU A 1 405 ? 4.671 -11.205 4.684 1.00 96.69 405 GLU A O 1
ATOM 2924 N N . PRO A 1 406 ? 6.217 -10.782 3.117 1.00 96.19 406 PRO A N 1
ATOM 2925 C CA . PRO A 1 406 ? 5.372 -9.850 2.361 1.00 96.19 406 PRO A CA 1
ATOM 2926 C C . PRO A 1 406 ? 4.013 -10.438 1.919 1.00 96.19 406 PRO A C 1
ATOM 2928 O O . PRO A 1 406 ? 3.950 -11.508 1.310 1.00 96.19 406 PRO A O 1
ATOM 2931 N N . GLY A 1 407 ? 2.919 -9.730 2.226 1.00 92.94 407 GLY A N 1
ATOM 2932 C CA . GLY A 1 407 ? 1.529 -10.173 2.028 1.00 92.94 407 GLY A CA 1
ATOM 2933 C C . GLY A 1 407 ? 0.922 -9.781 0.673 1.00 92.94 407 GLY A C 1
ATOM 2934 O O . GLY A 1 407 ? 1.385 -8.845 0.023 1.00 92.94 407 GLY A O 1
ATOM 2935 N N . ASN A 1 408 ? -0.131 -10.487 0.240 1.00 91.56 408 ASN A N 1
ATOM 2936 C CA . ASN A 1 408 ? -0.804 -10.216 -1.039 1.00 91.56 408 ASN A CA 1
ATOM 2937 C C . ASN A 1 408 ? -1.693 -8.964 -0.946 1.00 91.56 408 ASN A C 1
ATOM 2939 O O . ASN A 1 408 ? -2.650 -8.935 -0.167 1.00 91.56 408 ASN A O 1
ATOM 2943 N N . PHE A 1 409 ? -1.401 -7.966 -1.777 1.00 94.19 409 PHE A N 1
ATOM 2944 C CA . PHE A 1 409 ? -2.041 -6.655 -1.765 1.00 94.19 409 PHE A CA 1
ATOM 2945 C C . PHE A 1 409 ? -2.939 -6.469 -2.999 1.00 94.19 409 PHE A C 1
ATOM 2947 O O . PHE A 1 409 ? -2.542 -6.748 -4.131 1.00 94.19 409 PHE A O 1
ATOM 2954 N N . PHE A 1 410 ? -4.160 -5.989 -2.781 1.00 92.88 410 PHE A N 1
ATOM 2955 C CA . PHE A 1 410 ? -5.154 -5.727 -3.814 1.00 92.88 410 PHE A CA 1
ATOM 2956 C C . PHE A 1 410 ? -5.806 -4.357 -3.605 1.00 92.88 410 PHE A C 1
ATOM 2958 O O . PHE A 1 410 ? -5.867 -3.860 -2.480 1.00 92.88 410 PHE A O 1
ATOM 2965 N N . SER A 1 411 ? -6.312 -3.766 -4.687 1.00 89.50 411 SER A N 1
ATOM 2966 C CA . SER A 1 411 ? -7.101 -2.530 -4.637 1.00 89.50 411 SER A CA 1
ATOM 2967 C C . SER A 1 411 ? -8.018 -2.434 -5.860 1.00 89.50 411 SER A C 1
ATOM 2969 O O . SER A 1 411 ? -7.598 -2.704 -6.981 1.00 89.50 411 SER A O 1
ATOM 2971 N N . LEU A 1 412 ? -9.281 -2.076 -5.674 1.00 83.12 412 LEU A N 1
ATOM 2972 C CA . LEU A 1 412 ? -10.227 -1.724 -6.739 1.00 83.12 412 LEU A CA 1
ATOM 2973 C C . LEU A 1 412 ? -10.223 -0.216 -7.063 1.00 83.12 412 LEU A C 1
ATOM 2975 O O . LEU A 1 412 ? -10.784 0.161 -8.090 1.00 83.12 412 LEU A O 1
ATOM 2979 N N . PHE A 1 413 ? -9.575 0.595 -6.219 1.00 81.81 413 PHE A N 1
ATOM 2980 C CA . PHE A 1 413 ? -9.322 2.041 -6.325 1.00 81.81 413 PHE A CA 1
ATOM 2981 C C . PHE A 1 413 ? -7.871 2.361 -5.889 1.00 81.81 413 PHE A C 1
ATOM 2983 O O . PHE A 1 413 ? -7.289 1.569 -5.146 1.00 81.81 413 PHE A O 1
ATOM 2990 N N . ASP A 1 414 ? -7.274 3.485 -6.312 1.00 77.38 414 ASP A N 1
ATOM 2991 C CA . ASP A 1 414 ? -5.832 3.778 -6.095 1.00 77.38 414 ASP A CA 1
ATOM 2992 C C . ASP A 1 414 ? -5.443 3.900 -4.606 1.00 77.38 414 ASP A C 1
ATOM 2994 O O . ASP A 1 414 ? -5.954 4.776 -3.897 1.00 77.38 414 ASP A O 1
ATOM 2998 N N . PRO A 1 415 ? -4.492 3.087 -4.111 1.00 85.75 415 PRO A N 1
ATOM 2999 C CA . PRO A 1 415 ? -3.916 3.272 -2.791 1.00 85.75 415 PRO A CA 1
ATOM 3000 C C . PRO A 1 415 ? -2.711 4.223 -2.847 1.00 85.75 415 PRO A C 1
ATOM 3002 O O . PRO A 1 415 ? -1.589 3.821 -3.164 1.00 85.75 415 PRO A O 1
ATOM 3005 N N . ILE A 1 416 ? -2.918 5.486 -2.461 1.00 89.94 416 ILE A N 1
ATOM 3006 C CA . ILE A 1 416 ? -1.818 6.442 -2.249 1.00 89.94 416 ILE A CA 1
ATOM 3007 C C . ILE A 1 416 ? -1.138 6.158 -0.901 1.00 89.94 416 ILE A C 1
ATOM 3009 O O . ILE A 1 416 ? -1.765 6.254 0.157 1.00 89.94 416 ILE A O 1
ATOM 3013 N N . ILE A 1 417 ? 0.156 5.835 -0.938 1.00 95.38 417 ILE A N 1
ATOM 3014 C CA . ILE A 1 417 ? 0.972 5.459 0.227 1.00 95.38 417 ILE A CA 1
ATOM 3015 C C . ILE A 1 417 ? 2.128 6.458 0.401 1.00 95.38 417 ILE A C 1
ATOM 3017 O O . ILE A 1 417 ? 2.987 6.561 -0.477 1.00 95.38 417 ILE A O 1
ATOM 3021 N N . SER A 1 418 ? 2.170 7.161 1.542 1.00 95.50 418 SER A N 1
ATOM 3022 C CA . SER A 1 418 ? 3.143 8.232 1.832 1.00 95.50 418 SER A CA 1
ATOM 3023 C C . SER A 1 418 ? 3.885 8.040 3.163 1.00 95.50 418 SER A C 1
ATOM 3025 O O . SER A 1 418 ? 3.282 8.088 4.235 1.00 95.50 418 SER A O 1
ATOM 3027 N N . VAL A 1 419 ? 5.201 7.798 3.111 1.00 96.50 419 VAL A N 1
ATOM 3028 C CA . VAL A 1 419 ? 5.922 7.106 4.202 1.00 96.50 419 VAL A CA 1
ATOM 3029 C C . VAL A 1 419 ? 7.264 7.769 4.549 1.00 96.50 419 VAL A C 1
ATOM 3031 O O . VAL A 1 419 ? 8.145 7.875 3.697 1.00 96.50 419 VAL A O 1
ATOM 3034 N N . ASP A 1 420 ? 7.460 8.184 5.806 1.00 94.69 420 ASP A N 1
ATOM 3035 C CA . ASP A 1 420 ? 8.748 8.700 6.317 1.00 94.69 420 ASP A CA 1
ATOM 3036 C C . ASP A 1 420 ? 9.650 7.568 6.857 1.00 94.69 420 ASP A C 1
ATOM 3038 O O . ASP A 1 420 ? 10.105 7.547 7.999 1.00 94.69 420 ASP A O 1
ATOM 3042 N N . GLY A 1 421 ? 9.863 6.570 6.002 1.00 95.06 421 GLY A N 1
ATOM 3043 C CA . GLY A 1 421 ? 10.570 5.329 6.297 1.00 95.06 421 GLY A CA 1
ATOM 3044 C C . GLY A 1 421 ? 10.644 4.432 5.062 1.00 95.06 421 GLY A C 1
ATOM 3045 O O . GLY A 1 421 ? 10.444 4.893 3.935 1.00 95.06 421 GLY A O 1
ATOM 3046 N N . ASP A 1 422 ? 10.930 3.150 5.269 1.00 97.25 422 ASP A N 1
ATOM 3047 C CA . ASP A 1 422 ? 10.907 2.132 4.217 1.00 97.25 422 ASP A CA 1
ATOM 3048 C C . ASP A 1 422 ? 9.480 1.591 3.978 1.00 97.25 422 ASP A C 1
ATOM 3050 O O . ASP A 1 422 ? 8.622 1.593 4.864 1.00 97.25 422 ASP A O 1
ATOM 3054 N N . VAL A 1 423 ? 9.228 1.080 2.771 1.00 98.31 423 VAL A N 1
ATOM 3055 C CA . VAL A 1 423 ? 7.955 0.473 2.354 1.00 98.31 423 VAL A CA 1
ATOM 3056 C C . VAL A 1 423 ? 8.180 -0.985 1.966 1.00 98.31 423 VAL A C 1
ATOM 3058 O O . VAL A 1 423 ? 9.068 -1.273 1.166 1.00 98.31 423 VAL A O 1
ATOM 3061 N N . THR A 1 424 ? 7.367 -1.906 2.492 1.00 97.75 424 THR A N 1
ATOM 3062 C CA . THR A 1 424 ? 7.415 -3.342 2.154 1.00 97.75 424 THR A CA 1
ATOM 3063 C C . THR A 1 424 ? 6.024 -3.893 1.840 1.00 97.75 424 THR A C 1
ATOM 3065 O O . THR A 1 424 ? 5.117 -3.780 2.659 1.00 97.75 424 THR A O 1
ATOM 3068 N N . PHE A 1 425 ? 5.853 -4.537 0.684 1.00 97.50 425 PHE A N 1
ATOM 3069 C CA . PHE A 1 425 ? 4.620 -5.241 0.300 1.00 97.50 425 PHE A CA 1
ATOM 3070 C C . PHE A 1 425 ? 4.914 -6.485 -0.553 1.00 97.50 425 PHE A C 1
ATOM 3072 O O . PHE A 1 425 ? 6.003 -6.631 -1.109 1.00 97.50 425 PHE A O 1
ATOM 3079 N N . GLY A 1 426 ? 3.968 -7.426 -0.629 1.00 96.31 426 GLY A N 1
ATOM 3080 C CA . GLY A 1 426 ? 4.077 -8.604 -1.496 1.00 96.31 426 GLY A CA 1
ATOM 3081 C C . GLY A 1 426 ? 3.624 -8.308 -2.930 1.00 96.31 426 GLY A C 1
ATOM 3082 O O . GLY A 1 426 ? 3.815 -7.195 -3.423 1.00 96.31 426 GLY A O 1
ATOM 3083 N N . PRO A 1 427 ? 3.056 -9.286 -3.656 1.00 96.56 427 PRO A N 1
ATOM 3084 C CA . PRO A 1 427 ? 2.468 -9.033 -4.969 1.00 96.56 427 PRO A CA 1
ATOM 3085 C C . PRO A 1 427 ? 1.304 -8.036 -4.881 1.00 96.56 427 PRO A C 1
ATOM 3087 O O . PRO A 1 427 ? 0.469 -8.157 -3.985 1.00 96.56 427 PRO A O 1
ATOM 3090 N N . TYR A 1 428 ? 1.231 -7.100 -5.831 1.00 97.25 428 TYR A N 1
ATOM 3091 C CA . TYR A 1 428 ? 0.121 -6.158 -5.993 1.00 97.25 428 TYR A CA 1
ATOM 3092 C C . TYR A 1 428 ? -0.726 -6.485 -7.226 1.00 97.25 428 TYR A C 1
ATOM 3094 O O . TYR A 1 428 ? -0.196 -6.778 -8.304 1.00 97.25 428 TYR A O 1
ATOM 3102 N N . THR A 1 429 ? -2.050 -6.381 -7.108 1.00 96.62 429 THR A N 1
ATOM 3103 C CA . THR A 1 429 ? -2.957 -6.333 -8.265 1.00 96.62 429 THR A CA 1
ATOM 3104 C C . THR A 1 429 ? -4.137 -5.401 -7.996 1.00 96.62 429 THR A C 1
ATOM 3106 O O . THR A 1 429 ? -4.971 -5.701 -7.143 1.00 96.62 429 THR A O 1
ATOM 3109 N N . GLY A 1 430 ? -4.236 -4.303 -8.748 1.00 94.44 430 GLY A N 1
ATOM 3110 C CA . GLY A 1 430 ? -5.306 -3.318 -8.566 1.00 94.44 430 GLY A CA 1
ATOM 3111 C C . GLY A 1 430 ? -5.436 -2.287 -9.685 1.00 94.44 430 GLY A C 1
ATOM 3112 O O . GLY A 1 430 ? -4.932 -2.523 -10.784 1.00 94.44 430 GLY A O 1
ATOM 3113 N N . VAL A 1 431 ? -6.141 -1.176 -9.454 1.00 91.12 431 VAL A N 1
ATOM 3114 C CA . VAL A 1 431 ? -6.156 -0.005 -10.361 1.00 91.12 431 VAL A CA 1
ATOM 3115 C C . VAL A 1 431 ? -5.227 1.070 -9.807 1.00 91.12 431 VAL A C 1
ATOM 3117 O O . VAL A 1 431 ? -5.212 1.285 -8.599 1.00 91.12 431 VAL A O 1
ATOM 3120 N N . ALA A 1 432 ? -4.433 1.683 -10.689 1.00 90.38 432 ALA A N 1
ATOM 3121 C CA . ALA A 1 432 ? -3.272 2.515 -10.346 1.00 90.38 432 ALA A CA 1
ATOM 3122 C C . ALA A 1 432 ? -2.351 1.932 -9.231 1.00 90.38 432 ALA A C 1
ATOM 3124 O O . ALA A 1 432 ? -2.532 0.798 -8.773 1.00 90.38 432 ALA A O 1
ATOM 3125 N N . LEU A 1 433 ? -1.289 2.663 -8.876 1.00 94.81 433 LEU A N 1
ATOM 3126 C CA . LEU A 1 433 ? -0.558 2.547 -7.604 1.00 94.81 433 LEU A CA 1
ATOM 3127 C C . LEU A 1 433 ? 0.403 3.739 -7.461 1.00 94.81 433 LEU A C 1
ATOM 3129 O O . LEU A 1 433 ? 1.344 3.859 -8.257 1.00 94.81 433 LEU A O 1
ATOM 3133 N N . LYS A 1 434 ? 0.243 4.561 -6.414 1.00 95.44 434 LYS A N 1
ATOM 3134 C CA . LYS A 1 434 ? 1.228 5.586 -6.020 1.00 95.44 434 LYS A CA 1
ATOM 3135 C C . LYS A 1 434 ? 1.870 5.290 -4.658 1.00 95.44 434 LYS A C 1
ATOM 3137 O O . LYS A 1 434 ? 1.222 5.378 -3.620 1.00 95.44 434 LYS A O 1
ATOM 3142 N N . VAL A 1 435 ? 3.186 5.066 -4.651 1.00 97.31 435 VAL A N 1
ATOM 3143 C CA . VAL A 1 435 ? 4.005 4.951 -3.431 1.00 97.31 435 VAL A CA 1
ATOM 3144 C C . VAL A 1 435 ? 5.093 6.020 -3.418 1.00 97.31 435 VAL A C 1
ATOM 3146 O O . VAL A 1 435 ? 5.904 6.112 -4.343 1.00 97.31 435 VAL A O 1
ATOM 3149 N N . GLU A 1 436 ? 5.168 6.783 -2.332 1.00 96.31 436 GLU A N 1
ATOM 3150 C CA . GLU A 1 436 ? 6.289 7.670 -2.031 1.00 96.31 436 GLU A CA 1
ATOM 3151 C C . GLU A 1 436 ? 6.887 7.390 -0.645 1.00 96.31 436 GLU A C 1
ATOM 3153 O O . GLU A 1 436 ? 6.177 7.200 0.344 1.00 96.31 436 GLU A O 1
ATOM 3158 N N . ALA A 1 437 ? 8.217 7.381 -0.578 1.00 97.44 437 ALA A N 1
ATOM 3159 C CA . ALA A 1 437 ? 8.973 7.045 0.620 1.00 97.44 437 ALA A CA 1
ATOM 3160 C C . ALA A 1 437 ? 10.177 7.980 0.800 1.00 97.44 437 ALA A C 1
ATOM 3162 O O . ALA A 1 437 ? 10.821 8.363 -0.181 1.00 97.44 437 ALA A O 1
ATOM 3163 N N . THR A 1 438 ? 10.533 8.311 2.044 1.00 96.94 438 THR A N 1
ATOM 3164 C CA . THR A 1 438 ? 11.852 8.899 2.363 1.00 96.94 438 THR A CA 1
ATOM 3165 C C . THR A 1 438 ? 12.939 7.821 2.470 1.00 96.94 438 THR A C 1
ATOM 3167 O O . THR A 1 438 ? 14.123 8.106 2.279 1.00 96.94 438 THR A O 1
ATOM 3170 N N . GLY A 1 439 ? 12.535 6.565 2.692 1.00 97.19 439 GLY A N 1
ATOM 3171 C CA . GLY A 1 439 ? 13.353 5.361 2.589 1.00 97.19 439 GLY A CA 1
ATOM 3172 C C . GLY A 1 439 ? 13.163 4.589 1.283 1.00 97.19 439 GLY A C 1
ATOM 3173 O O . GLY A 1 439 ? 12.784 5.140 0.247 1.00 97.19 439 GLY A O 1
ATOM 3174 N N . SER A 1 440 ? 13.500 3.303 1.335 1.00 98.38 440 SER A N 1
ATOM 3175 C CA . SER A 1 440 ? 13.487 2.351 0.219 1.00 98.38 440 SER A CA 1
ATOM 3176 C C . SER A 1 440 ? 12.117 1.699 0.017 1.00 98.38 440 SER A C 1
ATOM 3178 O O . SER A 1 440 ? 11.363 1.526 0.969 1.00 98.38 440 SER A O 1
ATOM 3180 N N . ILE A 1 441 ? 11.813 1.270 -1.210 1.00 98.75 441 ILE A N 1
ATOM 3181 C CA . ILE A 1 441 ? 10.557 0.584 -1.557 1.00 98.75 441 ILE A CA 1
ATOM 3182 C C . ILE A 1 441 ? 10.870 -0.853 -1.995 1.00 98.75 441 ILE A C 1
ATOM 3184 O O . ILE A 1 441 ? 11.554 -1.064 -2.997 1.00 98.75 441 ILE A O 1
ATOM 3188 N N . THR A 1 442 ? 10.344 -1.840 -1.268 1.00 98.06 442 THR A N 1
ATOM 3189 C CA . THR A 1 442 ? 10.439 -3.271 -1.592 1.00 98.06 442 THR A CA 1
ATOM 3190 C C . THR A 1 442 ? 9.051 -3.845 -1.877 1.00 98.06 442 THR A C 1
ATOM 3192 O O . THR A 1 442 ? 8.134 -3.672 -1.077 1.00 98.06 442 THR A O 1
ATOM 3195 N N . GLY A 1 443 ? 8.891 -4.534 -3.007 1.00 97.06 443 GLY A N 1
ATOM 3196 C CA . GLY A 1 443 ? 7.598 -5.038 -3.481 1.00 97.06 443 GLY A CA 1
ATOM 3197 C C . GLY A 1 443 ? 7.690 -6.393 -4.184 1.00 97.06 443 GLY A C 1
ATOM 3198 O O . GLY A 1 443 ? 8.759 -6.817 -4.623 1.00 97.06 443 GLY A O 1
ATOM 3199 N N . GLY A 1 444 ? 6.554 -7.073 -4.334 1.00 96.44 444 GLY A N 1
ATOM 3200 C CA . GLY A 1 444 ? 6.426 -8.244 -5.204 1.00 96.44 444 GLY A CA 1
ATOM 3201 C C . GLY A 1 444 ? 6.233 -7.871 -6.679 1.00 96.44 444 GLY A C 1
ATOM 3202 O O . GLY A 1 444 ? 6.602 -6.786 -7.125 1.00 96.44 444 GLY A O 1
ATOM 3203 N N . ASN A 1 445 ? 5.634 -8.778 -7.455 1.00 97.19 445 ASN A N 1
ATOM 3204 C CA . ASN A 1 445 ? 5.159 -8.465 -8.808 1.00 97.19 445 ASN A CA 1
ATOM 3205 C C . ASN A 1 445 ? 3.978 -7.483 -8.736 1.00 97.19 445 ASN A C 1
ATOM 3207 O O . ASN A 1 445 ? 3.122 -7.625 -7.866 1.00 97.19 445 ASN A O 1
ATOM 3211 N N . ILE A 1 446 ? 3.900 -6.537 -9.668 1.00 98.12 446 ILE A N 1
ATOM 3212 C CA . ILE A 1 446 ? 2.911 -5.453 -9.691 1.00 98.12 446 ILE A CA 1
ATOM 3213 C C . ILE A 1 446 ? 2.095 -5.549 -10.983 1.00 98.12 446 ILE A C 1
ATOM 3215 O O . ILE A 1 446 ? 2.660 -5.513 -12.074 1.00 98.12 446 ILE A O 1
ATOM 3219 N N . THR A 1 447 ? 0.769 -5.658 -10.872 1.00 97.69 447 THR A N 1
ATOM 3220 C CA . THR A 1 447 ? -0.155 -5.643 -12.020 1.00 97.69 447 THR A CA 1
ATOM 3221 C C . THR A 1 447 ? -1.185 -4.532 -11.856 1.00 97.69 447 THR A C 1
ATOM 3223 O O . THR A 1 447 ? -2.017 -4.586 -10.951 1.00 97.69 447 THR A O 1
ATOM 3226 N N . ILE A 1 448 ? -1.150 -3.541 -12.745 1.00 97.38 448 ILE A N 1
ATOM 3227 C CA . ILE A 1 448 ? -2.125 -2.453 -12.799 1.00 97.38 448 ILE A CA 1
ATOM 3228 C C . ILE A 1 448 ? -3.166 -2.774 -13.875 1.00 97.38 448 ILE A C 1
ATOM 3230 O O . ILE A 1 448 ? -2.830 -3.096 -15.012 1.00 97.38 448 ILE A O 1
ATOM 3234 N N . THR A 1 449 ? -4.441 -2.727 -13.498 1.00 95.12 449 THR A N 1
ATOM 3235 C CA . THR A 1 449 ? -5.564 -3.294 -14.268 1.00 95.12 449 THR A CA 1
ATOM 3236 C C . THR A 1 449 ? -6.502 -2.246 -14.871 1.00 95.12 449 THR A C 1
ATOM 3238 O O . THR A 1 449 ? -7.264 -2.565 -15.783 1.00 95.12 449 THR A O 1
ATOM 3241 N N . GLY A 1 450 ? -6.420 -0.997 -14.408 1.00 94.06 450 GLY A N 1
ATOM 3242 C CA . GLY A 1 450 ? -7.172 0.155 -14.907 1.00 94.06 450 GLY A CA 1
ATOM 3243 C C . GLY A 1 450 ? -6.633 1.478 -14.337 1.00 94.06 450 GLY A C 1
ATOM 3244 O O . GLY A 1 450 ? -5.809 1.436 -13.416 1.00 94.06 450 GLY A O 1
ATOM 3245 N N . PRO A 1 451 ? -7.046 2.634 -14.893 1.00 92.62 451 PRO A N 1
ATOM 3246 C CA . PRO A 1 451 ? -6.923 3.929 -14.221 1.00 92.62 451 PRO A CA 1
ATOM 3247 C C . PRO A 1 451 ? -7.840 4.001 -12.995 1.00 92.62 451 PRO A C 1
ATOM 3249 O O . PRO A 1 451 ? -8.785 3.216 -12.887 1.00 92.62 451 PRO A O 1
ATOM 3252 N N . ASP A 1 452 ? -7.598 4.976 -12.124 1.00 89.31 452 ASP A N 1
ATOM 3253 C CA . ASP A 1 452 ? -8.453 5.249 -10.966 1.00 89.31 452 ASP A CA 1
ATOM 3254 C C . ASP A 1 452 ? -9.536 6.311 -11.231 1.00 89.31 452 ASP A C 1
ATOM 3256 O O . ASP A 1 452 ? -9.470 7.096 -12.182 1.00 89.31 452 ASP A O 1
ATOM 3260 N N . GLU A 1 453 ? -10.546 6.349 -10.363 1.00 86.62 453 GLU A N 1
ATOM 3261 C CA . GLU A 1 453 ? -11.610 7.348 -10.393 1.00 86.62 453 GLU A CA 1
ATOM 3262 C C . GLU A 1 453 ? -11.106 8.741 -9.976 1.00 86.62 453 GLU A C 1
ATOM 3264 O O . GLU A 1 453 ? -10.498 8.947 -8.928 1.00 86.62 453 GLU A O 1
ATOM 3269 N N . ALA A 1 454 ? -11.468 9.772 -10.741 1.00 84.56 454 ALA A N 1
ATOM 3270 C CA . ALA A 1 454 ? -11.061 11.164 -10.494 1.00 84.56 454 ALA A CA 1
ATOM 3271 C C . ALA A 1 454 ? -11.676 11.817 -9.226 1.00 84.56 454 ALA A C 1
ATOM 3273 O O . ALA A 1 454 ? -11.646 13.041 -9.078 1.00 84.56 454 ALA A O 1
ATOM 3274 N N . ALA A 1 455 ? -12.281 11.016 -8.343 1.00 80.69 455 ALA A N 1
ATOM 3275 C CA . ALA A 1 455 ? -12.898 11.423 -7.083 1.00 80.69 455 ALA A CA 1
ATOM 3276 C C . ALA A 1 455 ? -12.144 10.916 -5.838 1.00 80.69 455 ALA A C 1
ATOM 3278 O O . ALA A 1 455 ? -12.271 11.546 -4.788 1.00 80.69 455 ALA A O 1
ATOM 3279 N N . SER A 1 456 ? -11.368 9.830 -5.949 1.00 77.31 456 SER A N 1
ATOM 3280 C CA . SER A 1 456 ? -10.484 9.318 -4.891 1.00 77.31 456 SER A CA 1
ATOM 3281 C C . SER A 1 456 ? -9.244 10.205 -4.756 1.00 77.31 456 SER A C 1
ATOM 3283 O O . SER A 1 456 ? -8.937 10.699 -3.671 1.00 77.31 456 SER A O 1
ATOM 3285 N N . ILE A 1 457 ? -8.566 10.471 -5.876 1.00 80.38 457 ILE A N 1
ATOM 3286 C CA . ILE A 1 457 ? -7.266 11.153 -5.896 1.00 80.38 457 ILE A CA 1
ATOM 3287 C C . ILE A 1 457 ? -7.418 12.666 -5.632 1.00 80.38 457 ILE A C 1
ATOM 3289 O O . ILE A 1 457 ? -8.253 13.330 -6.259 1.00 80.38 457 ILE A O 1
ATOM 3293 N N . PRO A 1 458 ? -6.587 13.277 -4.761 1.00 78.94 458 PRO A N 1
ATOM 3294 C CA . PRO A 1 458 ? -6.585 14.722 -4.565 1.00 78.94 458 PRO A CA 1
ATOM 3295 C C . PRO A 1 458 ? -6.211 15.463 -5.857 1.00 78.94 458 PRO A C 1
ATOM 3297 O O . PRO A 1 458 ? -5.139 15.254 -6.414 1.00 78.94 458 PRO A O 1
ATOM 3300 N N . ALA A 1 459 ? -7.026 16.431 -6.286 1.00 79.56 459 ALA A N 1
ATOM 3301 C CA . ALA A 1 459 ? -6.757 17.260 -7.476 1.00 79.56 459 ALA A CA 1
ATOM 3302 C C . ALA A 1 459 ? -5.529 18.203 -7.355 1.00 79.56 459 ALA A C 1
ATOM 3304 O O . ALA A 1 459 ? -5.300 19.052 -8.217 1.00 79.56 459 ALA A O 1
ATOM 3305 N N . THR A 1 460 ? -4.766 18.091 -6.265 1.00 84.12 460 THR A N 1
ATOM 3306 C CA . THR A 1 460 ? -3.461 18.728 -6.042 1.00 84.12 460 THR A CA 1
ATOM 3307 C C . THR A 1 460 ? -2.286 17.761 -6.188 1.00 84.12 460 THR A C 1
ATOM 3309 O O . THR A 1 460 ? -1.146 18.209 -6.078 1.00 84.12 460 THR A O 1
ATOM 3312 N N . ASP A 1 461 ? -2.530 16.464 -6.401 1.00 85.69 461 ASP A N 1
ATOM 3313 C CA . ASP A 1 461 ? -1.462 15.488 -6.603 1.00 85.69 461 ASP A CA 1
ATOM 3314 C C . ASP A 1 461 ? -0.717 15.779 -7.919 1.00 85.69 461 ASP A C 1
ATOM 3316 O O . ASP A 1 461 ? -1.371 15.967 -8.953 1.00 85.69 461 ASP A O 1
ATOM 3320 N N . PRO A 1 462 ? 0.631 15.819 -7.926 1.00 89.94 462 PRO A N 1
ATOM 3321 C CA . PRO A 1 462 ? 1.399 16.095 -9.139 1.00 89.94 462 PRO A CA 1
ATOM 3322 C C . PRO A 1 462 ? 1.156 15.096 -10.281 1.00 89.94 462 PRO A C 1
ATOM 3324 O O . PRO A 1 462 ? 1.426 15.455 -11.423 1.00 89.94 462 PRO A O 1
ATOM 3327 N N . HIS A 1 463 ? 0.631 13.897 -9.996 1.00 90.69 463 HIS A N 1
ATOM 3328 C CA . HIS A 1 463 ? 0.374 12.845 -10.986 1.00 90.69 463 HIS A CA 1
ATOM 3329 C C . HIS A 1 463 ? -1.123 12.543 -11.202 1.00 90.69 463 HIS A C 1
ATOM 3331 O O . HIS A 1 463 ? -1.496 11.467 -11.676 1.00 90.69 463 HIS A O 1
ATOM 3337 N N . PHE A 1 464 ? -2.007 13.480 -10.833 1.00 90.81 464 PHE A N 1
ATOM 3338 C CA . PHE A 1 464 ? -3.462 13.309 -10.928 1.00 90.81 464 PHE A CA 1
ATOM 3339 C C . PHE A 1 464 ? -3.934 12.879 -12.329 1.00 90.81 464 PHE A C 1
ATOM 3341 O O . PHE A 1 464 ? -4.854 12.072 -12.442 1.00 90.81 464 PHE A O 1
ATOM 3348 N N . ASN A 1 465 ? -3.325 13.386 -13.408 1.00 91.50 465 ASN A N 1
ATOM 3349 C CA . ASN A 1 465 ? -3.748 13.028 -14.768 1.00 91.50 465 ASN A CA 1
ATOM 3350 C C . ASN A 1 465 ? -3.296 11.607 -15.129 1.00 91.50 465 ASN A C 1
ATOM 3352 O O . ASN A 1 465 ? -4.057 10.836 -15.705 1.00 91.50 465 ASN A O 1
ATOM 3356 N N . GLU A 1 466 ? -2.062 11.261 -14.785 1.00 92.12 466 GLU A N 1
ATOM 3357 C CA . GLU A 1 466 ? -1.390 10.007 -15.108 1.00 92.12 466 GLU A CA 1
ATOM 3358 C C . GLU A 1 466 ? -2.130 8.813 -14.488 1.00 92.12 466 GLU A C 1
ATOM 3360 O O . GLU A 1 466 ? -2.336 7.800 -15.162 1.00 92.12 466 GLU A O 1
ATOM 3365 N N . LEU A 1 467 ? -2.578 8.968 -13.236 1.00 91.94 467 LEU A N 1
ATOM 3366 C CA . LEU A 1 467 ? -3.319 7.966 -12.462 1.00 91.94 467 LEU A CA 1
ATOM 3367 C C . LEU A 1 467 ? -4.796 7.841 -12.901 1.00 91.94 467 LEU A C 1
ATOM 3369 O O . LEU A 1 467 ? -5.333 6.736 -12.944 1.00 91.94 467 LEU A O 1
ATOM 3373 N N . THR A 1 468 ? -5.451 8.949 -13.281 1.00 92.56 468 THR A N 1
ATOM 3374 C CA . THR A 1 468 ? -6.887 8.957 -13.656 1.00 92.56 468 THR A CA 1
ATOM 3375 C C . THR A 1 468 ? -7.169 8.706 -15.143 1.00 92.56 468 THR A C 1
ATOM 3377 O O . THR A 1 468 ? -8.325 8.544 -15.532 1.00 92.56 468 THR A O 1
ATOM 3380 N N . THR A 1 469 ? -6.147 8.678 -16.010 1.00 92.69 469 THR A N 1
ATOM 3381 C CA . THR A 1 469 ? -6.329 8.512 -17.472 1.00 92.69 469 THR A CA 1
ATOM 3382 C C . THR A 1 469 ? -5.757 7.214 -18.042 1.00 92.69 469 THR A C 1
ATOM 3384 O O . THR A 1 469 ? -6.124 6.832 -19.153 1.00 92.69 469 THR A O 1
ATOM 3387 N N . SER A 1 470 ? -4.882 6.518 -17.312 1.00 93.81 470 SER A N 1
ATOM 3388 C CA . SER A 1 470 ? -4.273 5.250 -17.741 1.00 93.81 470 SER A CA 1
ATOM 3389 C C . SER A 1 470 ? -3.858 4.392 -16.526 1.00 93.81 470 SER A C 1
ATOM 3391 O O . SER A 1 470 ? -3.749 4.939 -15.429 1.00 93.81 470 SER A O 1
ATOM 3393 N N . PRO A 1 471 ? -3.648 3.066 -16.667 1.00 94.94 471 PRO A N 1
ATOM 3394 C CA . PRO A 1 471 ? -3.291 2.166 -15.559 1.00 94.94 471 PRO A CA 1
ATOM 3395 C C . PRO A 1 471 ? -1.835 2.345 -15.078 1.00 94.94 471 PRO A C 1
ATOM 3397 O O . PRO A 1 471 ? -1.000 1.456 -15.242 1.00 94.94 471 PRO A O 1
ATOM 3400 N N . SER A 1 472 ? -1.508 3.522 -14.543 1.00 95.56 472 SER A N 1
ATOM 3401 C CA . SER A 1 472 ? -0.138 3.943 -14.219 1.00 95.56 472 SER A CA 1
ATOM 3402 C C . SER A 1 472 ? 0.400 3.386 -12.895 1.00 95.56 472 SER A C 1
ATOM 3404 O O . SER A 1 472 ? -0.351 3.141 -11.953 1.00 95.56 472 SER A O 1
ATOM 3406 N N . LEU A 1 473 ? 1.727 3.254 -12.813 1.00 97.75 473 LEU A N 1
ATOM 3407 C CA . LEU A 1 473 ? 2.495 2.901 -11.617 1.00 97.75 473 LEU A CA 1
ATOM 3408 C C . LEU A 1 473 ? 3.512 4.001 -11.300 1.00 97.75 473 LEU A C 1
ATOM 3410 O O . LEU A 1 473 ? 4.308 4.377 -12.164 1.00 97.75 473 LEU A O 1
ATOM 3414 N N . ILE A 1 474 ? 3.547 4.456 -10.047 1.00 97.75 474 ILE A N 1
ATOM 3415 C CA . ILE A 1 474 ? 4.445 5.520 -9.587 1.00 97.75 474 ILE A CA 1
ATOM 3416 C C . ILE A 1 474 ? 5.109 5.097 -8.275 1.00 97.75 474 ILE A C 1
ATOM 3418 O O . ILE A 1 474 ? 4.451 5.025 -7.240 1.00 97.75 474 ILE A O 1
ATOM 3422 N N . LEU A 1 475 ? 6.421 4.839 -8.309 1.00 98.44 475 LEU A N 1
ATOM 3423 C CA . LEU A 1 475 ? 7.225 4.481 -7.133 1.00 98.44 475 LEU A CA 1
ATOM 3424 C C . LEU A 1 475 ? 8.369 5.490 -6.969 1.00 98.44 475 LEU A C 1
ATOM 3426 O O . LEU A 1 475 ? 9.218 5.615 -7.852 1.00 98.44 475 LEU A O 1
ATOM 3430 N N . GLN A 1 476 ? 8.391 6.217 -5.852 1.00 98.19 476 GLN A N 1
ATOM 3431 C CA . GLN A 1 476 ? 9.350 7.296 -5.588 1.00 98.19 476 GLN A CA 1
ATOM 3432 C C . GLN A 1 476 ? 10.023 7.101 -4.222 1.00 98.19 476 GLN A C 1
ATOM 3434 O O . GLN A 1 476 ? 9.471 7.474 -3.188 1.00 98.19 476 GLN A O 1
ATOM 3439 N N . ALA A 1 477 ? 11.213 6.503 -4.223 1.00 98.31 477 ALA A N 1
ATOM 3440 C CA . ALA A 1 477 ? 12.018 6.250 -3.031 1.00 98.31 477 ALA A CA 1
ATOM 3441 C C . ALA A 1 477 ? 12.988 7.412 -2.753 1.00 98.31 477 ALA A C 1
ATOM 3443 O O . ALA A 1 477 ? 13.499 8.047 -3.675 1.00 98.31 477 ALA A O 1
ATOM 3444 N N . GLY A 1 478 ? 13.300 7.670 -1.482 1.00 97.12 478 GLY A N 1
ATOM 3445 C CA . GLY A 1 478 ? 14.271 8.696 -1.092 1.00 97.12 478 GLY A CA 1
ATOM 3446 C C . GLY A 1 478 ? 13.829 10.149 -1.275 1.00 97.12 478 GLY A C 1
ATOM 3447 O O . GLY A 1 478 ? 14.693 11.021 -1.411 1.00 97.12 478 GLY A O 1
ATOM 3448 N N . LYS A 1 479 ? 12.521 10.440 -1.300 1.00 95.19 479 LYS A N 1
ATOM 3449 C CA . LYS A 1 479 ? 12.031 11.826 -1.355 1.00 95.19 479 LYS A CA 1
ATOM 3450 C C . LYS A 1 479 ? 12.468 12.600 -0.106 1.00 95.19 479 LYS A C 1
ATOM 3452 O O . LYS A 1 479 ? 12.463 12.081 1.003 1.00 95.19 479 LYS A O 1
ATOM 3457 N N . THR A 1 480 ? 12.797 13.879 -0.278 1.00 91.62 480 THR A N 1
ATOM 3458 C CA . THR A 1 480 ? 13.116 14.804 0.830 1.00 91.62 480 THR A CA 1
ATOM 3459 C C . THR A 1 480 ? 11.892 15.525 1.399 1.00 91.62 480 THR A C 1
ATOM 3461 O O . THR A 1 480 ? 11.979 16.125 2.468 1.00 91.62 480 THR A O 1
ATOM 3464 N N . THR A 1 481 ? 10.763 15.450 0.690 1.00 91.19 481 THR A N 1
ATOM 3465 C CA . THR A 1 481 ? 9.439 15.942 1.082 1.00 91.19 481 THR A CA 1
ATOM 3466 C C . THR A 1 481 ? 8.404 14.997 0.476 1.00 91.19 481 THR A C 1
ATOM 3468 O O . THR A 1 481 ? 8.454 14.747 -0.729 1.00 91.19 481 THR A O 1
ATOM 3471 N N . LEU A 1 482 ? 7.477 14.487 1.286 1.00 90.81 482 LEU A N 1
ATOM 3472 C CA . LEU A 1 482 ? 6.326 13.705 0.821 1.00 90.81 482 LEU A CA 1
ATOM 3473 C C . LEU A 1 482 ? 5.200 14.650 0.368 1.00 90.81 482 LEU A C 1
ATOM 3475 O O . LEU A 1 482 ? 5.018 15.717 0.957 1.00 90.81 482 LEU A O 1
ATOM 3479 N N . ASP A 1 483 ? 4.434 14.252 -0.644 1.00 86.12 483 ASP A N 1
ATOM 3480 C CA . ASP A 1 483 ? 3.267 14.988 -1.136 1.00 86.12 483 ASP A CA 1
ATOM 3481 C C . ASP A 1 483 ? 2.112 14.918 -0.118 1.00 86.12 483 ASP A C 1
ATOM 3483 O O . ASP A 1 483 ? 1.449 15.927 0.128 1.00 86.12 483 ASP A O 1
ATOM 3487 N N . ASN A 1 484 ? 1.909 13.754 0.521 1.00 83.75 484 ASN A N 1
ATOM 3488 C CA . ASN A 1 484 ? 0.829 13.505 1.490 1.00 83.75 484 ASN A CA 1
ATOM 3489 C C . ASN A 1 484 ? 1.353 13.002 2.858 1.00 83.75 484 ASN A C 1
ATOM 3491 O O . ASN A 1 484 ? 0.899 11.987 3.383 1.00 83.75 484 ASN A O 1
ATOM 3495 N N . ALA A 1 485 ? 2.325 13.710 3.446 1.00 82.50 485 ALA A N 1
ATOM 3496 C CA . ALA A 1 485 ? 2.890 13.391 4.767 1.00 82.50 485 ALA A CA 1
ATOM 3497 C C . ALA A 1 485 ? 1.821 13.256 5.889 1.00 82.50 485 ALA A C 1
ATOM 3499 O O . ALA A 1 485 ? 0.824 13.990 5.869 1.00 82.50 485 ALA A O 1
ATOM 3500 N N . PRO A 1 486 ? 2.033 12.399 6.913 1.00 82.19 486 PRO A N 1
ATOM 3501 C CA . PRO A 1 486 ? 1.110 12.267 8.043 1.00 82.19 486 PRO A CA 1
ATOM 3502 C C . PRO A 1 486 ? 0.984 13.587 8.818 1.00 82.19 486 PRO A C 1
ATOM 3504 O O . PRO A 1 486 ? 1.975 14.197 9.219 1.00 82.19 486 PRO A O 1
ATOM 3507 N N . ASN A 1 487 ? -0.249 14.031 9.068 1.00 83.88 487 ASN A N 1
ATOM 3508 C CA . ASN A 1 487 ? -0.542 15.325 9.692 1.00 83.88 487 ASN A CA 1
ATOM 3509 C C . ASN A 1 487 ? -0.828 15.164 11.193 1.00 83.88 487 ASN A C 1
ATOM 3511 O O . ASN A 1 487 ? -1.874 15.572 11.704 1.00 83.88 487 ASN A O 1
ATOM 3515 N N . LEU A 1 488 ? 0.108 14.519 11.891 1.00 79.00 488 LEU A N 1
ATOM 3516 C CA . LEU A 1 488 ? 0.025 14.209 13.315 1.00 79.00 488 LEU A CA 1
ATOM 3517 C C . LEU A 1 488 ? 1.019 15.066 14.105 1.00 79.00 488 LEU A C 1
ATOM 3519 O O . LEU A 1 488 ? 2.172 15.238 13.712 1.00 79.00 488 LEU A O 1
ATOM 3523 N N . VAL A 1 489 ? 0.592 15.589 15.258 1.00 64.31 489 VAL A N 1
ATOM 3524 C CA . VAL A 1 489 ? 1.464 16.355 16.166 1.00 64.31 489 VAL A CA 1
ATOM 3525 C C . VAL A 1 489 ? 2.286 15.376 17.008 1.00 64.31 489 VAL A C 1
ATOM 3527 O O . VAL A 1 489 ? 2.030 15.200 18.198 1.00 64.31 489 VAL A O 1
ATOM 3530 N N . ASN A 1 490 ? 3.236 14.684 16.373 1.00 60.44 490 ASN A N 1
ATOM 3531 C CA . ASN A 1 490 ? 3.991 13.633 17.044 1.00 60.44 490 ASN A CA 1
ATOM 3532 C C . ASN A 1 490 ? 5.091 14.195 17.971 1.00 60.44 490 ASN A C 1
ATOM 3534 O O . ASN A 1 490 ? 5.797 15.148 17.635 1.00 60.44 490 ASN A O 1
ATOM 3538 N N . GLY A 1 491 ? 5.232 13.585 19.151 1.00 59.50 491 GLY A N 1
ATOM 3539 C CA . GLY A 1 491 ? 6.339 13.787 20.092 1.00 59.50 491 GLY A CA 1
ATOM 3540 C C . GLY A 1 491 ? 7.309 12.600 20.174 1.00 59.50 491 GLY A C 1
ATOM 3541 O O . GLY A 1 491 ? 8.301 12.681 20.900 1.00 59.50 491 GLY A O 1
ATOM 3542 N N . PHE A 1 492 ? 7.022 11.509 19.463 1.00 66.94 492 PHE A N 1
ATOM 3543 C CA . PHE A 1 492 ? 7.821 10.290 19.402 1.00 66.94 492 PHE A CA 1
ATOM 3544 C C . PHE A 1 492 ? 8.727 10.273 18.166 1.00 66.94 492 PHE A C 1
ATOM 3546 O O . PHE A 1 492 ? 8.499 10.978 17.185 1.00 66.94 492 PHE A O 1
ATOM 3553 N N . THR A 1 493 ? 9.792 9.479 18.242 1.00 66.31 493 THR A N 1
ATOM 3554 C CA . THR A 1 493 ? 10.712 9.215 17.130 1.00 66.31 493 THR A CA 1
ATOM 3555 C C . THR A 1 493 ? 10.489 7.780 16.649 1.00 66.31 493 THR A C 1
ATOM 3557 O O . THR A 1 493 ? 10.602 6.888 17.498 1.00 66.31 493 THR A O 1
ATOM 3560 N N . PRO A 1 494 ? 10.217 7.543 15.353 1.00 66.06 494 PRO A N 1
ATOM 3561 C CA . PRO A 1 494 ? 9.983 6.210 14.794 1.00 66.06 494 PRO A CA 1
ATOM 3562 C C . PRO A 1 494 ? 11.069 5.182 15.135 1.00 66.06 494 PRO A C 1
ATOM 3564 O O . PRO A 1 494 ? 12.238 5.521 15.349 1.00 66.06 494 PRO A O 1
ATOM 3567 N N . SER A 1 495 ? 10.693 3.902 15.156 1.00 59.56 495 SER A N 1
ATOM 3568 C CA . SER A 1 495 ? 11.559 2.774 15.530 1.00 59.56 495 SER A CA 1
ATOM 3569 C C . SER A 1 495 ? 12.398 2.227 14.362 1.00 59.56 495 SER A C 1
ATOM 3571 O O . SER A 1 495 ? 12.766 1.054 14.327 1.00 59.56 495 SER A O 1
ATOM 3573 N N . GLY A 1 496 ? 12.783 3.110 13.445 1.00 62.44 496 GLY A N 1
ATOM 3574 C CA . GLY A 1 496 ? 13.648 2.849 12.303 1.00 62.44 496 GLY A CA 1
ATOM 3575 C C . GLY A 1 496 ? 14.037 4.172 11.648 1.00 62.44 496 GLY A C 1
ATOM 3576 O O . GLY A 1 496 ? 13.299 5.149 11.733 1.00 62.44 496 GLY A O 1
ATOM 3577 N N . GLY A 1 497 ? 15.218 4.226 11.036 1.00 73.06 497 GLY A N 1
ATOM 3578 C CA . GLY A 1 497 ? 15.558 5.296 10.099 1.00 73.06 497 GLY A CA 1
ATOM 3579 C C . GLY A 1 497 ? 15.421 4.765 8.671 1.00 73.06 497 GLY A C 1
ATOM 3580 O O . GLY A 1 497 ? 15.712 3.583 8.478 1.00 73.06 497 GLY A O 1
ATOM 3581 N N . PRO A 1 498 ? 15.032 5.596 7.687 1.00 87.00 498 PRO A N 1
ATOM 3582 C CA . PRO A 1 498 ? 14.932 5.173 6.292 1.00 87.00 498 PRO A CA 1
ATOM 3583 C C . PRO A 1 498 ? 16.246 4.553 5.795 1.00 87.00 498 PRO A C 1
ATOM 3585 O O . PRO A 1 498 ? 17.336 5.062 6.083 1.00 87.00 498 PRO A O 1
ATOM 3588 N N . SER A 1 499 ? 16.159 3.465 5.027 1.00 87.56 499 SER A N 1
ATOM 3589 C CA . SER A 1 499 ? 17.330 2.816 4.436 1.00 87.56 499 SER A CA 1
ATOM 3590 C C . SER A 1 499 ? 17.931 3.703 3.349 1.00 87.56 499 SER A C 1
ATOM 3592 O O . SER A 1 499 ? 17.301 3.948 2.320 1.00 87.56 499 SER A O 1
ATOM 3594 N N . LEU A 1 500 ? 19.169 4.168 3.560 1.00 91.00 500 LEU A N 1
ATOM 3595 C CA . LEU A 1 500 ? 19.880 5.084 2.662 1.00 91.00 500 LEU A CA 1
ATOM 3596 C C . LEU A 1 500 ? 21.172 4.461 2.084 1.00 91.00 500 LEU A C 1
ATOM 3598 O O . LEU A 1 500 ? 21.931 3.844 2.835 1.00 91.00 500 LEU A O 1
ATOM 3602 N N . PRO A 1 501 ? 21.486 4.671 0.786 1.00 93.75 501 PRO A N 1
ATOM 3603 C CA . PRO A 1 501 ? 20.705 5.420 -0.201 1.00 93.75 501 PRO A CA 1
ATOM 3604 C C . PRO A 1 501 ? 19.439 4.659 -0.626 1.00 93.75 501 PRO A C 1
ATOM 3606 O O . PRO A 1 501 ? 19.494 3.489 -1.011 1.00 93.75 501 PRO A O 1
ATOM 3609 N N . ALA A 1 502 ? 18.303 5.353 -0.552 1.00 97.88 502 ALA A N 1
ATOM 3610 C CA . ALA A 1 502 ? 16.986 4.774 -0.768 1.00 97.88 502 ALA A CA 1
ATOM 3611 C C . ALA A 1 502 ? 16.861 4.156 -2.162 1.00 97.88 502 ALA A C 1
ATOM 3613 O O . ALA A 1 502 ? 17.169 4.801 -3.161 1.00 97.88 502 ALA A O 1
ATOM 3614 N N . SER A 1 503 ? 16.450 2.894 -2.216 1.00 98.50 503 SER A N 1
ATOM 3615 C CA . SER A 1 503 ? 16.457 2.062 -3.422 1.00 98.50 503 SER A CA 1
ATOM 3616 C C . SER A 1 503 ? 15.062 1.491 -3.702 1.00 98.50 503 SER A C 1
ATOM 3618 O O . SER A 1 503 ? 14.242 1.384 -2.791 1.00 98.50 503 SER A O 1
ATOM 3620 N N . ILE A 1 504 ? 14.795 1.096 -4.949 1.00 98.81 504 ILE A N 1
ATOM 3621 C CA . ILE A 1 504 ? 13.585 0.341 -5.324 1.00 98.81 504 ILE A CA 1
ATOM 3622 C C . ILE A 1 504 ? 13.987 -1.105 -5.629 1.00 98.81 504 ILE A C 1
ATOM 3624 O O . ILE A 1 504 ? 14.955 -1.339 -6.353 1.00 98.81 504 ILE A O 1
ATOM 3628 N N . ASN A 1 505 ? 13.246 -2.070 -5.087 1.00 98.19 505 ASN A N 1
ATOM 3629 C CA . ASN A 1 505 ? 13.414 -3.498 -5.347 1.00 98.19 505 ASN A CA 1
ATOM 3630 C C . ASN A 1 505 ? 12.040 -4.162 -5.523 1.00 98.19 505 ASN A C 1
ATOM 3632 O O . ASN A 1 505 ? 11.377 -4.465 -4.532 1.00 98.19 505 ASN A O 1
ATOM 3636 N N . VAL A 1 506 ? 11.592 -4.361 -6.765 1.00 97.81 506 VAL A N 1
ATOM 3637 C CA . VAL A 1 506 ? 10.270 -4.949 -7.066 1.00 97.81 506 VAL A CA 1
ATOM 3638 C C . VAL A 1 506 ? 10.349 -6.102 -8.070 1.00 97.81 506 VAL A C 1
ATOM 3640 O O . VAL A 1 506 ? 11.371 -6.330 -8.716 1.00 97.81 506 VAL A O 1
ATOM 3643 N N . GLY A 1 507 ? 9.261 -6.863 -8.189 1.00 96.38 507 GLY A N 1
ATOM 3644 C CA . GLY A 1 507 ? 9.115 -7.936 -9.170 1.00 96.38 507 GLY A CA 1
ATOM 3645 C C . GLY A 1 507 ? 8.826 -7.429 -10.589 1.00 96.38 507 GLY A C 1
ATOM 3646 O O . GLY A 1 507 ? 9.191 -6.315 -10.963 1.00 96.38 507 GLY A O 1
ATOM 3647 N N . SER A 1 508 ? 8.166 -8.254 -11.405 1.00 96.50 508 SER A N 1
ATOM 3648 C CA . SER A 1 508 ? 7.692 -7.835 -12.734 1.00 96.50 508 SER A CA 1
ATOM 3649 C C . SER A 1 508 ? 6.596 -6.774 -12.623 1.00 96.50 508 SER A C 1
ATOM 3651 O O . SER A 1 508 ? 5.694 -6.926 -11.798 1.00 96.50 508 SER A O 1
ATOM 3653 N N . ILE A 1 509 ? 6.625 -5.766 -13.490 1.00 98.06 509 ILE A N 1
ATOM 3654 C CA . ILE A 1 509 ? 5.638 -4.686 -13.583 1.00 98.06 509 ILE A CA 1
ATOM 3655 C C . ILE A 1 509 ? 4.796 -4.888 -14.845 1.00 98.06 509 ILE A C 1
ATOM 3657 O O . ILE A 1 509 ? 5.337 -5.050 -15.935 1.00 98.06 509 ILE A O 1
ATOM 3661 N N . ASN A 1 510 ? 3.473 -4.813 -14.727 1.00 97.50 510 ASN A N 1
ATOM 3662 C CA . ASN A 1 510 ? 2.572 -4.797 -15.874 1.00 97.50 510 ASN A CA 1
ATOM 3663 C C . ASN A 1 510 ? 1.559 -3.648 -15.741 1.00 97.50 510 ASN A C 1
ATOM 3665 O O . ASN A 1 510 ? 0.779 -3.621 -14.793 1.00 97.50 510 ASN A O 1
ATOM 3669 N N . THR A 1 511 ? 1.590 -2.712 -16.691 1.00 97.12 511 THR A N 1
ATOM 3670 C CA . THR A 1 511 ? 0.648 -1.586 -16.862 1.00 97.12 511 THR A CA 1
ATOM 3671 C C . THR A 1 511 ? -0.092 -1.687 -18.205 1.00 97.12 511 THR A C 1
ATOM 3673 O O . THR A 1 511 ? -0.518 -0.691 -18.796 1.00 97.12 511 THR A O 1
ATOM 3676 N N . SER A 1 512 ? -0.203 -2.902 -18.750 1.00 95.56 512 SER A N 1
ATOM 3677 C CA . SER A 1 512 ? -0.755 -3.136 -20.083 1.00 95.56 512 SER A CA 1
ATOM 3678 C C . SER A 1 512 ? -2.275 -2.961 -20.100 1.00 95.56 512 SER A C 1
ATOM 3680 O O . SER A 1 512 ? -2.999 -3.672 -19.404 1.00 95.56 512 SER A O 1
ATOM 3682 N N . SER A 1 513 ? -2.785 -2.058 -20.941 1.00 92.12 513 SER A N 1
ATOM 3683 C CA . SER A 1 513 ? -4.229 -1.854 -21.079 1.00 92.12 513 SER A CA 1
ATOM 3684 C C . SER A 1 513 ? -4.840 -2.863 -22.048 1.00 92.12 513 SER A C 1
ATOM 3686 O O . SER A 1 513 ? -4.380 -3.027 -23.176 1.00 92.12 513 SER A O 1
ATOM 3688 N N . THR A 1 514 ? -5.933 -3.493 -21.619 1.00 87.50 514 THR A N 1
ATOM 3689 C CA . THR A 1 514 ? -6.868 -4.234 -22.487 1.00 87.50 514 THR A CA 1
ATOM 3690 C C . THR A 1 514 ? -8.237 -3.546 -22.568 1.00 87.50 514 THR A C 1
ATOM 3692 O O . THR A 1 514 ? -9.195 -4.114 -23.097 1.00 87.50 514 THR A O 1
ATOM 3695 N N . ILE A 1 515 ? -8.345 -2.325 -22.031 1.00 84.44 515 ILE A N 1
ATOM 3696 C CA . ILE A 1 515 ? -9.586 -1.554 -21.977 1.00 84.44 515 ILE A CA 1
ATOM 3697 C C . ILE A 1 515 ? -9.682 -0.704 -23.249 1.00 84.44 515 ILE A C 1
ATOM 3699 O O . ILE A 1 515 ? -8.764 0.047 -23.577 1.00 84.44 515 ILE A O 1
ATOM 3703 N N . ALA A 1 516 ? -10.804 -0.821 -23.963 1.00 84.25 516 ALA A N 1
ATOM 3704 C CA . ALA A 1 516 ? -11.049 -0.061 -25.186 1.00 84.25 516 ALA A CA 1
ATOM 3705 C C . ALA A 1 516 ? -10.933 1.455 -24.942 1.00 84.25 516 ALA A C 1
ATOM 3707 O O . ALA A 1 516 ? -11.401 1.958 -23.922 1.00 84.25 516 ALA A O 1
ATOM 3708 N N . ASP A 1 517 ? -10.313 2.158 -25.892 1.00 85.50 517 ASP A N 1
ATOM 3709 C CA . ASP A 1 517 ? -10.019 3.599 -25.860 1.00 85.50 517 ASP A CA 1
ATOM 3710 C C . ASP A 1 517 ? -9.100 4.088 -24.710 1.00 85.50 517 ASP A C 1
ATOM 3712 O O . ASP A 1 517 ? -8.846 5.289 -24.614 1.00 85.50 517 ASP A O 1
ATOM 3716 N N . ILE A 1 518 ? -8.534 3.195 -23.880 1.00 90.81 518 ILE A N 1
ATOM 3717 C CA . ILE A 1 518 ? -7.573 3.539 -22.813 1.00 90.81 518 ILE A CA 1
ATOM 3718 C C . ILE A 1 518 ? -6.171 3.011 -23.156 1.00 90.81 518 ILE A C 1
ATOM 3720 O O . ILE A 1 518 ? -5.960 1.806 -23.319 1.00 90.81 518 ILE A O 1
ATOM 3724 N N . ASN A 1 519 ? -5.197 3.917 -23.241 1.00 93.50 519 ASN A N 1
ATOM 3725 C CA . ASN A 1 519 ? -3.781 3.597 -23.460 1.00 93.50 519 ASN A CA 1
ATOM 3726 C C . ASN A 1 519 ? -3.186 2.785 -22.298 1.00 93.50 519 ASN A C 1
ATOM 3728 O O . ASN A 1 519 ? -3.703 2.811 -21.181 1.00 93.50 519 ASN A O 1
ATOM 3732 N N . ALA A 1 520 ? -2.084 2.075 -22.546 1.00 95.19 520 ALA A N 1
ATOM 3733 C CA . ALA A 1 520 ? -1.307 1.476 -21.462 1.00 95.19 520 ALA A CA 1
ATOM 3734 C C . ALA A 1 520 ? -0.744 2.552 -20.519 1.00 95.19 520 ALA A C 1
ATOM 3736 O O . ALA A 1 520 ? -0.477 3.682 -20.927 1.00 95.19 520 ALA A O 1
ATOM 3737 N N . GLY A 1 521 ? -0.591 2.186 -19.250 1.00 95.38 521 GLY A N 1
ATOM 3738 C CA . GLY A 1 521 ? -0.241 3.113 -18.183 1.00 95.38 521 GLY A CA 1
ATOM 3739 C C . GLY A 1 521 ? 1.244 3.414 -18.102 1.00 95.38 521 GLY A C 1
ATOM 3740 O O . GLY A 1 521 ? 2.085 2.570 -18.429 1.00 95.38 521 GLY A O 1
ATOM 3741 N N . SER A 1 522 ? 1.558 4.618 -17.635 1.00 96.25 522 SER A N 1
ATOM 3742 C CA . SER A 1 522 ? 2.938 5.049 -17.443 1.00 96.25 522 SER A CA 1
ATOM 3743 C C . SER A 1 522 ? 3.584 4.336 -16.256 1.00 96.25 522 SER A C 1
ATOM 3745 O O . SER A 1 522 ? 2.945 4.114 -15.230 1.00 96.25 522 SER A O 1
ATOM 3747 N N . VAL A 1 523 ? 4.869 4.007 -16.373 1.00 98.44 523 VAL A N 1
ATOM 3748 C CA . VAL A 1 523 ? 5.691 3.459 -15.285 1.00 98.44 523 VAL A CA 1
ATOM 3749 C C . VAL A 1 523 ? 6.733 4.505 -14.910 1.00 98.44 523 VAL A C 1
ATOM 3751 O O . VAL A 1 523 ? 7.584 4.829 -15.735 1.00 98.44 523 VAL A O 1
ATOM 3754 N N . ILE A 1 524 ? 6.655 5.046 -13.692 1.00 98.31 524 ILE A N 1
ATOM 3755 C CA . ILE A 1 524 ? 7.503 6.148 -13.215 1.00 98.31 524 ILE A CA 1
ATOM 3756 C C . ILE A 1 524 ? 8.234 5.714 -11.938 1.00 98.31 524 ILE A C 1
ATOM 3758 O O . ILE A 1 524 ? 7.662 5.709 -10.845 1.00 98.31 524 ILE A O 1
ATOM 3762 N N . LEU A 1 525 ? 9.509 5.346 -12.076 1.00 98.69 525 LEU A N 1
ATOM 3763 C CA . LEU A 1 525 ? 10.363 4.854 -10.990 1.00 98.69 525 LEU A CA 1
ATOM 3764 C C . LEU A 1 525 ? 11.487 5.859 -10.698 1.00 98.69 525 LEU A C 1
ATOM 3766 O O . LEU A 1 525 ? 12.226 6.227 -11.608 1.00 98.69 525 LEU A O 1
ATOM 3770 N N . GLY A 1 526 ? 11.637 6.282 -9.442 1.00 98.50 526 GLY A N 1
ATOM 3771 C CA . GLY A 1 526 ? 12.683 7.220 -9.014 1.00 98.50 526 GLY A CA 1
ATOM 3772 C C . GLY A 1 526 ? 13.327 6.811 -7.690 1.00 98.50 526 GLY A C 1
ATOM 3773 O O . GLY A 1 526 ? 12.613 6.527 -6.728 1.00 98.50 526 GLY A O 1
ATOM 3774 N N . ALA A 1 527 ? 14.663 6.772 -7.626 1.00 98.50 527 ALA A N 1
ATOM 3775 C CA . ALA A 1 527 ? 15.405 6.441 -6.405 1.00 98.50 527 ALA A CA 1
ATOM 3776 C C . ALA A 1 527 ? 16.828 7.047 -6.389 1.00 98.50 527 ALA A C 1
ATOM 3778 O O . ALA A 1 527 ? 17.546 6.927 -7.379 1.00 98.50 527 ALA A O 1
ATOM 3779 N N . PRO A 1 528 ? 17.329 7.619 -5.275 1.00 98.25 528 PRO A N 1
ATOM 3780 C CA . PRO A 1 528 ? 18.725 8.068 -5.176 1.00 98.25 528 PRO A CA 1
ATOM 3781 C C . PRO A 1 528 ? 19.736 6.911 -5.046 1.00 98.25 528 PRO A C 1
ATOM 3783 O O . PRO A 1 528 ? 20.937 7.117 -5.207 1.00 98.25 528 PRO A O 1
ATOM 3786 N N . GLY A 1 529 ? 19.270 5.707 -4.712 1.00 98.31 529 GLY A N 1
ATOM 3787 C CA . GLY A 1 529 ? 20.031 4.461 -4.675 1.00 98.31 529 GLY A CA 1
ATOM 3788 C C . GLY A 1 529 ? 19.865 3.639 -5.953 1.00 98.31 529 GLY A C 1
ATOM 3789 O O . GLY A 1 529 ? 19.788 4.180 -7.053 1.00 98.31 529 GLY A O 1
ATOM 3790 N N . ASN A 1 530 ? 19.851 2.313 -5.819 1.00 98.44 530 ASN A N 1
ATOM 3791 C CA . ASN A 1 530 ? 19.699 1.410 -6.962 1.00 98.44 530 ASN A CA 1
ATOM 3792 C C . ASN A 1 530 ? 18.216 1.187 -7.303 1.00 98.44 530 ASN A C 1
ATOM 3794 O O . ASN A 1 530 ? 17.350 1.298 -6.433 1.00 98.44 530 ASN A O 1
ATOM 3798 N N . ILE A 1 531 ? 17.938 0.780 -8.542 1.00 98.69 531 ILE A N 1
ATOM 3799 C CA . ILE A 1 531 ? 16.632 0.250 -8.949 1.00 98.69 531 ILE A CA 1
ATOM 3800 C C . ILE A 1 531 ? 16.822 -1.180 -9.467 1.00 98.69 531 ILE A C 1
ATOM 3802 O O . ILE A 1 531 ? 17.472 -1.411 -10.487 1.00 98.69 531 ILE A O 1
ATOM 3806 N N . ALA A 1 532 ? 16.262 -2.147 -8.745 1.00 97.88 532 ALA A N 1
ATOM 3807 C CA . ALA A 1 532 ? 16.196 -3.551 -9.129 1.00 97.88 532 ALA A CA 1
ATOM 3808 C C . ALA A 1 532 ? 14.737 -3.924 -9.419 1.00 97.88 532 ALA A C 1
ATOM 3810 O O . ALA A 1 532 ? 13.854 -3.689 -8.594 1.00 97.88 532 ALA A O 1
ATOM 3811 N N . ILE A 1 533 ? 14.480 -4.481 -10.600 1.00 96.62 533 ILE A N 1
ATOM 3812 C CA . ILE A 1 533 ? 13.124 -4.802 -11.067 1.00 96.62 533 ILE A CA 1
ATOM 3813 C C . ILE A 1 533 ? 13.077 -6.163 -11.765 1.00 96.62 533 ILE A C 1
ATOM 3815 O O . ILE A 1 533 ? 14.116 -6.700 -12.157 1.00 96.62 533 ILE A O 1
ATOM 3819 N N . GLY A 1 534 ? 11.883 -6.726 -11.937 1.00 96.06 534 GLY A N 1
ATOM 3820 C CA . GLY A 1 534 ? 11.604 -7.706 -12.990 1.00 96.06 534 GLY A CA 1
ATOM 3821 C C . GLY A 1 534 ? 11.261 -7.022 -14.325 1.00 96.06 534 GLY A C 1
ATOM 3822 O O . GLY A 1 534 ? 11.429 -5.809 -14.453 1.00 96.06 534 GLY A O 1
ATOM 3823 N N . PRO A 1 535 ? 10.768 -7.773 -15.327 1.00 95.31 535 PRO A N 1
ATOM 3824 C CA . PRO A 1 535 ? 10.367 -7.205 -16.615 1.00 95.31 535 PRO A CA 1
ATOM 3825 C C . PRO A 1 535 ? 9.234 -6.167 -16.518 1.00 95.31 535 PRO A C 1
ATOM 3827 O O . PRO A 1 535 ? 8.397 -6.269 -15.620 1.00 95.31 535 PRO A O 1
ATOM 3830 N N . ILE A 1 536 ? 9.179 -5.217 -17.462 1.00 96.94 536 ILE A N 1
ATOM 3831 C CA . ILE A 1 536 ? 8.122 -4.198 -17.597 1.00 96.94 536 ILE A CA 1
ATOM 3832 C C . ILE A 1 536 ? 7.285 -4.427 -18.867 1.00 96.94 536 ILE A C 1
ATOM 3834 O O . ILE A 1 536 ? 7.806 -4.374 -19.982 1.00 96.94 536 ILE A O 1
ATOM 3838 N N . ASP A 1 537 ? 5.972 -4.572 -18.684 1.00 96.00 537 ASP A N 1
ATOM 3839 C CA . ASP A 1 537 ? 4.951 -4.717 -19.727 1.00 96.00 537 ASP A CA 1
ATOM 3840 C C . ASP A 1 537 ? 3.985 -3.512 -19.760 1.00 96.00 537 ASP A C 1
ATOM 3842 O O . ASP A 1 537 ? 2.953 -3.521 -19.082 1.00 96.00 537 ASP A O 1
ATOM 3846 N N . ALA A 1 538 ? 4.261 -2.505 -20.593 1.00 96.31 538 ALA A N 1
ATOM 3847 C CA . ALA A 1 538 ? 3.417 -1.315 -20.786 1.00 96.31 538 ALA A CA 1
ATOM 3848 C C . ALA A 1 538 ? 2.674 -1.347 -22.141 1.00 96.31 538 ALA A C 1
ATOM 3850 O O . ALA A 1 538 ? 2.770 -0.425 -22.956 1.00 96.31 538 ALA A O 1
ATOM 3851 N N . ASN A 1 539 ? 1.970 -2.447 -22.430 1.00 94.44 539 ASN A N 1
ATOM 3852 C CA . ASN A 1 539 ? 1.404 -2.732 -23.753 1.00 94.44 539 ASN A CA 1
ATOM 3853 C C . ASN A 1 539 ? -0.067 -2.285 -23.895 1.00 94.44 539 ASN A C 1
ATOM 3855 O O . ASN A 1 539 ? -0.934 -2.749 -23.158 1.00 94.44 539 ASN A O 1
ATOM 3859 N N . GLY A 1 540 ? -0.375 -1.433 -24.872 1.00 91.31 540 GLY A N 1
ATOM 3860 C CA . GLY A 1 540 ? -1.738 -1.144 -25.318 1.00 91.31 540 GLY A CA 1
ATOM 3861 C C . GLY A 1 540 ? -2.253 -2.249 -26.245 1.00 91.31 540 GLY A C 1
ATOM 3862 O O . GLY A 1 540 ? -1.663 -2.521 -27.294 1.00 91.31 540 GLY A O 1
ATOM 3863 N N . PHE A 1 541 ? -3.350 -2.900 -25.863 1.00 83.56 541 PHE A N 1
ATOM 3864 C CA . PHE A 1 541 ? -3.996 -3.960 -26.636 1.00 83.56 541 PHE A CA 1
ATOM 3865 C C . PHE A 1 541 ? -5.364 -3.516 -27.169 1.00 83.56 541 PHE A C 1
ATOM 3867 O O . PHE A 1 541 ? -6.100 -2.781 -26.519 1.00 83.56 541 PHE A O 1
ATOM 3874 N N . GLY A 1 542 ? -5.738 -4.031 -28.340 1.00 67.62 542 GLY A N 1
ATOM 3875 C CA . GLY A 1 542 ? -7.060 -3.839 -28.936 1.00 67.62 542 GLY A CA 1
ATOM 3876 C C . GLY A 1 542 ? -7.264 -4.741 -30.153 1.00 67.62 542 GLY A C 1
ATOM 3877 O O . GLY A 1 542 ? -6.368 -5.500 -30.527 1.00 67.62 542 GLY A O 1
ATOM 3878 N N . ASP A 1 543 ? -8.446 -4.669 -30.762 1.00 62.12 543 ASP A N 1
ATOM 3879 C CA . ASP A 1 543 ? -8.703 -5.263 -32.079 1.00 62.12 543 ASP A CA 1
ATOM 3880 C C . ASP A 1 543 ? -8.255 -4.323 -33.216 1.00 62.12 543 ASP A C 1
ATOM 3882 O O . ASP A 1 543 ? -7.834 -3.194 -32.964 1.00 62.12 543 ASP A O 1
ATOM 3886 N N . ASP A 1 544 ? -8.389 -4.760 -34.474 1.00 57.28 544 ASP A N 1
ATOM 3887 C CA . ASP A 1 544 ? -7.975 -4.019 -35.681 1.00 57.28 544 ASP A CA 1
ATOM 3888 C C . ASP A 1 544 ? -8.578 -2.600 -35.824 1.00 57.28 544 ASP A C 1
ATOM 3890 O O . ASP A 1 544 ? -8.237 -1.883 -36.768 1.00 57.28 544 ASP A O 1
ATOM 3894 N N . GLN A 1 545 ? -9.513 -2.185 -34.959 1.00 57.34 545 GLN A N 1
ATOM 3895 C CA . GLN A 1 545 ? -10.137 -0.857 -34.968 1.00 57.34 545 GLN A CA 1
ATOM 3896 C C . GLN A 1 545 ? -9.887 -0.047 -33.686 1.00 57.34 545 GLN A C 1
ATOM 3898 O O . GLN A 1 545 ? -10.002 1.175 -33.743 1.00 57.34 545 GLN A O 1
ATOM 3903 N N . ASN A 1 546 ? -9.526 -0.688 -32.568 1.00 64.62 546 ASN A N 1
ATOM 3904 C CA . ASN A 1 546 ? -9.435 -0.059 -31.243 1.00 64.62 546 ASN A CA 1
ATOM 3905 C C . ASN A 1 546 ? -8.079 -0.306 -30.541 1.00 64.62 546 ASN A C 1
ATOM 3907 O O . ASN A 1 546 ? -8.024 -0.361 -29.314 1.00 64.62 546 ASN A O 1
ATOM 3911 N N . ILE A 1 547 ? -6.983 -0.494 -31.290 1.00 70.75 547 ILE A N 1
ATOM 3912 C CA . ILE A 1 547 ? -5.629 -0.599 -30.711 1.00 70.75 547 ILE A CA 1
ATOM 3913 C C . ILE A 1 547 ? -5.269 0.721 -30.008 1.00 70.75 547 ILE A C 1
ATOM 3915 O O . ILE A 1 547 ? -5.242 1.777 -30.647 1.00 70.75 547 ILE A O 1
ATOM 3919 N N . THR A 1 548 ? -4.959 0.656 -28.714 1.00 90.62 548 THR A N 1
ATOM 3920 C CA . THR A 1 548 ? -4.551 1.810 -27.897 1.00 90.62 548 THR A CA 1
ATOM 3921 C C . THR A 1 548 ? -3.024 1.981 -27.896 1.00 90.62 548 THR A C 1
ATOM 3923 O O . THR A 1 548 ? -2.291 1.096 -28.344 1.00 90.62 548 THR A O 1
ATOM 3926 N N . ASP A 1 549 ? -2.510 3.145 -27.494 1.00 93.56 549 ASP A N 1
ATOM 3927 C CA . ASP A 1 549 ? -1.063 3.414 -27.492 1.00 93.56 549 ASP A CA 1
ATOM 3928 C C . ASP A 1 549 ? -0.355 2.777 -26.279 1.00 93.56 549 ASP A C 1
ATOM 3930 O O . ASP A 1 549 ? -0.961 2.565 -25.224 1.00 93.56 549 ASP A O 1
ATOM 3934 N N . GLY A 1 550 ? 0.934 2.458 -26.440 1.00 94.44 550 GLY A N 1
ATOM 3935 C CA . GLY A 1 550 ? 1.788 1.935 -25.369 1.00 94.44 550 GLY A CA 1
ATOM 3936 C C . GLY A 1 550 ? 2.108 2.983 -24.296 1.00 94.44 550 GLY A C 1
ATOM 3937 O O . GLY A 1 550 ? 2.195 4.176 -24.590 1.00 94.44 550 GLY A O 1
ATOM 3938 N N . GLY A 1 551 ? 2.301 2.533 -23.055 1.00 96.12 551 GLY A N 1
ATOM 3939 C CA . GLY A 1 551 ? 2.571 3.407 -21.907 1.00 96.12 551 GLY A CA 1
ATOM 3940 C C . GLY A 1 551 ? 3.993 3.971 -21.912 1.00 96.12 551 GLY A C 1
ATOM 3941 O O . GLY A 1 551 ? 4.911 3.350 -22.453 1.00 96.12 551 GLY A O 1
ATOM 3942 N N . GLN A 1 552 ? 4.196 5.149 -21.322 1.00 96.75 552 GLN A N 1
ATOM 3943 C CA . GLN A 1 552 ? 5.538 5.725 -21.173 1.00 96.75 552 GLN A CA 1
ATOM 3944 C C . GLN A 1 552 ? 6.304 5.022 -20.046 1.00 96.75 552 GLN A C 1
ATOM 3946 O O . GLN A 1 552 ? 5.718 4.639 -19.036 1.00 96.75 552 GLN A O 1
ATOM 3951 N N . ILE A 1 553 ? 7.617 4.860 -20.196 1.00 98.44 553 ILE A N 1
ATOM 3952 C CA . ILE A 1 553 ? 8.463 4.223 -19.178 1.00 98.44 553 ILE A CA 1
ATOM 3953 C C . ILE A 1 553 ? 9.578 5.194 -18.799 1.00 98.44 553 ILE A C 1
ATOM 3955 O O . ILE A 1 553 ? 10.410 5.541 -19.635 1.00 98.44 553 ILE A O 1
ATOM 3959 N N . PHE A 1 554 ? 9.595 5.624 -17.540 1.00 98.44 554 PHE A N 1
ATOM 3960 C CA . PHE A 1 554 ? 10.597 6.512 -16.962 1.00 98.44 554 PHE A CA 1
ATOM 3961 C C . PHE A 1 554 ? 11.231 5.854 -15.733 1.00 98.44 554 PHE A C 1
ATOM 3963 O O . PHE A 1 554 ? 10.537 5.504 -14.776 1.00 98.44 554 PHE A O 1
ATOM 3970 N N . ILE A 1 555 ? 12.553 5.686 -15.756 1.00 98.69 555 ILE A N 1
ATOM 3971 C CA . ILE A 1 555 ? 13.330 5.099 -14.660 1.00 98.69 555 ILE A CA 1
ATOM 3972 C C . ILE A 1 555 ? 14.533 6.003 -14.388 1.00 98.69 555 ILE A C 1
ATOM 3974 O O . ILE A 1 555 ? 15.342 6.218 -15.289 1.00 98.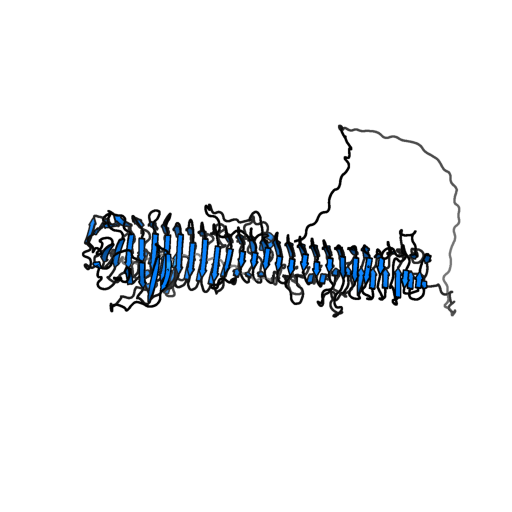69 555 ILE A O 1
ATOM 3978 N N . ASP A 1 556 ? 14.668 6.506 -13.162 1.00 98.69 556 ASP A N 1
ATOM 3979 C CA . ASP A 1 556 ? 15.789 7.352 -12.735 1.00 98.69 556 ASP A CA 1
ATOM 3980 C C . ASP A 1 556 ? 16.404 6.835 -11.424 1.00 98.69 556 ASP A C 1
ATOM 3982 O O . ASP A 1 556 ? 15.747 6.793 -10.380 1.00 98.69 556 ASP A O 1
ATOM 3986 N N . ALA A 1 557 ? 17.665 6.406 -11.491 1.00 98.69 557 ALA A N 1
ATOM 3987 C CA . ALA A 1 557 ? 18.416 5.838 -10.378 1.00 98.69 557 ALA A CA 1
ATOM 3988 C C . ALA A 1 557 ? 19.705 6.632 -10.119 1.00 98.69 557 ALA A C 1
ATOM 3990 O O . ALA A 1 557 ? 20.553 6.758 -10.998 1.00 98.69 557 ALA A O 1
ATOM 3991 N N . GLY A 1 558 ? 19.941 7.080 -8.886 1.00 98.25 558 GLY A N 1
ATOM 3992 C CA . GLY A 1 558 ? 21.240 7.647 -8.494 1.00 98.25 558 GLY A CA 1
ATOM 3993 C C . GLY A 1 558 ? 22.369 6.602 -8.444 1.00 98.25 558 GLY A C 1
ATOM 3994 O O . GLY A 1 558 ? 23.544 6.945 -8.567 1.00 98.25 558 GLY A O 1
ATOM 3995 N N . GLY A 1 559 ? 22.014 5.324 -8.293 1.00 98.06 559 GLY A N 1
ATOM 3996 C CA . GLY A 1 559 ? 22.895 4.158 -8.343 1.00 98.06 559 GLY A CA 1
ATOM 3997 C C . GLY A 1 559 ? 22.760 3.361 -9.644 1.00 98.06 559 GLY A C 1
ATOM 3998 O O . GLY A 1 559 ? 22.649 3.924 -10.730 1.00 98.06 559 GLY A O 1
ATOM 3999 N N . ASN A 1 560 ? 22.816 2.031 -9.538 1.00 98.50 560 ASN A N 1
ATOM 4000 C CA . ASN A 1 560 ? 22.721 1.116 -10.680 1.00 98.50 560 ASN A CA 1
ATOM 4001 C C . ASN A 1 560 ? 21.265 0.744 -11.006 1.00 98.50 560 ASN A C 1
ATOM 4003 O O . ASN A 1 560 ? 20.413 0.743 -10.113 1.00 98.50 560 ASN A O 1
ATOM 4007 N N . ILE A 1 561 ? 21.016 0.323 -12.250 1.00 98.44 561 ILE A N 1
ATOM 4008 C CA . ILE A 1 561 ? 19.748 -0.294 -12.677 1.00 98.44 561 ILE A CA 1
ATOM 4009 C C . ILE A 1 561 ? 19.984 -1.755 -13.069 1.00 98.44 561 ILE A C 1
ATOM 4011 O O . ILE A 1 561 ? 20.879 -2.047 -13.861 1.00 98.44 561 ILE A O 1
ATOM 4015 N N . THR A 1 562 ? 19.153 -2.666 -12.559 1.00 96.44 562 THR A N 1
ATOM 4016 C CA . THR A 1 562 ? 19.202 -4.097 -12.897 1.00 96.44 562 THR A CA 1
ATOM 4017 C C . THR A 1 562 ? 17.806 -4.638 -13.189 1.00 96.44 562 THR A C 1
ATOM 4019 O O . THR A 1 562 ? 16.949 -4.662 -12.303 1.00 96.44 562 THR A O 1
ATOM 4022 N N . VAL A 1 563 ? 17.602 -5.147 -14.405 1.00 94.06 563 VAL A N 1
ATOM 4023 C CA . VAL A 1 563 ? 16.384 -5.856 -14.812 1.00 94.06 563 VAL A CA 1
ATOM 4024 C C . VAL A 1 563 ? 16.620 -7.364 -14.730 1.00 94.06 563 VAL A C 1
ATOM 4026 O O . VAL A 1 563 ? 17.392 -7.945 -15.490 1.00 94.06 563 VAL A O 1
ATOM 4029 N N . ASN A 1 564 ? 15.954 -8.018 -13.783 1.00 87.06 564 ASN A N 1
ATOM 4030 C CA . ASN A 1 564 ? 16.078 -9.447 -13.520 1.00 87.06 564 ASN A CA 1
ATOM 4031 C C . ASN A 1 564 ? 15.173 -10.245 -14.470 1.00 87.06 564 ASN A C 1
ATOM 4033 O O . ASN A 1 564 ? 14.085 -10.678 -14.087 1.00 87.06 564 ASN A O 1
ATOM 4037 N N . ASN A 1 565 ? 15.622 -10.443 -15.712 1.00 75.19 565 ASN A N 1
ATOM 4038 C CA . ASN A 1 565 ? 14.949 -11.309 -16.680 1.00 75.19 565 ASN A CA 1
ATOM 4039 C C . ASN A 1 565 ? 15.766 -12.583 -16.979 1.00 75.19 565 ASN A C 1
ATOM 4041 O O . ASN A 1 565 ? 16.994 -12.571 -16.962 1.00 75.19 565 ASN A O 1
ATOM 4045 N N . ILE A 1 566 ? 15.067 -13.686 -17.261 1.00 54.56 566 ILE A N 1
ATOM 4046 C CA . ILE A 1 566 ? 15.633 -14.983 -17.670 1.00 54.56 566 ILE A CA 1
ATOM 4047 C C . ILE A 1 566 ? 15.094 -15.479 -19.027 1.00 54.56 566 ILE A C 1
ATOM 4049 O O . ILE A 1 566 ? 15.369 -16.615 -19.413 1.00 54.56 566 ILE A O 1
ATOM 4053 N N . GLY A 1 567 ? 14.345 -14.649 -19.764 1.00 56.12 567 GLY A N 1
ATOM 4054 C CA . GLY A 1 567 ? 14.020 -14.893 -21.171 1.00 56.12 567 GLY A CA 1
ATOM 4055 C C . GLY A 1 567 ? 12.964 -13.945 -21.750 1.00 56.12 567 GLY A C 1
ATOM 4056 O O . GLY A 1 567 ? 11.938 -13.688 -21.127 1.00 56.12 567 GLY A O 1
ATOM 4057 N N . GLY A 1 568 ? 13.187 -13.489 -22.985 1.00 59.97 568 GLY A N 1
ATOM 4058 C CA . GLY A 1 568 ? 12.283 -12.586 -23.706 1.00 59.97 568 GLY A CA 1
ATOM 4059 C C . GLY A 1 568 ? 12.511 -11.104 -23.396 1.00 59.97 568 GLY A C 1
ATOM 4060 O O . GLY A 1 568 ? 13.448 -10.739 -22.691 1.00 59.97 568 GLY A O 1
ATOM 4061 N N . VAL A 1 569 ? 11.634 -10.254 -23.935 1.00 63.62 569 VAL A N 1
ATOM 4062 C CA . VAL A 1 569 ? 11.762 -8.791 -23.838 1.00 63.62 569 VAL A CA 1
ATOM 4063 C C . VAL A 1 569 ? 11.636 -8.340 -22.385 1.00 63.62 569 VAL A C 1
ATOM 4065 O O . VAL A 1 569 ? 10.703 -8.755 -21.700 1.00 63.62 569 VAL A O 1
ATOM 4068 N N . ALA A 1 570 ? 12.566 -7.514 -21.907 1.00 74.81 570 ALA A N 1
ATOM 4069 C CA . ALA A 1 570 ? 12.654 -7.149 -20.496 1.00 74.81 570 ALA A CA 1
ATOM 4070 C C . ALA A 1 570 ? 11.988 -5.803 -20.174 1.00 74.81 570 ALA A C 1
ATOM 4072 O O . ALA A 1 570 ? 11.425 -5.647 -19.098 1.00 74.81 570 ALA A O 1
ATOM 4073 N N . ILE A 1 571 ? 11.987 -4.851 -21.104 1.00 83.56 571 ILE A N 1
ATOM 4074 C CA . ILE A 1 571 ? 11.225 -3.602 -21.026 1.00 83.56 571 ILE A CA 1
ATOM 4075 C C . ILE A 1 571 ? 10.513 -3.421 -22.366 1.00 83.56 571 ILE A C 1
ATOM 4077 O O . ILE A 1 571 ? 11.169 -3.266 -23.398 1.00 83.56 571 ILE A O 1
ATOM 4081 N N . GLN A 1 572 ? 9.176 -3.433 -22.376 1.00 91.44 572 GLN A N 1
ATOM 4082 C CA . GLN A 1 572 ? 8.404 -3.186 -23.594 1.00 91.44 572 GLN A CA 1
ATOM 4083 C C . GLN A 1 572 ? 7.247 -2.204 -23.424 1.00 91.44 572 GLN A C 1
ATOM 4085 O O . GLN A 1 572 ? 6.405 -2.341 -22.539 1.00 91.44 572 GLN A O 1
ATOM 4090 N N . SER A 1 573 ? 7.173 -1.258 -24.362 1.00 90.06 573 SER A N 1
ATOM 4091 C CA . SER A 1 573 ? 6.006 -0.407 -24.592 1.00 90.06 573 SER A CA 1
ATOM 4092 C C . SER A 1 573 ? 5.512 -0.610 -26.020 1.00 90.06 573 SER A C 1
ATOM 4094 O O . SER A 1 573 ? 6.103 -0.127 -26.989 1.00 90.06 573 SER A O 1
ATOM 4096 N N . ARG A 1 574 ? 4.443 -1.391 -26.175 1.00 90.31 574 ARG A N 1
ATOM 4097 C CA . ARG A 1 574 ? 3.850 -1.721 -27.479 1.00 90.31 574 ARG A CA 1
ATOM 4098 C C . ARG A 1 574 ? 2.437 -1.169 -27.566 1.00 90.31 574 ARG A C 1
ATOM 4100 O O . ARG A 1 574 ? 1.761 -1.088 -26.554 1.00 90.31 574 ARG A O 1
ATOM 4107 N N . GLY A 1 575 ? 1.960 -0.842 -28.757 1.00 90.00 575 GLY A N 1
ATOM 4108 C CA . GLY A 1 575 ? 0.580 -0.394 -28.940 1.00 90.00 575 GLY A CA 1
ATOM 4109 C C . GLY A 1 575 ? 0.266 -0.090 -30.393 1.00 90.00 575 GLY A C 1
ATOM 4110 O O . GLY A 1 575 ? 0.893 -0.645 -31.298 1.00 90.00 575 GLY A O 1
ATOM 4111 N N . ARG A 1 576 ? -0.684 0.813 -30.630 1.00 91.25 576 ARG A N 1
ATOM 4112 C CA . ARG A 1 576 ? -0.894 1.456 -31.930 1.00 91.25 576 ARG A CA 1
ATOM 4113 C C . ARG A 1 576 ? 0.347 2.270 -32.275 1.00 91.25 576 ARG A C 1
ATOM 4115 O O . ARG A 1 576 ? 1.012 1.938 -33.254 1.00 91.25 576 ARG A O 1
ATOM 4122 N N . ASN A 1 577 ? 0.700 3.243 -31.437 1.00 92.06 577 ASN A N 1
ATOM 4123 C CA . ASN A 1 577 ? 2.073 3.716 -31.270 1.00 92.06 577 ASN A CA 1
ATOM 4124 C C . ASN A 1 577 ? 2.737 3.008 -30.077 1.00 92.06 577 ASN A C 1
ATOM 4126 O O . ASN A 1 577 ? 2.047 2.558 -29.160 1.00 92.06 577 ASN A O 1
ATOM 4130 N N . GLY A 1 578 ? 4.067 2.931 -30.078 1.00 92.69 578 GLY A N 1
ATOM 4131 C CA . GLY A 1 578 ? 4.842 2.613 -28.876 1.00 92.69 578 GLY A CA 1
ATOM 4132 C C . GLY A 1 578 ? 5.053 3.872 -28.031 1.00 92.69 578 GLY A C 1
ATOM 4133 O O . GLY A 1 578 ? 5.179 4.963 -28.586 1.00 92.69 578 GLY A O 1
ATOM 4134 N N . GLY A 1 579 ? 5.086 3.733 -26.706 1.00 95.69 579 GLY A N 1
ATOM 4135 C CA . GLY A 1 579 ? 5.399 4.835 -25.795 1.00 95.69 579 GLY A CA 1
ATOM 4136 C C . GLY A 1 579 ? 6.896 5.153 -25.758 1.00 95.69 579 GLY A C 1
ATOM 4137 O O . GLY A 1 579 ? 7.732 4.324 -26.133 1.00 95.69 579 GLY A O 1
ATOM 4138 N N . ASP A 1 580 ? 7.238 6.359 -25.310 1.00 97.56 580 ASP A N 1
ATOM 4139 C CA . ASP A 1 580 ? 8.628 6.756 -25.073 1.00 97.56 580 ASP A CA 1
ATOM 4140 C C . ASP A 1 580 ? 9.216 6.013 -23.859 1.00 97.56 580 ASP A C 1
ATOM 4142 O O . ASP A 1 580 ? 8.538 5.807 -22.848 1.00 97.56 580 ASP A O 1
ATOM 4146 N N . ILE A 1 581 ? 10.491 5.632 -23.956 1.00 98.44 581 ILE A N 1
ATOM 4147 C CA . ILE A 1 581 ? 11.245 4.939 -22.904 1.00 98.44 581 ILE A CA 1
ATOM 4148 C C . ILE A 1 581 ? 12.468 5.789 -22.541 1.00 98.44 581 ILE A C 1
ATOM 4150 O O . ILE A 1 581 ? 13.286 6.106 -23.402 1.00 98.44 581 ILE A O 1
ATOM 4154 N N . THR A 1 582 ? 12.606 6.157 -21.267 1.00 98.62 582 THR A N 1
ATOM 4155 C CA . THR A 1 582 ? 13.739 6.923 -20.725 1.00 98.62 582 THR A CA 1
ATOM 4156 C C . THR A 1 582 ? 14.287 6.237 -19.478 1.00 98.62 582 THR A C 1
ATOM 4158 O O . THR A 1 582 ? 13.556 6.017 -18.514 1.00 98.62 582 THR A O 1
ATOM 4161 N N . ILE A 1 583 ? 15.576 5.901 -19.493 1.00 98.62 583 ILE A N 1
ATOM 4162 C CA . ILE A 1 583 ? 16.257 5.162 -18.423 1.00 98.62 583 ILE A CA 1
ATOM 4163 C C . ILE A 1 583 ? 17.549 5.909 -18.067 1.00 98.62 583 ILE A C 1
ATOM 4165 O O . ILE A 1 583 ? 18.416 6.083 -18.922 1.00 98.62 583 ILE A O 1
ATOM 4169 N N . THR A 1 584 ? 17.691 6.349 -16.817 1.00 98.75 584 THR A N 1
ATOM 4170 C CA . THR A 1 584 ? 18.855 7.100 -16.317 1.00 98.75 584 THR A CA 1
ATOM 4171 C C . THR A 1 584 ? 19.445 6.424 -15.083 1.00 98.75 584 THR A C 1
ATOM 4173 O O . THR A 1 584 ? 18.713 6.060 -14.168 1.00 98.75 584 THR A O 1
ATOM 4176 N N . ALA A 1 585 ? 20.767 6.249 -15.051 1.00 98.62 585 ALA A N 1
ATOM 4177 C CA . ALA A 1 585 ? 21.499 5.674 -13.926 1.00 98.62 585 ALA A CA 1
ATOM 4178 C C . ALA A 1 585 ? 22.758 6.498 -13.624 1.00 98.62 585 ALA A C 1
ATOM 4180 O O . ALA A 1 585 ? 23.573 6.735 -14.512 1.00 98.62 585 ALA A O 1
ATOM 4181 N N . GLY A 1 586 ? 22.981 6.875 -12.366 1.00 98.31 586 GLY A N 1
ATOM 4182 C CA . GLY A 1 586 ? 24.266 7.423 -11.915 1.00 98.31 586 GLY A CA 1
ATOM 4183 C C . GLY A 1 586 ? 25.383 6.370 -11.892 1.00 98.31 586 GLY A C 1
ATOM 4184 O O . GLY A 1 586 ? 26.561 6.709 -11.984 1.00 98.31 586 GLY A O 1
ATOM 4185 N N . GLY A 1 587 ? 25.012 5.091 -11.796 1.00 97.94 587 GLY A N 1
ATOM 4186 C CA . GLY A 1 587 ? 25.890 3.929 -11.906 1.00 97.94 587 GLY A CA 1
ATOM 4187 C C . GLY A 1 587 ? 25.800 3.227 -13.265 1.00 97.94 587 GLY A C 1
ATOM 4188 O O . GLY A 1 587 ? 25.607 3.851 -14.305 1.00 97.94 587 GLY A O 1
ATOM 4189 N N . SER A 1 588 ? 25.971 1.904 -13.245 1.00 98.31 588 SER A N 1
ATOM 4190 C CA . SER A 1 588 ? 25.878 1.032 -14.425 1.00 98.31 588 SER A CA 1
ATOM 4191 C C . SER A 1 588 ? 24.468 0.452 -14.604 1.00 98.31 588 SER A C 1
ATOM 4193 O O . SER A 1 588 ? 23.679 0.414 -13.658 1.00 98.31 588 SER A O 1
ATOM 4195 N N . MET A 1 589 ? 24.162 -0.046 -15.803 1.00 97.50 589 MET A N 1
ATOM 4196 C CA . MET A 1 589 ? 22.887 -0.682 -16.141 1.00 97.50 589 MET A CA 1
ATOM 4197 C C . MET A 1 589 ? 23.059 -2.111 -16.667 1.00 97.50 589 MET A C 1
ATOM 4199 O O . MET A 1 589 ? 23.954 -2.382 -17.467 1.00 97.50 589 MET A O 1
ATOM 4203 N N . ASN A 1 590 ? 22.134 -2.992 -16.291 1.00 94.19 590 ASN A N 1
ATOM 4204 C CA . ASN A 1 590 ? 21.877 -4.273 -16.948 1.00 94.19 590 ASN A CA 1
ATOM 4205 C C . ASN A 1 590 ? 20.381 -4.352 -17.293 1.00 94.19 590 ASN A C 1
ATOM 4207 O O . ASN A 1 590 ? 19.552 -4.424 -16.382 1.00 94.19 590 ASN A O 1
ATOM 4211 N N . LEU A 1 591 ? 20.043 -4.285 -18.584 1.00 89.56 591 LEU A N 1
ATOM 4212 C CA . LEU A 1 591 ? 18.666 -4.089 -19.064 1.00 89.56 591 LEU A CA 1
ATOM 4213 C C . LEU A 1 591 ? 18.089 -5.275 -19.850 1.00 89.56 591 LEU A C 1
ATOM 4215 O O . LEU A 1 591 ? 16.870 -5.370 -19.978 1.00 89.56 591 LEU A O 1
ATOM 4219 N N . VAL A 1 592 ? 18.934 -6.178 -20.360 1.00 86.06 592 VAL A N 1
ATOM 4220 C CA . VAL A 1 592 ? 18.566 -7.223 -21.336 1.00 86.06 592 VAL A CA 1
ATOM 4221 C C . VAL A 1 592 ? 17.938 -6.617 -22.608 1.00 86.06 592 VAL A C 1
ATOM 4223 O O . VAL A 1 592 ? 18.679 -6.118 -23.444 1.00 86.06 592 VAL A O 1
ATOM 4226 N N . ASP A 1 593 ? 16.614 -6.595 -22.771 1.00 86.62 593 ASP A N 1
ATOM 4227 C CA . ASP A 1 593 ? 15.937 -6.163 -24.011 1.00 86.62 593 ASP A CA 1
ATOM 4228 C C . ASP A 1 593 ? 15.019 -4.949 -23.768 1.00 86.62 593 ASP A C 1
ATOM 4230 O O . ASP A 1 593 ? 14.130 -5.030 -22.917 1.00 86.62 593 ASP A O 1
ATOM 4234 N N . VAL A 1 594 ? 15.156 -3.871 -24.553 1.00 91.94 594 VAL A N 1
ATOM 4235 C CA . VAL A 1 594 ? 14.399 -2.605 -24.406 1.00 91.94 594 VAL A CA 1
ATOM 4236 C C . VAL A 1 594 ? 13.722 -2.191 -25.723 1.00 91.94 594 VAL A C 1
ATOM 4238 O O . VAL A 1 594 ? 14.384 -1.659 -26.618 1.00 91.94 594 VAL A O 1
ATOM 4241 N N . PHE A 1 595 ? 12.399 -2.394 -25.853 1.00 91.50 595 PHE A N 1
ATOM 4242 C CA . PHE A 1 595 ? 11.653 -2.165 -27.108 1.00 91.50 595 PHE A CA 1
ATOM 4243 C C . PHE A 1 595 ? 10.436 -1.228 -27.004 1.00 91.50 595 PHE A C 1
ATOM 4245 O O . PHE A 1 595 ? 9.493 -1.492 -26.257 1.00 91.50 595 PHE A O 1
ATOM 4252 N N . SER A 1 596 ? 10.373 -0.220 -27.884 1.00 93.75 596 SER A N 1
ATOM 4253 C CA . SER A 1 596 ? 9.148 0.553 -28.168 1.00 93.75 596 SER A CA 1
ATOM 4254 C C . SER A 1 596 ? 8.553 0.164 -29.533 1.00 93.75 596 SER A C 1
ATOM 4256 O O . SER A 1 596 ? 9.267 0.145 -30.536 1.00 93.75 596 SER A O 1
ATOM 4258 N N . VAL A 1 597 ? 7.263 -0.198 -29.614 1.00 90.25 597 VAL A N 1
ATOM 4259 C CA . VAL A 1 597 ? 6.665 -0.747 -30.855 1.00 90.25 597 VAL A CA 1
ATOM 4260 C C . VAL A 1 597 ? 5.268 -0.198 -31.166 1.00 90.25 597 VAL A C 1
ATOM 4262 O O . VAL A 1 597 ? 4.288 -0.546 -30.510 1.00 90.25 597 VAL A O 1
ATOM 4265 N N . GLY A 1 598 ? 5.153 0.572 -32.249 1.00 89.75 598 GLY A N 1
ATOM 4266 C CA . GLY A 1 598 ? 3.877 0.972 -32.842 1.00 89.75 598 GLY A CA 1
ATOM 4267 C C . GLY A 1 598 ? 3.395 -0.005 -33.909 1.00 89.75 598 GLY A C 1
ATOM 4268 O O . GLY A 1 598 ? 3.721 0.144 -35.083 1.00 89.75 598 GLY A O 1
ATOM 4269 N N . ASN A 1 599 ? 2.575 -0.986 -33.530 1.00 85.38 599 ASN A N 1
ATOM 4270 C CA . ASN A 1 599 ? 2.087 -2.049 -34.420 1.00 85.38 599 ASN A CA 1
ATOM 4271 C C . ASN A 1 599 ? 1.210 -1.548 -35.588 1.00 85.38 599 ASN A C 1
ATOM 4273 O O . ASN A 1 599 ? 0.974 -2.293 -36.536 1.00 85.38 599 ASN A O 1
ATOM 4277 N N . ALA A 1 600 ? 0.708 -0.310 -35.515 1.00 83.62 600 ALA A N 1
ATOM 4278 C CA . ALA A 1 600 ? -0.095 0.324 -36.569 1.00 83.62 600 ALA A CA 1
ATOM 4279 C C . ALA A 1 600 ? 0.342 1.767 -36.903 1.00 83.62 600 ALA A C 1
ATOM 4281 O O . ALA A 1 600 ? 0.055 2.265 -37.995 1.00 83.62 600 ALA A O 1
ATOM 4282 N N . GLY A 1 601 ? 1.020 2.429 -35.963 1.00 87.81 601 GLY A N 1
ATOM 4283 C CA . GLY A 1 601 ? 1.512 3.804 -36.002 1.00 87.81 601 GLY A CA 1
ATOM 4284 C C . GLY A 1 601 ? 3.040 3.862 -35.951 1.00 87.81 601 GLY A C 1
ATOM 4285 O O . GLY A 1 601 ? 3.709 3.180 -36.725 1.00 87.81 601 GLY A O 1
ATOM 4286 N N . MET A 1 602 ? 3.586 4.692 -35.063 1.00 90.62 602 MET A N 1
ATOM 4287 C CA . MET A 1 602 ? 5.026 4.916 -34.895 1.00 90.62 602 MET A CA 1
ATOM 4288 C C . MET A 1 602 ? 5.579 4.235 -33.638 1.00 90.62 602 MET A C 1
ATOM 4290 O O . MET A 1 602 ? 4.893 4.140 -32.621 1.00 90.62 602 MET A O 1
ATOM 4294 N N . GLY A 1 603 ? 6.835 3.790 -33.680 1.00 91.25 603 GLY A N 1
ATOM 4295 C CA . GLY A 1 603 ? 7.583 3.477 -32.455 1.00 91.25 603 GLY A CA 1
ATOM 4296 C C . GLY A 1 603 ? 7.951 4.756 -31.694 1.00 91.25 603 GLY A C 1
ATOM 4297 O O . GLY A 1 603 ? 8.225 5.774 -32.329 1.00 91.25 603 GLY A O 1
ATOM 4298 N N . GLY A 1 604 ? 7.969 4.713 -30.360 1.00 95.06 604 GLY A N 1
ATOM 4299 C CA . GLY A 1 604 ? 8.400 5.830 -29.511 1.00 95.06 604 GLY A CA 1
ATOM 4300 C C . GLY A 1 604 ? 9.921 6.012 -29.495 1.00 95.06 604 GLY A C 1
ATOM 4301 O O . GLY A 1 604 ? 10.664 5.243 -30.110 1.00 95.06 604 GLY A O 1
ATOM 4302 N N . ASN A 1 605 ? 10.404 7.038 -28.803 1.00 97.19 605 ASN A N 1
ATOM 4303 C CA . ASN A 1 605 ? 11.832 7.287 -28.612 1.00 97.19 605 ASN A CA 1
ATOM 4304 C C . ASN A 1 605 ? 12.391 6.399 -27.490 1.00 97.19 605 ASN A C 1
ATOM 4306 O O . ASN A 1 605 ? 11.672 6.036 -26.558 1.00 97.19 605 ASN A O 1
ATOM 4310 N N . VAL A 1 606 ? 13.685 6.081 -27.553 1.00 98.00 606 VAL A N 1
ATOM 4311 C CA . VAL A 1 606 ? 14.399 5.340 -26.501 1.00 98.00 606 VAL A CA 1
ATOM 4312 C C . VAL A 1 606 ? 15.640 6.131 -26.094 1.00 98.00 606 VAL A C 1
ATOM 4314 O O . VAL A 1 606 ? 16.537 6.340 -26.907 1.00 98.00 606 VAL A O 1
ATOM 4317 N N . THR A 1 607 ? 15.692 6.582 -24.842 1.00 98.62 607 THR A N 1
ATOM 4318 C CA . THR A 1 607 ? 16.826 7.328 -24.272 1.00 98.62 607 THR A CA 1
ATOM 4319 C C . THR A 1 607 ? 17.403 6.566 -23.084 1.00 98.62 607 THR A C 1
ATOM 4321 O O . THR A 1 607 ? 16.679 6.266 -22.136 1.00 98.62 607 THR A O 1
ATOM 4324 N N . ILE A 1 608 ? 18.698 6.255 -23.118 1.00 98.56 608 ILE A N 1
ATOM 4325 C CA . ILE A 1 608 ? 19.394 5.504 -22.065 1.00 98.56 608 ILE A CA 1
ATOM 4326 C C . ILE A 1 608 ? 20.670 6.263 -21.683 1.00 98.56 608 ILE A C 1
ATOM 4328 O O . ILE A 1 608 ? 21.495 6.554 -22.546 1.00 98.56 608 ILE A O 1
ATOM 4332 N N . ASN A 1 609 ? 20.838 6.607 -20.406 1.00 98.50 609 ASN A N 1
ATOM 4333 C CA . ASN A 1 609 ? 21.945 7.437 -19.924 1.00 98.50 609 ASN A CA 1
ATOM 4334 C C . ASN A 1 609 ? 22.553 6.874 -18.629 1.00 98.50 609 ASN A C 1
ATOM 4336 O O . ASN A 1 609 ? 21.929 6.963 -17.573 1.00 98.50 609 ASN A O 1
ATOM 4340 N N . ALA A 1 610 ? 23.758 6.307 -18.698 1.00 98.44 610 ALA A N 1
ATOM 4341 C CA . ALA A 1 610 ? 24.457 5.713 -17.559 1.00 98.44 610 ALA A CA 1
ATOM 4342 C C . ALA A 1 610 ? 25.749 6.469 -17.216 1.00 98.44 610 ALA A C 1
ATOM 4344 O O . ALA A 1 610 ? 26.541 6.786 -18.100 1.00 98.44 610 ALA A O 1
ATOM 4345 N N . GLY A 1 611 ? 26.005 6.692 -15.926 1.00 98.12 611 GLY A N 1
ATOM 4346 C CA . GLY A 1 611 ? 27.290 7.190 -15.421 1.00 98.12 611 GLY A CA 1
ATOM 4347 C C . GLY A 1 611 ? 28.401 6.131 -15.404 1.00 98.12 611 GLY A C 1
ATOM 4348 O O . GLY A 1 611 ? 29.573 6.478 -15.291 1.00 98.12 611 GLY A O 1
ATOM 4349 N N . GLY A 1 612 ? 28.041 4.851 -15.527 1.00 97.62 612 GLY A N 1
ATOM 4350 C CA . GLY A 1 612 ? 28.949 3.720 -15.729 1.00 97.62 612 GLY A CA 1
ATOM 4351 C C . GLY A 1 612 ? 28.586 2.911 -16.976 1.00 97.62 612 GLY A C 1
ATOM 4352 O O . GLY A 1 612 ? 28.038 3.449 -17.931 1.00 97.62 612 GLY A O 1
ATOM 4353 N N . ASN A 1 613 ? 28.880 1.608 -16.959 1.00 97.75 613 ASN A N 1
ATOM 4354 C CA . ASN A 1 613 ? 28.672 0.721 -18.107 1.00 97.75 613 ASN A CA 1
ATOM 4355 C C . ASN A 1 613 ? 27.182 0.451 -18.387 1.00 97.75 613 ASN A C 1
ATOM 4357 O O . ASN A 1 613 ? 26.374 0.408 -17.461 1.00 97.75 613 ASN A O 1
ATOM 4361 N N . ILE A 1 614 ? 26.838 0.140 -19.636 1.00 96.50 614 ILE A N 1
ATOM 4362 C CA . ILE A 1 614 ? 25.521 -0.371 -20.043 1.00 96.50 614 ILE A CA 1
ATOM 4363 C C . ILE A 1 614 ? 25.697 -1.767 -20.641 1.00 96.50 614 ILE A C 1
ATOM 4365 O O . ILE A 1 614 ? 26.544 -1.960 -21.511 1.00 96.50 614 ILE A O 1
ATOM 4369 N N . SER A 1 615 ? 24.872 -2.721 -20.210 1.00 92.75 615 SER A N 1
ATOM 4370 C CA . SER A 1 615 ? 24.726 -4.035 -20.842 1.00 92.75 615 SER A CA 1
ATOM 4371 C C . SER A 1 615 ? 23.260 -4.288 -21.204 1.00 92.75 615 SER A C 1
ATOM 4373 O O . SER A 1 615 ? 22.369 -4.131 -20.363 1.00 92.75 615 SER A O 1
ATOM 4375 N N . SER A 1 616 ? 23.008 -4.627 -22.469 1.00 89.00 616 SER A N 1
ATOM 4376 C CA . SER A 1 616 ? 21.670 -4.883 -23.014 1.00 89.00 616 SER A CA 1
ATOM 4377 C C . SER A 1 616 ? 21.797 -5.728 -24.283 1.00 89.00 616 SER A C 1
ATOM 4379 O O . SER A 1 616 ? 22.455 -5.290 -25.216 1.00 89.00 616 SER A O 1
ATOM 4381 N N . ASP A 1 617 ? 21.175 -6.903 -24.344 1.00 83.19 617 ASP A N 1
ATOM 4382 C CA . ASP A 1 617 ? 21.084 -7.740 -25.545 1.00 83.19 617 ASP A CA 1
ATOM 4383 C C . ASP A 1 617 ? 20.539 -6.940 -26.750 1.00 83.19 617 ASP A C 1
ATOM 4385 O O . ASP A 1 617 ? 21.261 -6.751 -27.731 1.00 83.19 617 ASP A O 1
ATOM 4389 N N . GLY A 1 618 ? 19.305 -6.425 -26.676 1.00 84.12 618 GLY A N 1
ATOM 4390 C CA . GLY A 1 618 ? 18.655 -5.701 -27.775 1.00 84.12 618 GLY A CA 1
ATOM 4391 C C . GLY A 1 618 ? 18.039 -4.354 -27.377 1.00 84.12 618 GLY A C 1
ATOM 4392 O O . GLY A 1 618 ? 17.312 -4.254 -26.391 1.00 84.12 618 GLY A O 1
ATOM 4393 N N . ILE A 1 619 ? 18.247 -3.306 -28.186 1.00 90.06 619 ILE A N 1
ATOM 4394 C CA . ILE A 1 619 ? 17.631 -1.975 -27.994 1.00 90.06 619 ILE A CA 1
ATOM 4395 C C . ILE A 1 619 ? 16.964 -1.526 -29.299 1.00 90.06 619 ILE A C 1
ATOM 4397 O O . ILE A 1 619 ? 17.640 -1.307 -30.304 1.00 90.06 619 ILE A O 1
ATOM 4401 N N . ALA A 1 620 ? 15.639 -1.358 -29.324 1.00 88.94 620 ALA A N 1
ATOM 4402 C CA . ALA A 1 620 ? 14.946 -1.052 -30.579 1.00 88.94 620 ALA A CA 1
ATOM 4403 C C . ALA A 1 620 ? 13.689 -0.183 -30.458 1.00 88.94 620 ALA A C 1
ATOM 4405 O O . ALA A 1 620 ? 12.941 -0.227 -29.482 1.00 88.94 620 ALA A O 1
ATOM 4406 N N . THR A 1 621 ? 13.398 0.540 -31.537 1.00 90.88 621 THR A N 1
ATOM 4407 C CA . THR A 1 621 ? 12.103 1.179 -31.777 1.00 90.88 621 THR A CA 1
ATOM 4408 C C . THR A 1 621 ? 11.597 0.864 -33.183 1.00 90.88 621 THR A C 1
ATOM 4410 O O . THR A 1 621 ? 12.371 0.801 -34.140 1.00 90.88 621 THR A O 1
ATOM 4413 N N . ARG A 1 622 ? 10.301 0.546 -33.298 1.00 87.06 622 ARG A N 1
ATOM 4414 C CA . ARG A 1 622 ? 9.689 -0.057 -34.497 1.00 87.06 622 ARG A CA 1
ATOM 4415 C C . ARG A 1 622 ? 8.269 0.452 -34.740 1.00 87.06 622 ARG A C 1
ATOM 4417 O O . ARG A 1 622 ? 7.511 0.610 -33.791 1.00 87.06 622 ARG A O 1
ATOM 4424 N N . GLY A 1 623 ? 7.861 0.597 -36.001 1.00 86.50 623 GLY A N 1
ATOM 4425 C CA . GLY A 1 623 ? 6.452 0.818 -36.345 1.00 86.50 623 GLY A CA 1
ATOM 4426 C C . GLY A 1 623 ? 6.147 0.855 -37.843 1.00 86.50 623 GLY A C 1
ATOM 4427 O O . GLY A 1 623 ? 7.068 0.896 -38.657 1.00 86.50 623 GLY A O 1
ATOM 4428 N N . ASN A 1 624 ? 4.858 0.833 -38.201 1.00 82.69 624 ASN A N 1
ATOM 4429 C CA . ASN A 1 624 ? 4.400 0.870 -39.602 1.00 82.69 624 ASN A CA 1
ATOM 4430 C C . ASN A 1 624 ? 4.633 2.244 -40.252 1.00 82.69 624 ASN A C 1
ATOM 4432 O O . ASN A 1 624 ? 4.983 2.333 -41.422 1.00 82.69 624 ASN A O 1
ATOM 4436 N N . GLN A 1 625 ? 4.381 3.325 -39.507 1.00 85.75 625 GLN A N 1
ATOM 4437 C CA . GLN A 1 625 ? 4.362 4.704 -40.023 1.00 85.75 625 GLN A CA 1
ATOM 4438 C C . GLN A 1 625 ? 5.677 5.460 -39.769 1.00 85.75 625 GLN A C 1
ATOM 4440 O O . GLN A 1 625 ? 5.808 6.615 -40.167 1.00 85.75 625 GLN A O 1
ATOM 4445 N N . GLY A 1 626 ? 6.629 4.829 -39.076 1.00 88.62 626 GLY A N 1
ATOM 4446 C CA . GLY A 1 626 ? 7.922 5.401 -38.706 1.00 88.62 626 GLY A CA 1
ATOM 4447 C C . GLY A 1 626 ? 8.379 4.985 -37.307 1.00 88.62 626 GLY A C 1
ATOM 4448 O O . GLY A 1 626 ? 7.712 4.195 -36.631 1.00 88.62 626 GLY A O 1
ATOM 4449 N N . THR A 1 627 ? 9.517 5.513 -36.865 1.00 90.75 627 THR A N 1
ATOM 4450 C CA . THR A 1 627 ? 10.107 5.215 -35.549 1.00 90.75 627 THR A CA 1
ATOM 4451 C C . THR A 1 627 ? 10.690 6.456 -34.877 1.00 90.75 627 THR A C 1
ATOM 4453 O O . THR A 1 627 ? 11.058 7.424 -35.542 1.00 90.75 627 THR A O 1
ATOM 4456 N N . GLY A 1 628 ? 10.753 6.435 -33.544 1.00 93.94 628 GLY A N 1
ATOM 4457 C CA . GLY A 1 628 ? 11.438 7.448 -32.746 1.00 93.94 628 GLY A CA 1
ATOM 4458 C C . GLY A 1 628 ? 12.959 7.314 -32.814 1.00 93.94 628 GLY A C 1
ATOM 4459 O O . GLY A 1 628 ? 13.506 6.385 -33.411 1.00 93.94 628 GLY A O 1
ATOM 4460 N N . ASN A 1 629 ? 13.665 8.242 -32.181 1.00 96.00 629 ASN A N 1
ATOM 4461 C CA . ASN A 1 629 ? 15.124 8.204 -32.121 1.00 96.00 629 ASN A CA 1
ATOM 4462 C C . ASN A 1 629 ? 15.611 7.266 -31.002 1.00 96.00 629 ASN A C 1
ATOM 4464 O O . ASN A 1 629 ? 14.915 7.069 -30.002 1.00 96.00 629 ASN A O 1
ATOM 4468 N N . ILE A 1 630 ? 16.824 6.728 -31.151 1.00 97.38 630 ILE A N 1
ATOM 4469 C CA . ILE A 1 630 ? 17.557 6.039 -30.079 1.00 97.38 630 ILE A CA 1
ATOM 4470 C C . ILE A 1 630 ? 18.748 6.910 -29.673 1.00 97.38 630 ILE A C 1
ATOM 4472 O O . ILE A 1 630 ? 19.578 7.264 -30.509 1.00 97.38 630 ILE A O 1
ATOM 4476 N N . ILE A 1 631 ? 18.845 7.244 -28.388 1.00 98.50 631 ILE A N 1
ATOM 4477 C CA . ILE A 1 631 ? 19.956 8.012 -27.818 1.00 98.50 631 ILE A CA 1
ATOM 4478 C C . ILE A 1 631 ? 20.534 7.210 -26.654 1.00 98.50 631 ILE A C 1
ATOM 4480 O O . ILE A 1 631 ? 19.828 6.944 -25.683 1.00 98.50 631 ILE A O 1
ATOM 4484 N N . ILE A 1 632 ? 21.807 6.822 -26.746 1.00 98.38 632 ILE A N 1
ATOM 4485 C CA . ILE A 1 632 ? 22.496 6.072 -25.689 1.00 98.38 632 ILE A CA 1
ATOM 4486 C C . ILE A 1 632 ? 23.774 6.805 -25.283 1.00 98.38 632 ILE A C 1
ATOM 4488 O O . ILE A 1 632 ? 24.643 7.062 -26.117 1.00 98.38 632 ILE A O 1
ATOM 4492 N N . THR A 1 633 ? 23.902 7.090 -23.991 1.00 98.44 633 THR A N 1
ATOM 4493 C CA . THR A 1 633 ? 25.085 7.696 -23.375 1.00 98.44 633 THR A CA 1
ATOM 4494 C C . THR A 1 633 ? 25.590 6.785 -22.261 1.00 98.44 633 THR A C 1
ATOM 4496 O O . THR A 1 633 ? 24.835 6.443 -21.354 1.00 98.44 633 THR A O 1
ATOM 4499 N N . SER A 1 634 ? 26.864 6.405 -22.317 1.00 97.81 634 SER A N 1
ATOM 4500 C CA . SER A 1 634 ? 27.556 5.617 -21.295 1.00 97.81 634 SER A CA 1
ATOM 4501 C C . SER A 1 634 ? 28.795 6.368 -20.814 1.00 97.81 634 SER A C 1
ATOM 4503 O O . SER A 1 634 ? 29.614 6.806 -21.621 1.00 97.81 634 SER A O 1
ATOM 4505 N N . GLY A 1 635 ? 28.955 6.488 -19.497 1.00 96.94 635 GLY A N 1
ATOM 4506 C CA . GLY A 1 635 ? 30.188 6.942 -18.845 1.00 96.94 635 GLY A CA 1
ATOM 4507 C C . GLY A 1 635 ? 31.281 5.868 -18.787 1.00 96.94 635 GLY A C 1
ATOM 4508 O O . GLY A 1 635 ? 32.295 6.075 -18.131 1.00 96.94 635 GLY A O 1
ATOM 4509 N N . GLY A 1 636 ? 31.060 4.721 -19.434 1.00 96.69 636 GLY A N 1
ATOM 4510 C CA . GLY A 1 636 ? 32.014 3.629 -19.581 1.00 96.69 636 GLY A CA 1
ATOM 4511 C C . GLY A 1 636 ? 31.763 2.871 -20.884 1.00 96.69 636 GLY A C 1
ATOM 4512 O O . GLY A 1 636 ? 31.599 3.467 -21.948 1.00 96.69 636 GLY A O 1
ATOM 4513 N N . SER A 1 637 ? 31.705 1.544 -20.814 1.00 95.94 637 SER A N 1
ATOM 4514 C CA . SER A 1 637 ? 31.394 0.694 -21.968 1.00 95.94 637 SER A CA 1
ATOM 4515 C C . SER A 1 637 ? 29.888 0.626 -22.264 1.00 95.94 637 SER A C 1
ATOM 4517 O O . SER A 1 637 ? 29.070 0.671 -21.343 1.00 95.94 637 SER A O 1
ATOM 4519 N N . LEU A 1 638 ? 29.506 0.484 -23.533 1.00 94.88 638 LEU A N 1
ATOM 4520 C CA . LEU A 1 638 ? 28.206 -0.054 -23.949 1.00 94.88 638 LEU A CA 1
ATOM 4521 C C . LEU A 1 638 ? 28.446 -1.419 -24.596 1.00 94.88 638 LEU A C 1
ATOM 4523 O O . LEU A 1 638 ? 29.078 -1.488 -25.648 1.00 94.88 638 LEU A O 1
ATOM 4527 N N . ASP A 1 639 ? 27.920 -2.484 -23.994 1.00 91.50 639 ASP A N 1
ATOM 4528 C CA . ASP A 1 639 ? 27.995 -3.844 -24.526 1.00 91.50 639 ASP A CA 1
ATOM 4529 C C . ASP A 1 639 ? 26.608 -4.358 -24.926 1.00 91.50 639 ASP A C 1
ATOM 4531 O O . ASP A 1 639 ? 25.692 -4.442 -24.103 1.00 91.50 639 ASP A O 1
ATOM 4535 N N . THR A 1 640 ? 26.481 -4.705 -26.208 1.00 86.75 640 THR A N 1
ATOM 4536 C CA . THR A 1 640 ? 25.286 -5.318 -26.808 1.00 86.75 640 THR A CA 1
ATOM 4537 C C . THR A 1 640 ? 25.541 -6.713 -27.381 1.00 86.75 640 THR A C 1
ATOM 4539 O O . THR A 1 640 ? 24.687 -7.279 -28.055 1.00 86.75 640 THR A O 1
ATOM 4542 N N . SER A 1 641 ? 26.691 -7.328 -27.082 1.00 75.62 641 SER A N 1
ATOM 4543 C CA . SER A 1 641 ? 27.040 -8.694 -27.511 1.00 75.62 641 SER A CA 1
ATOM 4544 C C . SER A 1 641 ? 26.328 -9.809 -26.717 1.00 75.62 641 SER A C 1
ATOM 4546 O O . SER A 1 641 ? 26.841 -10.921 -26.572 1.00 75.62 641 SER A O 1
ATOM 4548 N N . GLY A 1 642 ? 25.123 -9.515 -26.213 1.00 71.19 642 GLY A N 1
ATOM 4549 C CA . GLY A 1 642 ? 24.277 -10.429 -25.447 1.00 71.19 642 GLY A CA 1
ATOM 4550 C C . GLY A 1 642 ? 23.893 -11.697 -26.219 1.00 71.19 642 GLY A C 1
ATOM 4551 O O . GLY A 1 642 ? 23.964 -11.765 -27.446 1.00 71.19 642 GLY A O 1
ATOM 4552 N N . ASN A 1 643 ? 23.509 -12.742 -25.485 1.00 60.84 643 ASN A N 1
ATOM 4553 C CA . ASN A 1 643 ? 23.314 -14.092 -26.030 1.00 60.84 643 ASN A CA 1
ATOM 4554 C C . ASN A 1 643 ? 21.824 -14.436 -26.282 1.00 60.84 643 ASN A C 1
ATOM 4556 O O . ASN A 1 643 ? 21.487 -15.610 -26.453 1.00 60.84 643 ASN A O 1
ATOM 4560 N N . GLY A 1 644 ? 20.928 -13.447 -26.268 1.00 61.31 644 GLY A N 1
ATOM 4561 C CA . GLY A 1 644 ? 19.510 -13.566 -26.617 1.00 61.31 644 GLY A CA 1
ATOM 4562 C C . GLY A 1 644 ? 19.202 -13.375 -28.110 1.00 61.31 644 GLY A C 1
ATOM 4563 O O . GLY A 1 644 ? 19.967 -12.774 -28.860 1.00 61.31 644 GLY A O 1
ATOM 4564 N N . ASP A 1 645 ? 18.028 -13.854 -28.536 1.00 60.22 645 ASP A N 1
ATOM 4565 C CA . ASP A 1 645 ? 17.569 -13.910 -29.942 1.00 60.22 645 ASP A CA 1
ATOM 4566 C C . ASP A 1 645 ? 17.165 -12.538 -30.559 1.00 60.22 645 ASP A C 1
ATOM 4568 O O . ASP A 1 645 ? 16.441 -12.490 -31.559 1.00 60.22 645 ASP A O 1
ATOM 4572 N N . ASN A 1 646 ? 17.575 -11.419 -29.942 1.00 65.12 646 ASN A N 1
ATOM 4573 C CA . ASN A 1 646 ? 17.252 -10.042 -30.352 1.00 65.12 646 ASN A CA 1
ATOM 4574 C C . ASN A 1 646 ? 18.482 -9.100 -30.385 1.00 65.12 646 ASN A C 1
ATOM 4576 O O . ASN A 1 646 ? 18.325 -7.881 -30.302 1.00 65.12 646 ASN A O 1
ATOM 4580 N N . GLY A 1 647 ? 19.703 -9.646 -30.436 1.00 66.69 647 GLY A N 1
ATOM 4581 C CA . GLY A 1 647 ? 20.930 -8.872 -30.221 1.00 66.69 647 GLY A CA 1
ATOM 4582 C C . GLY A 1 647 ? 21.148 -7.712 -31.207 1.00 66.69 647 GLY A C 1
ATOM 4583 O O . GLY A 1 647 ? 21.062 -7.908 -32.425 1.00 66.69 647 GLY A O 1
ATOM 4584 N N . GLY A 1 648 ? 21.467 -6.514 -30.704 1.00 79.75 648 GLY A N 1
ATOM 4585 C CA . GLY A 1 648 ? 21.821 -5.330 -31.505 1.00 79.75 648 GLY A CA 1
ATOM 4586 C C . GLY A 1 648 ? 20.936 -4.095 -31.277 1.00 79.75 648 GLY A C 1
ATOM 4587 O O . GLY A 1 648 ? 20.214 -3.995 -30.285 1.00 79.75 648 GLY A O 1
ATOM 4588 N N . ILE A 1 649 ? 21.019 -3.107 -32.182 1.00 88.25 649 ILE A N 1
ATOM 4589 C CA . ILE A 1 649 ? 20.356 -1.797 -32.014 1.00 88.25 649 ILE A CA 1
ATOM 4590 C C . ILE A 1 649 ? 19.638 -1.359 -33.302 1.00 88.25 649 ILE A C 1
ATOM 4592 O O . ILE A 1 649 ? 20.270 -1.246 -34.356 1.00 88.25 649 ILE A O 1
ATOM 4596 N N . ALA A 1 650 ? 18.328 -1.073 -33.238 1.00 88.62 650 ALA A N 1
ATOM 4597 C CA . ALA A 1 650 ? 17.519 -0.783 -34.434 1.00 88.62 650 ALA A CA 1
ATOM 4598 C C . ALA A 1 650 ? 16.399 0.268 -34.254 1.00 88.62 650 ALA A C 1
ATOM 4600 O O . ALA A 1 650 ? 15.467 0.061 -33.481 1.00 88.62 650 ALA A O 1
ATOM 4601 N N . SER A 1 651 ? 16.409 1.342 -35.055 1.00 90.38 651 SER A N 1
ATOM 4602 C CA . SER A 1 651 ? 15.287 2.288 -35.225 1.00 90.38 651 SER A CA 1
ATOM 4603 C C . SER A 1 651 ? 14.717 2.193 -36.644 1.00 90.38 651 SER A C 1
ATOM 4605 O O . SER A 1 651 ? 15.017 3.010 -37.522 1.00 90.38 651 SER A O 1
ATOM 4607 N N . CYS A 1 652 ? 13.930 1.143 -36.906 1.00 82.06 652 CYS A N 1
ATOM 4608 C CA . CYS A 1 652 ? 13.456 0.849 -38.260 1.00 82.06 652 CYS A CA 1
ATOM 4609 C C . CYS A 1 652 ? 12.009 0.367 -38.356 1.00 82.06 652 CYS A C 1
ATOM 4611 O O . CYS A 1 652 ? 11.480 -0.344 -37.497 1.00 82.06 652 CYS A O 1
ATOM 4613 N N . THR A 1 653 ? 11.375 0.756 -39.462 1.00 79.44 653 THR A N 1
ATOM 4614 C CA . THR A 1 653 ? 10.028 0.326 -39.836 1.00 79.44 653 THR A CA 1
ATOM 4615 C C . THR A 1 653 ? 9.942 -1.189 -39.992 1.00 79.44 653 THR A C 1
ATOM 4617 O O . THR A 1 653 ? 10.891 -1.854 -40.404 1.00 79.44 653 THR A O 1
ATOM 4620 N N . ASN A 1 654 ? 8.793 -1.759 -39.649 1.00 65.12 654 ASN A N 1
ATOM 4621 C CA . ASN A 1 654 ? 8.628 -3.202 -39.465 1.00 65.12 654 ASN A CA 1
ATOM 4622 C C . ASN A 1 654 ? 8.304 -4.017 -40.734 1.00 65.12 654 ASN A C 1
ATOM 4624 O O . ASN A 1 654 ? 8.370 -5.242 -40.648 1.00 65.12 654 ASN A O 1
ATOM 4628 N N . ASP A 1 655 ? 7.985 -3.387 -41.869 1.00 50.47 655 ASP A N 1
ATOM 4629 C CA . ASP A 1 655 ? 7.394 -4.056 -43.046 1.00 50.47 655 ASP A CA 1
ATOM 4630 C C . ASP A 1 655 ? 8.305 -5.068 -43.780 1.00 50.47 655 ASP A C 1
ATOM 4632 O O . ASP A 1 655 ? 7.794 -5.991 -44.417 1.00 50.47 655 ASP A O 1
ATOM 4636 N N . THR A 1 656 ? 9.638 -4.922 -43.742 1.00 49.53 656 THR A N 1
ATOM 4637 C CA . THR A 1 656 ? 10.549 -5.744 -44.583 1.00 49.53 656 THR A CA 1
ATOM 4638 C C . THR A 1 656 ? 11.865 -6.186 -43.933 1.00 49.53 656 THR A C 1
ATOM 4640 O O . THR A 1 656 ? 12.619 -6.928 -44.558 1.00 49.53 656 THR A O 1
ATOM 4643 N N . GLY A 1 657 ? 12.187 -5.731 -42.716 1.00 51.62 657 GLY A N 1
ATOM 4644 C CA . GLY A 1 657 ? 13.523 -5.912 -42.116 1.00 51.62 657 GLY A CA 1
ATOM 4645 C C . GLY A 1 657 ? 14.602 -4.961 -42.667 1.00 51.62 657 GLY A C 1
ATOM 4646 O O . GLY A 1 657 ? 15.720 -4.934 -42.141 1.00 51.62 657 GLY A O 1
ATOM 4647 N N . PHE A 1 658 ? 14.242 -4.152 -43.670 1.00 56.38 658 PHE A N 1
ATOM 4648 C CA . PHE A 1 658 ? 14.975 -2.974 -44.114 1.00 56.38 658 PHE A CA 1
ATOM 4649 C C . PHE A 1 658 ? 14.367 -1.713 -43.496 1.00 56.38 658 PHE A C 1
ATOM 4651 O O . PHE A 1 658 ? 13.163 -1.620 -43.248 1.00 56.38 658 PHE A O 1
ATOM 4658 N N . CYS A 1 659 ? 15.228 -0.734 -43.269 1.00 66.94 659 CYS A N 1
ATOM 4659 C CA . CYS A 1 659 ? 14.862 0.603 -42.837 1.00 66.94 659 CYS A CA 1
ATOM 4660 C C . CYS A 1 659 ? 14.362 1.405 -44.053 1.00 66.94 659 CYS A C 1
ATOM 4662 O O . CYS A 1 659 ? 14.800 1.156 -45.176 1.00 66.94 659 CYS A O 1
ATOM 4664 N N . VAL A 1 660 ? 13.445 2.352 -43.849 1.00 71.69 660 VAL A N 1
ATOM 4665 C CA . VAL A 1 660 ? 12.932 3.244 -44.912 1.00 71.69 660 VAL A CA 1
ATOM 4666 C C . VAL A 1 660 ? 12.928 4.690 -44.412 1.00 71.69 660 VAL A C 1
ATOM 4668 O O . VAL A 1 660 ? 13.196 4.933 -43.242 1.00 71.69 660 VAL A O 1
ATOM 4671 N N . SER A 1 661 ? 12.558 5.662 -45.247 1.00 65.81 661 SER A N 1
ATOM 4672 C CA . SER A 1 661 ? 12.577 7.100 -44.906 1.00 65.81 661 SER A CA 1
ATOM 4673 C C . SER A 1 661 ? 11.757 7.530 -43.670 1.00 65.81 661 SER A C 1
ATOM 4675 O O . SER A 1 661 ? 11.913 8.658 -43.205 1.00 65.81 661 SER A O 1
ATOM 4677 N N . GLY A 1 662 ? 10.909 6.656 -43.114 1.00 77.12 662 GLY A N 1
ATOM 4678 C CA . GLY A 1 662 ? 10.230 6.849 -41.824 1.00 77.12 662 GLY A CA 1
ATOM 4679 C C . GLY A 1 662 ? 11.054 6.456 -40.585 1.00 77.12 662 GLY A C 1
ATOM 4680 O O . GLY A 1 662 ? 10.576 6.641 -39.467 1.00 77.12 662 GLY A O 1
ATOM 4681 N N . SER A 1 663 ? 12.257 5.901 -40.757 1.00 86.81 663 SER A N 1
ATOM 4682 C CA . SER A 1 663 ? 13.177 5.554 -39.669 1.00 86.81 663 SER A CA 1
ATOM 4683 C C . SER A 1 663 ? 13.625 6.778 -38.862 1.00 86.81 663 SER A C 1
ATOM 4685 O O . SER A 1 663 ? 13.721 7.893 -39.385 1.00 86.81 663 SER A O 1
ATOM 4687 N N . GLY A 1 664 ? 13.931 6.546 -37.587 1.00 91.75 664 GLY A N 1
ATOM 4688 C CA . GLY A 1 664 ? 14.518 7.510 -36.659 1.00 91.75 664 GLY A CA 1
ATOM 4689 C C . GLY A 1 664 ? 16.044 7.424 -36.607 1.00 91.75 664 GLY A C 1
ATOM 4690 O O . GLY A 1 664 ? 16.657 6.474 -37.098 1.00 91.75 664 GLY A O 1
ATOM 4691 N N . ASP A 1 665 ? 16.665 8.439 -36.016 1.00 95.12 665 ASP A N 1
ATOM 4692 C CA . ASP A 1 665 ? 18.121 8.529 -35.895 1.00 95.12 665 ASP A CA 1
ATOM 4693 C C . ASP A 1 665 ? 18.634 7.750 -34.676 1.00 95.12 665 ASP A C 1
ATOM 4695 O O . ASP A 1 665 ? 17.934 7.611 -33.669 1.00 95.12 665 ASP A O 1
ATOM 4699 N N . ILE A 1 666 ? 19.877 7.272 -34.752 1.00 96.25 666 ILE A N 1
ATOM 4700 C CA . ILE A 1 666 ? 20.585 6.632 -33.642 1.00 96.25 666 ILE A CA 1
ATOM 4701 C C . ILE A 1 666 ? 21.840 7.437 -33.311 1.00 96.25 666 ILE A C 1
ATOM 4703 O O . ILE A 1 666 ? 22.677 7.673 -34.178 1.00 96.25 666 ILE A O 1
ATOM 4707 N N . THR A 1 667 ? 21.989 7.830 -32.047 1.00 98.12 667 THR A N 1
ATOM 4708 C CA . THR A 1 667 ? 23.208 8.455 -31.514 1.00 98.12 667 THR A CA 1
ATOM 4709 C C . THR A 1 667 ? 23.706 7.670 -30.307 1.00 98.12 667 THR A C 1
ATOM 4711 O O . THR A 1 667 ? 22.973 7.500 -29.335 1.00 98.12 667 THR A O 1
ATOM 4714 N N . ILE A 1 668 ? 24.958 7.215 -30.355 1.00 97.75 668 ILE A N 1
ATOM 4715 C CA . ILE A 1 668 ? 25.617 6.475 -29.273 1.00 97.75 668 ILE A CA 1
ATOM 4716 C C . ILE A 1 668 ? 26.889 7.213 -28.864 1.00 97.75 668 ILE A C 1
ATOM 4718 O O . ILE A 1 668 ? 27.681 7.603 -29.720 1.00 97.75 668 ILE A O 1
ATOM 4722 N N . THR A 1 669 ? 27.094 7.392 -27.560 1.00 98.12 669 THR A N 1
ATOM 4723 C CA . THR A 1 669 ? 28.328 7.945 -26.983 1.00 98.12 669 THR A CA 1
ATOM 4724 C C . THR A 1 669 ? 28.775 7.091 -25.796 1.00 98.12 669 THR A C 1
ATOM 4726 O O . THR A 1 669 ? 28.006 6.922 -24.854 1.00 98.12 669 THR A O 1
ATOM 4729 N N . ALA A 1 670 ? 29.988 6.535 -25.844 1.00 97.06 670 ALA A N 1
ATOM 4730 C CA . ALA A 1 670 ? 30.542 5.642 -24.815 1.00 97.06 670 ALA A CA 1
ATOM 4731 C C . ALA A 1 670 ? 32.082 5.678 -24.822 1.00 97.06 670 ALA A C 1
ATOM 4733 O O . ALA A 1 670 ? 32.668 5.936 -25.869 1.00 97.06 670 ALA A O 1
ATOM 4734 N N . GLU A 1 671 ? 32.762 5.349 -23.718 1.00 95.31 671 GLU A N 1
ATOM 4735 C CA . GLU A 1 671 ? 34.233 5.175 -23.721 1.00 95.31 671 GLU A CA 1
ATOM 4736 C C . GLU A 1 671 ? 34.660 4.014 -24.636 1.00 95.31 671 GLU A C 1
ATOM 4738 O O . GLU A 1 671 ? 35.663 4.094 -25.342 1.00 95.31 671 GLU A O 1
ATOM 4743 N N . SER A 1 672 ? 33.871 2.937 -24.650 1.00 94.81 672 SER A N 1
ATOM 4744 C CA . SER A 1 672 ? 34.024 1.807 -25.575 1.00 94.81 672 SER A CA 1
ATOM 4745 C C . SER A 1 672 ? 32.664 1.255 -25.991 1.00 94.81 672 SER A C 1
ATOM 4747 O O . SER A 1 672 ? 31.710 1.284 -25.211 1.00 94.81 672 SER A O 1
ATOM 4749 N N . LEU A 1 673 ? 32.573 0.724 -27.208 1.00 92.94 673 LEU A N 1
ATOM 4750 C CA . LEU A 1 673 ? 31.341 0.182 -27.772 1.00 92.94 673 LEU A CA 1
ATOM 4751 C C . LEU A 1 673 ? 31.560 -1.241 -28.288 1.00 92.94 673 LEU A C 1
ATOM 4753 O O . LEU A 1 673 ? 32.366 -1.459 -29.189 1.00 92.94 673 LEU A O 1
ATOM 4757 N N . VAL A 1 674 ? 30.803 -2.201 -27.763 1.00 89.88 674 VAL A N 1
ATOM 4758 C CA . VAL A 1 674 ? 30.785 -3.591 -28.227 1.00 89.88 674 VAL A CA 1
ATOM 4759 C C . VAL A 1 674 ? 29.426 -3.886 -28.862 1.00 89.88 674 VAL A C 1
ATOM 4761 O O . VAL A 1 674 ? 28.381 -3.844 -28.209 1.00 89.88 674 VAL A O 1
ATOM 4764 N N . LEU A 1 675 ? 29.447 -4.178 -30.161 1.00 85.12 675 LEU A N 1
ATOM 4765 C CA . LEU A 1 675 ? 28.287 -4.563 -30.959 1.00 85.12 675 LEU A CA 1
ATOM 4766 C C . LEU A 1 675 ? 28.324 -6.071 -31.233 1.00 85.12 675 LEU A C 1
ATOM 4768 O O . LEU A 1 675 ? 29.374 -6.634 -31.574 1.00 85.12 675 LEU A O 1
ATOM 4772 N N . GLY A 1 676 ? 27.177 -6.736 -31.106 1.00 73.06 676 GLY A N 1
ATOM 4773 C CA . GLY A 1 676 ? 27.063 -8.145 -31.462 1.00 73.06 676 GLY A CA 1
ATOM 4774 C C . GLY A 1 676 ? 25.687 -8.759 -31.233 1.00 73.06 676 GLY A C 1
ATOM 4775 O O . GLY A 1 676 ? 24.688 -8.054 -31.127 1.00 73.06 676 GLY A O 1
ATOM 4776 N N . GLY A 1 677 ? 25.663 -10.090 -31.187 1.00 66.69 677 GLY A N 1
ATOM 4777 C CA . GLY A 1 677 ? 24.485 -10.904 -30.887 1.00 66.69 677 GLY A CA 1
ATOM 4778 C C . GLY A 1 677 ? 24.346 -12.115 -31.822 1.00 66.69 677 GLY A C 1
ATOM 4779 O O . GLY A 1 677 ? 24.822 -12.074 -32.960 1.00 66.69 677 GLY A O 1
ATOM 4780 N N . PRO A 1 678 ? 23.726 -13.223 -31.378 1.00 57.41 678 PRO A N 1
ATOM 4781 C CA . PRO A 1 678 ? 23.573 -14.421 -32.198 1.00 57.41 678 PRO A CA 1
ATOM 4782 C C . PRO A 1 678 ? 22.607 -14.179 -33.367 1.00 57.41 678 PRO A C 1
ATOM 4784 O O . PRO A 1 678 ? 21.405 -14.066 -33.160 1.00 57.41 678 PRO A O 1
ATOM 4787 N N . THR A 1 679 ? 23.121 -14.182 -34.599 1.00 54.47 679 THR A N 1
ATOM 4788 C CA . THR A 1 679 ? 22.329 -14.056 -35.836 1.00 54.47 679 THR A CA 1
ATOM 4789 C C . THR A 1 679 ? 21.630 -15.377 -36.181 1.00 54.47 679 THR A C 1
ATOM 4791 O O . THR A 1 679 ? 22.122 -16.193 -36.968 1.00 54.47 679 THR A O 1
ATOM 4794 N N . ASN A 1 680 ? 20.513 -15.654 -35.504 1.00 51.81 680 ASN A N 1
ATOM 4795 C CA . ASN A 1 680 ? 19.900 -16.983 -35.431 1.00 51.81 680 ASN A CA 1
ATOM 4796 C C . ASN A 1 680 ? 18.441 -17.067 -35.925 1.00 51.81 680 ASN A C 1
ATOM 4798 O O . ASN A 1 680 ? 17.915 -18.180 -36.053 1.00 51.81 680 ASN A O 1
ATOM 4802 N N . ASN A 1 681 ? 17.799 -15.944 -36.263 1.00 56.09 681 ASN A N 1
ATOM 4803 C CA . ASN A 1 681 ? 16.394 -15.901 -36.670 1.00 56.09 681 ASN A CA 1
ATOM 4804 C C . ASN A 1 681 ? 16.103 -14.824 -37.740 1.00 56.09 681 ASN A C 1
ATOM 4806 O O . ASN A 1 681 ? 15.463 -13.817 -37.429 1.00 56.09 681 ASN A O 1
ATOM 4810 N N . PRO A 1 682 ? 16.412 -15.067 -39.031 1.00 50.59 682 PRO A N 1
ATOM 4811 C CA . PRO A 1 682 ? 16.277 -14.077 -40.113 1.00 50.59 682 PRO A CA 1
ATOM 4812 C C . PRO A 1 682 ? 14.826 -13.666 -40.463 1.00 50.59 682 PRO A C 1
ATOM 4814 O O . PRO A 1 682 ? 14.582 -13.065 -41.506 1.00 50.59 682 PRO A O 1
ATOM 4817 N N . ASN A 1 683 ? 13.845 -14.007 -39.618 1.00 49.44 683 ASN A N 1
ATOM 4818 C CA . ASN A 1 683 ? 12.457 -13.540 -39.684 1.00 49.44 683 ASN A CA 1
ATOM 4819 C C . ASN A 1 683 ? 12.110 -12.552 -38.551 1.00 49.44 683 ASN A C 1
ATOM 4821 O O . ASN A 1 683 ? 11.013 -11.996 -38.546 1.00 49.44 683 ASN A O 1
ATOM 4825 N N . ASN A 1 684 ? 13.004 -12.343 -37.579 1.00 54.91 684 ASN A N 1
ATOM 4826 C CA . ASN A 1 684 ? 12.889 -11.302 -36.565 1.00 54.91 684 ASN A CA 1
ATOM 4827 C C . ASN A 1 684 ? 13.566 -10.025 -37.097 1.00 54.91 684 ASN A C 1
ATOM 4829 O O . ASN A 1 684 ? 14.761 -10.052 -37.364 1.00 54.91 684 ASN A O 1
ATOM 4833 N N . PRO A 1 685 ? 12.873 -8.878 -37.221 1.00 50.03 685 PRO A N 1
ATOM 4834 C CA . PRO A 1 685 ? 13.525 -7.625 -37.616 1.00 50.03 685 PRO A CA 1
ATOM 4835 C C . PRO A 1 685 ? 14.543 -7.084 -36.593 1.00 50.03 685 PRO A C 1
ATOM 4837 O O . PRO A 1 685 ? 15.223 -6.107 -36.894 1.00 50.03 685 PRO A O 1
ATOM 4840 N N . ILE A 1 686 ? 14.625 -7.710 -35.410 1.00 50.66 686 ILE A N 1
ATOM 4841 C CA . ILE A 1 686 ? 15.621 -7.483 -34.349 1.00 50.66 686 ILE A CA 1
ATOM 4842 C C . ILE A 1 686 ? 16.612 -8.671 -34.231 1.00 50.66 686 ILE A C 1
ATOM 4844 O O . ILE A 1 686 ? 17.449 -8.688 -33.339 1.00 50.66 686 ILE A O 1
ATOM 4848 N N . ASP A 1 687 ? 16.574 -9.662 -35.137 1.00 54.62 687 ASP A N 1
ATOM 4849 C CA . ASP A 1 687 ? 17.728 -10.550 -35.376 1.00 54.62 687 ASP A CA 1
ATOM 4850 C C . ASP A 1 687 ? 18.748 -9.734 -36.162 1.00 54.62 687 ASP A C 1
ATOM 4852 O O . ASP A 1 687 ? 18.789 -9.729 -37.395 1.00 54.62 687 ASP A O 1
ATOM 4856 N N . THR A 1 688 ? 19.459 -8.895 -35.418 1.00 48.06 688 THR A N 1
ATOM 4857 C CA . THR A 1 688 ? 20.344 -7.890 -35.978 1.00 48.06 688 THR A CA 1
ATOM 4858 C C . THR A 1 688 ? 21.785 -8.379 -35.977 1.00 48.06 688 THR A C 1
ATOM 4860 O O . THR A 1 688 ? 22.328 -8.622 -37.050 1.00 48.06 688 THR A O 1
ATOM 4863 N N . GLY A 1 689 ? 22.431 -8.501 -34.814 1.00 51.81 689 GLY A N 1
ATOM 4864 C CA . GLY A 1 689 ? 23.898 -8.531 -34.736 1.00 51.81 689 GLY A CA 1
ATOM 4865 C C . GLY A 1 689 ? 24.529 -7.266 -35.346 1.00 51.81 689 GLY A C 1
ATOM 4866 O O . GLY A 1 689 ? 25.661 -7.298 -35.822 1.00 51.81 689 GLY A O 1
ATOM 4867 N N . THR A 1 690 ? 23.750 -6.177 -35.412 1.00 70.38 690 THR A N 1
ATOM 4868 C CA . THR A 1 690 ? 23.967 -4.986 -36.248 1.00 70.38 690 THR A CA 1
ATOM 4869 C C . THR A 1 690 ? 23.373 -3.727 -35.631 1.00 70.38 690 THR A C 1
ATOM 4871 O O . THR A 1 690 ? 22.525 -3.787 -34.741 1.00 70.38 690 THR A O 1
ATOM 4874 N N . LEU A 1 691 ? 23.739 -2.594 -36.225 1.00 85.94 691 LEU A N 1
ATOM 4875 C CA . LEU A 1 691 ? 23.208 -1.265 -35.967 1.00 85.94 691 LEU A CA 1
ATOM 4876 C C . LEU A 1 691 ? 22.404 -0.771 -37.187 1.00 85.94 691 LEU A C 1
ATOM 4878 O O . LEU A 1 691 ? 22.935 -0.768 -38.299 1.00 85.94 691 LEU A O 1
ATOM 4882 N N . LYS A 1 692 ? 21.135 -0.379 -37.007 1.00 87.00 692 LYS A N 1
ATOM 4883 C CA . LYS A 1 692 ? 20.215 -0.040 -38.116 1.00 87.00 692 LYS A CA 1
ATOM 4884 C C . LYS A 1 692 ? 19.346 1.194 -37.834 1.00 87.00 692 LYS A C 1
ATOM 4886 O O . LYS A 1 692 ? 18.606 1.184 -36.856 1.00 87.00 692 LYS A O 1
ATOM 4891 N N . GLY A 1 693 ? 19.344 2.220 -38.688 1.00 90.00 693 GLY A N 1
ATOM 4892 C CA . GLY A 1 693 ? 18.537 3.437 -38.467 1.00 90.00 693 GLY A CA 1
ATOM 4893 C C . GLY A 1 693 ? 18.384 4.342 -39.693 1.00 90.00 693 GLY A C 1
ATOM 4894 O O . GLY A 1 693 ? 18.678 3.929 -40.814 1.00 90.00 693 GLY A O 1
ATOM 4895 N N . ARG A 1 694 ? 17.932 5.588 -39.486 1.00 92.25 694 ARG A N 1
ATOM 4896 C CA . ARG A 1 694 ? 18.006 6.657 -40.498 1.00 92.25 694 ARG A CA 1
ATOM 4897 C C . ARG A 1 694 ? 19.416 7.227 -40.538 1.00 92.25 694 ARG A C 1
ATOM 4899 O O . ARG A 1 694 ? 20.210 6.712 -41.309 1.00 92.25 694 ARG A O 1
ATOM 4906 N N . ASN A 1 695 ? 19.748 8.213 -39.704 1.00 94.12 695 ASN A N 1
ATOM 4907 C CA . ASN A 1 695 ? 21.139 8.611 -39.494 1.00 94.12 695 ASN A CA 1
ATOM 4908 C C . ASN A 1 695 ? 21.732 7.821 -38.327 1.00 94.12 695 ASN A C 1
ATOM 4910 O O . ASN A 1 695 ? 21.055 7.594 -37.322 1.00 94.12 695 ASN A O 1
ATOM 4914 N N . ILE A 1 696 ? 22.994 7.423 -38.448 1.00 95.31 696 ILE A N 1
ATOM 4915 C CA . ILE A 1 696 ? 23.744 6.711 -37.413 1.00 95.31 696 ILE A CA 1
ATOM 4916 C C . ILE A 1 696 ? 24.940 7.568 -37.002 1.00 95.31 696 ILE A C 1
ATOM 4918 O O . ILE A 1 696 ? 25.732 7.971 -37.850 1.00 95.31 696 ILE A O 1
ATOM 4922 N N . ILE A 1 697 ? 25.093 7.822 -35.702 1.00 97.31 697 ILE A N 1
ATOM 4923 C CA . ILE A 1 697 ? 26.257 8.501 -35.123 1.00 97.31 697 ILE A CA 1
ATOM 4924 C C . ILE A 1 697 ? 26.806 7.649 -33.976 1.00 97.31 697 ILE A C 1
ATOM 4926 O O . ILE A 1 697 ? 26.132 7.452 -32.964 1.00 97.31 697 ILE A O 1
ATOM 4930 N N . LEU A 1 698 ? 28.040 7.172 -34.128 1.00 96.81 698 LEU A N 1
ATOM 4931 C CA . LEU A 1 698 ? 28.815 6.505 -33.084 1.00 96.81 698 LEU A CA 1
ATOM 4932 C C . LEU A 1 698 ? 29.955 7.418 -32.630 1.00 96.81 698 LEU A C 1
ATOM 4934 O O . LEU A 1 698 ? 30.737 7.877 -33.460 1.00 96.81 698 LEU A O 1
ATOM 4938 N N . ASN A 1 699 ? 30.062 7.650 -31.322 1.00 96.50 699 ASN A N 1
ATOM 4939 C CA . ASN A 1 699 ? 31.163 8.376 -30.692 1.00 96.50 699 ASN A CA 1
ATOM 4940 C C . ASN A 1 699 ? 31.796 7.486 -29.614 1.00 96.50 699 ASN A C 1
ATOM 4942 O O . ASN A 1 699 ? 31.211 7.308 -28.543 1.00 96.50 699 ASN A O 1
ATOM 4946 N N . SER A 1 700 ? 32.959 6.898 -29.891 1.00 94.00 700 SER A N 1
ATOM 4947 C CA . SER A 1 700 ? 33.669 6.061 -28.921 1.00 94.00 700 SER A CA 1
ATOM 4948 C C . SER A 1 700 ? 35.144 5.908 -29.277 1.00 94.00 700 SER A C 1
ATOM 4950 O O . SER A 1 700 ? 35.471 5.839 -30.455 1.00 94.00 700 SER A O 1
ATOM 4952 N N . ASP A 1 701 ? 36.041 5.802 -28.295 1.00 89.06 701 ASP A N 1
ATOM 4953 C CA . ASP A 1 701 ? 37.478 5.658 -28.584 1.00 89.06 701 ASP A CA 1
ATOM 4954 C C . ASP A 1 701 ? 37.782 4.313 -29.277 1.00 89.06 701 ASP A C 1
ATOM 4956 O O . ASP A 1 701 ? 38.666 4.222 -30.132 1.00 89.06 701 ASP A O 1
ATOM 4960 N N . SER A 1 702 ? 37.019 3.265 -28.944 1.00 89.75 702 SER A N 1
ATOM 4961 C CA . SER A 1 702 ? 37.148 1.927 -29.525 1.00 89.75 702 SER A CA 1
ATOM 4962 C C . SER A 1 702 ? 35.783 1.290 -29.764 1.00 89.75 702 SER A C 1
ATOM 4964 O O . SER A 1 702 ? 34.964 1.185 -28.848 1.00 89.75 702 SER A O 1
ATOM 4966 N N . ILE A 1 703 ? 35.557 0.829 -30.995 1.00 91.62 703 ILE A N 1
ATOM 4967 C CA . ILE A 1 703 ? 34.320 0.170 -31.416 1.00 91.62 703 ILE A CA 1
ATOM 4968 C C . ILE A 1 703 ? 34.669 -1.250 -31.873 1.00 91.62 703 ILE A C 1
ATOM 4970 O O . ILE A 1 703 ? 35.571 -1.438 -32.689 1.00 91.62 703 ILE A O 1
ATOM 4974 N N . GLN A 1 704 ? 33.980 -2.260 -31.342 1.00 89.38 704 GLN A N 1
ATOM 4975 C CA . GLN A 1 704 ? 34.232 -3.672 -31.634 1.00 89.38 704 GLN A CA 1
ATOM 4976 C C . GLN A 1 704 ? 32.978 -4.366 -32.164 1.00 89.38 704 GLN A C 1
ATOM 4978 O O . GLN A 1 704 ? 31.953 -4.386 -31.485 1.00 89.38 704 GLN A O 1
ATOM 4983 N N . LEU A 1 705 ? 33.072 -5.006 -33.332 1.00 85.12 705 LEU A N 1
ATOM 4984 C CA . LEU A 1 705 ? 32.080 -5.981 -33.789 1.00 85.12 705 LEU A CA 1
ATOM 4985 C C . LEU A 1 705 ? 32.545 -7.397 -33.432 1.00 85.12 705 LEU A C 1
ATOM 4987 O O . LEU A 1 705 ? 33.591 -7.877 -33.885 1.00 85.12 705 LEU A O 1
ATOM 4991 N N . THR A 1 706 ? 31.736 -8.067 -32.614 1.00 78.88 706 THR A N 1
ATOM 4992 C CA . THR A 1 706 ? 31.971 -9.440 -32.130 1.00 78.88 706 THR A CA 1
ATOM 4993 C C . THR A 1 706 ? 31.280 -10.501 -32.990 1.00 78.88 706 THR A C 1
ATOM 4995 O O . THR A 1 706 ? 31.687 -11.661 -32.990 1.00 78.88 706 THR A O 1
ATOM 4998 N N . THR A 1 707 ? 30.277 -10.106 -33.777 1.00 73.50 707 THR A N 1
ATOM 4999 C CA . THR A 1 707 ? 29.558 -10.954 -34.739 1.00 73.50 707 THR A CA 1
ATOM 5000 C C . THR A 1 707 ? 29.522 -10.283 -36.112 1.00 73.50 707 THR A C 1
ATOM 5002 O O . THR A 1 707 ? 29.685 -9.071 -36.216 1.00 73.50 707 THR A O 1
ATOM 5005 N N . ALA A 1 708 ? 29.349 -11.064 -37.183 1.00 66.69 708 ALA A N 1
ATOM 5006 C CA . ALA A 1 708 ? 29.282 -10.513 -38.540 1.00 66.69 708 ALA A CA 1
ATOM 5007 C C . ALA A 1 708 ? 27.881 -9.956 -38.836 1.00 66.69 708 ALA A C 1
ATOM 5009 O O . ALA A 1 708 ? 26.890 -10.655 -38.611 1.00 66.69 708 ALA A O 1
ATOM 5010 N N . GLY A 1 709 ? 27.810 -8.743 -39.387 1.00 70.69 709 GLY A N 1
ATOM 5011 C CA . GLY A 1 709 ? 26.556 -8.114 -39.795 1.00 70.69 709 GLY A CA 1
ATOM 5012 C C . GLY A 1 709 ? 26.725 -6.686 -40.351 1.00 70.69 709 GLY A C 1
ATOM 5013 O O . GLY A 1 709 ? 27.694 -6.008 -40.007 1.00 70.69 709 GLY A O 1
ATOM 5014 N N . PRO A 1 710 ? 25.787 -6.205 -41.195 1.00 77.88 710 PRO A N 1
ATOM 5015 C CA . PRO A 1 710 ? 25.811 -4.854 -41.763 1.00 77.88 710 PRO A CA 1
ATOM 5016 C C . PRO A 1 710 ? 25.333 -3.733 -40.823 1.00 77.88 710 PRO A C 1
ATOM 5018 O O . PRO A 1 710 ? 24.162 -3.687 -40.440 1.00 77.88 710 PRO A O 1
ATOM 5021 N N . ILE A 1 711 ? 26.185 -2.735 -40.569 1.00 87.81 711 ILE A N 1
ATOM 5022 C CA . ILE A 1 711 ? 25.721 -1.400 -40.154 1.00 87.81 711 ILE A CA 1
ATOM 5023 C C . ILE A 1 711 ? 24.917 -0.812 -41.325 1.00 87.81 711 ILE A C 1
ATOM 5025 O O . ILE A 1 711 ? 25.400 -0.836 -42.454 1.00 87.81 711 ILE A O 1
ATOM 5029 N N . THR A 1 712 ? 23.682 -0.348 -41.093 1.00 87.25 712 THR A N 1
ATOM 5030 C CA . THR A 1 712 ? 22.764 0.067 -42.177 1.00 87.25 712 THR A CA 1
ATOM 5031 C C . THR A 1 712 ? 22.033 1.382 -41.871 1.00 87.25 712 THR A C 1
ATOM 5033 O O . THR A 1 712 ? 21.207 1.420 -40.956 1.00 87.25 712 THR A O 1
ATOM 5036 N N . SER A 1 713 ? 22.264 2.434 -42.663 1.00 89.44 713 SER A N 1
ATOM 5037 C CA . SER A 1 713 ? 21.572 3.732 -42.570 1.00 89.44 713 SER A CA 1
ATOM 5038 C C . SER A 1 713 ? 20.718 4.049 -43.809 1.00 89.44 713 SER A C 1
ATOM 5040 O O . SER A 1 713 ? 21.122 3.785 -44.938 1.00 89.44 713 SER A O 1
ATOM 5042 N N . THR A 1 714 ? 19.537 4.656 -43.622 1.00 89.19 714 THR A N 1
ATOM 5043 C CA . THR A 1 714 ? 18.759 5.279 -44.730 1.00 89.19 714 THR A CA 1
ATOM 5044 C C . THR A 1 714 ? 19.081 6.760 -44.928 1.00 89.19 714 THR A C 1
ATOM 5046 O O . THR A 1 714 ? 18.448 7.429 -45.738 1.00 89.19 714 THR A O 1
ATOM 5049 N N . GLY A 1 715 ? 19.990 7.285 -44.115 1.00 91.00 715 GLY A N 1
ATOM 5050 C CA . GLY A 1 715 ? 20.696 8.539 -44.314 1.00 91.00 715 GLY A CA 1
ATOM 5051 C C . GLY A 1 715 ? 22.187 8.299 -44.088 1.00 91.00 715 GLY A C 1
ATOM 5052 O O . GLY A 1 715 ? 22.701 7.235 -44.455 1.00 91.00 715 GLY A O 1
ATOM 5053 N N . SER A 1 716 ? 22.876 9.235 -43.439 1.00 93.19 716 SER A N 1
ATOM 5054 C CA . SER A 1 716 ? 24.325 9.146 -43.217 1.00 93.19 716 SER A CA 1
ATOM 5055 C C . SER A 1 716 ? 24.718 8.193 -42.081 1.00 93.19 716 SER A C 1
ATOM 5057 O O . SER A 1 716 ? 24.004 8.059 -41.085 1.00 93.19 716 SER A O 1
ATOM 5059 N N . THR A 1 717 ? 25.915 7.608 -42.172 1.00 95.44 717 THR A N 1
ATOM 5060 C CA . THR A 1 717 ? 26.582 6.898 -41.063 1.00 95.44 717 THR A CA 1
ATOM 5061 C C . THR A 1 717 ? 27.882 7.615 -40.696 1.00 95.44 717 THR A C 1
ATOM 5063 O O . THR A 1 717 ? 28.771 7.741 -41.528 1.00 95.44 717 THR A O 1
ATOM 5066 N N . THR A 1 718 ? 28.018 8.065 -39.447 1.00 96.56 718 THR A N 1
ATOM 5067 C CA . THR A 1 718 ? 29.248 8.649 -38.884 1.00 96.56 718 THR A CA 1
ATOM 5068 C C . THR A 1 718 ? 29.780 7.773 -37.754 1.00 96.56 718 THR A C 1
ATOM 5070 O O . THR A 1 718 ? 29.082 7.541 -36.767 1.00 96.56 718 THR A O 1
ATOM 5073 N N . ILE A 1 719 ? 31.025 7.318 -37.873 1.00 95.56 719 ILE A N 1
ATOM 5074 C CA . ILE A 1 719 ? 31.713 6.473 -36.895 1.00 95.56 719 ILE A CA 1
ATOM 5075 C C . ILE A 1 719 ? 32.988 7.188 -36.441 1.00 95.56 719 ILE A C 1
ATOM 5077 O O . ILE A 1 719 ? 34.023 7.124 -37.102 1.00 95.56 719 ILE A O 1
ATOM 5081 N N . ASN A 1 720 ? 32.900 7.885 -35.311 1.00 93.81 720 ASN A N 1
ATOM 5082 C CA . ASN A 1 720 ? 34.038 8.514 -34.650 1.00 93.81 720 ASN A CA 1
ATOM 5083 C C . ASN A 1 720 ? 34.633 7.496 -33.665 1.00 93.81 720 ASN A C 1
ATOM 5085 O O . ASN A 1 720 ? 34.009 7.216 -32.639 1.00 93.81 720 ASN A O 1
ATOM 5089 N N . GLY A 1 721 ? 35.792 6.927 -34.012 1.00 90.50 721 GLY A N 1
ATOM 5090 C CA . GLY A 1 721 ? 36.442 5.826 -33.290 1.00 90.50 721 GLY A CA 1
ATOM 5091 C C . GLY A 1 721 ? 37.170 4.839 -34.207 1.00 90.50 721 GLY A C 1
ATOM 5092 O O . GLY A 1 721 ? 36.825 4.718 -35.384 1.00 90.50 721 GLY A O 1
ATOM 5093 N N . ASN A 1 722 ? 38.153 4.101 -33.676 1.00 90.31 722 ASN A N 1
ATOM 5094 C CA . ASN A 1 722 ? 38.757 2.973 -34.400 1.00 90.31 722 ASN A CA 1
ATOM 5095 C C . ASN A 1 722 ? 37.759 1.796 -34.417 1.00 90.31 722 ASN A C 1
ATOM 5097 O O . ASN A 1 722 ? 37.365 1.290 -33.358 1.00 90.31 722 ASN A O 1
ATOM 5101 N N . LEU A 1 723 ? 37.324 1.395 -35.616 1.00 92.19 723 LEU A N 1
ATOM 5102 C CA . LEU A 1 723 ? 36.340 0.339 -35.841 1.00 92.19 723 LEU A CA 1
ATOM 5103 C C . LEU A 1 723 ? 37.029 -1.007 -36.078 1.00 92.19 723 LEU A C 1
ATOM 5105 O O . LEU A 1 723 ? 37.570 -1.273 -37.150 1.00 92.19 723 LEU A O 1
ATOM 5109 N N . THR A 1 724 ? 36.950 -1.889 -35.090 1.00 90.69 724 THR A N 1
ATOM 5110 C CA . THR A 1 724 ? 37.597 -3.205 -35.113 1.00 90.69 724 THR A CA 1
ATOM 5111 C C . THR A 1 724 ? 36.590 -4.343 -35.285 1.00 90.69 724 THR A C 1
ATOM 5113 O O . THR A 1 724 ? 35.476 -4.282 -34.759 1.00 90.69 724 THR A O 1
ATOM 5116 N N . THR A 1 725 ? 36.971 -5.423 -35.974 1.00 85.31 725 THR A N 1
ATOM 5117 C CA . THR A 1 725 ? 36.221 -6.694 -35.933 1.00 85.31 725 THR A CA 1
ATOM 5118 C C . THR A 1 725 ? 37.120 -7.842 -35.494 1.00 85.31 725 THR A C 1
ATOM 5120 O O . THR A 1 725 ? 38.315 -7.864 -35.781 1.00 85.31 725 THR A O 1
ATOM 5123 N N . GLN A 1 726 ? 36.563 -8.834 -34.795 1.00 80.81 726 GLN A N 1
ATOM 5124 C CA . GLN A 1 726 ? 37.342 -9.972 -34.283 1.00 80.81 726 GLN A CA 1
ATOM 5125 C C . GLN A 1 726 ? 37.574 -11.059 -35.358 1.00 80.81 726 GLN A C 1
ATOM 5127 O O . GLN A 1 726 ? 37.324 -12.241 -35.131 1.00 80.81 726 GLN A O 1
ATOM 5132 N N . GLY A 1 727 ? 38.025 -10.655 -36.554 1.00 77.00 727 GLY A N 1
ATOM 5133 C CA . GLY A 1 727 ? 38.151 -11.528 -37.731 1.00 77.00 727 GLY A CA 1
ATOM 5134 C C . GLY A 1 727 ? 36.816 -11.830 -38.425 1.00 77.00 727 GLY A C 1
ATOM 5135 O O . GLY A 1 727 ? 36.720 -12.786 -39.193 1.00 77.00 727 GLY A O 1
ATOM 5136 N N . GLN A 1 728 ? 35.786 -11.034 -38.129 1.00 82.31 728 GLN A N 1
ATOM 5137 C CA . GLN A 1 728 ? 34.429 -11.151 -38.663 1.00 82.31 728 GLN A CA 1
ATOM 5138 C C . GLN A 1 728 ? 34.244 -10.240 -39.883 1.00 82.31 728 GLN A C 1
ATOM 5140 O O . GLN A 1 728 ? 34.852 -9.171 -39.956 1.00 82.31 728 GLN A O 1
ATOM 5145 N N . ASP A 1 729 ? 33.371 -10.633 -40.811 1.00 85.62 729 ASP A N 1
ATOM 5146 C CA . ASP A 1 729 ? 33.014 -9.788 -41.955 1.00 85.62 729 ASP A CA 1
ATOM 5147 C C . ASP A 1 729 ? 32.280 -8.517 -41.496 1.00 85.62 729 ASP A C 1
ATOM 5149 O O . ASP A 1 729 ? 31.286 -8.585 -40.765 1.00 85.62 729 ASP A O 1
ATOM 5153 N N . LEU A 1 730 ? 32.782 -7.367 -41.949 1.00 88.56 730 LEU A N 1
ATOM 5154 C CA . LEU A 1 730 ? 32.203 -6.042 -41.763 1.00 88.56 730 LEU A CA 1
ATOM 5155 C C . LEU A 1 730 ? 31.458 -5.622 -43.029 1.00 88.56 730 LEU A C 1
ATOM 5157 O O . LEU A 1 730 ? 32.027 -5.641 -44.122 1.00 88.56 730 LEU A O 1
ATOM 5161 N N . THR A 1 731 ? 30.238 -5.126 -42.854 1.00 88.81 731 THR A N 1
ATOM 5162 C CA . THR A 1 731 ? 29.503 -4.418 -43.903 1.00 88.81 731 THR A CA 1
ATOM 5163 C C . THR A 1 731 ? 29.019 -3.067 -43.361 1.00 88.81 731 THR A C 1
ATOM 5165 O O . THR A 1 731 ? 28.530 -3.004 -42.232 1.00 88.81 731 THR A O 1
ATOM 5168 N N . ILE A 1 732 ? 29.153 -1.986 -44.135 1.00 91.62 732 ILE A N 1
ATOM 5169 C CA . ILE A 1 732 ? 28.600 -0.659 -43.812 1.00 91.62 732 ILE A CA 1
ATOM 5170 C C . ILE A 1 732 ? 27.861 -0.127 -45.041 1.00 91.62 732 ILE A C 1
ATOM 5172 O O . ILE A 1 732 ? 28.490 0.206 -46.044 1.00 91.62 732 ILE A O 1
ATOM 5176 N N . ASN A 1 733 ? 26.539 -0.025 -44.940 1.00 90.44 733 ASN A N 1
ATOM 5177 C CA . ASN A 1 733 ? 25.662 0.410 -46.021 1.00 90.44 733 ASN A CA 1
ATOM 5178 C C . ASN A 1 733 ? 24.924 1.695 -45.624 1.00 90.44 733 ASN A C 1
ATOM 5180 O O . ASN A 1 733 ? 24.331 1.760 -44.547 1.00 90.44 733 ASN A O 1
ATOM 5184 N N . ALA A 1 734 ? 24.914 2.686 -46.509 1.00 90.31 734 ALA A N 1
ATOM 5185 C CA . ALA A 1 734 ? 24.201 3.947 -46.339 1.00 90.31 734 ALA A CA 1
ATOM 5186 C C . ALA A 1 734 ? 23.525 4.376 -47.646 1.00 90.31 734 ALA A C 1
ATOM 5188 O O . ALA A 1 734 ? 23.903 3.917 -48.721 1.00 90.31 734 ALA A O 1
ATOM 5189 N N . GLN A 1 735 ? 22.552 5.284 -47.561 1.00 89.38 735 GLN A N 1
ATOM 5190 C CA . GLN A 1 735 ? 22.084 6.014 -48.745 1.00 89.38 735 GLN A CA 1
ATOM 5191 C C . GLN A 1 735 ? 22.931 7.281 -48.918 1.00 89.38 735 GLN A C 1
ATOM 5193 O O . GLN A 1 735 ? 23.692 7.380 -49.878 1.00 89.38 735 GLN A O 1
ATOM 5198 N N . ASP A 1 736 ? 22.914 8.172 -47.924 1.00 91.19 736 ASP A N 1
ATOM 5199 C CA . ASP A 1 736 ? 23.809 9.334 -47.875 1.00 91.19 736 ASP A CA 1
ATOM 5200 C C . ASP A 1 736 ? 25.247 8.936 -47.448 1.00 91.19 736 ASP A C 1
ATOM 5202 O O . ASP A 1 736 ? 25.603 7.758 -47.369 1.00 91.19 736 ASP A O 1
ATOM 5206 N N . ASP A 1 737 ? 26.083 9.933 -47.144 1.00 93.44 737 ASP A N 1
ATOM 5207 C CA . ASP A 1 737 ? 27.493 9.791 -46.755 1.00 93.44 737 ASP A CA 1
ATOM 5208 C C . ASP A 1 737 ? 27.800 8.737 -45.670 1.00 93.44 737 ASP A C 1
ATOM 5210 O O . ASP A 1 737 ? 27.123 8.635 -44.640 1.00 93.44 737 ASP A O 1
ATOM 5214 N N . ILE A 1 738 ? 28.937 8.056 -45.840 1.00 95.50 738 ILE A N 1
ATOM 5215 C CA . ILE A 1 738 ? 29.606 7.267 -44.798 1.00 95.50 738 ILE A CA 1
ATOM 5216 C C . ILE A 1 738 ? 30.892 7.979 -44.378 1.00 95.50 738 ILE A C 1
ATOM 5218 O O . ILE A 1 738 ? 31.768 8.249 -45.196 1.00 95.50 738 ILE A O 1
ATOM 5222 N N . GLN A 1 739 ? 31.054 8.203 -43.079 1.00 95.00 739 GLN A N 1
ATOM 5223 C CA . GLN A 1 739 ? 32.291 8.673 -42.474 1.00 95.00 739 GLN A CA 1
ATOM 5224 C C . GLN A 1 739 ? 32.735 7.724 -41.358 1.00 95.00 739 GLN A C 1
ATOM 5226 O O . GLN A 1 739 ? 31.940 7.355 -40.498 1.00 95.00 739 GLN A O 1
ATOM 5231 N N . VAL A 1 740 ? 34.017 7.373 -41.343 1.00 95.12 740 VAL A N 1
ATOM 5232 C CA . VAL A 1 740 ? 34.681 6.579 -40.301 1.00 95.12 740 VAL A CA 1
ATOM 5233 C C . VAL A 1 740 ? 35.987 7.264 -39.891 1.00 95.12 740 VAL A C 1
ATOM 5235 O O . VAL A 1 740 ? 36.553 8.012 -40.687 1.00 95.12 740 VAL A O 1
ATOM 5238 N N . SER A 1 741 ? 36.511 7.006 -38.691 1.00 93.38 741 SER A N 1
ATOM 5239 C CA . SER A 1 741 ? 37.900 7.376 -38.375 1.00 93.38 741 SER A CA 1
ATOM 5240 C C . SER A 1 741 ? 38.866 6.404 -39.058 1.00 93.38 741 SER A C 1
ATOM 5242 O O . SER A 1 741 ? 39.548 6.791 -40.005 1.00 93.38 741 SER A O 1
ATOM 5244 N N . SER A 1 742 ? 38.864 5.132 -38.653 1.00 93.12 742 SER A N 1
ATOM 5245 C CA . SER A 1 742 ? 39.673 4.060 -39.255 1.00 93.12 742 SER A CA 1
ATOM 5246 C C . SER A 1 742 ? 39.044 2.676 -39.021 1.00 93.12 742 SER A C 1
ATOM 5248 O O . SER A 1 742 ? 38.136 2.546 -38.198 1.00 93.12 742 SER A O 1
ATOM 5250 N N . ILE A 1 743 ? 39.463 1.656 -39.787 1.00 93.88 743 ILE A N 1
ATOM 5251 C CA . ILE A 1 743 ? 38.874 0.300 -39.759 1.00 93.88 743 ILE A CA 1
ATOM 5252 C C . ILE A 1 743 ? 39.951 -0.800 -39.754 1.00 93.88 743 ILE A C 1
ATOM 5254 O O . ILE A 1 743 ? 40.746 -0.879 -40.691 1.00 93.88 743 ILE A O 1
ATOM 5258 N N . ASP A 1 744 ? 39.905 -1.723 -38.788 1.00 91.56 744 ASP A N 1
ATOM 5259 C CA . ASP A 1 744 ? 40.739 -2.939 -38.732 1.00 91.56 744 ASP A CA 1
ATOM 5260 C C . ASP A 1 744 ? 39.891 -4.217 -38.567 1.00 91.56 744 ASP A C 1
ATOM 5262 O O . ASP A 1 744 ? 39.387 -4.530 -37.487 1.00 91.56 744 ASP A O 1
ATOM 5266 N N . ALA A 1 745 ? 39.741 -4.995 -39.642 1.00 87.06 745 ALA A N 1
ATOM 5267 C CA . ALA A 1 745 ? 38.921 -6.212 -39.647 1.00 87.06 745 ALA A CA 1
ATOM 5268 C C . ALA A 1 745 ? 39.662 -7.506 -39.234 1.00 87.06 745 ALA A C 1
ATOM 5270 O O . ALA A 1 745 ? 39.089 -8.592 -39.334 1.00 87.06 745 ALA A O 1
ATOM 5271 N N . ALA A 1 746 ? 40.939 -7.429 -38.827 1.00 82.50 746 ALA A N 1
ATOM 5272 C CA . ALA A 1 746 ? 41.729 -8.524 -38.231 1.00 82.50 746 ALA A CA 1
ATOM 5273 C C . ALA A 1 746 ? 41.613 -9.935 -38.880 1.00 82.50 746 ALA A C 1
ATOM 5275 O O . ALA A 1 746 ? 41.762 -10.960 -38.209 1.00 82.50 746 ALA A O 1
ATOM 5276 N N . GLY A 1 747 ? 41.371 -10.009 -40.191 1.00 79.19 747 GLY A N 1
ATOM 5277 C CA . GLY A 1 747 ? 41.246 -11.234 -40.987 1.00 79.19 747 GLY A CA 1
ATOM 5278 C C . GLY A 1 747 ? 39.926 -11.387 -41.752 1.00 79.19 747 GLY A C 1
ATOM 5279 O O . GLY A 1 747 ? 39.900 -12.161 -42.710 1.00 79.19 747 GLY A O 1
ATOM 5280 N N . GLY A 1 748 ? 38.874 -10.656 -41.366 1.00 85.75 748 GLY A N 1
ATOM 5281 C CA . GLY A 1 748 ? 37.573 -10.631 -42.044 1.00 85.75 748 GLY A CA 1
ATOM 5282 C C . GLY A 1 748 ? 37.566 -9.787 -43.323 1.00 85.75 748 GLY A C 1
ATOM 5283 O O . GLY A 1 748 ? 38.528 -9.075 -43.625 1.00 85.75 748 GLY A O 1
ATOM 5284 N N . ASN A 1 749 ? 36.480 -9.873 -44.092 1.00 90.06 749 ASN A N 1
ATOM 5285 C CA . ASN A 1 749 ? 36.245 -9.019 -45.258 1.00 90.06 749 ASN A CA 1
ATOM 5286 C C . ASN A 1 749 ? 35.618 -7.676 -44.839 1.00 90.06 749 ASN A C 1
ATOM 5288 O O . ASN A 1 749 ? 34.886 -7.613 -43.855 1.00 90.06 749 ASN A O 1
ATOM 5292 N N . ILE A 1 750 ? 35.868 -6.615 -45.608 1.00 93.25 750 ILE A N 1
ATOM 5293 C CA . ILE A 1 750 ? 35.245 -5.294 -45.451 1.00 93.25 750 ILE A CA 1
ATOM 5294 C C . ILE A 1 750 ? 34.452 -4.978 -46.721 1.00 93.25 750 ILE A C 1
ATOM 5296 O O . ILE A 1 750 ? 35.020 -4.970 -47.814 1.00 93.25 750 ILE A O 1
ATOM 5300 N N . ALA A 1 751 ? 33.162 -4.686 -46.577 1.00 93.50 751 ALA A N 1
ATOM 5301 C CA . ALA A 1 751 ? 32.304 -4.158 -47.632 1.00 93.50 751 ALA A CA 1
ATOM 5302 C C . ALA A 1 751 ? 31.700 -2.815 -47.196 1.00 93.50 751 ALA A C 1
ATOM 5304 O O . ALA A 1 751 ? 31.156 -2.699 -46.100 1.00 93.50 751 ALA A O 1
ATOM 5305 N N . ILE A 1 752 ? 31.798 -1.799 -48.045 1.00 95.06 752 ILE A N 1
ATOM 5306 C CA . ILE A 1 752 ? 31.265 -0.455 -47.806 1.00 95.06 752 ILE A CA 1
ATOM 5307 C C . ILE A 1 752 ? 30.459 -0.042 -49.040 1.00 95.06 752 ILE A C 1
ATOM 5309 O O . ILE A 1 752 ? 30.949 -0.193 -50.159 1.00 95.06 752 ILE A O 1
ATOM 5313 N N . GLU A 1 753 ? 29.242 0.465 -48.852 1.00 94.06 753 GLU A N 1
ATOM 5314 C CA . GLU A 1 753 ? 28.328 0.837 -49.939 1.00 94.06 753 GLU A CA 1
ATOM 5315 C C . GLU A 1 753 ? 27.541 2.115 -49.596 1.00 94.06 753 GLU A C 1
ATOM 5317 O O . GLU A 1 753 ? 26.827 2.159 -48.596 1.00 94.06 753 GLU A O 1
ATOM 5322 N N . THR A 1 754 ? 27.671 3.161 -50.416 1.00 91.88 754 THR A N 1
ATOM 5323 C CA . THR A 1 754 ? 26.945 4.440 -50.274 1.00 91.88 754 THR A CA 1
ATOM 5324 C C . THR A 1 754 ? 26.597 5.042 -51.640 1.00 91.88 754 THR A C 1
ATOM 5326 O O . THR A 1 754 ? 27.357 4.888 -52.598 1.00 91.88 754 THR A O 1
ATOM 5329 N N . GLU A 1 755 ? 25.463 5.738 -51.752 1.00 88.44 755 GLU A N 1
ATOM 5330 C CA . GLU A 1 755 ? 25.138 6.573 -52.924 1.00 88.44 755 GLU A CA 1
ATOM 5331 C C . GLU A 1 755 ? 25.793 7.974 -52.797 1.00 88.44 755 GLU A C 1
ATOM 5333 O O . GLU A 1 755 ? 26.057 8.643 -53.795 1.00 88.44 755 GLU A O 1
ATOM 5338 N N . GLY A 1 756 ? 26.151 8.388 -51.576 1.00 89.50 756 GLY A N 1
ATOM 5339 C CA . GLY A 1 756 ? 26.892 9.610 -51.257 1.00 89.50 756 GLY A CA 1
ATOM 5340 C C . GLY A 1 756 ? 28.422 9.473 -51.319 1.00 89.50 756 GLY A C 1
ATOM 5341 O O . GLY A 1 756 ? 28.990 8.808 -52.195 1.00 89.50 756 GLY A O 1
ATOM 5342 N N . LEU A 1 757 ? 29.100 10.172 -50.405 1.00 90.88 757 LEU A N 1
ATOM 5343 C CA . LEU A 1 757 ? 30.560 10.218 -50.260 1.00 90.88 757 LEU A CA 1
ATOM 5344 C C . LEU A 1 757 ? 31.034 9.216 -49.189 1.00 90.88 757 LEU A C 1
ATOM 5346 O O . LEU A 1 757 ? 30.355 9.002 -48.185 1.00 90.88 757 LEU A O 1
ATOM 5350 N N . PHE A 1 758 ? 32.235 8.655 -49.348 1.00 93.44 758 PHE A N 1
ATOM 5351 C CA . PHE A 1 758 ? 32.914 7.895 -48.293 1.00 93.44 758 PHE A CA 1
ATOM 5352 C C . PHE A 1 758 ? 34.117 8.675 -47.749 1.00 93.44 758 PHE A C 1
ATOM 5354 O O . PHE A 1 758 ? 34.909 9.213 -48.520 1.00 93.44 758 PHE A O 1
ATOM 5361 N N . ARG A 1 759 ? 34.300 8.713 -46.426 1.00 92.69 759 ARG A N 1
ATOM 5362 C CA . ARG A 1 759 ? 35.453 9.352 -45.770 1.00 92.69 759 ARG A CA 1
ATOM 5363 C C . ARG A 1 759 ? 36.040 8.470 -44.668 1.00 92.69 759 ARG A C 1
ATOM 5365 O O . ARG A 1 759 ? 35.349 8.201 -43.691 1.00 92.69 759 ARG A O 1
ATOM 5372 N N . ALA A 1 760 ? 37.320 8.101 -44.765 1.00 93.56 760 ALA A N 1
ATOM 5373 C CA . ALA A 1 760 ? 38.105 7.616 -43.620 1.00 93.56 760 ALA A CA 1
ATOM 5374 C C . ALA A 1 760 ? 39.073 8.712 -43.149 1.00 93.56 760 ALA A C 1
ATOM 5376 O O . ALA A 1 760 ? 40.031 9.047 -43.852 1.00 93.56 760 ALA A O 1
ATOM 5377 N N . THR A 1 761 ? 38.782 9.311 -41.993 1.00 91.81 761 THR A N 1
ATOM 5378 C CA . THR A 1 761 ? 39.348 10.605 -41.579 1.00 91.81 761 THR A CA 1
ATOM 5379 C C . THR A 1 761 ? 40.618 10.516 -40.733 1.00 91.81 761 THR A C 1
ATOM 5381 O O . THR A 1 761 ? 41.262 11.550 -40.542 1.00 91.81 761 THR A O 1
ATOM 5384 N N . ASP A 1 762 ? 40.991 9.321 -40.265 1.00 91.06 762 ASP A N 1
ATOM 5385 C CA . ASP A 1 762 ? 42.195 9.042 -39.471 1.00 91.06 762 ASP A CA 1
ATOM 5386 C C . ASP A 1 762 ? 42.862 7.712 -39.905 1.00 91.06 762 ASP A C 1
ATOM 5388 O O . ASP A 1 762 ? 42.497 7.084 -40.903 1.00 91.06 762 ASP A O 1
ATOM 5392 N N . THR A 1 763 ? 43.882 7.286 -39.167 1.00 91.06 763 THR A N 1
ATOM 5393 C CA . THR A 1 763 ? 44.679 6.074 -39.374 1.00 91.06 763 THR A CA 1
ATOM 5394 C C . THR A 1 763 ? 44.415 5.027 -38.289 1.00 91.06 763 THR A C 1
ATOM 5396 O O . THR A 1 763 ? 43.845 5.310 -37.235 1.00 91.06 763 THR A O 1
ATOM 5399 N N . ILE A 1 764 ? 44.814 3.782 -38.542 1.00 89.88 764 ILE A N 1
ATOM 5400 C CA . ILE A 1 764 ? 44.765 2.690 -37.566 1.00 89.88 764 ILE A CA 1
ATOM 5401 C C . ILE A 1 764 ? 45.998 2.822 -36.670 1.00 89.88 764 ILE A C 1
ATOM 5403 O O . ILE A 1 764 ? 47.116 2.577 -37.128 1.00 89.88 764 ILE A O 1
ATOM 5407 N N . ASP A 1 765 ? 45.797 3.229 -35.416 1.00 81.69 765 ASP A N 1
ATOM 5408 C CA . ASP A 1 765 ? 46.790 3.280 -34.330 1.00 81.69 765 ASP A CA 1
ATOM 5409 C C . ASP A 1 765 ? 48.144 3.943 -34.694 1.00 81.69 765 ASP A C 1
ATOM 5411 O O . ASP A 1 765 ? 49.204 3.576 -34.177 1.00 81.69 765 ASP A O 1
ATOM 5415 N N . GLY A 1 766 ? 48.127 4.937 -35.591 1.00 74.25 766 GLY A N 1
ATOM 5416 C CA . GLY A 1 766 ? 49.328 5.638 -36.062 1.00 74.25 766 GLY A CA 1
ATOM 5417 C C . GLY A 1 766 ? 50.194 4.847 -37.054 1.00 74.25 766 GLY A C 1
ATOM 5418 O O . GLY A 1 766 ? 51.384 5.138 -37.195 1.00 74.25 766 GLY A O 1
ATOM 5419 N N . THR A 1 767 ? 49.625 3.841 -37.722 1.00 85.50 767 THR A N 1
ATOM 5420 C CA . THR A 1 767 ? 50.183 3.251 -38.951 1.00 85.50 767 THR A CA 1
ATOM 5421 C C . THR A 1 767 ? 49.857 4.116 -40.174 1.00 85.50 767 THR A C 1
ATOM 5423 O O . THR A 1 767 ? 49.041 5.027 -40.094 1.00 85.50 767 THR A O 1
ATOM 5426 N N . ASP A 1 768 ? 50.450 3.823 -41.332 1.00 85.50 768 ASP A N 1
ATOM 5427 C CA . ASP A 1 768 ? 50.143 4.549 -42.574 1.00 85.50 768 ASP A CA 1
ATOM 5428 C C . ASP A 1 768 ? 48.749 4.206 -43.163 1.00 85.50 768 ASP A C 1
ATOM 5430 O O . ASP A 1 768 ? 48.328 4.836 -44.130 1.00 85.50 768 ASP A O 1
ATOM 5434 N N . ASN A 1 769 ? 48.021 3.220 -42.612 1.00 90.56 769 ASN A N 1
ATOM 5435 C CA . ASN A 1 769 ? 46.740 2.736 -43.149 1.00 90.56 769 ASN A CA 1
ATOM 5436 C C . ASN A 1 769 ? 45.531 3.393 -42.464 1.00 90.56 769 ASN A C 1
ATOM 5438 O O . ASN A 1 769 ? 45.501 3.487 -41.239 1.00 90.56 769 ASN A O 1
ATOM 5442 N N . SER A 1 770 ? 44.482 3.722 -43.222 1.00 93.19 770 SER A N 1
ATOM 5443 C CA . SER A 1 770 ? 43.138 4.024 -42.689 1.00 93.19 770 SER A CA 1
ATOM 5444 C C . SER A 1 770 ? 42.232 2.791 -42.622 1.00 93.19 770 SER A C 1
ATOM 5446 O O . SER A 1 770 ? 41.342 2.734 -41.775 1.00 93.19 770 SER A O 1
ATOM 5448 N N . ILE A 1 771 ? 42.427 1.812 -43.515 1.00 94.19 771 ILE A N 1
ATOM 5449 C CA . ILE A 1 771 ? 41.575 0.616 -43.630 1.00 94.19 771 ILE A CA 1
ATOM 5450 C C . ILE A 1 771 ? 42.462 -0.619 -43.828 1.00 94.19 771 ILE A C 1
ATOM 5452 O O . ILE A 1 771 ? 43.266 -0.658 -44.760 1.00 94.19 771 ILE A O 1
ATOM 5456 N N . SER A 1 772 ? 42.313 -1.639 -42.979 1.00 93.19 772 SER A N 1
ATOM 5457 C CA . SER A 1 772 ? 43.093 -2.881 -43.043 1.00 93.19 772 SER A CA 1
ATOM 5458 C C . SER A 1 772 ? 42.244 -4.121 -42.764 1.00 93.19 772 SER A C 1
ATOM 5460 O O . SER A 1 772 ? 41.379 -4.117 -41.892 1.00 93.19 772 SER A O 1
ATOM 5462 N N . THR A 1 773 ? 42.542 -5.230 -43.447 1.00 90.88 773 THR A N 1
ATOM 5463 C CA . THR A 1 773 ? 42.103 -6.576 -43.016 1.00 90.88 773 THR A CA 1
ATOM 5464 C C . THR A 1 773 ? 43.204 -7.361 -42.303 1.00 90.88 773 THR A C 1
ATOM 5466 O O . THR A 1 773 ? 42.968 -8.496 -41.901 1.00 90.88 773 THR A O 1
ATOM 5469 N N . ASN A 1 774 ? 44.422 -6.814 -42.183 1.00 80.00 774 ASN A N 1
ATOM 5470 C CA . ASN A 1 774 ? 45.586 -7.419 -41.514 1.00 80.00 774 ASN A CA 1
ATOM 5471 C C . ASN A 1 774 ? 45.942 -8.870 -41.927 1.00 80.00 774 ASN A C 1
ATOM 5473 O O . ASN A 1 774 ? 46.723 -9.541 -41.248 1.00 80.00 774 ASN A O 1
ATOM 5477 N N . GLY A 1 775 ? 45.410 -9.381 -43.045 1.00 77.81 775 GLY A N 1
ATOM 5478 C CA . GLY A 1 775 ? 45.510 -10.807 -43.352 1.00 77.81 775 GLY A CA 1
ATOM 5479 C C . GLY A 1 775 ? 45.012 -11.215 -44.735 1.00 77.81 775 GLY A C 1
ATOM 5480 O O . GLY A 1 775 ? 45.727 -11.052 -45.721 1.00 77.81 775 GLY A O 1
ATOM 5481 N N . VAL A 1 776 ? 43.849 -11.874 -44.781 1.00 72.75 776 VAL A N 1
ATOM 5482 C CA . VAL A 1 776 ? 43.385 -12.656 -45.947 1.00 72.75 776 VAL A CA 1
ATOM 5483 C C . VAL A 1 776 ? 41.976 -12.305 -46.447 1.00 72.75 776 VAL A C 1
ATOM 5485 O O . VAL A 1 776 ? 41.499 -12.955 -47.376 1.00 72.75 776 VAL A O 1
ATOM 5488 N N . GLY A 1 777 ? 41.326 -11.285 -45.879 1.00 85.06 777 GLY A N 1
ATOM 5489 C CA . GLY A 1 777 ? 40.032 -10.780 -46.354 1.00 85.06 777 GLY A CA 1
ATOM 5490 C C . GLY A 1 777 ? 40.142 -9.835 -47.557 1.00 85.06 777 GLY A C 1
ATOM 5491 O O . GLY A 1 777 ? 41.223 -9.324 -47.870 1.00 85.06 777 GLY A O 1
ATOM 5492 N N . SER A 1 778 ? 39.025 -9.581 -48.235 1.00 91.19 778 SER A N 1
ATOM 5493 C CA . SER A 1 778 ? 38.891 -8.521 -49.243 1.00 91.19 778 SER A CA 1
ATOM 5494 C C . SER A 1 778 ? 38.444 -7.193 -48.638 1.00 91.19 778 SER A C 1
ATOM 5496 O O . SER A 1 778 ? 37.829 -7.169 -47.576 1.00 91.19 778 SER A O 1
ATOM 5498 N N . ILE A 1 779 ? 38.715 -6.098 -49.346 1.00 94.75 779 ILE A N 1
ATOM 5499 C CA . ILE A 1 779 ? 38.154 -4.770 -49.075 1.00 94.75 779 ILE A CA 1
ATOM 5500 C C . ILE A 1 779 ? 37.422 -4.329 -50.339 1.00 94.75 779 ILE A C 1
ATOM 5502 O O . ILE A 1 779 ? 38.036 -4.299 -51.400 1.00 94.75 779 ILE A O 1
ATOM 5506 N N . THR A 1 780 ? 36.150 -3.963 -50.233 1.00 94.88 780 THR A N 1
ATOM 5507 C CA . THR A 1 780 ? 35.379 -3.382 -51.339 1.00 94.88 780 THR A CA 1
ATOM 5508 C C . THR A 1 780 ? 34.715 -2.100 -50.863 1.00 94.88 780 THR A C 1
ATOM 5510 O O . THR A 1 780 ? 33.960 -2.133 -49.893 1.00 94.88 780 THR A O 1
ATOM 5513 N N . ILE A 1 781 ? 34.983 -0.984 -51.543 1.00 94.75 781 ILE A N 1
ATOM 5514 C CA . ILE A 1 781 ? 34.369 0.318 -51.264 1.00 94.75 781 ILE A CA 1
ATOM 5515 C C . ILE A 1 781 ? 33.615 0.778 -52.507 1.00 94.75 781 ILE A C 1
ATOM 5517 O O . ILE A 1 781 ? 34.224 1.073 -53.533 1.00 94.75 781 ILE A O 1
ATOM 5521 N N . THR A 1 782 ? 32.294 0.850 -52.397 1.00 93.25 782 THR A N 1
ATOM 5522 C CA . THR A 1 782 ? 31.383 1.323 -53.438 1.00 93.25 782 THR A CA 1
ATOM 5523 C C . THR A 1 782 ? 30.805 2.672 -53.020 1.00 93.25 782 THR A C 1
ATOM 5525 O O . THR A 1 782 ? 30.208 2.775 -51.949 1.00 93.25 782 THR A O 1
ATOM 5528 N N . HIS A 1 783 ? 30.955 3.700 -53.855 1.00 90.88 783 HIS A N 1
ATOM 5529 C CA . HIS A 1 783 ? 30.426 5.043 -53.595 1.00 90.88 783 HIS A CA 1
ATOM 5530 C C . HIS A 1 783 ? 29.769 5.641 -54.848 1.00 90.88 783 HIS A C 1
ATOM 5532 O O . HIS A 1 783 ? 30.227 5.384 -55.962 1.00 90.88 783 HIS A O 1
ATOM 5538 N N . GLY A 1 784 ? 28.738 6.474 -54.691 1.00 84.81 784 GLY A N 1
ATOM 5539 C CA . GLY A 1 784 ? 28.204 7.293 -55.790 1.00 84.81 784 GLY A CA 1
ATOM 5540 C C . GLY A 1 784 ? 28.989 8.591 -56.013 1.00 84.81 784 GLY A C 1
ATOM 5541 O O . GLY A 1 784 ? 29.029 9.106 -57.123 1.00 84.81 784 GLY A O 1
ATOM 5542 N N . GLY A 1 785 ? 29.698 9.092 -54.994 1.00 77.81 785 GLY A N 1
ATOM 5543 C CA . GLY A 1 785 ? 30.519 10.303 -55.117 1.00 77.81 785 GLY A CA 1
ATOM 5544 C C . GLY A 1 785 ? 29.733 11.610 -54.976 1.00 77.81 785 GLY A C 1
ATOM 5545 O O . GLY A 1 785 ? 30.212 12.645 -55.428 1.00 77.81 785 GLY A O 1
ATOM 5546 N N . GLY A 1 786 ? 28.555 11.570 -54.343 1.00 66.62 786 GLY A N 1
ATOM 5547 C CA . GLY A 1 786 ? 27.842 12.755 -53.846 1.00 66.62 786 GLY A CA 1
ATOM 5548 C C . GLY A 1 786 ? 27.029 13.565 -54.864 1.00 66.62 786 GLY A C 1
ATOM 5549 O O . GLY A 1 786 ? 26.460 14.583 -54.477 1.00 66.62 786 GLY A O 1
ATOM 5550 N N . ASN A 1 787 ? 26.935 13.133 -56.126 1.00 59.72 787 ASN A N 1
ATOM 5551 C CA . ASN A 1 787 ? 26.155 13.800 -57.176 1.00 59.72 787 ASN A CA 1
ATOM 5552 C C . ASN A 1 787 ? 25.205 12.820 -57.889 1.00 59.72 787 ASN A C 1
ATOM 5554 O O . ASN A 1 787 ? 25.564 11.675 -58.141 1.00 59.72 787 ASN A O 1
ATOM 5558 N N . GLU A 1 788 ? 24.011 13.291 -58.277 1.00 56.00 788 GLU A N 1
ATOM 5559 C CA . GLU A 1 788 ? 23.044 12.511 -59.081 1.00 56.00 788 GLU A CA 1
ATOM 5560 C C . GLU A 1 788 ? 23.484 12.312 -60.551 1.00 56.00 788 GLU A C 1
ATOM 5562 O O . GLU A 1 788 ? 22.867 11.527 -61.274 1.00 56.00 788 GLU A O 1
ATOM 5567 N N . ASP A 1 789 ? 24.521 13.023 -61.013 1.00 61.19 789 ASP A N 1
ATOM 5568 C CA . ASP A 1 789 ? 25.059 12.920 -62.376 1.00 61.19 789 ASP A CA 1
ATOM 5569 C C . ASP A 1 789 ? 26.396 12.146 -62.390 1.00 61.19 789 ASP A C 1
ATOM 5571 O O . ASP A 1 789 ? 27.394 12.650 -61.862 1.00 61.19 789 ASP A O 1
ATOM 5575 N N . PRO A 1 790 ? 26.453 10.955 -63.023 1.00 56.38 790 PRO A N 1
ATOM 5576 C CA . PRO A 1 790 ? 27.685 10.191 -63.207 1.00 56.38 790 PRO A CA 1
ATOM 5577 C C . PRO A 1 790 ? 28.838 10.955 -63.871 1.00 56.38 790 PRO A C 1
ATOM 5579 O O . PRO A 1 790 ? 29.991 10.595 -63.652 1.00 56.38 790 PRO A O 1
ATOM 5582 N N . GLU A 1 791 ? 28.567 11.987 -64.682 1.00 58.44 791 GLU A N 1
ATOM 5583 C CA . GLU A 1 791 ? 29.624 12.764 -65.345 1.00 58.44 791 GLU A CA 1
ATOM 5584 C C . GLU A 1 791 ? 30.299 13.801 -64.410 1.00 58.44 791 GLU A C 1
ATOM 5586 O O . GLU A 1 791 ? 31.356 14.323 -64.771 1.00 58.44 791 GLU A O 1
ATOM 5591 N N . GLU A 1 792 ? 29.766 14.057 -63.200 1.00 66.75 792 GLU A N 1
ATOM 5592 C CA . GLU A 1 792 ? 30.351 14.976 -62.194 1.00 66.75 792 GLU A CA 1
ATOM 5593 C C . GLU A 1 792 ? 30.538 14.358 -60.781 1.00 66.75 792 GLU A C 1
ATOM 5595 O O . GLU A 1 792 ? 30.616 15.082 -59.787 1.00 66.75 792 GLU A O 1
ATOM 5600 N N . ALA A 1 793 ? 30.642 13.031 -60.647 1.00 71.94 793 ALA A N 1
ATOM 5601 C CA . ALA A 1 793 ? 30.906 12.371 -59.357 1.00 71.94 793 ALA A CA 1
ATOM 5602 C C . ALA A 1 793 ? 32.294 12.721 -58.760 1.00 71.94 793 ALA A C 1
ATOM 5604 O O . ALA A 1 793 ? 33.311 12.673 -59.460 1.00 71.94 793 ALA A O 1
ATOM 5605 N N . THR A 1 794 ? 32.372 13.015 -57.452 1.00 80.50 794 THR A N 1
ATOM 5606 C CA . THR A 1 794 ? 33.651 13.326 -56.783 1.00 80.50 794 THR A CA 1
ATOM 5607 C C . THR A 1 794 ? 34.533 12.064 -56.688 1.00 80.50 794 THR A C 1
ATOM 5609 O O . THR A 1 794 ? 34.114 11.070 -56.081 1.00 80.50 794 THR A O 1
ATOM 5612 N N . PRO A 1 795 ? 35.763 12.069 -57.248 1.00 83.38 795 PRO A N 1
ATOM 5613 C CA . PRO A 1 795 ? 36.619 10.883 -57.338 1.00 83.38 795 PRO A CA 1
ATOM 5614 C C . PRO A 1 795 ? 37.134 10.422 -55.971 1.00 83.38 795 PRO A C 1
ATOM 5616 O O . PRO A 1 795 ? 37.313 11.222 -55.052 1.00 83.38 795 PRO A O 1
ATOM 5619 N N . PHE A 1 796 ? 37.429 9.128 -55.851 1.00 88.44 796 PHE A N 1
ATOM 5620 C CA . PHE A 1 796 ? 37.974 8.562 -54.621 1.00 88.44 796 PHE A CA 1
ATOM 5621 C C . PHE A 1 796 ? 39.455 8.924 -54.477 1.00 88.44 796 PHE A C 1
ATOM 5623 O O . PHE A 1 796 ? 40.254 8.638 -55.370 1.00 88.44 796 PHE A O 1
ATOM 5630 N N . THR A 1 797 ? 39.845 9.526 -53.354 1.00 89.31 797 THR A N 1
ATOM 5631 C CA . THR A 1 797 ? 41.244 9.904 -53.095 1.00 89.31 797 THR A CA 1
ATOM 5632 C C . THR A 1 797 ? 41.835 9.093 -51.945 1.00 89.31 797 THR A C 1
ATOM 5634 O O . THR A 1 797 ? 41.154 8.800 -50.972 1.00 89.31 797 THR A O 1
ATOM 5637 N N . VAL A 1 798 ? 43.112 8.733 -52.031 1.00 90.50 798 VAL A N 1
ATOM 5638 C CA . VAL A 1 798 ? 43.866 8.089 -50.948 1.00 90.50 798 VAL A CA 1
ATOM 5639 C C . VAL A 1 798 ? 45.109 8.934 -50.682 1.00 90.50 798 VAL A C 1
ATOM 5641 O O . VAL A 1 798 ? 45.865 9.207 -51.616 1.00 90.50 798 VAL A O 1
ATOM 5644 N N . GLY A 1 799 ? 45.321 9.355 -49.433 1.00 82.12 799 GLY A N 1
ATOM 5645 C CA . GLY A 1 799 ? 46.568 9.974 -48.976 1.00 82.12 799 GLY A CA 1
ATOM 5646 C C . GLY A 1 799 ? 46.422 11.255 -48.133 1.00 82.12 799 GLY A C 1
ATOM 5647 O O . GLY A 1 799 ? 45.361 11.887 -48.083 1.00 82.12 799 GLY A O 1
ATOM 5648 N N . PRO A 1 800 ? 47.519 11.703 -47.491 1.00 64.69 800 PRO A N 1
ATOM 5649 C CA . PRO A 1 800 ? 47.491 12.559 -46.295 1.00 64.69 800 PRO A CA 1
ATOM 5650 C C . PRO A 1 800 ? 47.169 14.049 -46.526 1.00 64.69 800 PRO A C 1
ATOM 5652 O O . PRO A 1 800 ? 47.369 14.862 -45.625 1.00 64.69 800 PRO A O 1
ATOM 5655 N N . ASN A 1 801 ? 46.705 14.438 -47.718 1.00 59.50 801 ASN A N 1
ATOM 5656 C CA . ASN A 1 801 ? 46.484 15.841 -48.101 1.00 59.50 801 ASN A CA 1
ATOM 5657 C C . ASN A 1 801 ? 45.027 16.187 -48.483 1.00 59.50 801 ASN A C 1
ATOM 5659 O O . ASN A 1 801 ? 44.769 17.346 -48.796 1.00 59.50 801 ASN A O 1
ATOM 5663 N N . TYR A 1 802 ? 44.090 15.227 -48.485 1.00 54.19 802 TYR A N 1
ATOM 5664 C CA . TYR A 1 802 ? 42.800 15.371 -49.193 1.00 54.19 802 TYR A CA 1
ATOM 5665 C C . TYR A 1 802 ? 41.554 15.009 -48.365 1.00 54.19 802 TYR A C 1
ATOM 5667 O O . TYR A 1 802 ? 40.600 14.421 -48.866 1.00 54.19 802 TYR A O 1
ATOM 5675 N N . ASN A 1 803 ? 41.532 15.409 -47.094 1.00 54.53 803 ASN A N 1
ATOM 5676 C CA . ASN A 1 803 ? 40.438 15.128 -46.152 1.00 54.53 803 ASN A CA 1
ATOM 5677 C C . ASN A 1 803 ? 39.215 16.072 -46.327 1.00 54.53 803 ASN A C 1
ATOM 5679 O O . ASN A 1 803 ? 38.610 16.473 -45.336 1.00 54.53 803 ASN A O 1
ATOM 5683 N N . GLU A 1 804 ? 38.901 16.502 -47.561 1.00 58.19 804 GLU A N 1
ATOM 5684 C CA . GLU A 1 804 ? 37.929 17.586 -47.825 1.00 58.19 804 GLU A CA 1
ATOM 5685 C C . GLU A 1 804 ? 36.570 17.128 -48.409 1.00 58.19 804 GLU A C 1
ATOM 5687 O O . GLU A 1 804 ? 35.573 17.759 -48.073 1.00 58.19 804 GLU A O 1
ATOM 5692 N N . GLU A 1 805 ? 36.472 16.030 -49.187 1.00 73.62 805 GLU A N 1
ATOM 5693 C CA . GLU A 1 805 ? 35.167 15.532 -49.707 1.00 73.62 805 GLU A CA 1
ATOM 5694 C C . GLU A 1 805 ? 34.998 13.990 -49.722 1.00 73.62 805 GLU A C 1
ATOM 5696 O O . GLU A 1 805 ? 34.113 13.484 -49.025 1.00 73.62 805 GLU A O 1
ATOM 5701 N N . ASN A 1 806 ? 35.817 13.237 -50.482 1.00 86.88 806 ASN A N 1
ATOM 5702 C CA . ASN A 1 806 ? 35.671 11.780 -50.708 1.00 86.88 806 ASN A CA 1
ATOM 5703 C C . ASN A 1 806 ? 37.034 11.048 -50.714 1.00 86.88 806 ASN A C 1
ATOM 5705 O O . ASN A 1 806 ? 37.904 11.383 -51.523 1.00 86.88 806 ASN A O 1
ATOM 5709 N N . GLY A 1 807 ? 37.234 10.038 -49.859 1.00 90.56 807 GLY A N 1
ATOM 5710 C CA . GLY A 1 807 ? 38.484 9.268 -49.811 1.00 90.56 807 GLY A CA 1
ATOM 5711 C C . GLY A 1 807 ? 38.942 8.750 -48.440 1.00 90.56 807 GLY A C 1
ATOM 5712 O O . GLY A 1 807 ? 38.160 8.623 -47.499 1.00 90.56 807 GLY A O 1
ATOM 5713 N N . THR A 1 808 ? 40.241 8.460 -48.319 1.00 92.75 808 THR A N 1
ATOM 5714 C CA . THR A 1 808 ? 40.920 8.052 -47.074 1.00 92.75 808 THR A CA 1
ATOM 5715 C C . THR A 1 808 ? 42.197 8.861 -46.834 1.00 92.75 808 THR A C 1
ATOM 5717 O O . THR A 1 808 ? 42.962 9.123 -47.763 1.00 92.75 808 THR A O 1
ATOM 5720 N N . VAL A 1 809 ? 42.465 9.252 -45.582 1.00 90.44 809 VAL A N 1
ATOM 5721 C CA . VAL A 1 809 ? 43.678 10.024 -45.234 1.00 90.44 809 VAL A CA 1
ATOM 5722 C C . VAL A 1 809 ? 44.960 9.176 -45.266 1.00 90.44 809 VAL A C 1
ATOM 5724 O O . VAL A 1 809 ? 46.036 9.690 -45.571 1.00 90.44 809 VAL A O 1
ATOM 5727 N N . GLY A 1 810 ? 44.847 7.878 -44.986 1.00 90.00 810 GLY A N 1
ATOM 5728 C CA . GLY A 1 810 ? 45.906 6.878 -45.091 1.00 90.00 810 GLY A CA 1
ATOM 5729 C C . GLY A 1 810 ? 45.567 5.769 -46.088 1.00 90.00 810 GLY A C 1
ATOM 5730 O O . GLY A 1 810 ? 44.486 5.737 -46.680 1.00 90.00 810 GLY A O 1
ATOM 5731 N N . ALA A 1 811 ? 46.507 4.845 -46.252 1.00 92.25 811 ALA A N 1
ATOM 5732 C CA . ALA A 1 811 ? 46.464 3.739 -47.199 1.00 92.25 811 ALA A CA 1
ATOM 5733 C C . ALA A 1 811 ? 45.362 2.699 -46.901 1.00 92.25 811 ALA A C 1
ATOM 5735 O O . ALA A 1 811 ? 44.807 2.626 -45.798 1.00 92.25 811 ALA A O 1
ATOM 5736 N N . ILE A 1 812 ? 45.066 1.857 -47.893 1.00 93.62 812 ILE A N 1
ATOM 5737 C CA . ILE A 1 812 ? 44.102 0.747 -47.797 1.00 93.62 812 ILE A CA 1
ATOM 5738 C C . ILE A 1 812 ? 44.858 -0.570 -48.008 1.00 93.62 812 ILE A C 1
ATOM 5740 O O . ILE A 1 812 ? 45.519 -0.717 -49.035 1.00 93.62 812 ILE A O 1
ATOM 5744 N N . ALA A 1 813 ? 44.774 -1.526 -47.072 1.00 92.31 813 ALA A N 1
ATOM 5745 C CA . ALA A 1 813 ? 45.665 -2.693 -47.041 1.00 92.31 813 ALA A CA 1
ATOM 5746 C C . ALA A 1 813 ? 44.987 -4.059 -46.796 1.00 92.31 813 ALA A C 1
ATOM 5748 O O . ALA A 1 813 ? 44.173 -4.245 -45.894 1.00 92.31 813 ALA A O 1
ATOM 5749 N N . THR A 1 814 ? 45.420 -5.080 -47.541 1.00 89.50 814 THR A N 1
ATOM 5750 C CA . THR A 1 814 ? 45.097 -6.496 -47.281 1.00 89.50 814 THR A CA 1
ATOM 5751 C C . THR A 1 814 ? 46.307 -7.396 -47.543 1.00 89.50 814 THR A C 1
ATOM 5753 O O . THR A 1 814 ? 46.779 -7.564 -48.675 1.00 89.50 814 THR A O 1
ATOM 5756 N N . GLY A 1 815 ? 46.841 -7.972 -46.462 1.00 82.88 815 GLY A N 1
ATOM 5757 C CA . GLY A 1 815 ? 47.977 -8.894 -46.478 1.00 82.88 815 GLY A CA 1
ATOM 5758 C C . GLY A 1 815 ? 49.272 -8.249 -46.981 1.00 82.88 815 GLY A C 1
ATOM 5759 O O . GLY A 1 815 ? 50.023 -7.659 -46.212 1.00 82.88 815 GLY A O 1
ATOM 5760 N N . THR A 1 816 ? 49.553 -8.400 -48.278 1.00 83.06 816 THR A N 1
ATOM 5761 C CA . THR A 1 816 ? 50.698 -7.773 -48.973 1.00 83.06 816 THR A CA 1
ATOM 5762 C C . THR A 1 816 ? 50.269 -6.837 -50.108 1.00 83.06 816 THR A C 1
ATOM 5764 O O . THR A 1 816 ? 51.088 -6.501 -50.960 1.00 83.06 816 THR A O 1
ATOM 5767 N N . THR A 1 817 ? 48.986 -6.486 -50.166 1.00 89.56 817 THR A N 1
ATOM 5768 C CA . THR A 1 817 ? 48.390 -5.582 -51.157 1.00 89.56 817 THR A CA 1
ATOM 5769 C C . THR A 1 817 ? 48.069 -4.274 -50.457 1.00 89.56 817 THR A C 1
ATOM 5771 O O . THR A 1 817 ? 47.453 -4.317 -49.393 1.00 89.56 817 THR A O 1
ATOM 5774 N N . VAL A 1 818 ? 48.493 -3.145 -51.019 1.00 90.00 818 VAL A N 1
ATOM 5775 C CA . VAL A 1 818 ? 48.304 -1.815 -50.427 1.00 90.00 818 VAL A CA 1
ATOM 5776 C C . VAL A 1 818 ? 48.038 -0.812 -51.546 1.00 90.00 818 VAL A C 1
ATOM 5778 O O . VAL A 1 818 ? 48.738 -0.847 -52.556 1.00 90.00 818 VAL A O 1
ATOM 5781 N N . ILE A 1 819 ? 47.056 0.069 -51.356 1.00 90.81 819 ILE A N 1
ATOM 5782 C CA . ILE A 1 819 ? 46.869 1.286 -52.156 1.00 90.81 819 ILE A CA 1
ATOM 5783 C C . ILE A 1 819 ? 47.369 2.458 -51.298 1.00 90.81 819 ILE A C 1
ATOM 5785 O O . ILE A 1 819 ? 46.745 2.764 -50.284 1.00 90.81 819 ILE A O 1
ATOM 5789 N N . ASP A 1 820 ? 48.505 3.058 -51.679 1.00 79.56 820 ASP A N 1
ATOM 5790 C CA . ASP A 1 820 ? 49.263 4.018 -50.848 1.00 79.56 820 ASP A CA 1
ATOM 5791 C C . ASP A 1 820 ? 48.816 5.491 -50.997 1.00 79.56 820 ASP A C 1
ATOM 5793 O O . ASP A 1 820 ? 48.435 6.125 -50.018 1.00 79.56 820 ASP A O 1
ATOM 5797 N N . GLU A 1 821 ? 48.894 6.062 -52.207 1.00 86.88 821 GLU A N 1
ATOM 5798 C CA . GLU A 1 821 ? 48.506 7.452 -52.513 1.00 86.88 821 GLU A CA 1
ATOM 5799 C C . GLU A 1 821 ? 48.008 7.547 -53.967 1.00 86.88 821 GLU A C 1
ATOM 5801 O O . GLU A 1 821 ? 48.662 7.044 -54.886 1.00 86.88 821 GLU A O 1
ATOM 5806 N N . GLY A 1 822 ? 46.859 8.190 -54.205 1.00 85.81 822 GLY A N 1
ATOM 5807 C CA . GLY A 1 822 ? 46.287 8.315 -55.550 1.00 85.81 822 GLY A CA 1
ATOM 5808 C C . GLY A 1 822 ? 44.911 8.985 -55.609 1.00 85.81 822 GLY A C 1
ATOM 5809 O O . GLY A 1 822 ? 44.269 9.205 -54.589 1.00 85.81 822 GLY A O 1
ATOM 5810 N N . VAL A 1 823 ? 44.463 9.299 -56.829 1.00 85.88 823 VAL A N 1
ATOM 5811 C CA . VAL A 1 823 ? 43.105 9.786 -57.134 1.00 85.88 823 VAL A CA 1
ATOM 5812 C C . VAL A 1 823 ? 42.516 8.881 -58.211 1.00 85.88 823 VAL A C 1
ATOM 5814 O O . VAL A 1 823 ? 43.142 8.678 -59.256 1.00 85.88 823 VAL A O 1
ATOM 5817 N N . PHE A 1 824 ? 41.329 8.340 -57.956 1.00 86.12 824 PHE A N 1
ATOM 5818 C CA . PHE A 1 824 ? 40.715 7.270 -58.733 1.00 86.12 824 PHE A CA 1
ATOM 5819 C C . PHE A 1 824 ? 39.337 7.710 -59.250 1.00 86.12 824 PHE A C 1
ATOM 5821 O O . PHE A 1 824 ? 38.476 8.128 -58.479 1.00 86.12 824 PHE A O 1
ATOM 5828 N N . PHE A 1 825 ? 39.165 7.647 -60.573 1.00 75.88 825 PHE A N 1
ATOM 5829 C CA . PHE A 1 825 ? 37.984 8.138 -61.305 1.00 75.88 825 PHE A CA 1
ATOM 5830 C C . PHE A 1 825 ? 37.123 7.011 -61.903 1.00 75.88 825 PHE A C 1
ATOM 5832 O O . PHE A 1 825 ? 36.047 7.277 -62.420 1.00 75.88 825 PHE A O 1
ATOM 5839 N N . ASP A 1 826 ? 37.622 5.775 -61.881 1.00 74.31 826 ASP A N 1
ATOM 5840 C CA . ASP A 1 826 ? 37.035 4.580 -62.495 1.00 74.31 826 ASP A CA 1
ATOM 5841 C C . ASP A 1 826 ? 37.134 3.406 -61.502 1.00 74.31 826 ASP A C 1
ATOM 5843 O O . ASP A 1 826 ? 37.824 3.508 -60.487 1.00 74.31 826 ASP A O 1
ATOM 5847 N N . GLU A 1 827 ? 36.501 2.270 -61.811 1.00 81.69 827 GLU A N 1
ATOM 5848 C CA . GLU A 1 827 ? 36.648 1.023 -61.044 1.00 81.69 827 GLU A CA 1
ATOM 5849 C C . GLU A 1 827 ? 38.122 0.563 -60.976 1.00 81.69 827 GLU A C 1
ATOM 5851 O O . GLU A 1 827 ? 38.764 0.302 -61.999 1.00 81.69 827 GLU A O 1
ATOM 5856 N N . VAL A 1 828 ? 38.654 0.424 -59.757 1.00 86.56 828 VAL A N 1
ATOM 5857 C CA . VAL A 1 828 ? 40.023 -0.036 -59.474 1.00 86.56 828 VAL A CA 1
ATOM 5858 C C . VAL A 1 828 ? 39.972 -1.350 -58.707 1.00 86.56 828 VAL A C 1
ATOM 5860 O O . VAL A 1 828 ? 39.411 -1.406 -57.619 1.00 86.56 828 VAL A O 1
ATOM 5863 N N . GLN A 1 829 ? 40.630 -2.388 -59.229 1.00 89.81 829 GLN A N 1
ATOM 5864 C CA . GLN A 1 829 ? 40.818 -3.663 -58.532 1.00 89.81 829 GLN A CA 1
ATOM 5865 C C . GLN A 1 829 ? 42.314 -3.965 -58.375 1.00 89.81 829 GLN A C 1
ATOM 5867 O O . GLN A 1 829 ? 42.970 -4.418 -59.318 1.00 89.81 829 GLN A O 1
ATOM 5872 N N . GLU A 1 830 ? 42.847 -3.776 -57.169 1.00 87.81 830 GLU A N 1
ATOM 5873 C CA . GLU A 1 830 ? 44.214 -4.154 -56.808 1.00 87.81 830 GLU A CA 1
ATOM 5874 C C . GLU A 1 830 ? 44.197 -5.364 -55.869 1.00 87.81 830 GLU A C 1
ATOM 5876 O O . GLU A 1 830 ? 43.902 -5.270 -54.680 1.00 87.81 830 GLU A O 1
ATOM 5881 N N . GLY A 1 831 ? 44.497 -6.547 -56.416 1.00 88.12 831 GLY A N 1
ATOM 5882 C CA . GLY A 1 831 ? 44.471 -7.805 -55.665 1.00 88.12 831 GLY A CA 1
ATOM 5883 C C . GLY A 1 831 ? 43.091 -8.078 -55.061 1.00 88.12 831 GLY A C 1
ATOM 5884 O O . GLY A 1 831 ? 42.128 -8.287 -55.799 1.00 88.12 831 GLY A O 1
ATOM 5885 N N . ASN A 1 832 ? 43.007 -8.070 -53.728 1.00 88.75 832 ASN A N 1
ATOM 5886 C CA . ASN A 1 832 ? 41.760 -8.244 -52.976 1.00 88.75 832 ASN A CA 1
ATOM 5887 C C . ASN A 1 832 ? 41.109 -6.902 -52.552 1.00 88.75 832 ASN A C 1
ATOM 5889 O O . ASN A 1 832 ? 40.184 -6.925 -51.742 1.00 88.75 832 ASN A O 1
ATOM 5893 N N . ILE A 1 833 ? 41.586 -5.756 -53.054 1.00 92.81 833 ILE A N 1
ATOM 5894 C CA . ILE A 1 833 ? 41.011 -4.420 -52.820 1.00 92.81 833 ILE A CA 1
ATOM 5895 C C . ILE A 1 833 ? 40.258 -3.974 -54.078 1.00 92.81 833 ILE A C 1
ATOM 5897 O O . ILE A 1 833 ? 40.837 -3.987 -55.164 1.00 92.81 833 ILE A O 1
ATOM 5901 N N . GLY A 1 834 ? 38.997 -3.574 -53.928 1.00 92.50 834 GLY A N 1
ATOM 5902 C CA . GLY A 1 834 ? 38.165 -2.974 -54.969 1.00 92.50 834 GLY A CA 1
ATOM 5903 C C . GLY A 1 834 ? 37.657 -1.590 -54.554 1.00 92.50 834 GLY A C 1
ATOM 5904 O O . GLY A 1 834 ? 37.104 -1.441 -53.465 1.00 92.50 834 GLY A O 1
ATOM 5905 N N . LEU A 1 835 ? 37.819 -0.591 -55.420 1.00 91.56 835 LEU A N 1
ATOM 5906 C CA . LEU A 1 835 ? 37.223 0.743 -55.301 1.00 91.56 835 LEU A CA 1
ATOM 5907 C C . LEU A 1 835 ? 36.285 0.946 -56.498 1.00 91.56 835 LEU A C 1
ATOM 5909 O O . LEU A 1 835 ? 36.715 0.805 -57.643 1.00 91.56 835 LEU A O 1
ATOM 5913 N N . ILE A 1 836 ? 35.008 1.231 -56.243 1.00 88.50 836 ILE A N 1
ATOM 5914 C CA . ILE A 1 836 ? 33.943 1.244 -57.253 1.00 88.50 836 ILE A CA 1
ATOM 5915 C C . ILE A 1 836 ? 33.178 2.569 -57.169 1.00 88.50 836 ILE A C 1
ATOM 5917 O O . ILE A 1 836 ? 32.398 2.790 -56.243 1.00 88.50 836 ILE A O 1
ATOM 5921 N N . THR A 1 837 ? 33.352 3.434 -58.167 1.00 83.94 837 THR A N 1
ATOM 5922 C CA . THR A 1 837 ? 32.507 4.621 -58.355 1.00 83.94 837 THR A CA 1
ATOM 5923 C C . THR A 1 837 ? 31.269 4.239 -59.171 1.00 83.94 837 THR A C 1
ATOM 5925 O O . THR A 1 837 ? 31.389 3.797 -60.318 1.00 83.94 837 THR A O 1
ATOM 5928 N N . GLN A 1 838 ? 30.069 4.379 -58.602 1.00 73.56 838 GLN A N 1
ATOM 5929 C CA . GLN A 1 838 ? 28.822 4.057 -59.300 1.00 73.56 838 GLN A CA 1
ATOM 5930 C C . GLN A 1 838 ? 28.534 5.086 -60.405 1.00 73.56 838 GLN A C 1
ATOM 5932 O O . GLN A 1 838 ? 28.069 6.187 -60.140 1.00 73.56 838 GLN A O 1
ATOM 5937 N N . GLY A 1 839 ? 28.784 4.712 -61.663 1.00 61.34 839 GLY A N 1
ATOM 5938 C CA . GLY A 1 839 ? 28.468 5.553 -62.823 1.00 61.34 839 GLY A CA 1
ATOM 5939 C C . GLY A 1 839 ? 29.227 5.172 -64.093 1.00 61.34 839 GLY A C 1
ATOM 5940 O O . GLY A 1 839 ? 28.628 5.049 -65.164 1.00 61.34 839 GLY A O 1
ATOM 5941 N N . ASN A 1 840 ? 30.529 4.893 -63.973 1.00 48.94 840 ASN A N 1
ATOM 5942 C CA . ASN A 1 840 ? 31.433 4.736 -65.119 1.00 48.94 840 ASN A CA 1
ATOM 5943 C C . ASN A 1 840 ? 31.368 3.353 -65.791 1.00 48.94 840 ASN A C 1
ATOM 5945 O O . ASN A 1 840 ? 32.322 2.575 -65.800 1.00 48.94 840 ASN A O 1
ATOM 5949 N N . ALA A 1 841 ? 30.244 3.059 -66.447 1.00 36.31 841 ALA A N 1
ATOM 5950 C CA . ALA A 1 841 ? 30.163 1.965 -67.410 1.00 36.31 841 ALA A CA 1
ATOM 5951 C C . ALA A 1 841 ? 30.840 2.372 -68.744 1.00 36.31 841 ALA A C 1
ATOM 5953 O O . ALA A 1 841 ? 30.381 3.313 -69.399 1.00 36.31 841 ALA A O 1
ATOM 5954 N N . PRO A 1 842 ? 31.891 1.672 -69.220 1.00 36.09 842 PRO A N 1
ATOM 5955 C CA . PRO A 1 842 ? 32.628 2.089 -70.411 1.00 36.09 842 PRO A CA 1
ATOM 5956 C C . PRO A 1 842 ? 31.771 2.001 -71.685 1.00 36.09 842 PRO A C 1
ATOM 5958 O O . PRO A 1 842 ? 31.310 0.927 -72.083 1.00 36.09 842 PRO A O 1
ATOM 5961 N N . LEU A 1 843 ? 31.601 3.145 -72.359 1.00 32.22 843 LEU A N 1
ATOM 5962 C CA . LEU A 1 843 ? 30.786 3.293 -73.568 1.00 32.22 843 LEU A CA 1
ATOM 5963 C C . LEU A 1 843 ? 31.190 2.302 -74.675 1.00 32.22 843 LEU A C 1
ATOM 5965 O O . LEU A 1 843 ? 32.258 2.416 -75.284 1.00 32.22 843 LEU A O 1
ATOM 5969 N N . GLN A 1 844 ? 30.293 1.370 -75.017 1.00 34.84 844 GLN A N 1
ATOM 5970 C CA . GLN A 1 844 ? 30.457 0.566 -76.229 1.00 34.84 844 GLN A CA 1
ATOM 5971 C C . GLN A 1 844 ? 30.353 1.459 -77.480 1.00 34.84 844 GLN A C 1
ATOM 5973 O O . GLN A 1 844 ? 29.422 2.262 -77.585 1.00 34.84 844 GLN A O 1
ATOM 5978 N N . PRO A 1 845 ? 31.250 1.307 -78.476 1.00 37.59 845 PRO A N 1
ATOM 5979 C CA . PRO A 1 845 ? 31.150 2.058 -79.721 1.00 37.59 845 PRO A CA 1
ATOM 5980 C C . PRO A 1 845 ? 29.863 1.674 -80.480 1.00 37.59 845 PRO A C 1
ATOM 5982 O O . PRO A 1 845 ? 29.536 0.486 -80.568 1.00 37.59 845 PRO A O 1
ATOM 5985 N N . PRO A 1 846 ? 29.128 2.644 -81.056 1.00 38.28 846 PRO A N 1
ATOM 5986 C CA . PRO A 1 846 ? 27.763 2.426 -81.526 1.00 38.28 846 PRO A CA 1
ATOM 5987 C C . PRO A 1 846 ? 27.679 1.444 -82.702 1.00 38.28 846 PRO A C 1
ATOM 5989 O O . PRO A 1 846 ? 28.203 1.685 -83.794 1.00 38.28 846 PRO A O 1
ATOM 5992 N N . VAL A 1 847 ? 26.947 0.348 -82.495 1.00 36.50 847 VAL A N 1
ATOM 5993 C CA . VAL A 1 847 ? 26.618 -0.635 -83.535 1.00 36.50 847 VAL A CA 1
ATOM 5994 C C . VAL A 1 847 ? 25.398 -0.150 -84.322 1.00 36.50 847 VAL A C 1
ATOM 5996 O O . VAL A 1 847 ? 24.287 -0.114 -83.799 1.00 36.50 847 VAL A O 1
ATOM 5999 N N . ASN A 1 848 ? 25.590 0.199 -85.598 1.00 35.28 848 ASN A N 1
ATOM 6000 C CA . ASN A 1 848 ? 24.495 0.611 -86.485 1.00 35.28 848 ASN A CA 1
ATOM 6001 C C . ASN A 1 848 ? 23.477 -0.532 -86.714 1.00 35.28 848 ASN A C 1
ATOM 6003 O O . ASN A 1 848 ? 23.874 -1.587 -87.223 1.00 35.28 848 ASN A O 1
ATOM 6007 N N . PRO A 1 849 ? 22.172 -0.330 -86.442 1.00 38.91 849 PRO A N 1
ATOM 6008 C CA . PRO A 1 849 ? 21.123 -1.266 -86.838 1.00 38.91 849 PRO A CA 1
ATOM 6009 C C . PRO A 1 849 ? 20.806 -1.177 -88.352 1.00 38.91 849 PRO A C 1
ATOM 6011 O O . PRO A 1 849 ? 21.062 -0.147 -88.983 1.00 38.91 849 PRO A O 1
ATOM 6014 N N . PRO A 1 850 ? 20.258 -2.245 -88.967 1.00 38.97 850 PRO A N 1
ATOM 6015 C CA . PRO A 1 850 ? 19.988 -2.311 -90.408 1.00 38.97 850 PRO A CA 1
ATOM 6016 C C . PRO A 1 850 ? 18.683 -1.610 -90.846 1.00 38.97 850 PRO A C 1
ATOM 6018 O O . PRO A 1 850 ? 17.809 -1.310 -90.038 1.00 38.97 850 PRO A O 1
ATOM 6021 N N . VAL A 1 851 ? 18.547 -1.392 -92.161 1.00 43.31 851 VAL A N 1
ATOM 6022 C CA . VAL A 1 851 ? 17.445 -0.661 -92.823 1.00 43.31 851 VAL A CA 1
ATOM 6023 C C . VAL A 1 851 ? 16.490 -1.612 -93.558 1.00 43.31 851 VAL A C 1
ATOM 6025 O O . VAL A 1 851 ? 16.966 -2.442 -94.326 1.00 43.31 851 VAL A O 1
ATOM 6028 N N . GLU A 1 852 ? 15.171 -1.408 -93.434 1.00 33.03 852 GLU A N 1
ATOM 6029 C CA . GLU A 1 852 ? 14.129 -1.840 -94.396 1.00 33.03 852 GLU A CA 1
ATOM 6030 C C . GLU A 1 852 ? 12.881 -0.907 -94.332 1.00 33.03 852 GLU A C 1
ATOM 6032 O O . GLU A 1 852 ? 12.815 -0.077 -93.422 1.00 33.03 852 GLU A O 1
ATOM 6037 N N . PRO A 1 853 ? 11.964 -0.913 -95.336 1.00 39.94 853 PRO A N 1
ATOM 6038 C CA . PRO A 1 853 ? 11.315 0.325 -95.806 1.00 39.94 853 PRO A CA 1
ATOM 6039 C C . PRO A 1 853 ? 9.746 0.298 -95.796 1.00 39.94 853 PRO A C 1
ATOM 6041 O O . PRO A 1 853 ? 9.177 -0.156 -94.808 1.00 39.94 853 PRO A O 1
ATOM 6044 N N . PRO A 1 854 ? 8.992 0.905 -96.747 1.00 49.94 854 PRO A N 1
ATOM 6045 C CA . PRO A 1 854 ? 8.412 2.244 -96.574 1.00 49.94 854 PRO A CA 1
ATOM 6046 C C . PRO A 1 854 ? 6.869 2.322 -96.725 1.00 49.94 854 PRO A C 1
ATOM 6048 O O . PRO A 1 854 ? 6.209 1.361 -97.117 1.00 49.94 854 PRO A O 1
ATOM 6051 N N . ALA A 1 855 ? 6.297 3.518 -96.518 1.00 31.48 855 ALA A N 1
ATOM 6052 C CA . ALA A 1 855 ? 4.922 3.880 -96.898 1.00 31.48 855 ALA A CA 1
ATOM 6053 C C . ALA A 1 855 ? 4.861 5.308 -97.495 1.00 31.48 855 ALA A C 1
ATOM 6055 O O . ALA A 1 855 ? 5.751 6.119 -97.239 1.00 31.48 855 ALA A O 1
ATOM 6056 N N . GLU A 1 856 ? 3.851 5.603 -98.326 1.00 31.89 856 GLU A N 1
ATOM 6057 C CA . GLU A 1 856 ? 3.814 6.798 -99.198 1.00 31.89 856 GLU A CA 1
ATOM 6058 C C . GLU A 1 856 ? 3.005 8.012 -98.658 1.00 31.89 856 GLU A C 1
ATOM 6060 O O . GLU A 1 856 ? 2.564 8.050 -97.513 1.00 31.89 856 GLU A O 1
ATOM 6065 N N . THR A 1 857 ? 2.904 9.051 -99.497 1.00 35.16 857 THR A N 1
ATOM 6066 C CA . THR A 1 857 ? 2.605 10.482 -99.229 1.00 35.16 857 THR A CA 1
ATOM 6067 C C . THR A 1 857 ? 1.141 10.844 -99.636 1.00 35.16 857 THR A C 1
ATOM 6069 O O . THR A 1 857 ? 0.366 9.895 -99.780 1.00 35.16 857 THR A O 1
ATOM 6072 N N . PRO A 1 858 ? 0.666 12.110 -99.866 1.00 42.84 858 PRO A N 1
ATOM 6073 C CA . PRO A 1 858 ? 1.259 13.471 -99.775 1.00 42.84 858 PRO A CA 1
ATOM 6074 C C . PRO A 1 858 ? 0.382 14.558 -99.072 1.00 42.84 858 PRO A C 1
ATOM 6076 O O . PRO A 1 858 ? -0.715 14.257 -98.613 1.00 42.84 858 PRO A O 1
ATOM 6079 N N . GLY A 1 859 ? 0.827 15.837 -99.004 1.00 28.89 859 GLY A N 1
ATOM 6080 C CA . GLY A 1 859 ? 0.053 16.891 -98.290 1.00 28.89 859 GLY A CA 1
ATOM 6081 C C . GLY A 1 859 ? 0.257 18.407 -98.554 1.00 28.89 859 GLY A C 1
ATOM 6082 O O . GLY A 1 859 ? -0.723 19.126 -98.422 1.00 28.89 859 GLY A O 1
ATOM 6083 N N . ASN A 1 860 ? 1.430 18.884 -99.005 1.00 30.53 860 ASN A N 1
ATOM 6084 C CA . ASN A 1 860 ? 1.667 20.220 -99.621 1.00 30.53 860 ASN A CA 1
ATOM 6085 C C . ASN A 1 860 ? 1.722 21.542 -98.774 1.00 30.53 860 ASN A C 1
ATOM 6087 O O . ASN A 1 860 ? 1.013 21.721 -97.794 1.00 30.53 860 ASN A O 1
ATOM 6091 N N . GLU A 1 861 ? 2.542 22.477 -99.292 1.00 30.77 861 GLU A N 1
ATOM 6092 C CA . GLU A 1 861 ? 2.603 23.961 -99.161 1.00 30.77 861 GLU A CA 1
ATOM 6093 C C . GLU A 1 861 ? 2.849 24.721 -97.824 1.00 30.77 861 GLU A C 1
ATOM 6095 O O . GLU A 1 861 ? 2.083 24.686 -96.866 1.00 30.77 861 GLU A O 1
ATOM 6100 N N . THR A 1 862 ? 3.900 25.560 -97.856 1.00 33.19 862 THR A N 1
ATOM 6101 C CA . THR A 1 862 ? 4.185 26.710 -96.969 1.00 33.19 862 THR A CA 1
ATOM 6102 C C . THR A 1 862 ? 3.859 28.042 -97.670 1.00 33.19 862 THR A C 1
ATOM 6104 O O . THR A 1 862 ? 3.658 28.073 -98.886 1.00 33.19 862 THR A O 1
ATOM 6107 N N . PRO A 1 863 ? 3.872 29.175 -96.941 1.00 38.25 863 PRO A N 1
ATOM 6108 C CA . PRO A 1 863 ? 4.606 30.332 -97.476 1.00 38.25 863 PRO A CA 1
ATOM 6109 C C . PRO A 1 863 ? 5.487 31.072 -96.445 1.00 38.25 863 PRO A C 1
ATOM 6111 O O . PRO A 1 863 ? 5.366 30.893 -95.236 1.00 38.25 863 PRO A O 1
ATOM 6114 N N . VAL A 1 864 ? 6.382 31.921 -96.961 1.00 31.06 864 VAL A N 1
ATOM 6115 C CA . VAL A 1 864 ? 7.427 32.678 -96.237 1.00 31.06 864 VAL A CA 1
ATOM 6116 C C . VAL A 1 864 ? 7.055 34.163 -96.109 1.00 31.06 864 VAL A C 1
ATOM 6118 O O . VAL A 1 864 ? 6.412 34.711 -97.003 1.00 31.06 864 VAL A O 1
ATOM 6121 N N . VAL A 1 865 ? 7.530 34.836 -95.051 1.00 34.28 865 VAL A N 1
ATOM 6122 C CA . VAL A 1 865 ? 7.669 36.307 -94.977 1.00 34.28 865 VAL A CA 1
ATOM 6123 C C . VAL A 1 865 ? 9.042 36.649 -94.377 1.00 34.28 865 VAL A C 1
ATOM 6125 O O . VAL A 1 865 ? 9.511 35.945 -93.485 1.00 34.28 865 VAL A O 1
ATOM 6128 N N . GLU A 1 866 ? 9.694 37.702 -94.877 1.00 30.50 866 GLU A N 1
ATOM 6129 C CA . GLU A 1 866 ? 11.057 38.110 -94.498 1.00 30.50 866 GLU A CA 1
ATOM 6130 C C . GLU A 1 866 ? 11.111 39.334 -93.549 1.00 30.50 866 GLU A C 1
ATOM 6132 O O . GLU A 1 866 ? 10.166 40.114 -93.466 1.00 30.50 866 GLU A O 1
ATOM 6137 N N . ASN A 1 867 ? 12.266 39.454 -92.873 1.00 33.00 867 ASN A N 1
ATOM 6138 C CA . ASN A 1 867 ? 13.031 40.619 -92.358 1.00 33.00 867 ASN A CA 1
ATOM 6139 C C . ASN A 1 867 ? 12.642 42.076 -92.765 1.00 33.00 867 ASN A C 1
ATOM 6141 O O . ASN A 1 867 ? 11.945 42.256 -93.762 1.00 33.00 867 ASN A O 1
ATOM 6145 N N . PRO A 1 868 ? 13.188 43.148 -92.111 1.00 42.94 868 PRO A N 1
ATOM 6146 C CA . PRO A 1 868 ? 14.381 43.197 -91.230 1.00 42.94 868 PRO A CA 1
ATOM 6147 C C . PRO A 1 868 ? 14.234 43.971 -89.888 1.00 42.94 868 PRO A C 1
ATOM 6149 O O . PRO A 1 868 ? 13.215 44.602 -89.618 1.00 42.94 868 PRO A O 1
ATOM 6152 N N . GLY A 1 869 ? 15.284 43.937 -89.048 1.00 30.45 869 GLY A N 1
ATOM 6153 C CA . GLY A 1 869 ? 15.379 44.641 -87.750 1.00 30.45 869 GLY A CA 1
ATOM 6154 C C . GLY A 1 869 ? 16.070 46.021 -87.784 1.00 30.45 869 GLY A C 1
ATOM 6155 O O . GLY A 1 869 ? 16.137 46.655 -88.835 1.00 30.45 869 GLY A O 1
ATOM 6156 N N . ASN A 1 870 ? 16.591 46.485 -86.633 1.00 30.94 870 ASN A N 1
ATOM 6157 C CA . ASN A 1 870 ? 17.468 47.667 -86.512 1.00 30.94 870 ASN A CA 1
ATOM 6158 C C . ASN A 1 870 ? 18.330 47.638 -85.218 1.00 30.94 870 ASN A C 1
ATOM 6160 O O . ASN A 1 870 ? 18.064 46.831 -84.329 1.00 30.94 870 ASN A O 1
ATOM 6164 N N . GLU A 1 871 ? 19.345 48.507 -85.117 1.00 32.38 871 GLU A N 1
ATOM 6165 C CA . GLU A 1 871 ? 20.401 48.494 -84.076 1.00 32.38 871 GLU A CA 1
ATOM 6166 C C . GLU A 1 871 ? 20.170 49.438 -82.858 1.00 32.38 871 GLU A C 1
ATOM 6168 O O . GLU A 1 871 ? 19.154 50.128 -82.754 1.00 32.38 871 GLU A O 1
ATOM 6173 N N . THR A 1 872 ? 21.123 49.424 -81.911 1.00 36.09 872 THR A N 1
ATOM 6174 C CA . THR A 1 872 ? 21.140 50.085 -80.580 1.00 36.09 872 THR A CA 1
ATOM 6175 C C . THR A 1 872 ? 21.394 51.610 -80.616 1.00 36.09 872 THR A C 1
ATOM 6177 O O . THR A 1 872 ? 21.758 52.149 -81.665 1.00 36.09 872 THR A O 1
ATOM 6180 N N . PRO A 1 873 ? 21.186 52.351 -79.495 1.00 36.72 873 PRO A N 1
ATOM 6181 C CA . PRO A 1 873 ? 22.321 52.708 -78.612 1.00 36.72 873 PRO A CA 1
ATOM 6182 C C . PRO A 1 873 ? 21.987 52.908 -77.100 1.00 36.72 873 PRO A C 1
ATOM 6184 O O . PRO A 1 873 ? 20.850 52.757 -76.663 1.00 36.72 873 PRO A O 1
ATOM 6187 N N . VAL A 1 874 ? 23.011 53.265 -76.305 1.00 39.88 874 VAL A N 1
ATOM 6188 C CA . VAL A 1 874 ? 23.020 53.445 -74.827 1.00 39.88 874 VAL A CA 1
ATOM 6189 C C . VAL A 1 874 ? 22.817 54.914 -74.396 1.00 39.88 874 VAL A C 1
ATOM 6191 O O . VAL A 1 874 ? 23.266 55.816 -75.102 1.00 39.88 874 VAL A O 1
ATOM 6194 N N . VAL A 1 875 ? 22.226 55.159 -73.210 1.00 33.50 875 VAL A N 1
ATOM 6195 C CA . VAL A 1 875 ? 22.217 56.456 -72.479 1.00 33.50 875 VAL A CA 1
ATOM 6196 C C . VAL A 1 875 ? 22.307 56.214 -70.954 1.00 33.50 875 VAL A C 1
ATOM 6198 O O . VAL A 1 875 ? 21.785 55.212 -70.472 1.00 33.50 875 VAL A O 1
ATOM 6201 N N . GLU A 1 876 ? 22.948 57.117 -70.197 1.00 32.94 876 GLU A N 1
ATOM 6202 C CA . GLU A 1 876 ? 23.110 57.052 -68.727 1.00 32.94 876 GLU A CA 1
ATOM 6203 C C . GLU A 1 876 ? 22.145 57.969 -67.924 1.00 32.94 876 GLU A C 1
ATOM 6205 O O . GLU A 1 876 ? 21.519 58.873 -68.473 1.00 32.94 876 GLU A O 1
ATOM 6210 N N . ASN A 1 877 ? 22.087 57.712 -66.605 1.00 36.88 877 ASN A N 1
ATOM 6211 C CA . ASN A 1 877 ? 21.701 58.549 -65.440 1.00 36.88 877 ASN A CA 1
ATOM 6212 C C . ASN A 1 877 ? 21.598 60.091 -65.631 1.00 36.88 877 ASN A C 1
ATOM 6214 O O . ASN A 1 877 ? 22.380 60.644 -66.404 1.00 36.88 877 ASN A O 1
ATOM 6218 N N . PRO A 1 878 ? 20.771 60.837 -64.837 1.00 38.72 878 PRO A N 1
ATOM 6219 C CA . PRO A 1 878 ? 20.696 60.696 -63.361 1.00 38.72 878 PRO A CA 1
ATOM 6220 C C . PRO A 1 878 ? 19.348 61.064 -62.670 1.00 38.72 878 PRO A C 1
ATOM 6222 O O . PRO A 1 878 ? 18.384 61.462 -63.316 1.00 38.72 878 PRO A O 1
ATOM 6225 N N . GLY A 1 879 ? 19.323 61.053 -61.325 1.00 27.70 879 GLY A N 1
ATOM 6226 C CA . GLY A 1 879 ? 18.362 61.832 -60.516 1.00 27.70 879 GLY A CA 1
ATOM 6227 C C . GLY A 1 879 ? 17.972 61.190 -59.176 1.00 27.70 879 GLY A C 1
ATOM 6228 O O . GLY A 1 879 ? 17.629 60.016 -59.141 1.00 27.70 879 GLY A O 1
ATOM 6229 N N . ASN A 1 880 ? 17.999 61.956 -58.079 1.00 33.25 880 ASN A N 1
ATOM 6230 C CA . ASN A 1 880 ? 17.614 61.517 -56.729 1.00 33.25 880 ASN A CA 1
ATOM 6231 C C . ASN A 1 880 ? 16.698 62.558 -56.071 1.00 33.25 880 ASN A C 1
ATOM 6233 O O . ASN A 1 880 ? 17.020 63.739 -56.148 1.00 33.25 880 ASN A O 1
ATOM 6237 N N . GLU A 1 881 ? 15.652 62.127 -55.358 1.00 30.34 881 GLU A N 1
ATOM 6238 C CA . GLU A 1 881 ? 15.002 62.936 -54.313 1.00 30.34 881 GLU A CA 1
ATOM 6239 C C . GLU A 1 881 ? 14.190 62.055 -53.336 1.00 30.34 881 GLU A C 1
ATOM 6241 O O . GLU A 1 881 ? 13.210 61.414 -53.709 1.00 30.34 881 GLU A O 1
ATOM 6246 N N . THR A 1 882 ? 14.607 62.031 -52.066 1.00 36.03 882 THR A N 1
ATOM 6247 C CA . THR A 1 882 ? 13.776 61.658 -50.902 1.00 36.03 882 THR A CA 1
ATOM 6248 C C . THR A 1 882 ? 13.172 62.934 -50.298 1.00 36.03 882 THR A C 1
ATOM 6250 O O . THR A 1 882 ? 13.601 64.026 -50.685 1.00 36.03 882 THR A O 1
ATOM 6253 N N . PRO A 1 883 ? 12.193 62.860 -49.365 1.00 42.91 883 PRO A N 1
ATOM 6254 C CA . PRO A 1 883 ? 12.588 63.149 -47.967 1.00 42.91 883 PRO A CA 1
ATOM 6255 C C . PRO A 1 883 ? 11.677 62.607 -46.817 1.00 42.91 883 PRO A C 1
ATOM 6257 O O . PRO A 1 883 ? 10.470 62.494 -46.984 1.00 42.91 883 PRO A O 1
ATOM 6260 N N . VAL A 1 884 ? 12.265 62.494 -45.601 1.00 32.94 884 VAL A N 1
ATOM 6261 C CA . VAL A 1 884 ? 11.707 62.949 -44.280 1.00 32.94 884 VAL A CA 1
ATOM 6262 C C . VAL A 1 884 ? 10.512 62.181 -43.642 1.00 32.94 884 VAL A C 1
ATOM 6264 O O . VAL A 1 884 ? 9.556 61.860 -44.331 1.00 32.94 884 VAL A O 1
ATOM 6267 N N . VAL A 1 885 ? 10.405 61.927 -42.315 1.00 33.09 885 VAL A N 1
ATOM 6268 C CA . VAL A 1 885 ? 11.275 62.008 -41.089 1.00 33.09 885 VAL A CA 1
ATOM 6269 C C . VAL A 1 885 ? 10.474 61.371 -39.897 1.00 33.09 885 VAL A C 1
ATOM 6271 O O . VAL A 1 885 ? 9.319 61.021 -40.125 1.00 33.09 885 VAL A O 1
ATOM 6274 N N . GLU A 1 886 ? 10.886 61.133 -38.635 1.00 29.38 886 GLU A N 1
ATOM 6275 C CA . GLU A 1 886 ? 12.060 61.465 -37.787 1.00 29.38 886 GLU A CA 1
ATOM 6276 C C . GLU A 1 886 ? 12.405 60.293 -36.807 1.00 29.38 886 GLU A C 1
ATOM 6278 O O . GLU A 1 886 ? 12.284 59.127 -37.169 1.00 29.38 886 GLU A O 1
ATOM 6283 N N . ASN A 1 887 ? 12.852 60.604 -35.582 1.00 36.81 887 ASN A N 1
ATOM 6284 C CA . ASN A 1 887 ? 13.192 59.748 -34.423 1.00 36.81 887 ASN A CA 1
ATOM 6285 C C . ASN A 1 887 ? 12.543 60.411 -33.153 1.00 36.81 887 ASN A C 1
ATOM 6287 O O . ASN A 1 887 ? 11.587 61.159 -33.389 1.00 36.81 887 ASN A O 1
ATOM 6291 N N . PRO A 1 888 ? 12.956 60.284 -31.854 1.00 43.38 888 PRO A N 1
ATOM 6292 C CA . PRO A 1 888 ? 14.062 59.555 -31.176 1.00 43.38 888 PRO A CA 1
ATOM 6293 C C . PRO A 1 888 ? 13.596 58.671 -29.967 1.00 43.38 888 PRO A C 1
ATOM 6295 O O . PRO A 1 888 ? 12.402 58.592 -29.696 1.00 43.38 888 PRO A O 1
ATOM 6298 N N . GLY A 1 889 ? 14.438 58.016 -29.142 1.00 31.02 889 GLY A N 1
ATOM 6299 C CA . GLY A 1 889 ? 15.897 57.758 -29.162 1.00 31.02 889 GLY A CA 1
ATOM 6300 C C . GLY A 1 889 ? 16.586 57.863 -27.771 1.00 31.02 889 GLY A C 1
ATOM 6301 O O . GLY A 1 889 ? 16.036 58.507 -26.883 1.00 31.02 889 GLY A O 1
ATOM 6302 N N . ASN A 1 890 ? 17.823 57.329 -27.646 1.00 33.66 890 ASN A N 1
ATOM 6303 C CA . ASN A 1 890 ? 18.828 57.564 -26.564 1.00 33.66 890 ASN A CA 1
ATOM 6304 C C . ASN A 1 890 ? 18.535 56.952 -25.145 1.00 33.66 890 ASN A C 1
ATOM 6306 O O . ASN A 1 890 ? 17.374 56.799 -24.787 1.00 33.66 890 ASN A O 1
ATOM 6310 N N . GLU A 1 891 ? 19.483 56.512 -24.278 1.00 30.42 891 GLU A N 1
ATOM 6311 C CA . GLU A 1 891 ? 20.976 56.560 -24.211 1.00 30.42 891 GLU A CA 1
ATOM 6312 C C . GLU A 1 891 ? 21.627 55.268 -23.639 1.00 30.42 891 GLU A C 1
ATOM 6314 O O . GLU A 1 891 ? 20.961 54.459 -22.996 1.00 30.42 891 GLU A O 1
ATOM 6319 N N . THR A 1 892 ? 22.952 55.117 -23.803 1.00 35.69 892 THR A N 1
ATOM 6320 C CA . THR A 1 892 ? 23.833 54.158 -23.085 1.00 35.69 892 THR A CA 1
ATOM 6321 C C . THR A 1 892 ? 24.821 54.897 -22.166 1.00 35.69 892 THR A C 1
ATOM 6323 O O . THR A 1 892 ? 25.085 56.080 -22.394 1.00 35.69 892 THR A O 1
ATOM 6326 N N . PRO A 1 893 ? 25.404 54.230 -21.143 1.00 37.91 893 PRO A N 1
ATOM 6327 C CA . PRO A 1 893 ? 26.876 54.134 -21.153 1.00 37.91 893 PRO A CA 1
ATOM 6328 C C . PRO A 1 893 ? 27.530 52.870 -20.527 1.00 37.91 893 PRO A C 1
ATOM 6330 O O . PRO A 1 893 ? 26.997 52.217 -19.637 1.00 37.91 893 PRO A O 1
ATOM 6333 N N . VAL A 1 894 ? 28.762 52.638 -21.006 1.00 30.78 894 VAL A N 1
ATOM 6334 C CA . VAL A 1 894 ? 29.981 52.016 -20.409 1.00 30.78 894 VAL A CA 1
ATOM 6335 C C . VAL A 1 894 ? 30.211 52.308 -18.899 1.00 30.78 894 VAL A C 1
ATOM 6337 O O . VAL A 1 894 ? 29.585 53.218 -18.368 1.00 30.78 894 VAL A O 1
ATOM 6340 N N . VAL A 1 895 ? 31.115 51.672 -18.124 1.00 30.53 895 VAL A N 1
ATOM 6341 C CA . VAL A 1 895 ? 32.336 50.825 -18.341 1.00 30.53 895 VAL A CA 1
ATOM 6342 C C . VAL A 1 895 ? 32.395 49.702 -17.240 1.00 30.53 895 VAL A C 1
ATOM 6344 O O . VAL A 1 895 ? 31.347 49.455 -16.658 1.00 30.53 895 VAL A O 1
ATOM 6347 N N . GLU A 1 896 ? 33.436 48.921 -16.863 1.00 28.05 896 GLU A N 1
ATOM 6348 C CA . GLU A 1 896 ? 34.928 48.861 -16.988 1.00 28.05 896 GLU A CA 1
ATOM 6349 C C . GLU A 1 896 ? 35.426 47.392 -17.208 1.00 28.05 896 GLU A C 1
ATOM 6351 O O . GLU A 1 896 ? 34.615 46.474 -17.285 1.00 28.05 896 GLU A O 1
ATOM 6356 N N . ASN A 1 897 ? 36.751 47.148 -17.297 1.00 39.31 897 ASN A N 1
ATOM 6357 C CA . ASN A 1 897 ? 37.395 45.812 -17.334 1.00 39.31 897 ASN A CA 1
ATOM 6358 C C . ASN A 1 897 ? 38.843 45.851 -16.768 1.00 39.31 897 ASN A C 1
ATOM 6360 O O . ASN A 1 897 ? 39.638 46.646 -17.278 1.00 39.31 897 ASN A O 1
ATOM 6364 N N . PRO A 1 898 ? 39.218 45.014 -15.772 1.00 35.97 898 PRO A N 1
ATOM 6365 C CA . PRO A 1 898 ? 40.629 44.847 -15.390 1.00 35.97 898 PRO A CA 1
ATOM 6366 C C . PRO A 1 898 ? 41.101 43.409 -15.047 1.00 35.97 898 PRO A C 1
ATOM 6368 O O . PRO A 1 898 ? 40.432 42.669 -14.334 1.00 35.97 898 PRO A O 1
ATOM 6371 N N . GLY A 1 899 ? 42.371 43.117 -15.369 1.00 28.17 899 GLY A N 1
ATOM 6372 C CA . GLY A 1 899 ? 43.231 42.243 -14.547 1.00 28.17 899 GLY A CA 1
ATOM 6373 C C . GLY A 1 899 ? 43.529 40.831 -15.073 1.00 28.17 899 GLY A C 1
ATOM 6374 O O . GLY A 1 899 ? 42.655 39.978 -15.138 1.00 28.17 899 GLY A O 1
ATOM 6375 N N . ASN A 1 900 ? 44.810 40.560 -15.346 1.00 38.56 900 ASN A N 1
ATOM 6376 C CA . ASN A 1 900 ? 45.359 39.225 -15.610 1.00 38.56 900 ASN A CA 1
ATOM 6377 C C . ASN A 1 900 ? 46.668 39.060 -14.821 1.00 38.56 900 ASN A C 1
ATOM 6379 O O . ASN A 1 900 ? 47.649 39.726 -15.155 1.00 38.56 900 ASN A O 1
ATOM 6383 N N . GLU A 1 901 ? 46.712 38.149 -13.845 1.00 30.44 901 GLU A N 1
ATOM 6384 C CA . GLU A 1 901 ? 47.950 37.705 -13.186 1.00 30.44 901 GLU A CA 1
ATOM 6385 C C . GLU A 1 901 ? 47.908 36.203 -12.860 1.00 30.44 901 GLU A C 1
ATOM 6387 O O . GLU A 1 901 ? 46.893 35.676 -12.410 1.00 30.44 901 GLU A O 1
ATOM 6392 N N . THR A 1 902 ? 49.041 35.524 -13.059 1.00 36.56 902 THR A N 1
ATOM 6393 C CA . THR A 1 902 ? 49.265 34.102 -12.743 1.00 36.56 902 THR A CA 1
ATOM 6394 C C . THR A 1 902 ? 50.329 33.941 -11.650 1.00 36.56 902 THR A C 1
ATOM 6396 O O . THR A 1 902 ? 51.419 34.500 -11.803 1.00 36.56 902 THR A O 1
ATOM 6399 N N . PRO A 1 903 ? 50.100 33.109 -10.618 1.00 31.42 903 PRO A N 1
ATOM 6400 C CA . PRO A 1 903 ? 51.151 32.518 -9.785 1.00 31.42 903 PRO A CA 1
ATOM 6401 C C . PRO A 1 903 ? 51.621 31.156 -10.337 1.00 31.42 903 PRO A C 1
ATOM 6403 O O . PRO A 1 903 ? 51.016 30.604 -11.254 1.00 31.42 903 PRO A O 1
ATOM 6406 N N . VAL A 1 904 ? 52.729 30.623 -9.805 1.00 29.25 904 VAL A N 1
ATOM 6407 C CA . VAL A 1 904 ? 53.527 29.553 -10.438 1.00 29.25 904 VAL A CA 1
ATOM 6408 C C . VAL A 1 904 ? 54.116 28.592 -9.387 1.00 29.25 904 VAL A C 1
ATOM 6410 O O . VAL A 1 904 ? 54.846 29.066 -8.522 1.00 29.25 904 VAL A O 1
ATOM 6413 N N . VAL A 1 905 ? 53.908 27.267 -9.561 1.00 31.75 905 VAL A N 1
ATOM 6414 C CA . VAL A 1 905 ? 54.666 26.139 -8.924 1.00 31.75 905 VAL A CA 1
ATOM 6415 C C . VAL A 1 905 ? 54.415 26.015 -7.385 1.00 31.75 905 VAL A C 1
ATOM 6417 O O . VAL A 1 905 ? 53.947 26.958 -6.761 1.00 31.75 905 VAL A O 1
ATOM 6420 N N . GLU A 1 906 ? 54.537 24.868 -6.692 1.00 27.30 906 GLU A N 1
ATOM 6421 C CA . GLU A 1 906 ? 55.261 23.607 -6.956 1.00 27.30 906 GLU A CA 1
ATOM 6422 C C . GLU A 1 906 ? 54.462 22.303 -6.705 1.00 27.30 906 GLU A C 1
ATOM 6424 O O . GLU A 1 906 ? 53.338 22.315 -6.215 1.00 27.30 906 GLU A O 1
ATOM 6429 N N . ASN A 1 907 ? 55.088 21.166 -7.042 1.00 38.31 907 ASN A N 1
ATOM 6430 C CA . ASN A 1 907 ? 54.586 19.794 -6.889 1.00 38.31 907 ASN A CA 1
ATOM 6431 C C . ASN A 1 907 ? 55.481 18.986 -5.920 1.00 38.31 907 ASN A C 1
ATOM 6433 O O . ASN A 1 907 ? 56.691 18.930 -6.159 1.00 38.31 907 ASN A O 1
ATOM 6437 N N . PRO A 1 908 ? 54.925 18.320 -4.888 1.00 35.56 908 PRO A N 1
ATOM 6438 C CA . PRO A 1 908 ? 55.663 17.306 -4.135 1.00 35.56 908 PRO A CA 1
ATOM 6439 C C . PRO A 1 908 ? 54.915 15.974 -3.894 1.00 35.56 908 PRO A C 1
ATOM 6441 O O . PRO A 1 908 ? 53.778 15.950 -3.438 1.00 35.56 908 PRO A O 1
ATOM 6444 N N . GLY A 1 909 ? 55.666 14.869 -3.989 1.00 28.33 909 GLY A N 1
ATOM 6445 C CA . GLY A 1 909 ? 55.569 13.775 -3.009 1.00 28.33 909 GLY A CA 1
ATOM 6446 C C . GLY A 1 909 ? 54.575 12.639 -3.277 1.00 28.33 909 GLY A C 1
ATOM 6447 O O . GLY A 1 909 ? 53.498 12.596 -2.695 1.00 28.33 909 GLY A O 1
ATOM 6448 N N . ASN A 1 910 ? 55.011 11.631 -4.036 1.00 35.56 910 ASN A N 1
ATOM 6449 C CA . ASN A 1 910 ? 54.414 10.293 -4.009 1.00 35.56 910 ASN A CA 1
ATOM 6450 C C . ASN A 1 910 ? 55.025 9.461 -2.862 1.00 35.56 910 ASN A C 1
ATOM 6452 O O . ASN A 1 910 ? 56.195 9.089 -2.963 1.00 35.56 910 ASN A O 1
ATOM 6456 N N . GLU A 1 911 ? 54.248 9.120 -1.828 1.00 33.84 911 GLU A N 1
ATOM 6457 C CA . GLU A 1 911 ? 54.607 8.086 -0.842 1.00 33.84 911 GLU A CA 1
ATOM 6458 C C . GLU A 1 911 ? 53.415 7.166 -0.526 1.00 33.84 911 GLU A C 1
ATOM 6460 O O . GLU A 1 911 ? 52.405 7.583 0.038 1.00 33.84 911 GLU A O 1
ATOM 6465 N N . THR A 1 912 ? 53.561 5.881 -0.856 1.00 39.81 912 THR A N 1
ATOM 6466 C CA . THR A 1 912 ? 52.758 4.786 -0.296 1.00 39.81 912 THR A CA 1
ATOM 6467 C C . THR A 1 912 ? 53.219 4.444 1.121 1.00 39.81 912 THR A C 1
ATOM 6469 O O . THR A 1 912 ? 54.392 4.609 1.465 1.00 39.81 912 THR A O 1
ATOM 6472 N N . PRO A 1 913 ? 52.334 3.830 1.919 1.00 38.53 913 PRO A N 1
ATOM 6473 C CA . PRO A 1 913 ? 52.751 2.559 2.510 1.00 38.53 913 PRO A CA 1
ATOM 6474 C C . PRO A 1 913 ? 51.708 1.443 2.362 1.00 38.53 913 PRO A C 1
ATOM 6476 O O . PRO A 1 913 ? 50.506 1.677 2.295 1.00 38.53 913 PRO A O 1
ATOM 6479 N N . VAL A 1 914 ? 52.205 0.207 2.360 1.00 35.12 914 VAL A N 1
ATOM 6480 C CA . VAL A 1 914 ? 51.413 -1.025 2.476 1.00 35.12 914 VAL A CA 1
ATOM 6481 C C . VAL A 1 914 ? 51.442 -1.499 3.928 1.00 35.12 914 VAL A C 1
ATOM 6483 O O . VAL A 1 914 ? 52.535 -1.607 4.487 1.00 35.12 914 VAL A O 1
ATOM 6486 N N . VAL A 1 915 ? 50.270 -1.821 4.488 1.00 40.34 915 VAL A N 1
ATOM 6487 C CA . VAL A 1 915 ? 49.916 -3.048 5.249 1.00 40.34 915 VAL A CA 1
ATOM 6488 C C . VAL A 1 915 ? 48.420 -3.006 5.554 1.00 40.34 915 VAL A C 1
ATOM 6490 O O . VAL A 1 915 ? 47.975 -1.975 6.101 1.00 40.34 915 VAL A O 1
#

pLDDT: mean 81.85, std 20.93, range [27.3, 98.81]

Radius of gyration: 44.94 Å; Cα contacts (8 Å, |Δi|>4): 2888; chains: 1; bounding box: 123×92×153 Å

Solvent-accessible surface area (backbone atoms only — not comparable to full-atom values): 44710 Å² total; per-residue (Å²): 134,92,85,86,80,86,88,82,90,83,95,78,89,82,81,92,76,94,73,91,76,79,86,74,78,77,76,76,74,77,81,78,77,56,55,68,36,59,59,60,84,28,56,33,41,77,47,76,59,88,52,36,33,41,35,40,77,31,38,53,16,66,79,50,36,30,39,35,39,33,18,32,33,54,29,33,52,77,79,27,32,45,32,38,62,45,49,70,72,29,52,32,37,42,37,30,38,57,59,65,60,51,27,47,30,18,12,35,44,35,50,44,63,39,56,31,27,43,38,41,32,25,34,28,12,39,36,30,12,67,57,15,36,52,50,43,66,31,30,41,36,44,30,14,33,44,25,41,25,20,100,89,37,62,54,48,39,68,80,88,63,68,50,54,65,45,42,84,67,81,40,34,40,32,25,79,36,80,61,37,3,41,33,39,32,41,15,46,48,44,43,40,77,63,15,37,42,35,42,42,16,13,17,29,38,28,71,14,40,41,38,10,43,71,15,37,37,30,40,29,17,39,59,41,55,33,37,44,37,44,80,51,98,74,46,76,72,53,82,46,88,73,77,84,70,80,75,95,67,88,74,75,78,35,61,52,74,53,48,62,58,64,70,78,71,44,90,42,49,79,59,50,43,67,49,99,88,60,50,36,20,38,56,90,79,64,50,72,62,64,91,10,20,25,34,52,27,33,40,40,22,26,28,36,40,41,36,11,53,26,37,25,42,30,64,47,13,42,37,41,18,66,24,37,32,38,43,34,14,60,34,27,31,39,37,31,35,32,79,88,41,39,26,35,42,39,12,30,27,34,27,41,38,32,5,45,60,14,30,44,38,51,34,50,55,24,102,72,37,39,42,30,10,32,9,38,30,40,43,34,17,71,28,54,32,35,46,20,30,54,40,17,14,38,6,34,37,38,32,21,22,86,86,72,47,64,13,47,38,33,24,90,34,48,36,41,37,22,27,51,7,33,37,39,33,20,40,38,46,23,13,22,37,39,42,40,19,41,0,20,38,37,39,29,37,38,39,22,76,31,41,23,61,84,75,62,58,59,94,81,47,96,56,48,64,52,32,43,61,15,12,14,41,38,43,36,20,39,44,96,68,69,96,58,59,49,93,63,95,57,92,66,79,38,97,60,76,44,50,79,68,8,23,38,40,35,33,37,39,31,17,40,20,76,47,78,87,29,34,12,5,37,38,42,39,37,17,59,10,36,36,39,31,25,32,37,40,14,30,14,36,56,56,105,87,42,49,14,34,15,9,37,40,39,39,41,19,49,21,34,36,40,46,65,66,93,77,76,78,22,33,37,13,29,16,22,27,13,13,42,37,41,41,39,20,51,23,33,38,37,46,45,20,43,40,18,28,1,79,67,28,32,9,16,35,39,40,39,41,24,49,20,37,37,37,32,17,18,43,38,15,22,6,67,68,10,20,21,40,38,41,39,39,25,60,24,38,38,39,16,59,28,90,44,82,37,3,20,37,35,15,24,24,64,92,74,65,52,58,44,94,45,24,12,39,35,41,40,38,23,57,27,37,38,41,4,18,52,77,78,43,96,84,42,77,45,32,40,12,24,44,36,18,14,35,37,38,41,41,24,68,37,33,36,34,76,34,58,36,53,34,36,22,57,25,34,34,40,37,47,29,44,38,34,24,80,40,30,45,43,34,42,38,26,41,31,38,38,38,36,22,18,36,38,20,60,36,9,33,41,40,37,38,26,52,13,29,44,33,27,74,32,44,47,93,83,46,71,31,12,36,34,12,78,37,80,24,42,40,38,42,36,27,23,25,62,42,97,45,62,93,69,38,51,49,47,31,33,20,86,84,56,92,81,74,30,25,26,32,20,15,42,37,35,61,91,41,72,53,61,70,52,77,43,84,53,75,44,76,56,87,56,36,36,41,36,53,60,60,75,71,82,81,74,81,85,79,83,80,88,88,84,88,90,84,88,88,88,85,84,88,86,90,87,87,80,87,84,90,86,86,88,90,90,86,82,90,89,89,86,85,85,84,90,88,91,85,88,80,91,87,86,84,89,88,90,89,86,91,88,88,83,89,82,89,89,86,84,84,92,79,86,86,89,133

Nearest PDB structures (foldseek):
  4i84-assembly1_A  TM=5.902E-01  e=2.411E-07  Haemophilus influenzae Rd KW20
  8cpk-assembly3_C  TM=4.687E-01  e=1.265E-07  Escherichia coli
  4i84-assembly2_B  TM=5.518E-01  e=3.179E-06  Haemophilus influenzae Rd KW20
  4rm6-assembly1_A  TM=3.446E-01  e=3.178E-08  Haemophilus influenzae Rd KW20
  2odl-assembly1_A  TM=4.185E-01  e=1.668E-06  Haemophilus influenzae